Protein 8XIT (pdb70)

Sequence (784 aa):
RHSRKLVLFIVFLALLLDNMLLTVVVPIIPSYLYQVGLLFASKATVQLLTNPFIGLLTNRIGYPIPMFTGFCIMFISTVMFAFSRSYAFLLFARSLQGIGSSCSSVAGMGMLASVYTDDEERGNAMGIALGGLAMGVLVGPPFGSVLYEFVGKTAPFLVLAALVLLDGAIQLFVLQYILIAAGSICFANMGIAMLEPALPIWMMETMCSHKWQLGVAFLPASISYLIGTNVFGILARRQLADLEDNWETLNDQVKDALTKMRAGFDILVGQIDDLKTTRNAYIQKYLERARSTLRWLCALLGMIIVGMSILCIPLAKNIYGLIAPNFGVGFAIGMVDSSMMPIMGYLVDLRHVSVYGSVYAIADVAFCMGIGFPWLMTIIGIIDILFAPLCFRHSRKLVLFIVFLALLLDNMLLTVVVPIIPSYLYQVGLLFASKATVQLLTNPFIGLLTNRIGYPIPMFTGFCIMFISTVMFAFSRSYAFLLFARSLQGIGSSCSSVAGMGMLASVYTDDEERGNAMGIALGGLAMGVLVGPPFGSVLYEFVGKTAPFLVLAALVLLDGAIQLFVLQYILIAAGSICFANMGIAMLEPALPIWMMETMCSHKWQLGVAFLPASISYLIGTNVFGILARRQLADLEDNWETLNDQVKDALTKMRAGFDILVGQIDDLKTTRNAYIQKYLERARSTLRWLCALLGMIIVGMSILCIPLAKNIYGLIAPNFGVGFAIGMVDSSMMPIMGYLVDLRHVSVYGSVYAIADVAFCMGIGFPWLMTIIGIIDILFAPLCF

InterPro domains:
  IPR011701 Major facilitator superfamily [PF07690] (131-426)
  IPR020846 Major facilitator superfamily domain [PS50850] (22-478)
  IPR036259 MFS transporter superfamily [G3DSA:1.20.1250.20] (125-283)
  IPR036259 MFS transporter superfamily [G3DSA:1.20.1250.20] (290-485)
  IPR036259 MFS transporter superfamily [SSF103473] (16-480)
  IPR050930 Major Facilitator Superfamily Vesicular Transporter [PTHR23506] (13-482)

Secondary structure (DSSP, 8-state):
-HHHHHHHHHHHHHHHHHHHHHHTTGGGHHHHH--HHHHHHHHHHHHHHHHHHHHHHHHHT-SHHHHHHHHHHHHHHHHHHHH--SHHHHHHHHHHHHHHHHHHHHHHHHHHHHH--SHHHHHHHHHHHHHHHHHHHHHHHHHHHHHHHHS-SSHHHHHHHHHHHHHHHHHHHT---HHHHHHHHHHHHHHHHH-----TTTHHHHHHS-SHHHHHHHTHHHHHHHHHTTHHHHHHHHHHHHHHHHHHHHH--HHHHHHHHH--HHHHHHHHH--HHHHHHHHHHHHHHHHHHHHHHHHHHHHHHHHHHHHHGGG--SSGGGHHHHHHHHHHHHHHHHHHTTT--SHHHHHHHHHHHHHHHHHHHHHH------SHHHHHHHHHHHHHHHH-/-HHHHHHHHHHHHHHHHHHHHHHTTGGGHHHHH--HHHHHHHHHHHHHHHHHHHHHHHHHT-SHHHHHHHHHHHHHHHHHHHH--SHHHHHHHHHHHHHHHHHHHHHHHHHHHHH--SHHHHHHHHHHHHHHHHHHHHHHHHHHHHHHHHS-SSHHHHHHHHHHHHHHHHHHHT---HHHHHHHHHHHHHHHHH-----HHHHHHHHHH-SHHHHHHHTHHHHHHHHHTTHHHHHHHHHHHHHHHHHHHHH--HHHHHHHHH--HHHHHHHHH--HHHHHHHHHHHHHHHHHHHHHHHHHHHHHHHHHHHHHTTS--SSGGGHHHHHHHHHHHHHHHHHHTTT--SHHHHHHHHHHHHHHHHHHHHHH------SHHHHHHHHHHHHHHHH-

Nearest PDB structures (foldseek):
  8xit-assembly1_B  TM=1.003E+00  e=1.615E-45  Ovis aries
  8ucm-assembly1_A  TM=4.635E-01  e=3.726E-24  Homo sapiens
  8jtc-assembly1_A  TM=4.562E-01  e=2.000E-23  Homo sapiens
  8wre-assembly1_A  TM=4.665E-01  e=2.558E-23  Homo sapiens
  8tgk-assembly1_A  TM=4.711E-01  e=1.470E-20  Homo sapiens

Foldseek 3Di:
DVQLVLLLVLLLLLLLLLLLVLAQCLVVVVVVVCLVVLLNCLLLQLLLLCQVVLVLVCVPPHQPVQQLVLLVLLLVLLVQCLPDDDSLSSLLSSNSNSVSSSNNNNSSLVVSLVVDDDDVVSVVSVVSSLVSNLCSLVVNHVVSVVCCVPDDHSVVSVVSSVSSVVSSVCSVPVNPVCPVVVVVVSVLSSVLSSDAPPPPPCPVVCCVVDPVLVCVLQPCLQVLLVVQLCVLVVVLVVVLVVVCVVCVVLVDPVVVNVVVLVVVVVVVLSVVVCDVVSVVVVSVVVSVVVLSVVLVVLSVVLSVQSSVLSVPVVVDDDSVSSNVSSSRNSNSSNNNCSSRCVVDPCSLVSSLSSLVSSVVSVVVSVVVPCDDDDDVSVNSVVNNVVPVVVVD/DVLLVLLLVLLLLLLLLLLLVLAQCLVCVVVVVCLFVLLNCLLLQLLLLCQVVLVLVCVPPHQPVQQLVLLVLLLVLLVQCLPDDDSLSSLLSSNSNSVSSSNNNNSSLVVSLVVDDDDVVSVVSVVSSLVSNLCSLVVNHVVSVVCCVPDHHSVVSVVSSVSSVVSSVCSPPVNPVVVVVVVVVSVLSSVLSSDADDPCPCVVVVCVPDPVLVCVLQPCLQVLLVVQLCPLVVVLVVVLVVVVVVCVVVVPVVLVVSLVVQPVVSNVVSVVVCDPVSVVVVSVVVSVVVLSVVLVVLSVVLSVQSSVLRVPPVPDDDSVSSNVSSSSNSNSSNNNCSSRCVVDPCSLVSSLSSLVSSVVSVVVSVVVPCRDDDDVSVNSVVNNVVPVVVVD

B-factor: mean 80.42, std 35.84, range [29.35, 160.23]

Organism: Ovis aries (NCBI:txid9940)

Structure (mmCIF, N/CA/C/O backbone):
data_8XIT
#
_entry.id   8XIT
#
_cell.length_a   1.00
_cell.length_b   1.00
_cell.length_c   1.00
_cell.angle_alpha   90.00
_cell.angle_beta   90.00
_cell.angle_gamma   90.00
#
_symmetry.space_group_name_H-M   'P 1'
#
loop_
_atom_site.group_PDB
_atom_site.id
_atom_site.type_symbol
_atom_site.label_atom_id
_atom_site.label_alt_id
_atom_site.label_comp_id
_atom_site.label_asym_id
_atom_site.label_entity_id
_atom_site.label_seq_id
_atom_site.pdbx_PDB_ins_code
_atom_site.Cartn_x
_atom_site.Cartn_y
_atom_site.Cartn_z
_atom_site.occupancy
_atom_site.B_iso_or_equiv
_atom_site.auth_seq_id
_atom_site.auth_comp_id
_atom_site.auth_asym_id
_atom_site.auth_atom_id
_atom_site.pdbx_PDB_model_num
ATOM 1 N N . ARG A 1 16 ? 90.931 127.508 126.917 1.00 122.03 16 ARG A N 1
ATOM 2 C CA . ARG A 1 16 ? 90.116 128.697 126.704 1.00 122.03 16 ARG A CA 1
ATOM 3 C C . ARG A 1 16 ? 90.154 129.130 125.241 1.00 122.03 16 ARG A C 1
ATOM 4 O O . ARG A 1 16 ? 90.599 128.379 124.375 1.00 122.03 16 ARG A O 1
ATOM 12 N N . HIS A 1 17 ? 89.675 130.347 124.973 1.00 121.19 17 HIS A N 1
ATOM 13 C CA . HIS A 1 17 ? 89.634 130.842 123.600 1.00 121.19 17 HIS A CA 1
ATOM 14 C C . HIS A 1 17 ? 91.034 131.026 123.029 1.00 121.19 17 HIS A C 1
ATOM 15 O O . HIS A 1 17 ? 91.268 130.766 121.842 1.00 121.19 17 HIS A O 1
ATOM 22 N N . SER A 1 18 ? 91.976 131.485 123.858 1.00 112.44 18 SER A N 1
ATOM 23 C CA . SER A 1 18 ? 93.312 131.803 123.362 1.00 112.44 18 SER A CA 1
ATOM 24 C C . SER A 1 18 ? 94.017 130.570 122.810 1.00 112.44 18 SER A C 1
ATOM 25 O O . SER A 1 18 ? 94.634 130.627 121.741 1.00 112.44 18 SER A O 1
ATOM 28 N N . ARG A 1 19 ? 93.938 129.446 123.525 1.00 102.04 19 ARG A N 1
ATOM 29 C CA . ARG A 1 19 ? 94.610 128.234 123.068 1.00 102.04 19 ARG A CA 1
ATOM 30 C C . ARG A 1 19 ? 94.010 127.726 121.762 1.00 102.04 19 ARG A C 1
ATOM 31 O O . ARG A 1 19 ? 94.742 127.352 120.835 1.00 102.04 19 ARG A O 1
ATOM 39 N N . LYS A 1 20 ? 92.679 127.718 121.665 1.00 94.40 20 LYS A N 1
ATOM 40 C CA . LYS A 1 20 ? 92.029 127.259 120.442 1.00 94.40 20 LYS A CA 1
ATOM 41 C C . LYS A 1 20 ? 92.369 128.162 119.263 1.00 94.40 20 LYS A C 1
ATOM 42 O O . LYS A 1 20 ? 92.596 127.677 118.148 1.00 94.40 20 LYS A O 1
ATOM 48 N N . LEU A 1 21 ? 92.401 129.477 119.488 1.00 80.98 21 LEU A N 1
ATOM 49 C CA . LEU A 1 21 ? 92.736 130.401 118.409 1.00 80.98 21 LEU A CA 1
ATOM 50 C C . LEU A 1 21 ? 94.159 130.187 117.907 1.00 80.98 21 LEU A C 1
ATOM 51 O O . LEU A 1 21 ? 94.397 130.188 116.692 1.00 80.98 21 LEU A O 1
ATOM 56 N N . VAL A 1 22 ? 95.112 129.995 118.822 1.00 68.61 22 VAL A N 1
ATOM 57 C CA . VAL A 1 22 ? 96.489 129.730 118.420 1.00 68.61 22 VAL A CA 1
ATOM 58 C C . VAL A 1 22 ? 96.576 128.425 117.641 1.00 68.61 22 VAL A C 1
ATOM 59 O O . VAL A 1 22 ? 97.274 128.341 116.620 1.00 68.61 22 VAL A O 1
ATOM 63 N N . LEU A 1 23 ? 95.875 127.387 118.106 1.00 63.03 23 LEU A N 1
ATOM 64 C CA . LEU A 1 23 ? 95.889 126.116 117.389 1.00 63.03 23 LEU A CA 1
ATOM 65 C C . LEU A 1 23 ? 95.343 126.275 115.977 1.00 63.03 23 LEU A C 1
ATOM 66 O O . LEU A 1 23 ? 95.921 125.751 115.017 1.00 63.03 23 LEU A O 1
ATOM 71 N N . PHE A 1 24 ? 94.236 127.005 115.829 1.00 56.86 24 PHE A N 1
ATOM 72 C CA . PHE A 1 24 ? 93.654 127.214 114.507 1.00 56.86 24 PHE A CA 1
ATOM 73 C C . PHE A 1 24 ? 94.608 127.979 113.597 1.00 56.86 24 PHE A C 1
ATOM 74 O O . PHE A 1 24 ? 94.781 127.623 112.423 1.00 56.86 24 PHE A O 1
ATOM 82 N N . ILE A 1 25 ? 95.249 129.024 114.127 1.00 55.21 25 ILE A N 1
ATOM 83 C CA . ILE A 1 25 ? 96.163 129.829 113.317 1.00 55.21 25 ILE A CA 1
ATOM 84 C C . ILE A 1 25 ? 97.338 128.985 112.837 1.00 55.21 25 ILE A C 1
ATOM 85 O O . ILE A 1 25 ? 97.704 129.012 111.655 1.00 55.21 25 ILE A O 1
ATOM 90 N N . VAL A 1 26 ? 97.942 128.216 113.746 1.00 47.84 26 VAL A N 1
ATOM 91 C CA . VAL A 1 26 ? 99.096 127.402 113.374 1.00 47.84 26 VAL A CA 1
ATOM 92 C C . VAL A 1 26 ? 98.697 126.322 112.373 1.00 47.84 26 VAL A C 1
ATOM 93 O O . VAL A 1 26 ? 99.429 126.043 111.412 1.00 47.84 26 VAL A O 1
ATOM 97 N N . PHE A 1 27 ? 97.537 125.694 112.582 1.00 42.87 27 PHE A N 1
ATOM 98 C CA . PHE A 1 27 ? 97.064 124.671 111.657 1.00 42.87 27 PHE A CA 1
ATOM 99 C C . PHE A 1 27 ? 96.896 125.240 110.255 1.00 42.87 27 PHE A C 1
ATOM 100 O O . PHE A 1 27 ? 97.360 124.649 109.270 1.00 42.87 27 PHE A O 1
ATOM 108 N N . LEU A 1 28 ? 96.245 126.401 110.145 1.00 44.71 28 LEU A N 1
ATOM 109 C CA . LEU A 1 28 ? 96.050 127.002 108.830 1.00 44.71 28 LEU A CA 1
ATOM 110 C C . LEU A 1 28 ? 97.380 127.396 108.199 1.00 44.71 28 LEU A C 1
ATOM 111 O O . LEU A 1 28 ? 97.569 127.240 106.987 1.00 44.71 28 LEU A O 1
ATOM 116 N N . ALA A 1 29 ? 98.315 127.908 109.004 1.00 41.32 29 ALA A N 1
ATOM 117 C CA . ALA A 1 29 ? 99.615 128.299 108.467 1.00 41.32 29 ALA A CA 1
ATOM 118 C C . ALA A 1 29 ? 100.346 127.104 107.867 1.00 41.32 29 ALA A C 1
ATOM 119 O O . ALA A 1 29 ? 100.866 127.179 106.747 1.00 41.32 29 ALA A O 1
ATOM 121 N N . LEU A 1 30 ? 100.384 125.984 108.594 1.00 38.22 30 LEU A N 1
ATOM 122 C CA . LEU A 1 30 ? 101.069 124.798 108.082 1.00 38.22 30 LEU A CA 1
ATOM 123 C C . LEU A 1 30 ? 100.371 124.239 106.845 1.00 38.22 30 LEU A C 1
ATOM 124 O O . LEU A 1 30 ? 101.032 123.832 105.872 1.00 38.22 30 LEU A O 1
ATOM 129 N N . LEU A 1 31 ? 99.035 124.212 106.863 1.00 36.65 31 LEU A N 1
ATOM 130 C CA . LEU A 1 31 ? 98.290 123.714 105.712 1.00 36.65 31 LEU A CA 1
ATOM 131 C C . LEU A 1 31 ? 98.585 124.540 104.468 1.00 36.65 31 LEU A C 1
ATOM 132 O O . LEU A 1 31 ? 98.832 123.985 103.390 1.00 36.65 31 LEU A O 1
ATOM 137 N N . LEU A 1 32 ? 98.581 125.869 104.603 1.00 44.18 32 LEU A N 1
ATOM 138 C CA . LEU A 1 32 ? 98.876 126.727 103.461 1.00 44.18 32 LEU A CA 1
ATOM 139 C C . LEU A 1 32 ? 100.324 126.592 103.015 1.00 44.18 32 LEU A C 1
ATOM 140 O O . LEU A 1 32 ? 100.604 126.656 101.815 1.00 44.18 32 LEU A O 1
ATOM 145 N N . ASP A 1 33 ? 101.250 126.392 103.956 1.00 42.42 33 ASP A N 1
ATOM 146 C CA . ASP A 1 33 ? 102.642 126.140 103.594 1.00 42.42 33 ASP A CA 1
ATOM 147 C C . ASP A 1 33 ? 102.756 124.949 102.650 1.00 42.42 33 ASP A C 1
ATOM 148 O O . ASP A 1 33 ? 103.318 125.056 101.549 1.00 42.42 33 ASP A O 1
ATOM 153 N N . ASN A 1 34 ? 102.201 123.805 103.050 1.00 39.88 34 ASN A N 1
ATOM 154 C CA . ASN A 1 34 ? 102.370 122.618 102.214 1.00 39.88 34 ASN A CA 1
ATOM 155 C C . ASN A 1 34 ? 101.563 122.720 100.922 1.00 39.88 34 ASN A C 1
ATOM 156 O O . ASN A 1 34 ? 102.016 122.259 99.864 1.00 39.88 34 ASN A O 1
ATOM 161 N N . MET A 1 35 ? 100.375 123.331 100.979 1.00 44.64 35 MET A N 1
ATOM 162 C CA . MET A 1 35 ? 99.593 123.520 99.763 1.00 44.64 35 MET A CA 1
ATOM 163 C C . MET A 1 35 ? 100.340 124.387 98.760 1.00 44.64 35 MET A C 1
ATOM 164 O O . MET A 1 35 ? 100.306 124.122 97.555 1.00 44.64 35 MET A O 1
ATOM 169 N N . LEU A 1 36 ? 101.024 125.428 99.239 1.00 40.38 36 LEU A N 1
ATOM 170 C CA . LEU A 1 36 ? 101.839 126.247 98.351 1.00 40.38 36 LEU A CA 1
ATOM 171 C C . LEU A 1 36 ? 103.003 125.449 97.789 1.00 40.38 36 LEU A C 1
ATOM 172 O O . LEU A 1 36 ? 103.406 125.653 96.639 1.00 40.38 36 LEU A O 1
ATOM 177 N N . LEU A 1 37 ? 103.569 124.543 98.590 1.00 35.33 37 LEU A N 1
ATOM 178 C CA . LEU A 1 37 ? 104.666 123.719 98.085 1.00 35.33 37 LEU A CA 1
ATOM 179 C C . LEU A 1 37 ? 104.214 122.834 96.928 1.00 35.33 37 LEU A C 1
ATOM 180 O O . LEU A 1 37 ? 104.902 122.732 95.907 1.00 35.33 37 LEU A O 1
ATOM 185 N N . THR A 1 38 ? 103.051 122.192 97.062 1.00 39.22 38 THR A N 1
ATOM 186 C CA . THR A 1 38 ? 102.702 121.096 96.161 1.00 39.22 38 THR A CA 1
ATOM 187 C C . THR A 1 38 ? 101.808 121.502 94.989 1.00 39.22 38 THR A C 1
ATOM 188 O O . THR A 1 38 ? 101.821 120.818 93.961 1.00 39.22 38 THR A O 1
ATOM 192 N N . VAL A 1 39 ? 101.084 122.621 95.086 1.00 44.58 39 VAL A N 1
ATOM 193 C CA . VAL A 1 39 ? 100.014 122.937 94.136 1.00 44.58 39 VAL A CA 1
ATOM 194 C C . VAL A 1 39 ? 100.497 123.057 92.693 1.00 44.58 39 VAL A C 1
ATOM 195 O O . VAL A 1 39 ? 99.683 123.007 91.766 1.00 44.58 39 VAL A O 1
ATOM 199 N N . VAL A 1 40 ? 101.805 123.209 92.472 1.00 49.07 40 VAL A N 1
ATOM 200 C CA . VAL A 1 40 ? 102.316 123.478 91.128 1.00 49.07 40 VAL A CA 1
ATOM 201 C C . VAL A 1 40 ? 102.330 122.243 90.236 1.00 49.07 40 VAL A C 1
ATOM 202 O O . VAL A 1 40 ? 102.492 122.374 89.017 1.00 49.07 40 VAL A O 1
ATOM 206 N N . VAL A 1 41 ? 102.116 121.050 90.798 1.00 51.46 41 VAL A N 1
ATOM 207 C CA . VAL A 1 41 ? 102.290 119.819 90.020 1.00 51.46 41 VAL A CA 1
ATOM 208 C C . VAL A 1 41 ? 101.374 119.743 88.802 1.00 51.46 41 VAL A C 1
ATOM 209 O O . VAL A 1 41 ? 101.875 119.464 87.701 1.00 51.46 41 VAL A O 1
ATOM 213 N N . PRO A 1 42 ? 100.057 119.961 88.908 1.00 53.76 42 PRO A N 1
ATOM 214 C CA . PRO A 1 42 ? 99.209 119.838 87.708 1.00 53.76 42 PRO A CA 1
ATOM 215 C C . PRO A 1 42 ? 99.514 120.858 86.623 1.00 53.76 42 PRO A C 1
ATOM 216 O O . PRO A 1 42 ? 99.161 120.624 85.462 1.00 53.76 42 PRO A O 1
ATOM 220 N N . ILE A 1 43 ? 100.152 121.982 86.960 1.00 64.00 43 ILE A N 1
ATOM 221 C CA . ILE A 1 43 ? 100.458 123.017 85.975 1.00 64.00 43 ILE A CA 1
ATOM 222 C C . ILE A 1 43 ? 101.709 122.699 85.165 1.00 64.00 43 ILE A C 1
ATOM 223 O O . ILE A 1 43 ? 101.896 123.270 84.079 1.00 64.00 43 ILE A O 1
ATOM 228 N N . ILE A 1 44 ? 102.550 121.775 85.636 1.00 74.09 44 ILE A N 1
ATOM 229 C CA . ILE A 1 44 ? 103.830 121.520 84.967 1.00 74.09 44 ILE A CA 1
ATOM 230 C C . ILE A 1 44 ? 103.669 121.107 83.507 1.00 74.09 44 ILE A C 1
ATOM 231 O O . ILE A 1 44 ? 104.335 121.704 82.645 1.00 74.09 44 ILE A O 1
ATOM 236 N N . PRO A 1 45 ? 102.841 120.110 83.153 1.00 81.65 45 PRO A N 1
ATOM 237 C CA . PRO A 1 45 ? 102.764 119.736 81.728 1.00 81.65 45 PRO A CA 1
ATOM 238 C C . PRO A 1 45 ? 102.230 120.846 80.840 1.00 81.65 45 PRO A C 1
ATOM 239 O O . PRO A 1 45 ? 102.659 120.968 79.687 1.00 81.65 45 PRO A O 1
ATOM 243 N N . SER A 1 46 ? 101.301 121.661 81.345 1.00 89.20 46 SER A N 1
ATOM 244 C CA . SER A 1 46 ? 100.794 122.777 80.553 1.00 89.20 46 SER A CA 1
ATOM 245 C C . SER A 1 46 ? 101.888 123.802 80.283 1.00 89.20 46 SER A C 1
ATOM 246 O O . SER A 1 46 ? 102.008 124.313 79.163 1.00 89.20 46 SER A O 1
ATOM 249 N N . TYR A 1 47 ? 102.695 124.115 81.298 1.00 95.25 47 TYR A N 1
ATOM 250 C CA . TYR A 1 47 ? 103.788 125.063 81.110 1.00 95.25 47 TYR A CA 1
ATOM 251 C C . TYR A 1 47 ? 104.862 124.494 80.193 1.00 95.25 47 TYR A C 1
ATOM 252 O O . TYR A 1 47 ? 105.494 125.235 79.430 1.00 95.25 47 TYR A O 1
ATOM 261 N N . LEU A 1 48 ? 105.088 123.180 80.257 1.00 102.17 48 LEU A N 1
ATOM 262 C CA . LEU A 1 48 ? 106.140 122.567 79.453 1.00 102.17 48 LEU A CA 1
ATOM 263 C C . LEU A 1 48 ? 105.878 122.750 77.963 1.00 102.17 48 LEU A C 1
ATOM 264 O O . LEU A 1 48 ? 106.799 123.053 77.195 1.00 102.17 48 LEU A O 1
ATOM 269 N N . TYR A 1 49 ? 104.632 122.575 77.537 1.00 110.08 49 TYR A N 1
ATOM 270 C CA . TYR A 1 49 ? 104.275 122.730 76.132 1.00 110.08 49 TYR A CA 1
ATOM 271 C C . TYR A 1 49 ? 103.599 124.074 75.883 1.00 110.08 49 TYR A C 1
ATOM 272 O O . TYR A 1 49 ? 104.232 125.125 75.978 1.00 110.08 49 TYR A O 1
ATOM 281 N N . GLN A 1 133 ? 115.943 121.963 84.190 1.00 81.82 133 GLN A N 1
ATOM 282 C CA . GLN A 1 133 ? 115.172 123.189 84.020 1.00 81.82 133 GLN A CA 1
ATOM 283 C C . GLN A 1 133 ? 113.960 123.227 84.941 1.00 81.82 133 GLN A C 1
ATOM 284 O O . GLN A 1 133 ? 113.692 124.242 85.580 1.00 81.82 133 GLN A O 1
ATOM 290 N N . VAL A 1 134 ? 113.225 122.119 85.002 1.00 72.48 134 VAL A N 1
ATOM 291 C CA . VAL A 1 134 ? 112.003 122.081 85.796 1.00 72.48 134 VAL A CA 1
ATOM 292 C C . VAL A 1 134 ? 112.227 121.451 87.171 1.00 72.48 134 VAL A C 1
ATOM 293 O O . VAL A 1 134 ? 111.544 121.815 88.135 1.00 72.48 134 VAL A O 1
ATOM 297 N N . GLY A 1 135 ? 113.179 120.523 87.292 1.00 64.80 135 GLY A N 1
ATOM 298 C CA . GLY A 1 135 ? 113.462 119.938 88.593 1.00 64.80 135 GLY A CA 1
ATOM 299 C C . GLY A 1 135 ? 113.978 120.958 89.588 1.00 64.80 135 GLY A C 1
ATOM 300 O O . GLY A 1 135 ? 113.571 120.966 90.753 1.00 64.80 135 GLY A O 1
ATOM 301 N N . LEU A 1 136 ? 114.883 121.832 89.144 1.00 62.07 136 LEU A N 1
ATOM 302 C CA . LEU A 1 136 ? 115.372 122.896 90.014 1.00 62.07 136 LEU A CA 1
ATOM 303 C C . LEU A 1 136 ? 114.249 123.850 90.397 1.00 62.07 136 LEU A C 1
ATOM 304 O O . LEU A 1 136 ? 114.150 124.274 91.556 1.00 62.07 136 LEU A O 1
ATOM 309 N N . LEU A 1 137 ? 113.391 124.196 89.437 1.00 56.95 137 LEU A N 1
ATOM 310 C CA . LEU A 1 137 ? 112.261 125.068 89.734 1.00 56.95 137 LEU A CA 1
ATOM 311 C C . LEU A 1 137 ? 111.329 124.442 90.760 1.00 56.95 137 LEU A C 1
ATOM 312 O O . LEU A 1 137 ? 110.749 125.153 91.588 1.00 56.95 137 LEU A O 1
ATOM 317 N N . PHE A 1 138 ? 111.168 123.118 90.724 1.00 46.87 138 PHE A N 1
ATOM 318 C CA . PHE A 1 138 ? 110.306 122.463 91.702 1.00 46.87 138 PHE A CA 1
ATOM 319 C C . PHE A 1 138 ? 110.967 122.384 93.073 1.00 46.87 138 PHE A C 1
ATOM 320 O O . PHE A 1 138 ? 110.307 122.593 94.096 1.00 46.87 138 PHE A O 1
ATOM 328 N N . ALA A 1 139 ? 112.262 122.080 93.120 1.00 43.91 139 ALA A N 1
ATOM 329 C CA . ALA A 1 139 ? 112.939 121.806 94.382 1.00 43.91 139 ALA A CA 1
ATOM 330 C C . ALA A 1 139 ? 113.532 123.044 95.045 1.00 43.91 139 ALA A C 1
ATOM 331 O O . ALA A 1 139 ? 114.089 122.927 96.145 1.00 43.91 139 ALA A O 1
ATOM 333 N N . SER A 1 140 ? 113.443 124.215 94.408 1.00 41.87 140 SER A N 1
ATOM 334 C CA . SER A 1 140 ? 114.041 125.414 94.989 1.00 41.87 140 SER A CA 1
ATOM 335 C C . SER A 1 140 ? 113.436 125.751 96.347 1.00 41.87 140 SER A C 1
ATOM 336 O O . SER A 1 140 ? 114.164 126.067 97.297 1.00 41.87 140 SER A O 1
ATOM 339 N N . LYS A 1 141 ? 112.108 125.695 96.460 1.00 34.20 141 LYS A N 1
ATOM 340 C CA . LYS A 1 141 ? 111.454 126.058 97.714 1.00 34.20 141 LYS A CA 1
ATOM 341 C C . LYS A 1 141 ? 111.859 125.116 98.840 1.00 34.20 141 LYS A C 1
ATOM 342 O O . LYS A 1 141 ? 112.182 125.556 99.952 1.00 34.20 141 LYS A O 1
ATOM 348 N N . ALA A 1 142 ? 111.854 123.809 98.566 1.00 37.18 142 ALA A N 1
ATOM 349 C CA . ALA A 1 142 ? 112.225 122.837 99.587 1.00 37.18 142 ALA A CA 1
ATOM 350 C C . ALA A 1 142 ? 113.675 123.011 100.014 1.00 37.18 142 ALA A C 1
ATOM 351 O O . ALA A 1 142 ? 113.985 122.970 101.212 1.00 37.18 142 ALA A O 1
ATOM 353 N N . THR A 1 143 ? 114.580 123.219 99.053 1.00 36.53 143 THR A N 1
ATOM 354 C CA . THR A 1 143 ? 115.985 123.411 99.398 1.00 36.53 143 THR A CA 1
ATOM 355 C C . THR A 1 143 ? 116.172 124.647 100.270 1.00 36.53 143 THR A C 1
ATOM 356 O O . THR A 1 143 ? 116.869 124.602 101.293 1.00 36.53 143 THR A O 1
ATOM 360 N N . VAL A 1 144 ? 115.540 125.759 99.890 1.00 35.82 144 VAL A N 1
ATOM 361 C CA . VAL A 1 144 ? 115.703 127.000 100.643 1.00 35.82 144 VAL A CA 1
ATOM 362 C C . VAL A 1 144 ? 115.174 126.837 102.062 1.00 35.82 144 VAL A C 1
ATOM 363 O O . VAL A 1 144 ? 115.819 127.244 103.036 1.00 35.82 144 VAL A O 1
ATOM 367 N N . GLN A 1 145 ? 113.987 126.242 102.200 1.00 29.35 145 GLN A N 1
ATOM 368 C CA . GLN A 1 145 ? 113.398 126.078 103.525 1.00 29.35 145 GLN A CA 1
ATOM 369 C C . GLN A 1 145 ? 114.253 125.174 104.403 1.00 29.35 145 GLN A C 1
ATOM 370 O O . GLN A 1 145 ? 114.490 125.478 105.584 1.00 29.35 145 GLN A O 1
ATOM 376 N N . LEU A 1 146 ? 114.736 124.062 103.843 1.00 38.43 146 LEU A N 1
ATOM 377 C CA . LEU A 1 146 ? 115.548 123.137 104.621 1.00 38.43 146 LEU A CA 1
ATOM 378 C C . LEU A 1 146 ? 116.884 123.752 105.006 1.00 38.43 146 LEU A C 1
ATOM 379 O O . LEU A 1 146 ? 117.467 123.373 106.027 1.00 38.43 146 LEU A O 1
ATOM 384 N N . LEU A 1 147 ? 117.391 124.689 104.204 1.00 37.77 147 LEU A N 1
ATOM 385 C CA . LEU A 1 147 ? 118.622 125.374 104.579 1.00 37.77 147 LEU A CA 1
ATOM 386 C C . LEU A 1 147 ? 118.384 126.431 105.652 1.00 37.77 147 LEU A C 1
ATOM 387 O O . LEU A 1 147 ? 119.231 126.620 106.531 1.00 37.77 147 LEU A O 1
ATOM 392 N N . THR A 1 148 ? 117.253 127.133 105.600 1.00 40.65 148 THR A N 1
ATOM 393 C CA . THR A 1 148 ? 117.056 128.309 106.438 1.00 40.65 148 THR A CA 1
ATOM 394 C C . THR A 1 148 ? 116.242 128.055 107.701 1.00 40.65 148 THR A C 1
ATOM 395 O O . THR A 1 148 ? 116.014 129.000 108.461 1.00 40.65 148 THR A O 1
ATOM 399 N N . ASN A 1 149 ? 115.786 126.825 107.947 1.00 41.44 149 ASN A N 1
ATOM 400 C CA . ASN A 1 149 ? 115.047 126.566 109.185 1.00 41.44 149 ASN A CA 1
ATOM 401 C C . ASN A 1 149 ? 115.833 126.872 110.463 1.00 41.44 149 ASN A C 1
ATOM 402 O O . ASN A 1 149 ? 115.294 127.582 111.334 1.00 41.44 149 ASN A O 1
ATOM 407 N N . PRO A 1 150 ? 117.063 126.377 110.661 1.00 42.81 150 PRO A N 1
ATOM 408 C CA . PRO A 1 150 ? 117.728 126.587 111.962 1.00 42.81 150 PRO A CA 1
ATOM 409 C C . PRO A 1 150 ? 117.973 128.044 112.318 1.00 42.81 150 PRO A C 1
ATOM 410 O O . PRO A 1 150 ? 117.909 128.403 113.502 1.00 42.81 150 PRO A O 1
ATOM 414 N N . PHE A 1 151 ? 118.272 128.894 111.335 1.00 48.81 151 PHE A N 1
ATOM 415 C CA . PHE A 1 151 ? 118.484 130.306 111.632 1.00 48.81 151 PHE A CA 1
ATOM 416 C C . PHE A 1 151 ? 117.216 130.944 112.178 1.00 48.81 151 PHE A C 1
ATOM 417 O O . PHE A 1 151 ? 117.266 131.724 113.136 1.00 48.81 151 PHE A O 1
ATOM 425 N N . ILE A 1 152 ? 116.067 130.620 111.583 1.00 41.91 152 ILE A N 1
ATOM 426 C CA . ILE A 1 152 ? 114.799 131.130 112.093 1.00 41.91 152 ILE A CA 1
ATOM 427 C C . ILE A 1 152 ? 114.534 130.582 113.486 1.00 41.91 152 ILE A C 1
ATOM 428 O O . ILE A 1 152 ? 113.988 131.280 114.348 1.00 41.91 152 ILE A O 1
ATOM 433 N N . GLY A 1 153 ? 114.917 129.329 113.733 1.00 43.69 153 GLY A N 1
ATOM 434 C CA . GLY A 1 153 ? 114.759 128.786 115.074 1.00 43.69 153 GLY A CA 1
ATOM 435 C C . GLY A 1 153 ? 115.544 129.568 116.111 1.00 43.69 153 GLY A C 1
ATOM 436 O O . GLY A 1 153 ? 115.019 129.930 117.169 1.00 43.69 153 GLY A O 1
ATOM 437 N N . LEU A 1 154 ? 116.811 129.856 115.809 1.00 49.20 154 LEU A N 1
ATOM 438 C CA . LEU A 1 154 ? 117.637 130.636 116.730 1.00 49.20 154 LEU A CA 1
ATOM 439 C C . LEU A 1 154 ? 117.088 132.046 116.909 1.00 49.20 154 LEU A C 1
ATOM 440 O O . LEU A 1 154 ? 117.073 132.582 118.025 1.00 49.20 154 LEU A O 1
ATOM 445 N N . LEU A 1 155 ? 116.636 132.667 115.817 1.00 48.62 155 LEU A N 1
ATOM 446 C CA . LEU A 1 155 ? 116.097 134.019 115.902 1.00 48.62 155 LEU A CA 1
ATOM 447 C C . LEU A 1 155 ? 114.850 134.066 116.775 1.00 48.62 155 LEU A C 1
ATOM 448 O O . LEU A 1 155 ? 114.678 134.994 117.572 1.00 48.62 155 LEU A O 1
ATOM 453 N N . THR A 1 156 ? 113.959 133.080 116.633 1.00 51.51 156 THR A N 1
ATOM 454 C CA . THR A 1 156 ? 112.777 133.035 117.486 1.00 51.51 156 THR A CA 1
ATOM 455 C C . THR A 1 156 ? 113.144 132.757 118.935 1.00 51.51 156 THR A C 1
ATOM 456 O O . THR A 1 156 ? 112.502 133.289 119.847 1.00 51.51 156 THR A O 1
ATOM 460 N N . ASN A 1 157 ? 114.161 131.925 119.169 1.00 56.63 157 ASN A N 1
ATOM 461 C CA . ASN A 1 157 ? 114.629 131.712 120.534 1.00 56.63 157 ASN A CA 1
ATOM 462 C C . ASN A 1 157 ? 115.131 133.013 121.149 1.00 56.63 157 ASN A C 1
ATOM 463 O O . ASN A 1 157 ? 114.930 133.264 122.343 1.00 56.63 157 ASN A O 1
ATOM 468 N N . ARG A 1 158 ? 115.783 133.853 120.346 1.00 60.28 158 ARG A N 1
ATOM 469 C CA . ARG A 1 158 ? 116.329 135.102 120.870 1.00 60.28 158 ARG A CA 1
ATOM 470 C C . ARG A 1 158 ? 115.241 136.152 121.084 1.00 60.28 158 ARG A C 1
ATOM 471 O O . ARG A 1 158 ? 115.029 136.621 122.206 1.00 60.28 158 ARG A O 1
ATOM 479 N N . ILE A 1 159 ? 114.543 136.536 120.016 1.00 58.76 159 ILE A N 1
ATOM 480 C CA . ILE A 1 159 ? 113.611 137.659 120.093 1.00 58.76 159 ILE A CA 1
ATOM 481 C C . ILE A 1 159 ? 112.274 137.221 120.678 1.00 58.76 159 ILE A C 1
ATOM 482 O O . ILE A 1 159 ? 111.858 137.695 121.742 1.00 58.76 159 ILE A O 1
ATOM 487 N N . GLY A 1 160 ? 111.587 136.320 120.002 1.00 59.91 160 GLY A N 1
ATOM 488 C CA . GLY A 1 160 ? 110.247 135.927 120.392 1.00 59.91 160 GLY A CA 1
ATOM 489 C C . GLY A 1 160 ? 109.478 135.367 119.215 1.00 59.91 160 GLY A C 1
ATOM 490 O O . GLY A 1 160 ? 109.898 135.432 118.063 1.00 59.91 160 GLY A O 1
ATOM 491 N N . TYR A 1 161 ? 108.310 134.795 119.524 1.00 61.29 161 TYR A N 1
ATOM 492 C CA . TYR A 1 161 ? 107.527 134.108 118.496 1.00 61.29 161 TYR A CA 1
ATOM 493 C C . TYR A 1 161 ? 106.652 135.040 117.663 1.00 61.29 161 TYR A C 1
ATOM 494 O O . TYR A 1 161 ? 106.623 134.876 116.431 1.00 61.29 161 TYR A O 1
ATOM 503 N N . PRO A 1 162 ? 105.894 135.985 118.236 1.00 62.26 162 PRO A N 1
ATOM 504 C CA . PRO A 1 162 ? 104.915 136.720 117.411 1.00 62.26 162 PRO A CA 1
ATOM 505 C C . PRO A 1 162 ? 105.506 137.515 116.258 1.00 62.26 162 PRO A C 1
ATOM 506 O O . PRO A 1 162 ? 104.858 137.623 115.210 1.00 62.26 162 PRO A O 1
ATOM 510 N N . ILE A 1 163 ? 106.694 138.092 116.411 1.00 61.41 163 ILE A N 1
ATOM 511 C CA . ILE A 1 163 ? 107.254 138.974 115.385 1.00 61.41 163 ILE A CA 1
ATOM 512 C C . ILE A 1 163 ? 107.561 138.231 114.085 1.00 61.41 163 ILE A C 1
ATOM 513 O O . ILE A 1 163 ? 107.148 138.702 113.016 1.00 61.41 163 ILE A O 1
ATOM 518 N N . PRO A 1 164 ? 108.274 137.095 114.098 1.00 59.57 164 PRO A N 1
ATOM 519 C CA . PRO A 1 164 ? 108.583 136.429 112.818 1.00 59.57 164 PRO A CA 1
ATOM 520 C C . PRO A 1 164 ? 107.364 135.978 112.027 1.00 59.57 164 PRO A C 1
ATOM 521 O O . PRO A 1 164 ? 107.428 135.940 110.791 1.00 59.57 164 PRO A O 1
ATOM 525 N N . MET A 1 165 ? 106.261 135.620 112.687 1.00 61.30 165 MET A N 1
ATOM 526 C CA . MET A 1 165 ? 105.111 135.104 111.950 1.00 61.30 165 MET A CA 1
ATOM 527 C C . MET A 1 165 ? 104.535 136.147 111.002 1.00 61.30 165 MET A C 1
ATOM 528 O O . MET A 1 165 ? 104.157 135.824 109.870 1.00 61.30 165 MET A O 1
ATOM 533 N N . PHE A 1 166 ? 104.444 137.402 111.445 1.00 63.29 166 PHE A N 1
ATOM 534 C CA . PHE A 1 166 ? 103.839 138.422 110.596 1.00 63.29 166 PHE A CA 1
ATOM 535 C C . PHE A 1 166 ? 104.688 138.697 109.361 1.00 63.29 166 PHE A C 1
ATOM 536 O O . PHE A 1 166 ? 104.157 138.813 108.248 1.00 63.29 166 PHE A O 1
ATOM 544 N N . THR A 1 167 ? 106.008 138.806 109.531 1.00 60.05 167 THR A N 1
ATOM 545 C CA . THR A 1 167 ? 106.858 139.028 108.368 1.00 60.05 167 THR A CA 1
ATOM 546 C C . THR A 1 167 ? 106.874 137.808 107.455 1.00 60.05 167 THR A C 1
ATOM 547 O O . THR A 1 167 ? 106.961 137.957 106.231 1.00 60.05 167 THR A O 1
ATOM 551 N N . GLY A 1 168 ? 106.749 136.603 108.017 1.00 55.30 168 GLY A N 1
ATOM 552 C CA . GLY A 1 168 ? 106.608 135.428 107.175 1.00 55.30 168 GLY A CA 1
ATOM 553 C C . GLY A 1 168 ? 105.340 135.456 106.345 1.00 55.30 168 GLY A C 1
ATOM 554 O O . GLY A 1 168 ? 105.357 135.133 105.155 1.00 55.30 168 GLY A O 1
ATOM 555 N N . PHE A 1 169 ? 104.221 135.846 106.962 1.00 54.92 169 PHE A N 1
ATOM 556 C CA . PHE A 1 169 ? 102.965 135.950 106.225 1.00 54.92 169 PHE A CA 1
ATOM 557 C C . PHE A 1 169 ? 103.059 136.992 105.117 1.00 54.92 169 PHE A C 1
ATOM 558 O O . PHE A 1 169 ? 102.593 136.762 103.993 1.00 54.92 169 PHE A O 1
ATOM 566 N N . CYS A 1 170 ? 103.661 138.146 105.417 1.00 58.73 170 CYS A N 1
ATOM 567 C CA . CYS A 1 170 ? 103.805 139.188 104.404 1.00 58.73 170 CYS A CA 1
ATOM 568 C C . CYS A 1 170 ? 104.682 138.721 103.247 1.00 58.73 170 CYS A C 1
ATOM 569 O O . CYS A 1 170 ? 104.359 138.962 102.074 1.00 58.73 170 CYS A O 1
ATOM 572 N N . ILE A 1 171 ? 105.795 138.049 103.556 1.00 55.69 171 ILE A N 1
ATOM 573 C CA . ILE A 1 171 ? 106.675 137.547 102.506 1.00 55.69 171 ILE A CA 1
ATOM 574 C C . ILE A 1 171 ? 105.946 136.522 101.648 1.00 55.69 171 ILE A C 1
ATOM 575 O O . ILE A 1 171 ? 106.046 136.542 100.414 1.00 55.69 171 ILE A O 1
ATOM 580 N N . MET A 1 172 ? 105.195 135.616 102.282 1.00 53.74 172 MET A N 1
ATOM 581 C CA . MET A 1 172 ? 104.444 134.624 101.521 1.00 53.74 172 MET A CA 1
ATOM 582 C C . MET A 1 172 ? 103.445 135.288 100.586 1.00 53.74 172 MET A C 1
ATOM 583 O O . MET A 1 172 ? 103.350 134.921 99.410 1.00 53.74 172 MET A O 1
ATOM 588 N N . PHE A 1 173 ? 102.702 136.277 101.086 1.00 61.70 173 PHE A N 1
ATOM 589 C CA . PHE A 1 173 ? 101.707 136.950 100.255 1.00 61.70 173 PHE A CA 1
ATOM 590 C C . PHE A 1 173 ? 102.359 137.634 99.058 1.00 61.70 173 PHE A C 1
ATOM 591 O O . PHE A 1 173 ? 101.931 137.452 97.907 1.00 61.70 173 PHE A O 1
ATOM 599 N N . ILE A 1 174 ? 103.415 138.412 99.311 1.00 60.90 174 ILE A N 1
ATOM 600 C CA . ILE A 1 174 ? 104.060 139.165 98.238 1.00 60.90 174 ILE A CA 1
ATOM 601 C C . ILE A 1 174 ? 104.645 138.217 97.198 1.00 60.90 174 ILE A C 1
ATOM 602 O O . ILE A 1 174 ? 104.478 138.412 95.986 1.00 60.90 174 ILE A O 1
ATOM 607 N N . SER A 1 175 ? 105.331 137.167 97.655 1.00 58.90 175 SER A N 1
ATOM 608 C CA . SER A 1 175 ? 105.983 136.261 96.719 1.00 58.90 175 SER A CA 1
ATOM 609 C C . SER A 1 175 ? 104.967 135.447 95.932 1.00 58.90 175 SER A C 1
ATOM 610 O O . SER A 1 175 ? 105.181 135.162 94.750 1.00 58.90 175 SER A O 1
ATOM 613 N N . THR A 1 176 ? 103.857 135.055 96.564 1.00 60.86 176 THR A N 1
ATOM 614 C CA . THR A 1 176 ? 102.816 134.338 95.837 1.00 60.86 176 THR A CA 1
ATOM 615 C C . THR A 1 176 ? 102.215 135.208 94.742 1.00 60.86 176 THR A C 1
ATOM 616 O O . THR A 1 176 ? 102.002 134.741 93.617 1.00 60.86 176 THR A O 1
ATOM 620 N N . VAL A 1 177 ? 101.949 136.483 95.046 1.00 68.04 177 VAL A N 1
ATOM 621 C CA . VAL A 1 177 ? 101.422 137.378 94.016 1.00 68.04 177 VAL A CA 1
ATOM 622 C C . VAL A 1 177 ? 102.426 137.536 92.877 1.00 68.04 177 VAL A C 1
ATOM 623 O O . VAL A 1 177 ? 102.065 137.466 91.691 1.00 68.04 177 VAL A O 1
ATOM 627 N N . MET A 1 178 ? 103.704 137.736 93.218 1.00 70.72 178 MET A N 1
ATOM 628 C CA . MET A 1 178 ? 104.727 137.902 92.190 1.00 70.72 178 MET A CA 1
ATOM 629 C C . MET A 1 178 ? 104.836 136.663 91.309 1.00 70.72 178 MET A C 1
ATOM 630 O O . MET A 1 178 ? 104.961 136.773 90.084 1.00 70.72 178 MET A O 1
ATOM 635 N N . PHE A 1 179 ? 104.794 135.474 91.916 1.00 68.80 179 PHE A N 1
ATOM 636 C CA . PHE A 1 179 ? 104.820 134.236 91.144 1.00 68.80 179 PHE A CA 1
ATOM 637 C C . PHE A 1 179 ? 103.593 134.123 90.252 1.00 68.80 179 PHE A C 1
ATOM 638 O O . PHE A 1 179 ? 103.677 133.614 89.129 1.00 68.80 179 PHE A O 1
ATOM 646 N N . ALA A 1 180 ? 102.440 134.577 90.744 1.00 72.55 180 ALA A N 1
ATOM 647 C CA . ALA A 1 180 ? 101.225 134.528 89.940 1.00 72.55 180 ALA A CA 1
ATOM 648 C C . ALA A 1 180 ? 101.349 135.394 88.695 1.00 72.55 180 ALA A C 1
ATOM 649 O O . ALA A 1 180 ? 100.939 134.984 87.602 1.00 72.55 180 ALA A O 1
ATOM 651 N N . PHE A 1 181 ? 101.910 136.593 88.833 1.00 80.98 181 PHE A N 1
ATOM 652 C CA . PHE A 1 181 ? 101.933 137.538 87.721 1.00 80.98 181 PHE A CA 1
ATOM 653 C C . PHE A 1 181 ? 103.218 137.502 86.900 1.00 80.98 181 PHE A C 1
ATOM 654 O O . PHE A 1 181 ? 103.347 138.288 85.956 1.00 80.98 181 PHE A O 1
ATOM 662 N N . SER A 1 182 ? 104.162 136.620 87.216 1.00 90.59 182 SER A N 1
ATOM 663 C CA . SER A 1 182 ? 105.418 136.589 86.481 1.00 90.59 182 SER A CA 1
ATOM 664 C C . SER A 1 182 ? 105.326 135.654 85.277 1.00 90.59 182 SER A C 1
ATOM 665 O O . SER A 1 182 ? 104.478 134.761 85.209 1.00 90.59 182 SER A O 1
ATOM 668 N N . ARG A 1 183 ? 106.223 135.877 84.314 1.00 101.45 183 ARG A N 1
ATOM 669 C CA . ARG A 1 183 ? 106.263 135.066 83.101 1.00 101.45 183 ARG A CA 1
ATOM 670 C C . ARG A 1 183 ? 107.649 134.559 82.729 1.00 101.45 183 ARG A C 1
ATOM 671 O O . ARG A 1 183 ? 107.742 133.698 81.850 1.00 101.45 183 ARG A O 1
ATOM 679 N N . SER A 1 184 ? 108.718 135.044 83.353 1.00 95.92 184 SER A N 1
ATOM 680 C CA . SER A 1 184 ? 110.078 134.677 82.989 1.00 95.92 184 SER A CA 1
ATOM 681 C C . SER A 1 184 ? 110.655 133.689 83.995 1.00 95.92 184 SER A C 1
ATOM 682 O O . SER A 1 184 ? 110.248 133.650 85.159 1.00 95.92 184 SER A O 1
ATOM 685 N N . TYR A 1 185 ? 111.621 132.897 83.527 1.00 87.34 185 TYR A N 1
ATOM 686 C CA . TYR A 1 185 ? 112.172 131.812 84.335 1.00 87.34 185 TYR A CA 1
ATOM 687 C C . TYR A 1 185 ? 112.846 132.340 85.597 1.00 87.34 185 TYR A C 1
ATOM 688 O O . TYR A 1 185 ? 112.630 131.815 86.699 1.00 87.34 185 TYR A O 1
ATOM 697 N N . ALA A 1 186 ? 113.664 133.386 85.456 1.00 81.44 186 ALA A N 1
ATOM 698 C CA . ALA A 1 186 ? 114.394 133.915 86.604 1.00 81.44 186 ALA A CA 1
ATOM 699 C C . ALA A 1 186 ? 113.447 134.485 87.651 1.00 81.44 186 ALA A C 1
ATOM 700 O O . ALA A 1 186 ? 113.647 134.282 88.856 1.00 81.44 186 ALA A O 1
ATOM 702 N N . PHE A 1 187 ? 112.412 135.205 87.213 1.00 83.17 187 PHE A N 1
ATOM 703 C CA . PHE A 1 187 ? 111.441 135.748 88.157 1.00 83.17 187 PHE A CA 1
ATOM 704 C C . PHE A 1 187 ? 110.686 134.636 88.873 1.00 83.17 187 PHE A C 1
ATOM 705 O O . PHE A 1 187 ? 110.420 134.734 90.076 1.00 83.17 187 PHE A O 1
ATOM 713 N N . LEU A 1 188 ? 110.328 133.573 88.149 1.00 74.43 188 LEU A N 1
ATOM 714 C CA . LEU A 1 188 ? 109.664 132.443 88.788 1.00 74.43 188 LEU A CA 1
ATOM 715 C C . LEU A 1 188 ? 110.554 131.814 89.851 1.00 74.43 188 LEU A C 1
ATOM 716 O O . LEU A 1 188 ? 110.092 131.507 90.957 1.00 74.43 188 LEU A O 1
ATOM 721 N N . LEU A 1 189 ? 111.840 131.629 89.540 1.00 64.48 189 LEU A N 1
ATOM 722 C CA . LEU A 1 189 ? 112.757 131.049 90.518 1.00 64.48 189 LEU A CA 1
ATOM 723 C C . LEU A 1 189 ? 112.906 131.948 91.742 1.00 64.48 189 LEU A C 1
ATOM 724 O O . LEU A 1 189 ? 112.913 131.466 92.885 1.00 64.48 189 LEU A O 1
ATOM 729 N N . PHE A 1 190 ? 113.026 133.259 91.523 1.00 60.15 190 PHE A N 1
ATOM 730 C CA . PHE A 1 190 ? 113.167 134.191 92.637 1.00 60.15 190 PHE A CA 1
ATOM 731 C C . PHE A 1 190 ? 111.925 134.184 93.523 1.00 60.15 190 PHE A C 1
ATOM 732 O O . PHE A 1 190 ? 112.030 134.184 94.758 1.00 60.15 190 PHE A O 1
ATOM 740 N N . ALA A 1 191 ? 110.739 134.166 92.909 1.00 57.37 191 ALA A N 1
ATOM 741 C CA . ALA A 1 191 ? 109.505 134.113 93.685 1.00 57.37 191 ALA A CA 1
ATOM 742 C C . ALA A 1 191 ? 109.398 132.809 94.462 1.00 57.37 191 ALA A C 1
ATOM 743 O O . ALA A 1 191 ? 108.924 132.795 95.605 1.00 57.37 191 ALA A O 1
ATOM 745 N N . ARG A 1 192 ? 109.825 131.700 93.856 1.00 48.12 192 ARG A N 1
ATOM 746 C CA . ARG A 1 192 ? 109.808 130.418 94.553 1.00 48.12 192 ARG A CA 1
ATOM 747 C C . ARG A 1 192 ? 110.705 130.455 95.786 1.00 48.12 192 ARG A C 1
ATOM 748 O O . ARG A 1 192 ? 110.321 129.990 96.865 1.00 48.12 192 ARG A O 1
ATOM 756 N N . SER A 1 193 ? 111.906 131.023 95.648 1.00 48.29 193 SER A N 1
ATOM 757 C CA . SER A 1 193 ? 112.807 131.116 96.795 1.00 48.29 193 SER A CA 1
ATOM 758 C C . SER A 1 193 ? 112.235 132.017 97.889 1.00 48.29 193 SER A C 1
ATOM 759 O O . SER A 1 193 ? 112.369 131.721 99.087 1.00 48.29 193 SER A O 1
ATOM 762 N N . LEU A 1 194 ? 111.608 133.131 97.499 1.00 49.57 194 LEU A N 1
ATOM 763 C CA . LEU A 1 194 ? 110.983 134.004 98.490 1.00 49.57 194 LEU A CA 1
ATOM 764 C C . LEU A 1 194 ? 109.862 133.285 99.234 1.00 49.57 194 LEU A C 1
ATOM 765 O O . LEU A 1 194 ? 109.734 133.416 100.461 1.00 49.57 194 LEU A O 1
ATOM 770 N N . GLN A 1 195 ? 109.037 132.522 98.508 1.00 47.14 195 GLN A N 1
ATOM 771 C CA . GLN A 1 195 ? 108.031 131.696 99.166 1.00 47.14 195 GLN A CA 1
ATOM 772 C C . GLN A 1 195 ? 108.678 130.725 100.139 1.00 47.14 195 GLN A C 1
ATOM 773 O O . GLN A 1 195 ? 108.155 130.493 101.233 1.00 47.14 195 GLN A O 1
ATOM 779 N N . GLY A 1 196 ? 109.811 130.139 99.751 1.00 42.00 196 GLY A N 1
ATOM 780 C CA . GLY A 1 196 ? 110.485 129.208 100.642 1.00 42.00 196 GLY A CA 1
ATOM 781 C C . GLY A 1 196 ? 110.887 129.851 101.955 1.00 42.00 196 GLY A C 1
ATOM 782 O O . GLY A 1 196 ? 110.614 129.317 103.035 1.00 42.00 196 GLY A O 1
ATOM 783 N N . ILE A 1 197 ? 111.521 131.024 101.879 1.00 43.01 197 ILE A N 1
ATOM 784 C CA . ILE A 1 197 ? 111.952 131.708 103.101 1.00 43.01 197 ILE A CA 1
ATOM 785 C C . ILE A 1 197 ? 110.750 132.073 103.966 1.00 43.01 197 ILE A C 1
ATOM 786 O O . ILE A 1 197 ? 110.738 131.830 105.183 1.00 43.01 197 ILE A O 1
ATOM 791 N N . GLY A 1 198 ? 109.722 132.663 103.353 1.00 40.41 198 GLY A N 1
ATOM 792 C CA . GLY A 1 198 ? 108.561 133.072 104.126 1.00 40.41 198 GLY A CA 1
ATOM 793 C C . GLY A 1 198 ? 107.864 131.905 104.798 1.00 40.41 198 GLY A C 1
ATOM 794 O O . GLY A 1 198 ? 107.502 131.978 105.978 1.00 40.41 198 GLY A O 1
ATOM 795 N N . SER A 1 199 ? 107.672 130.811 104.058 1.00 39.07 199 SER A N 1
ATOM 796 C CA . SER A 1 199 ? 107.003 129.642 104.612 1.00 39.07 199 SER A CA 1
ATOM 797 C C . SER A 1 199 ? 107.814 129.022 105.737 1.00 39.07 199 SER A C 1
ATOM 798 O O . SER A 1 199 ? 107.250 128.620 106.760 1.00 39.07 199 SER A O 1
ATOM 801 N N . SER A 1 200 ? 109.136 128.931 105.571 1.00 39.79 200 SER A N 1
ATOM 802 C CA . SER A 1 200 ? 109.970 128.388 106.638 1.00 39.79 200 SER A CA 1
ATOM 803 C C . SER A 1 200 ? 109.834 129.210 107.910 1.00 39.79 200 SER A C 1
ATOM 804 O O . SER A 1 200 ? 109.629 128.663 109.003 1.00 39.79 200 SER A O 1
ATOM 807 N N . CYS A 1 201 ? 109.934 130.536 107.781 1.00 38.10 201 CYS A N 1
ATOM 808 C CA . CYS A 1 201 ? 109.843 131.397 108.956 1.00 38.10 201 CYS A CA 1
ATOM 809 C C . CYS A 1 201 ? 108.492 131.245 109.646 1.00 38.10 201 CYS A C 1
ATOM 810 O O . CYS A 1 201 ? 108.422 131.045 110.867 1.00 38.10 201 CYS A O 1
ATOM 813 N N . SER A 1 202 ? 107.405 131.315 108.871 1.00 40.89 202 SER A N 1
ATOM 814 C CA . SER A 1 202 ? 106.072 131.225 109.458 1.00 40.89 202 SER A CA 1
ATOM 815 C C . SER A 1 202 ? 105.862 129.885 110.148 1.00 40.89 202 SER A C 1
ATOM 816 O O . SER A 1 202 ? 105.363 129.829 111.278 1.00 40.89 202 SER A O 1
ATOM 819 N N . SER A 1 203 ? 106.250 128.791 109.488 1.00 37.72 203 SER A N 1
ATOM 820 C CA . SER A 1 203 ? 106.024 127.466 110.051 1.00 37.72 203 SER A CA 1
ATOM 821 C C . SER A 1 203 ? 106.795 127.278 111.350 1.00 37.72 203 SER A C 1
ATOM 822 O O . SER A 1 203 ? 106.232 126.830 112.357 1.00 37.72 203 SER A O 1
ATOM 825 N N . VAL A 1 204 ? 108.086 127.624 111.353 1.00 38.28 204 VAL A N 1
ATOM 826 C CA . VAL A 1 204 ? 108.894 127.407 112.551 1.00 38.28 204 VAL A CA 1
ATOM 827 C C . VAL A 1 204 ? 108.379 128.259 113.705 1.00 38.28 204 VAL A C 1
ATOM 828 O O . VAL A 1 204 ? 108.214 127.772 114.832 1.00 38.28 204 VAL A O 1
ATOM 832 N N . ALA A 1 205 ? 108.102 129.542 113.445 1.00 41.96 205 ALA A N 1
ATOM 833 C CA . ALA A 1 205 ? 107.652 130.412 114.527 1.00 41.96 205 ALA A CA 1
ATOM 834 C C . ALA A 1 205 ? 106.297 129.973 115.073 1.00 41.96 205 ALA A C 1
ATOM 835 O O . ALA A 1 205 ? 106.085 129.962 116.294 1.00 41.96 205 ALA A O 1
ATOM 837 N N . GLY A 1 206 ? 105.364 129.606 114.189 1.00 45.89 206 GLY A N 1
ATOM 838 C CA . GLY A 1 206 ? 104.058 129.169 114.651 1.00 45.89 206 GLY A CA 1
ATOM 839 C C . GLY A 1 206 ? 104.121 127.890 115.460 1.00 45.89 206 GLY A C 1
ATOM 840 O O . GLY A 1 206 ? 103.464 127.768 116.498 1.00 45.89 206 GLY A O 1
ATOM 841 N N . MET A 1 207 ? 104.915 126.919 115.001 1.00 50.26 207 MET A N 1
ATOM 842 C CA . MET A 1 207 ? 105.063 125.684 115.758 1.00 50.26 207 MET A CA 1
ATOM 843 C C . MET A 1 207 ? 105.683 125.955 117.121 1.00 50.26 207 MET A C 1
ATOM 844 O O . MET A 1 207 ? 105.260 125.378 118.132 1.00 50.26 207 MET A O 1
ATOM 849 N N . GLY A 1 208 ? 106.676 126.845 117.173 1.00 54.56 208 GLY A N 1
ATOM 850 C CA . GLY A 1 208 ? 107.276 127.187 118.452 1.00 54.56 208 GLY A CA 1
ATOM 851 C C . GLY A 1 208 ? 106.282 127.802 119.418 1.00 54.56 208 GLY A C 1
ATOM 852 O O . GLY A 1 208 ? 106.220 127.421 120.590 1.00 54.56 208 GLY A O 1
ATOM 853 N N . MET A 1 209 ? 105.484 128.762 118.938 1.00 59.47 209 MET A N 1
ATOM 854 C CA . MET A 1 209 ? 104.512 129.396 119.826 1.00 59.47 209 MET A CA 1
ATOM 855 C C . MET A 1 209 ? 103.459 128.399 120.294 1.00 59.47 209 MET A C 1
ATOM 856 O O . MET A 1 209 ? 103.070 128.400 121.470 1.00 59.47 209 MET A O 1
ATOM 861 N N . LEU A 1 210 ? 102.986 127.537 119.390 1.00 59.21 210 LEU A N 1
ATOM 862 C CA . LEU A 1 210 ? 101.987 126.547 119.776 1.00 59.21 210 LEU A CA 1
ATOM 863 C C . LEU A 1 210 ? 102.535 125.593 120.828 1.00 59.21 210 LEU A C 1
ATOM 864 O O . LEU A 1 210 ? 101.824 125.223 121.769 1.00 59.21 210 LEU A O 1
ATOM 869 N N . ALA A 1 211 ? 103.795 125.178 120.686 1.00 63.32 211 ALA A N 1
ATOM 870 C CA . ALA A 1 211 ? 104.405 124.346 121.717 1.00 63.32 211 ALA A CA 1
ATOM 871 C C . ALA A 1 211 ? 104.539 125.107 123.030 1.00 63.32 211 ALA A C 1
ATOM 872 O O . ALA A 1 211 ? 104.372 124.530 124.111 1.00 63.32 211 ALA A O 1
ATOM 874 N N . SER A 1 212 ? 104.848 126.404 122.956 1.00 70.96 212 SER A N 1
ATOM 875 C CA . SER A 1 212 ? 105.034 127.197 124.168 1.00 70.96 212 SER A CA 1
ATOM 876 C C . SER A 1 212 ? 103.733 127.364 124.945 1.00 70.96 212 SER A C 1
ATOM 877 O O . SER A 1 212 ? 103.738 127.337 126.181 1.00 70.96 212 SER A O 1
ATOM 880 N N . VAL A 1 213 ? 102.613 127.559 124.245 1.00 77.07 213 VAL A N 1
ATOM 881 C CA . VAL A 1 213 ? 101.355 127.855 124.929 1.00 77.07 213 VAL A CA 1
ATOM 882 C C . VAL A 1 213 ? 100.902 126.674 125.783 1.00 77.07 213 VAL A C 1
ATOM 883 O O . VAL A 1 213 ? 100.491 126.849 126.937 1.00 77.07 213 VAL A O 1
ATOM 887 N N . TYR A 1 214 ? 100.971 125.461 125.244 1.00 92.70 214 TYR A N 1
ATOM 888 C CA . TYR A 1 214 ? 100.470 124.287 125.949 1.00 92.70 214 TYR A CA 1
ATOM 889 C C . TYR A 1 214 ? 101.500 123.815 126.967 1.00 92.70 214 TYR A C 1
ATOM 890 O O . TYR A 1 214 ? 102.667 123.594 126.624 1.00 92.70 214 TYR A O 1
ATOM 899 N N . THR A 1 215 ? 101.069 123.656 128.218 1.00 113.10 215 THR A N 1
ATOM 900 C CA . THR A 1 215 ? 101.957 123.238 129.297 1.00 113.10 215 THR A CA 1
ATOM 901 C C . THR A 1 215 ? 101.791 121.760 129.641 1.00 113.10 215 THR A C 1
ATOM 902 O O . THR A 1 215 ? 102.784 121.053 129.838 1.00 113.10 215 THR A O 1
ATOM 906 N N . ASP A 1 216 ? 100.550 121.286 129.724 1.00 122.47 216 ASP A N 1
ATOM 907 C CA . ASP A 1 216 ? 100.298 119.890 130.047 1.00 122.47 216 ASP A CA 1
ATOM 908 C C . ASP A 1 216 ? 100.839 118.981 128.948 1.00 122.47 216 ASP A C 1
ATOM 909 O O . ASP A 1 216 ? 100.748 119.287 127.757 1.00 122.47 216 ASP A O 1
ATOM 914 N N . ASP A 1 217 ? 101.408 117.848 129.365 1.00 128.06 217 ASP A N 1
ATOM 915 C CA . ASP A 1 217 ? 102.133 116.992 128.431 1.00 128.06 217 ASP A CA 1
ATOM 916 C C . ASP A 1 217 ? 101.205 116.388 127.383 1.00 128.06 217 ASP A C 1
ATOM 917 O O . ASP A 1 217 ? 101.486 116.453 126.181 1.00 128.06 217 ASP A O 1
ATOM 922 N N . GLU A 1 218 ? 100.093 115.791 127.818 1.00 124.04 218 GLU A N 1
ATOM 923 C CA . GLU A 1 218 ? 99.203 115.123 126.872 1.00 124.04 218 GLU A CA 1
ATOM 924 C C . GLU A 1 218 ? 98.511 116.124 125.952 1.00 124.04 218 GLU A C 1
ATOM 925 O O . GLU A 1 218 ? 98.327 115.855 124.759 1.00 124.04 218 GLU A O 1
ATOM 931 N N . GLU A 1 219 ? 98.131 117.289 126.482 1.00 115.24 219 GLU A N 1
ATOM 932 C CA . GLU A 1 219 ? 97.569 118.333 125.633 1.00 115.24 219 GLU A CA 1
ATOM 933 C C . GLU A 1 219 ? 98.587 118.833 124.618 1.00 115.24 219 GLU A C 1
ATOM 934 O O . GLU A 1 219 ? 98.238 119.073 123.455 1.00 115.24 219 GLU A O 1
ATOM 940 N N . ARG A 1 220 ? 99.843 118.996 125.039 1.00 106.70 220 ARG A N 1
ATOM 941 C CA . ARG A 1 220 ? 100.896 119.393 124.112 1.00 106.70 220 ARG A CA 1
ATOM 942 C C . ARG A 1 220 ? 101.077 118.356 123.012 1.00 106.70 220 ARG A C 1
ATOM 943 O O . ARG A 1 220 ? 101.236 118.706 121.835 1.00 106.70 220 ARG A O 1
ATOM 951 N N . GLY A 1 221 ? 101.053 117.073 123.377 1.00 97.75 221 GLY A N 1
ATOM 952 C CA . GLY A 1 221 ? 101.151 116.027 122.373 1.00 97.75 221 GLY A CA 1
ATOM 953 C C . GLY A 1 221 ? 99.990 116.044 121.397 1.00 97.75 221 GLY A C 1
ATOM 954 O O . GLY A 1 221 ? 100.178 115.861 120.193 1.00 97.75 221 GLY A O 1
ATOM 955 N N . ASN A 1 222 ? 98.775 116.269 121.902 1.00 92.38 222 ASN A N 1
ATOM 956 C CA . ASN A 1 222 ? 97.615 116.352 121.019 1.00 92.38 222 ASN A CA 1
ATOM 957 C C . ASN A 1 222 ? 97.731 117.530 120.058 1.00 92.38 222 ASN A C 1
ATOM 958 O O . ASN A 1 222 ? 97.424 117.404 118.864 1.00 92.38 222 ASN A O 1
ATOM 963 N N . ALA A 1 223 ? 98.164 118.688 120.561 1.00 81.48 223 ALA A N 1
ATOM 964 C CA . ALA A 1 223 ? 98.314 119.859 119.703 1.00 81.48 223 ALA A CA 1
ATOM 965 C C . ALA A 1 223 ? 99.373 119.624 118.632 1.00 81.48 223 ALA A C 1
ATOM 966 O O . ALA A 1 223 ? 99.181 119.976 117.460 1.00 81.48 223 ALA A O 1
ATOM 968 N N . MET A 1 224 ? 100.501 119.023 119.018 1.00 71.36 224 MET A N 1
ATOM 969 C CA . MET A 1 224 ? 101.535 118.703 118.040 1.00 71.36 224 MET A CA 1
ATOM 970 C C . MET A 1 224 ? 101.015 117.719 117.001 1.00 71.36 224 MET A C 1
ATOM 971 O O . MET A 1 224 ? 101.314 117.847 115.807 1.00 71.36 224 MET A O 1
ATOM 976 N N . GLY A 1 225 ? 100.226 116.736 117.435 1.00 66.18 225 GLY A N 1
ATOM 977 C CA . GLY A 1 225 ? 99.659 115.788 116.492 1.00 66.18 225 GLY A CA 1
ATOM 978 C C . GLY A 1 225 ? 98.739 116.450 115.486 1.00 66.18 225 GLY A C 1
ATOM 979 O O . GLY A 1 225 ? 98.799 116.160 114.291 1.00 66.18 225 GLY A O 1
ATOM 980 N N . ILE A 1 226 ? 97.883 117.360 115.955 1.00 59.15 226 ILE A N 1
ATOM 981 C CA . ILE A 1 226 ? 96.971 118.050 115.042 1.00 59.15 226 ILE A CA 1
ATOM 982 C C . ILE A 1 226 ? 97.746 118.921 114.057 1.00 59.15 226 ILE A C 1
ATOM 983 O O . ILE A 1 226 ? 97.440 118.955 112.854 1.00 59.15 226 ILE A O 1
ATOM 988 N N . ALA A 1 227 ? 98.755 119.648 114.547 1.00 52.25 227 ALA A N 1
ATOM 989 C CA . ALA A 1 227 ? 99.532 120.509 113.660 1.00 52.25 227 ALA A CA 1
ATOM 990 C C . ALA A 1 227 ? 100.267 119.697 112.599 1.00 52.25 227 ALA A C 1
ATOM 991 O O . ALA A 1 227 ? 100.256 120.054 111.413 1.00 52.25 227 ALA A O 1
ATOM 993 N N . LEU A 1 228 ? 100.904 118.593 112.999 1.00 51.40 228 LEU A N 1
ATOM 994 C CA . LEU A 1 228 ? 101.578 117.751 112.016 1.00 51.40 228 LEU A CA 1
ATOM 995 C C . LEU A 1 228 ? 100.589 117.068 111.080 1.00 51.40 228 LEU A C 1
ATOM 996 O O . LEU A 1 228 ? 100.920 116.811 109.919 1.00 51.40 228 LEU A O 1
ATOM 1001 N N . GLY A 1 229 ? 99.374 116.779 111.550 1.00 46.90 229 GLY A N 1
ATOM 1002 C CA . GLY A 1 229 ? 98.362 116.243 110.656 1.00 46.90 229 GLY A CA 1
ATOM 1003 C C . GLY A 1 229 ? 97.974 117.223 109.568 1.00 46.90 229 GLY A C 1
ATOM 1004 O O . GLY A 1 229 ? 97.817 116.845 108.405 1.00 46.90 229 GLY A O 1
ATOM 1005 N N . GLY A 1 230 ? 97.810 118.497 109.931 1.00 42.36 230 GLY A N 1
ATOM 1006 C CA . GLY A 1 230 ? 97.567 119.512 108.915 1.00 42.36 230 GLY A CA 1
ATOM 1007 C C . GLY A 1 230 ? 98.732 119.656 107.953 1.00 42.36 230 GLY A C 1
ATOM 1008 O O . GLY A 1 230 ? 98.543 119.742 106.730 1.00 42.36 230 GLY A O 1
ATOM 1009 N N . LEU A 1 231 ? 99.953 119.663 108.492 1.00 39.93 231 LEU A N 1
ATOM 1010 C CA . LEU A 1 231 ? 101.146 119.723 107.653 1.00 39.93 231 LEU A CA 1
ATOM 1011 C C . LEU A 1 231 ? 101.176 118.579 106.649 1.00 39.93 231 LEU A C 1
ATOM 1012 O O . LEU A 1 231 ? 101.522 118.778 105.479 1.00 39.93 231 LEU A O 1
ATOM 1017 N N . ALA A 1 232 ? 100.822 117.371 107.088 1.00 39.77 232 ALA A N 1
ATOM 1018 C CA . ALA A 1 232 ? 100.883 116.206 106.215 1.00 39.77 232 ALA A CA 1
ATOM 1019 C C . ALA A 1 232 ? 99.730 116.153 105.222 1.00 39.77 232 ALA A C 1
ATOM 1020 O O . ALA A 1 232 ? 99.910 115.649 104.111 1.00 39.77 232 ALA A O 1
ATOM 1022 N N . MET A 1 233 ? 98.544 116.644 105.591 1.00 42.93 233 MET A N 1
ATOM 1023 C CA . MET A 1 233 ? 97.432 116.620 104.647 1.00 42.93 233 MET A CA 1
ATOM 1024 C C . MET A 1 233 ? 97.522 117.725 103.608 1.00 42.93 233 MET A C 1
ATOM 1025 O O . MET A 1 233 ? 96.843 117.640 102.577 1.00 42.93 233 MET A O 1
ATOM 1030 N N . GLY A 1 234 ? 98.313 118.770 103.864 1.00 37.95 234 GLY A N 1
ATOM 1031 C CA . GLY A 1 234 ? 98.467 119.813 102.862 1.00 37.95 234 GLY A CA 1
ATOM 1032 C C . GLY A 1 234 ? 98.955 119.282 101.525 1.00 37.95 234 GLY A C 1
ATOM 1033 O O . GLY A 1 234 ? 98.477 119.702 100.467 1.00 37.95 234 GLY A O 1
ATOM 1034 N N . VAL A 1 235 ? 99.898 118.335 101.554 1.00 39.63 235 VAL A N 1
ATOM 1035 C CA . VAL A 1 235 ? 100.481 117.835 100.312 1.00 39.63 235 VAL A CA 1
ATOM 1036 C C . VAL A 1 235 ? 99.458 117.058 99.490 1.00 39.63 235 VAL A C 1
ATOM 1037 O O . VAL A 1 235 ? 99.506 117.085 98.256 1.00 39.63 235 VAL A O 1
ATOM 1041 N N . LEU A 1 236 ? 98.535 116.339 100.135 1.00 38.27 236 LEU A N 1
ATOM 1042 C CA . LEU A 1 236 ? 97.499 115.653 99.368 1.00 38.27 236 LEU A CA 1
ATOM 1043 C C . LEU A 1 236 ? 96.409 116.603 98.895 1.00 38.27 236 LEU A C 1
ATOM 1044 O O . LEU A 1 236 ? 95.880 116.433 97.793 1.00 38.27 236 LEU A O 1
ATOM 1049 N N . VAL A 1 237 ? 96.041 117.597 99.707 1.00 40.45 237 VAL A N 1
ATOM 1050 C CA . VAL A 1 237 ? 94.969 118.491 99.275 1.00 40.45 237 VAL A CA 1
ATOM 1051 C C . VAL A 1 237 ? 95.453 119.442 98.185 1.00 40.45 237 VAL A C 1
ATOM 1052 O O . VAL A 1 237 ? 94.641 120.008 97.445 1.00 40.45 237 VAL A O 1
ATOM 1056 N N . GLY A 1 238 ? 96.765 119.628 98.051 1.00 41.73 238 GLY A N 1
ATOM 1057 C CA . GLY A 1 238 ? 97.310 120.502 97.037 1.00 41.73 238 GLY A CA 1
ATOM 1058 C C . GLY A 1 238 ? 96.857 120.252 95.606 1.00 41.73 238 GLY A C 1
ATOM 1059 O O . GLY A 1 238 ? 96.156 121.076 95.007 1.00 41.73 238 GLY A O 1
ATOM 1060 N N . PRO A 1 239 ? 97.266 119.125 95.026 1.00 45.69 239 PRO A N 1
ATOM 1061 C CA . PRO A 1 239 ? 97.086 118.908 93.577 1.00 45.69 239 PRO A CA 1
ATOM 1062 C C . PRO A 1 239 ? 95.629 118.905 93.137 1.00 45.69 239 PRO A C 1
ATOM 1063 O O . PRO A 1 239 ? 95.314 119.515 92.105 1.00 45.69 239 PRO A O 1
ATOM 1067 N N . PRO A 1 240 ? 94.710 118.216 93.834 1.00 48.49 240 PRO A N 1
ATOM 1068 C CA . PRO A 1 240 ? 93.313 118.247 93.360 1.00 48.49 240 PRO A CA 1
ATOM 1069 C C . PRO A 1 240 ? 92.710 119.638 93.353 1.00 48.49 240 PRO A C 1
ATOM 1070 O O . PRO A 1 240 ? 92.074 120.035 92.367 1.00 48.49 240 PRO A O 1
ATOM 1074 N N . PHE A 1 241 ? 92.895 120.387 94.440 1.00 54.22 241 PHE A N 1
ATOM 1075 C CA . PHE A 1 241 ? 92.396 121.756 94.517 1.00 54.22 241 PHE A CA 1
ATOM 1076 C C . PHE A 1 241 ? 92.996 122.618 93.413 1.00 54.22 241 PHE A C 1
ATOM 1077 O O . PHE A 1 241 ? 92.278 123.344 92.708 1.00 54.22 241 PHE A O 1
ATOM 1085 N N . GLY A 1 242 ? 94.314 122.527 93.230 1.00 50.95 242 GLY A N 1
ATOM 1086 C CA . GLY A 1 242 ? 94.956 123.308 92.189 1.00 50.95 242 GLY A CA 1
ATOM 1087 C C . GLY A 1 242 ? 94.434 122.977 90.806 1.00 50.95 242 GLY A C 1
ATOM 1088 O O . GLY A 1 242 ? 94.134 123.873 90.017 1.00 50.95 242 GLY A O 1
ATOM 1089 N N . SER A 1 243 ? 94.299 121.685 90.500 1.00 59.91 243 SER A N 1
ATOM 1090 C CA . SER A 1 243 ? 93.845 121.282 89.175 1.00 59.91 243 SER A CA 1
ATOM 1091 C C . SER A 1 243 ? 92.410 121.717 88.914 1.00 59.91 243 SER A C 1
ATOM 1092 O O . SER A 1 243 ? 92.099 122.214 87.824 1.00 59.91 243 SER A O 1
ATOM 1095 N N . VAL A 1 244 ? 91.516 121.529 89.890 1.00 61.11 244 VAL A N 1
ATOM 1096 C CA . VAL A 1 244 ? 90.121 121.888 89.660 1.00 61.11 244 VAL A CA 1
ATOM 1097 C C . VAL A 1 244 ? 89.979 123.394 89.479 1.00 61.11 244 VAL A C 1
ATOM 1098 O O . VAL A 1 244 ? 89.263 123.855 88.579 1.00 61.11 244 VAL A O 1
ATOM 1102 N N . LEU A 1 245 ? 90.675 124.190 90.300 1.00 63.55 245 LEU A N 1
ATOM 1103 C CA . LEU A 1 245 ? 90.609 125.636 90.109 1.00 63.55 245 LEU A CA 1
ATOM 1104 C C . LEU A 1 245 ? 91.225 126.044 88.779 1.00 63.55 245 LEU A C 1
ATOM 1105 O O . LEU A 1 245 ? 90.736 126.967 88.120 1.00 63.55 245 LEU A O 1
ATOM 1110 N N . TYR A 1 246 ? 92.298 125.369 88.366 1.00 69.17 246 TYR A N 1
ATOM 1111 C CA . TYR A 1 246 ? 92.956 125.710 87.111 1.00 69.17 246 TYR A CA 1
ATOM 1112 C C . TYR A 1 246 ? 92.052 125.457 85.914 1.00 69.17 246 TYR A C 1
ATOM 1113 O O . TYR A 1 246 ? 91.978 126.285 85.000 1.00 69.17 246 TYR A O 1
ATOM 1122 N N . GLU A 1 247 ? 91.362 124.317 85.891 1.00 73.03 247 GLU A N 1
ATOM 1123 C CA . GLU A 1 247 ? 90.618 123.965 84.689 1.00 73.03 247 GLU A CA 1
ATOM 1124 C C . GLU A 1 247 ? 89.152 124.384 84.721 1.00 73.03 247 GLU A C 1
ATOM 1125 O O . GLU A 1 247 ? 88.486 124.305 83.683 1.00 73.03 247 GLU A O 1
ATOM 1131 N N . PHE A 1 248 ? 88.624 124.831 85.863 1.00 74.53 248 PHE A N 1
ATOM 1132 C CA . PHE A 1 248 ? 87.325 125.502 85.825 1.00 74.53 248 PHE A CA 1
ATOM 1133 C C . PHE A 1 248 ? 87.451 126.989 85.505 1.00 74.53 248 PHE A C 1
ATOM 1134 O O . PHE A 1 248 ? 86.935 127.457 84.485 1.00 74.53 248 PHE A O 1
ATOM 1142 N N . VAL A 1 249 ? 88.133 127.749 86.358 1.00 73.27 249 VAL A N 1
ATOM 1143 C CA . VAL A 1 249 ? 88.124 129.205 86.269 1.00 73.27 249 VAL A CA 1
ATOM 1144 C C . VAL A 1 249 ? 89.546 129.726 86.107 1.00 73.27 249 VAL A C 1
ATOM 1145 O O . VAL A 1 249 ? 90.443 129.366 86.876 1.00 73.27 249 VAL A O 1
ATOM 1149 N N . GLY A 1 250 ? 89.751 130.552 85.089 1.00 80.59 250 GLY A N 1
ATOM 1150 C CA . GLY A 1 250 ? 90.962 131.332 84.960 1.00 80.59 250 GLY A CA 1
ATOM 1151 C C . GLY A 1 250 ? 92.233 130.528 84.732 1.00 80.59 250 GLY A C 1
ATOM 1152 O O . GLY A 1 250 ? 92.231 129.333 84.436 1.00 80.59 250 GLY A O 1
ATOM 1153 N N . LYS A 1 251 ? 93.343 131.240 84.888 1.00 82.29 251 LYS A N 1
ATOM 1154 C CA . LYS A 1 251 ? 94.699 130.735 84.721 1.00 82.29 251 LYS A CA 1
ATOM 1155 C C . LYS A 1 251 ? 95.542 130.874 85.975 1.00 82.29 251 LYS A C 1
ATOM 1156 O O . LYS A 1 251 ? 96.360 129.998 86.264 1.00 82.29 251 LYS A O 1
ATOM 1162 N N . THR A 1 252 ? 95.364 131.959 86.728 1.00 76.85 252 THR A N 1
ATOM 1163 C CA . THR A 1 252 ? 96.100 132.203 87.960 1.00 76.85 252 THR A CA 1
ATOM 1164 C C . THR A 1 252 ? 95.188 132.211 89.182 1.00 76.85 252 THR A C 1
ATOM 1165 O O . THR A 1 252 ? 95.516 132.839 90.193 1.00 76.85 252 THR A O 1
ATOM 1169 N N . ALA A 1 253 ? 94.042 131.538 89.101 1.00 72.77 253 ALA A N 1
ATOM 1170 C CA . ALA A 1 253 ? 93.102 131.530 90.221 1.00 72.77 253 ALA A CA 1
ATOM 1171 C C . ALA A 1 253 ? 93.659 130.881 91.483 1.00 72.77 253 ALA A C 1
ATOM 1172 O O . ALA A 1 253 ? 93.496 131.468 92.568 1.00 72.77 253 ALA A O 1
ATOM 1174 N N . PRO A 1 254 ? 94.281 129.691 91.442 1.00 67.83 254 PRO A N 1
ATOM 1175 C CA . PRO A 1 254 ? 94.745 129.085 92.705 1.00 67.83 254 PRO A CA 1
ATOM 1176 C C . PRO A 1 254 ? 95.738 129.944 93.471 1.00 67.83 254 PRO A C 1
ATOM 1177 O O . PRO A 1 254 ? 95.673 130.005 94.706 1.00 67.83 254 PRO A O 1
ATOM 1181 N N . PHE A 1 255 ? 96.651 130.621 92.771 1.00 68.24 255 PHE A N 1
ATOM 1182 C CA . PHE A 1 255 ? 97.621 131.466 93.458 1.00 68.24 255 PHE A CA 1
ATOM 1183 C C . PHE A 1 255 ? 96.936 132.628 94.165 1.00 68.24 255 PHE A C 1
ATOM 1184 O O . PHE A 1 255 ? 97.268 132.950 95.312 1.00 68.24 255 PHE A O 1
ATOM 1192 N N . LEU A 1 256 ? 95.971 133.265 93.500 1.00 68.64 256 LEU A N 1
ATOM 1193 C CA . LEU A 1 256 ? 95.246 134.365 94.126 1.00 68.64 256 LEU A CA 1
ATOM 1194 C C . LEU A 1 256 ? 94.421 133.883 95.313 1.00 68.64 256 LEU A C 1
ATOM 1195 O O . LEU A 1 256 ? 94.332 134.575 96.333 1.00 68.64 256 LEU A O 1
ATOM 1200 N N . VAL A 1 257 ? 93.810 132.701 95.201 1.00 67.69 257 VAL A N 1
ATOM 1201 C CA . VAL A 1 257 ? 93.038 132.162 96.319 1.00 67.69 257 VAL A CA 1
ATOM 1202 C C . VAL A 1 257 ? 93.945 131.887 97.514 1.00 67.69 257 VAL A C 1
ATOM 1203 O O . VAL A 1 257 ? 93.598 132.193 98.664 1.00 67.69 257 VAL A O 1
ATOM 1207 N N . LEU A 1 258 ? 95.120 131.305 97.264 1.00 65.19 258 LEU A N 1
ATOM 1208 C CA . LEU A 1 258 ? 96.057 131.046 98.353 1.00 65.19 258 LEU A CA 1
ATOM 1209 C C . LEU A 1 258 ? 96.555 132.344 98.978 1.00 65.19 258 LEU A C 1
ATOM 1210 O O . LEU A 1 258 ? 96.712 132.432 100.202 1.00 65.19 258 LEU A O 1
ATOM 1215 N N . ALA A 1 259 ? 96.807 133.366 98.156 1.00 66.18 259 ALA A N 1
ATOM 1216 C CA . ALA A 1 259 ? 97.211 134.660 98.695 1.00 66.18 259 ALA A CA 1
ATOM 1217 C C . ALA A 1 259 ? 96.111 135.266 99.559 1.00 66.18 259 ALA A C 1
ATOM 1218 O O . ALA A 1 259 ? 96.388 135.849 100.615 1.00 66.18 259 ALA A O 1
ATOM 1220 N N . ALA A 1 260 ? 94.856 135.142 99.124 1.00 69.78 260 ALA A N 1
ATOM 1221 C CA . ALA A 1 260 ? 93.742 135.648 99.920 1.00 69.78 260 ALA A CA 1
ATOM 1222 C C . ALA A 1 260 ? 93.641 134.918 101.253 1.00 69.78 260 ALA A C 1
ATOM 1223 O O . ALA A 1 260 ? 93.385 135.539 102.291 1.00 69.78 260 ALA A O 1
ATOM 1225 N N . LEU A 1 261 ? 93.831 133.597 101.243 1.00 67.96 261 LEU A N 1
ATOM 1226 C CA . LEU A 1 261 ? 93.813 132.845 102.495 1.00 67.96 261 LEU A CA 1
ATOM 1227 C C . LEU A 1 261 ? 94.948 133.276 103.417 1.00 67.96 261 LEU A C 1
ATOM 1228 O O . LEU A 1 261 ? 94.756 133.406 104.634 1.00 67.96 261 LEU A O 1
ATOM 1233 N N . VAL A 1 262 ? 96.138 133.503 102.856 1.00 66.79 262 VAL A N 1
ATOM 1234 C CA . VAL A 1 262 ? 97.265 133.985 103.653 1.00 66.79 262 VAL A CA 1
ATOM 1235 C C . VAL A 1 262 ? 96.921 135.322 104.298 1.00 66.79 262 VAL A C 1
ATOM 1236 O O . VAL A 1 262 ? 97.163 135.541 105.492 1.00 66.79 262 VAL A O 1
ATOM 1240 N N . LEU A 1 263 ? 96.348 136.236 103.511 1.00 71.59 263 LEU A N 1
ATOM 1241 C CA . LEU A 1 263 ? 95.992 137.552 104.031 1.00 71.59 263 LEU A CA 1
ATOM 1242 C C . LEU A 1 263 ? 94.948 137.445 105.135 1.00 71.59 263 LEU A C 1
ATOM 1243 O O . LEU A 1 263 ? 95.038 138.139 106.155 1.00 71.59 263 LEU A O 1
ATOM 1248 N N . LEU A 1 264 ? 93.944 136.586 104.946 1.00 73.45 264 LEU A N 1
ATOM 1249 C CA . LEU A 1 264 ? 92.906 136.434 105.960 1.00 73.45 264 LEU A CA 1
ATOM 1250 C C . LEU A 1 264 ? 93.477 135.869 107.255 1.00 73.45 264 LEU A C 1
ATOM 1251 O O . LEU A 1 264 ? 93.129 136.331 108.349 1.00 73.45 264 LEU A O 1
ATOM 1256 N N . ASP A 1 265 ? 94.362 134.874 107.153 1.00 68.43 265 ASP A N 1
ATOM 1257 C CA . ASP A 1 265 ? 94.970 134.318 108.359 1.00 68.43 265 ASP A CA 1
ATOM 1258 C C . ASP A 1 265 ? 95.841 135.350 109.065 1.00 68.43 265 ASP A C 1
ATOM 1259 O O . ASP A 1 265 ? 95.842 135.430 110.300 1.00 68.43 265 ASP A O 1
ATOM 1264 N N . GLY A 1 266 ? 96.586 136.151 108.299 1.00 72.60 266 GLY A N 1
ATOM 1265 C CA . GLY A 1 266 ? 97.376 137.209 108.909 1.00 72.60 266 GLY A CA 1
ATOM 1266 C C . GLY A 1 266 ? 96.519 138.239 109.620 1.00 72.60 266 GLY A C 1
ATOM 1267 O O . GLY A 1 266 ? 96.861 138.699 110.713 1.00 72.60 266 GLY A O 1
ATOM 1268 N N . ALA A 1 267 ? 95.392 138.614 109.011 1.00 77.92 267 ALA A N 1
ATOM 1269 C CA . ALA A 1 267 ? 94.482 139.556 109.654 1.00 77.92 267 ALA A CA 1
ATOM 1270 C C . ALA A 1 267 ? 93.906 138.979 110.941 1.00 77.92 267 ALA A C 1
ATOM 1271 O O . ALA A 1 267 ? 93.798 139.683 111.954 1.00 77.92 267 ALA A O 1
ATOM 1273 N N . ILE A 1 268 ? 93.524 137.698 110.920 1.00 79.71 268 ILE A N 1
ATOM 1274 C CA . ILE A 1 268 ? 93.016 137.057 112.132 1.00 79.71 268 ILE A CA 1
ATOM 1275 C C . ILE A 1 268 ? 94.079 137.061 113.221 1.00 79.71 268 ILE A C 1
ATOM 1276 O O . ILE A 1 268 ? 93.789 137.330 114.393 1.00 79.71 268 ILE A O 1
ATOM 1281 N N . GLN A 1 269 ? 95.327 136.764 112.854 1.00 80.40 269 GLN A N 1
ATOM 1282 C CA . GLN A 1 269 ? 96.409 136.792 113.833 1.00 80.40 269 GLN A CA 1
ATOM 1283 C C . GLN A 1 269 ? 96.605 138.191 114.403 1.00 80.40 269 GLN A C 1
ATOM 1284 O O . GLN A 1 269 ? 96.838 138.354 115.606 1.00 80.40 269 GLN A O 1
ATOM 1290 N N . LEU A 1 270 ? 96.517 139.215 113.552 1.00 84.51 270 LEU A N 1
ATOM 1291 C CA . LEU A 1 270 ? 96.806 140.574 114.000 1.00 84.51 270 LEU A CA 1
ATOM 1292 C C . LEU A 1 270 ? 95.707 141.122 114.904 1.00 84.51 270 LEU A C 1
ATOM 1293 O O . LEU A 1 270 ? 96.000 141.723 115.944 1.00 84.51 270 LEU A O 1
ATOM 1298 N N . PHE A 1 271 ? 94.442 140.930 114.533 1.00 88.83 271 PHE A N 1
ATOM 1299 C CA . PHE A 1 271 ? 93.358 141.613 115.236 1.00 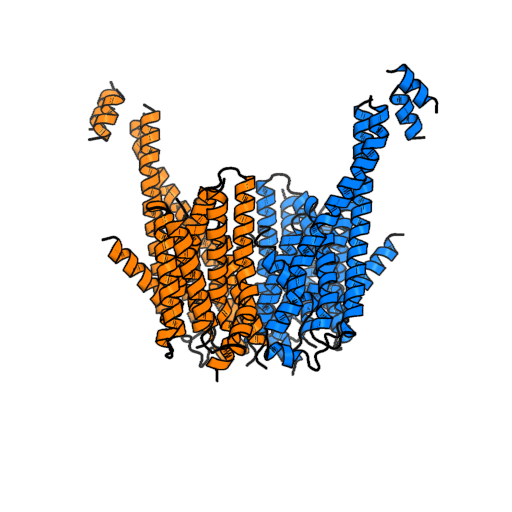88.83 271 PHE A CA 1
ATOM 1300 C C . PHE A 1 271 ? 92.778 140.784 116.381 1.00 88.83 271 PHE A C 1
ATOM 1301 O O . PHE A 1 271 ? 92.777 141.226 117.534 1.00 88.83 271 PHE A O 1
ATOM 1309 N N . VAL A 1 272 ? 92.274 139.587 116.076 1.00 94.89 272 VAL A N 1
ATOM 1310 C CA . VAL A 1 272 ? 91.541 138.811 117.075 1.00 94.89 272 VAL A CA 1
ATOM 1311 C C . VAL A 1 272 ? 92.456 138.395 118.222 1.00 94.89 272 VAL A C 1
ATOM 1312 O O . VAL A 1 272 ? 92.075 138.474 119.396 1.00 94.89 272 VAL A O 1
ATOM 1316 N N . LEU A 1 273 ? 93.668 137.946 117.906 1.00 96.02 273 LEU A N 1
ATOM 1317 C CA . LEU A 1 273 ? 94.585 137.483 118.939 1.00 96.02 273 LEU A CA 1
ATOM 1318 C C . LEU A 1 273 ? 95.017 138.641 119.830 1.00 96.02 273 LEU A C 1
ATOM 1319 O O . LEU A 1 273 ? 95.371 139.718 119.342 1.00 96.02 273 LEU A O 1
ATOM 1324 N N . GLN A 1 274 ? 94.989 138.414 121.140 1.00 103.75 274 GLN A N 1
ATOM 1325 C CA . GLN A 1 274 ? 95.369 139.437 122.107 1.00 103.75 274 GLN A CA 1
ATOM 1326 C C . GLN A 1 274 ? 96.307 138.871 123.167 1.00 103.75 274 GLN A C 1
ATOM 1327 O O . GLN A 1 274 ? 97.129 139.592 123.731 1.00 103.75 274 GLN A O 1
ATOM 1333 N N . TYR A 1 296 ? 125.258 144.934 114.286 1.00 149.07 296 TYR A N 1
ATOM 1334 C CA . TYR A 1 296 ? 124.079 145.351 113.536 1.00 149.07 296 TYR A CA 1
ATOM 1335 C C . TYR A 1 296 ? 123.465 144.130 112.854 1.00 149.07 296 TYR A C 1
ATOM 1336 O O . TYR A 1 296 ? 123.920 143.701 111.795 1.00 149.07 296 TYR A O 1
ATOM 1345 N N . ILE A 1 297 ? 122.420 143.578 113.475 1.00 139.30 297 ILE A N 1
ATOM 1346 C CA . ILE A 1 297 ? 121.945 142.249 113.099 1.00 139.30 297 ILE A CA 1
ATOM 1347 C C . ILE A 1 297 ? 121.112 142.299 111.823 1.00 139.30 297 ILE A C 1
ATOM 1348 O O . ILE A 1 297 ? 120.909 141.273 111.164 1.00 139.30 297 ILE A O 1
ATOM 1353 N N . LEU A 1 298 ? 120.593 143.476 111.467 1.00 134.76 298 LEU A N 1
ATOM 1354 C CA . LEU A 1 298 ? 119.695 143.557 110.317 1.00 134.76 298 LEU A CA 1
ATOM 1355 C C . LEU A 1 298 ? 120.418 143.220 109.017 1.00 134.76 298 LEU A C 1
ATOM 1356 O O . LEU A 1 298 ? 119.906 142.451 108.190 1.00 134.76 298 LEU A O 1
ATOM 1361 N N . ILE A 1 299 ? 121.613 143.780 108.819 1.00 126.32 299 ILE A N 1
ATOM 1362 C CA . ILE A 1 299 ? 122.377 143.467 107.615 1.00 126.32 299 ILE A CA 1
ATOM 1363 C C . ILE A 1 299 ? 122.818 142.008 107.633 1.00 126.32 299 ILE A C 1
ATOM 1364 O O . ILE A 1 299 ? 122.924 141.364 106.582 1.00 126.32 299 ILE A O 1
ATOM 1369 N N . ALA A 1 300 ? 123.062 141.458 108.825 1.00 116.14 300 ALA A N 1
ATOM 1370 C CA . ALA A 1 300 ? 123.384 140.040 108.927 1.00 116.14 300 ALA A CA 1
ATOM 1371 C C . ALA A 1 300 ? 122.217 139.179 108.461 1.00 116.14 300 ALA A C 1
ATOM 1372 O O . ALA A 1 300 ? 122.411 138.202 107.730 1.00 116.14 300 ALA A O 1
ATOM 1374 N N . ALA A 1 301 ? 120.996 139.532 108.869 1.00 107.01 301 ALA A N 1
ATOM 1375 C CA . ALA A 1 301 ? 119.823 138.784 108.431 1.00 107.01 301 ALA A CA 1
ATOM 1376 C C . ALA A 1 301 ? 119.627 138.904 106.926 1.00 107.01 301 ALA A C 1
ATOM 1377 O O . ALA A 1 301 ? 119.289 137.920 106.254 1.00 107.01 301 ALA A O 1
ATOM 1379 N N . GLY A 1 302 ? 119.828 140.104 106.381 1.00 102.69 302 GLY A N 1
ATOM 1380 C CA . GLY A 1 302 ? 119.743 140.267 104.938 1.00 102.69 302 GLY A CA 1
ATOM 1381 C C . GLY A 1 302 ? 120.749 139.406 104.198 1.00 102.69 302 GLY A C 1
ATOM 1382 O O . GLY A 1 302 ? 120.420 138.768 103.192 1.00 102.69 302 GLY A O 1
ATOM 1383 N N . SER A 1 303 ? 121.988 139.365 104.695 1.00 96.93 303 SER A N 1
ATOM 1384 C CA . SER A 1 303 ? 123.011 138.530 104.076 1.00 96.93 303 SER A CA 1
ATOM 1385 C C . SER A 1 303 ? 122.660 137.052 104.185 1.00 96.93 303 SER A C 1
ATOM 1386 O O . SER A 1 303 ? 122.891 136.282 103.245 1.00 96.93 303 SER A O 1
ATOM 1389 N N . ILE A 1 304 ? 122.110 136.635 105.325 1.00 87.31 304 ILE A N 1
ATOM 1390 C CA . ILE A 1 304 ? 121.728 135.244 105.542 1.00 87.31 304 ILE A CA 1
ATOM 1391 C C . ILE A 1 304 ? 120.662 134.848 104.533 1.00 87.31 304 ILE A C 1
ATOM 1392 O O . ILE A 1 304 ? 120.740 133.777 103.920 1.00 87.31 304 ILE A O 1
ATOM 1397 N N . CYS A 1 305 ? 119.662 135.707 104.347 1.00 88.11 305 CYS A N 1
ATOM 1398 C CA . CYS A 1 305 ? 118.619 135.454 103.359 1.00 88.11 305 CYS A CA 1
ATOM 1399 C C . CYS A 1 305 ? 119.169 135.387 101.938 1.00 88.11 305 CYS A C 1
ATOM 1400 O O . CYS A 1 305 ? 118.828 134.471 101.178 1.00 88.11 305 CYS A O 1
ATOM 1403 N N . PHE A 1 306 ? 120.033 136.337 101.569 1.00 89.00 306 PHE A N 1
ATOM 1404 C CA . PHE A 1 306 ? 120.544 136.372 100.203 1.00 89.00 306 PHE A CA 1
ATOM 1405 C C . PHE A 1 306 ? 121.432 135.171 99.903 1.00 89.00 306 PHE A C 1
ATOM 1406 O O . PHE A 1 306 ? 121.377 134.613 98.802 1.00 89.00 306 PHE A O 1
ATOM 1414 N N . ALA A 1 307 ? 122.264 134.759 100.863 1.00 79.13 307 ALA A N 1
ATOM 1415 C CA . ALA A 1 307 ? 123.122 133.600 100.641 1.00 79.13 307 ALA A CA 1
ATOM 1416 C C . ALA A 1 307 ? 122.302 132.326 100.480 1.00 79.13 307 ALA A C 1
ATOM 1417 O O . ALA A 1 307 ? 122.609 131.482 99.628 1.00 79.13 307 ALA A O 1
ATOM 1419 N N . ASN A 1 308 ? 121.260 132.167 101.299 1.00 70.52 308 ASN A N 1
ATOM 1420 C CA . ASN A 1 308 ? 120.403 130.992 101.189 1.00 70.52 308 ASN A CA 1
ATOM 1421 C C . ASN A 1 308 ? 119.666 130.972 99.858 1.00 70.52 308 ASN A C 1
ATOM 1422 O O . ASN A 1 308 ? 119.482 129.905 99.262 1.00 70.52 308 ASN A O 1
ATOM 1427 N N . MET A 1 309 ? 119.223 132.138 99.380 1.00 73.82 309 MET A N 1
ATOM 1428 C CA . MET A 1 309 ? 118.658 132.203 98.035 1.00 73.82 309 MET A CA 1
ATOM 1429 C C . MET A 1 309 ? 119.684 131.803 96.982 1.00 73.82 309 MET A C 1
ATOM 1430 O O . MET A 1 309 ? 119.393 130.992 96.095 1.00 73.82 309 MET A O 1
ATOM 1435 N N . GLY A 1 310 ? 120.893 132.361 97.070 1.00 75.63 310 GLY A N 1
ATOM 1436 C CA . GLY A 1 310 ? 121.887 132.129 96.036 1.00 75.63 310 GLY A CA 1
ATOM 1437 C C . GLY A 1 310 ? 122.342 130.686 95.962 1.00 75.63 310 GLY A C 1
ATOM 1438 O O . GLY A 1 310 ? 122.670 130.185 94.883 1.00 75.63 310 GLY A O 1
ATOM 1439 N N . ILE A 1 311 ? 122.381 130.000 97.106 1.00 72.17 311 ILE A N 1
ATOM 1440 C CA . ILE A 1 311 ? 122.807 128.602 97.110 1.00 72.17 311 ILE A CA 1
ATOM 1441 C C . ILE A 1 311 ? 121.855 127.750 96.279 1.00 72.17 311 ILE A C 1
ATOM 1442 O O . ILE A 1 311 ? 122.286 126.898 95.494 1.00 72.17 311 ILE A O 1
ATOM 1447 N N . ALA A 1 312 ? 120.550 127.972 96.427 1.00 68.64 312 ALA A N 1
ATOM 1448 C CA . ALA A 1 312 ? 119.562 127.162 95.729 1.00 68.64 312 ALA A CA 1
ATOM 1449 C C . ALA A 1 312 ? 119.198 127.691 94.349 1.00 68.64 312 ALA A C 1
ATOM 1450 O O . ALA A 1 312 ? 118.582 126.959 93.567 1.00 68.64 312 ALA A O 1
ATOM 1452 N N . MET A 1 313 ? 119.551 128.937 94.028 1.00 78.41 313 MET A N 1
ATOM 1453 C CA . MET A 1 313 ? 119.200 129.477 92.717 1.00 78.41 313 MET A CA 1
ATOM 1454 C C . MET A 1 313 ? 120.100 128.954 91.604 1.00 78.41 313 MET A C 1
ATOM 1455 O O . MET A 1 313 ? 119.636 128.790 90.470 1.00 78.41 313 MET A O 1
ATOM 1460 N N . LEU A 1 314 ? 121.372 128.692 91.890 1.00 86.31 314 LEU A N 1
ATOM 1461 C CA . LEU A 1 314 ? 122.341 128.305 90.872 1.00 86.31 314 LEU A CA 1
ATOM 1462 C C . LEU A 1 314 ? 122.852 126.896 91.151 1.00 86.31 314 LEU A C 1
ATOM 1463 O O . LEU A 1 314 ? 123.382 126.624 92.232 1.00 86.31 314 LEU A O 1
ATOM 1468 N N . GLU A 1 315 ? 122.669 125.999 90.175 1.00 97.01 315 GLU A N 1
ATOM 1469 C CA . GLU A 1 315 ? 123.143 124.617 90.268 1.00 97.01 315 GLU A CA 1
ATOM 1470 C C . GLU A 1 315 ? 123.452 124.137 88.855 1.00 97.01 315 GLU A C 1
ATOM 1471 O O . GLU A 1 315 ? 122.533 123.883 88.061 1.00 97.01 315 GLU A O 1
ATOM 1477 N N . PRO A 1 316 ? 124.733 124.006 88.498 1.00 117.84 316 PRO A N 1
ATOM 1478 C CA . PRO A 1 316 ? 125.078 123.541 87.145 1.00 117.84 316 PRO A CA 1
ATOM 1479 C C . PRO A 1 316 ? 124.702 122.086 86.903 1.00 117.84 316 PRO A C 1
ATOM 1480 O O . PRO A 1 316 ? 124.049 121.765 85.904 1.00 117.84 316 PRO A O 1
ATOM 1484 N N . ALA A 1 317 ? 125.150 121.205 87.802 1.00 129.27 317 ALA A N 1
ATOM 1485 C CA . ALA A 1 317 ? 124.805 119.784 87.836 1.00 129.27 317 ALA A CA 1
ATOM 1486 C C . ALA A 1 317 ? 125.446 118.980 86.707 1.00 129.27 317 ALA A C 1
ATOM 1487 O O . ALA A 1 317 ? 125.377 117.746 86.715 1.00 129.27 317 ALA A O 1
ATOM 1489 N N . LEU A 1 318 ? 126.091 119.661 85.752 1.00 137.11 318 LEU A N 1
ATOM 1490 C CA . LEU A 1 318 ? 126.814 119.056 84.633 1.00 137.11 318 LEU A CA 1
ATOM 1491 C C . LEU A 1 318 ? 126.035 117.914 83.986 1.00 137.11 318 LEU A C 1
ATOM 1492 O O . LEU A 1 318 ? 126.405 116.744 84.146 1.00 137.11 318 LEU A O 1
ATOM 1497 N N . PRO A 1 319 ? 124.958 118.201 83.257 1.00 140.54 319 PRO A N 1
ATOM 1498 C CA . PRO A 1 319 ? 124.141 117.134 82.662 1.00 140.54 319 PRO A CA 1
ATOM 1499 C C . PRO A 1 319 ? 124.547 116.705 81.259 1.00 140.54 319 PRO A C 1
ATOM 1500 O O . PRO A 1 319 ? 123.770 115.997 80.611 1.00 140.54 319 PRO A O 1
ATOM 1504 N N . ILE A 1 320 ? 125.721 117.109 80.768 1.00 144.42 320 ILE A N 1
ATOM 1505 C CA . ILE A 1 320 ? 126.098 116.791 79.392 1.00 144.42 320 ILE A CA 1
ATOM 1506 C C . ILE A 1 320 ? 126.304 115.289 79.223 1.00 144.42 320 ILE A C 1
ATOM 1507 O O . ILE A 1 320 ? 125.826 114.685 78.257 1.00 144.42 320 ILE A O 1
ATOM 1512 N N . TRP A 1 321 ? 127.018 114.663 80.162 1.00 139.09 321 TRP A N 1
ATOM 1513 C CA . TRP A 1 321 ? 127.291 113.233 80.094 1.00 139.09 321 TRP A CA 1
ATOM 1514 C C . TRP A 1 321 ? 127.051 112.517 81.417 1.00 139.09 321 TRP A C 1
ATOM 1515 O O . TRP A 1 321 ? 127.354 111.324 81.524 1.00 139.09 321 TRP A O 1
ATOM 1526 N N . MET A 1 322 ? 126.529 113.211 82.429 1.00 139.03 322 MET A N 1
ATOM 1527 C CA . MET A 1 322 ? 126.225 112.548 83.692 1.00 139.03 322 MET A CA 1
ATOM 1528 C C . MET A 1 322 ? 125.048 111.591 83.541 1.00 139.03 322 MET A C 1
ATOM 1529 O O . MET A 1 322 ? 125.017 110.531 84.177 1.00 139.03 322 MET A O 1
ATOM 1534 N N . MET A 1 323 ? 124.072 111.949 82.705 1.00 137.00 323 MET A N 1
ATOM 1535 C CA . MET A 1 323 ? 122.885 111.115 82.549 1.00 137.00 323 MET A CA 1
ATOM 1536 C C . MET A 1 323 ? 123.232 109.750 81.968 1.00 137.00 323 MET A C 1
ATOM 1537 O O . MET A 1 323 ? 122.723 108.723 82.433 1.00 137.00 323 MET A O 1
ATOM 1542 N N . GLU A 1 324 ? 124.091 109.715 80.946 1.00 136.55 324 GLU A N 1
ATOM 1543 C CA . GLU A 1 324 ? 124.402 108.447 80.293 1.00 136.55 324 GLU A CA 1
ATOM 1544 C C . GLU A 1 324 ? 125.194 107.527 81.214 1.00 136.55 324 GLU A C 1
ATOM 1545 O O . GLU A 1 324 ? 125.016 106.304 81.180 1.00 136.55 324 GLU A O 1
ATOM 1551 N N . THR A 1 325 ? 126.071 108.092 82.042 1.00 128.4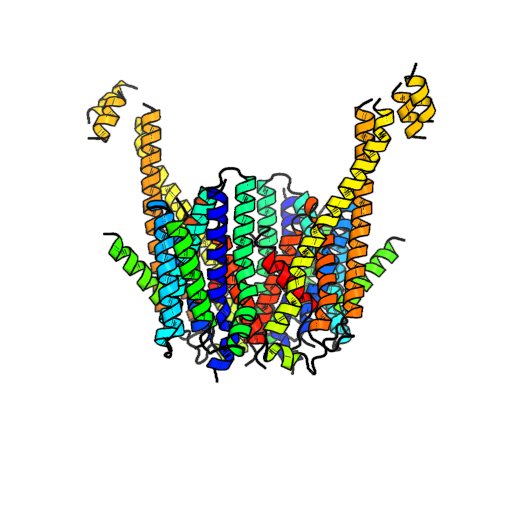4 325 THR A N 1
ATOM 1552 C CA . THR A 1 325 ? 126.837 107.291 82.986 1.00 128.44 325 THR A CA 1
ATOM 1553 C C . THR A 1 325 ? 126.081 107.023 84.280 1.00 128.44 325 THR A C 1
ATOM 1554 O O . THR A 1 325 ? 126.566 106.251 85.112 1.00 128.44 325 THR A O 1
ATOM 1558 N N . MET A 1 326 ? 124.917 107.644 84.473 1.00 126.59 326 MET A N 1
ATOM 1559 C CA . MET A 1 326 ? 124.066 107.320 85.608 1.00 126.59 326 MET A CA 1
ATOM 1560 C C . MET A 1 326 ? 123.013 106.278 85.265 1.00 126.59 326 MET A C 1
ATOM 1561 O O . MET A 1 326 ? 122.727 105.408 86.096 1.00 126.59 326 MET A O 1
ATOM 1566 N N . CYS A 1 327 ? 122.445 106.331 84.058 1.00 124.08 327 CYS A N 1
ATOM 1567 C CA . CYS A 1 327 ? 121.410 105.376 83.677 1.00 124.08 327 CYS A CA 1
ATOM 1568 C C . CYS A 1 327 ? 121.995 104.013 83.328 1.00 124.08 327 CYS A C 1
ATOM 1569 O O . CYS A 1 327 ? 121.448 102.980 83.730 1.00 124.08 327 CYS A O 1
ATOM 1572 N N . SER A 1 328 ? 123.098 103.988 82.576 1.00 115.39 328 SER A N 1
ATOM 1573 C CA . SER A 1 328 ? 123.680 102.718 82.153 1.00 115.39 328 SER A CA 1
ATOM 1574 C C . SER A 1 328 ? 124.274 101.958 83.333 1.00 115.39 328 SER A C 1
ATOM 1575 O O . SER A 1 328 ? 124.113 100.737 83.442 1.00 115.39 328 SER A O 1
ATOM 1578 N N . HIS A 1 329 ? 124.967 102.661 84.226 1.00 103.72 329 HIS A N 1
ATOM 1579 C CA . HIS A 1 329 ? 125.631 102.043 85.365 1.00 103.72 329 HIS A CA 1
ATOM 1580 C C . HIS A 1 329 ? 125.210 102.755 86.641 1.00 103.72 329 HIS A C 1
ATOM 1581 O O . HIS A 1 329 ? 125.229 103.988 86.702 1.00 103.72 329 HIS A O 1
ATOM 1588 N N . LYS A 1 330 ? 124.831 101.978 87.656 1.00 82.18 330 LYS A N 1
ATOM 1589 C CA . LYS A 1 330 ? 124.351 102.533 88.914 1.00 82.18 330 LYS A CA 1
ATOM 1590 C C . LYS A 1 330 ? 125.374 102.439 90.038 1.00 82.18 330 LYS A C 1
ATOM 1591 O O . LYS A 1 330 ? 125.297 103.219 90.997 1.00 82.18 330 LYS A O 1
ATOM 1597 N N . TRP A 1 331 ? 126.324 101.506 89.945 1.00 77.02 331 TRP A N 1
ATOM 1598 C CA . TRP A 1 331 ? 127.327 101.372 90.995 1.00 77.02 331 TRP A CA 1
ATOM 1599 C C . TRP A 1 331 ? 128.189 102.623 91.093 1.00 77.02 331 TRP A C 1
ATOM 1600 O O . TRP A 1 331 ? 128.645 102.987 92.183 1.00 77.02 331 TRP A O 1
ATOM 1611 N N . GLN A 1 332 ? 128.422 103.293 89.963 1.00 80.15 332 GLN A N 1
ATOM 1612 C CA . GLN A 1 332 ? 129.125 104.570 89.994 1.00 80.15 332 GLN A CA 1
ATOM 1613 C C . GLN A 1 332 ? 128.336 105.606 90.783 1.00 80.15 332 GLN A C 1
ATOM 1614 O O . GLN A 1 332 ? 128.905 106.356 91.586 1.00 80.15 332 GLN A O 1
ATOM 1620 N N . LEU A 1 333 ? 127.018 105.650 90.579 1.00 73.08 333 LEU A N 1
ATOM 1621 C CA . LEU A 1 333 ? 126.179 106.558 91.351 1.00 73.08 333 LEU A CA 1
ATOM 1622 C C . LEU A 1 333 ? 126.267 106.252 92.839 1.00 73.08 333 LEU A C 1
ATOM 1623 O O . LEU A 1 333 ? 126.379 107.165 93.668 1.00 73.08 333 LEU A O 1
ATOM 1628 N N . GLY A 1 334 ? 126.211 104.968 93.196 1.00 65.80 334 GLY A N 1
ATOM 1629 C CA . GLY A 1 334 ? 126.312 104.604 94.598 1.00 65.80 334 GLY A CA 1
ATOM 1630 C C . GLY A 1 334 ? 127.637 105.007 95.217 1.00 65.80 334 GLY A C 1
ATOM 1631 O O . GLY A 1 334 ? 127.673 105.627 96.285 1.00 65.80 334 GLY A O 1
ATOM 1632 N N . VAL A 1 335 ? 128.747 104.687 94.547 1.00 65.93 335 VAL A N 1
ATOM 1633 C CA . VAL A 1 335 ? 130.049 105.027 95.106 1.00 65.93 335 VAL A CA 1
ATOM 1634 C C . VAL A 1 335 ? 130.244 106.537 95.155 1.00 65.93 335 VAL A C 1
ATOM 1635 O O . VAL A 1 335 ? 130.998 107.036 95.998 1.00 65.93 335 VAL A O 1
ATOM 1639 N N . ALA A 1 336 ? 129.565 107.289 94.285 1.00 61.68 336 ALA A N 1
ATOM 1640 C CA . ALA A 1 336 ? 129.663 108.742 94.348 1.00 61.68 336 ALA A CA 1
ATOM 1641 C C . ALA A 1 336 ? 128.836 109.332 95.486 1.00 61.68 336 ALA A C 1
ATOM 1642 O O . ALA A 1 336 ? 129.256 110.320 96.097 1.00 61.68 336 ALA A O 1
ATOM 1644 N N . PHE A 1 337 ? 127.668 108.759 95.788 1.00 59.70 337 PHE A N 1
ATOM 1645 C CA . PHE A 1 337 ? 126.724 109.433 96.678 1.00 59.70 337 PHE A CA 1
ATOM 1646 C C . PHE A 1 337 ? 126.655 108.891 98.101 1.00 59.70 337 PHE A C 1
ATOM 1647 O O . PHE A 1 337 ? 126.260 109.638 98.997 1.00 59.70 337 PHE A O 1
ATOM 1655 N N . LEU A 1 338 ? 127.013 107.631 98.349 1.00 55.74 338 LEU A N 1
ATOM 1656 C CA . LEU A 1 338 ? 126.920 107.101 99.712 1.00 55.74 338 LEU A CA 1
ATOM 1657 C C . LEU A 1 338 ? 127.797 107.782 100.769 1.00 55.74 338 LEU A C 1
ATOM 1658 O O . LEU A 1 338 ? 127.313 107.935 101.904 1.00 55.74 338 LEU A O 1
ATOM 1663 N N . PRO A 1 339 ? 129.053 108.181 100.512 1.00 54.35 339 PRO A N 1
ATOM 1664 C CA . PRO A 1 339 ? 129.902 108.689 101.614 1.00 54.35 339 PRO A CA 1
ATOM 1665 C C . PRO A 1 339 ? 129.323 109.865 102.405 1.00 54.35 339 PRO A C 1
ATOM 1666 O O . PRO A 1 339 ? 129.866 110.195 103.473 1.00 54.35 339 PRO A O 1
ATOM 1670 N N . ALA A 1 340 ? 128.252 110.504 101.929 1.00 51.07 340 ALA A N 1
ATOM 1671 C CA . ALA A 1 340 ? 127.589 111.517 102.741 1.00 51.07 340 ALA A CA 1
ATOM 1672 C C . ALA A 1 340 ? 127.060 110.927 104.042 1.00 51.07 340 ALA A C 1
ATOM 1673 O O . ALA A 1 340 ? 127.027 111.613 105.069 1.00 51.07 340 ALA A O 1
ATOM 1675 N N . SER A 1 341 ? 126.654 109.656 104.018 1.00 50.22 341 SER A N 1
ATOM 1676 C CA . SER A 1 341 ? 126.173 109.003 105.232 1.00 50.22 341 SER A CA 1
ATOM 1677 C C . SER A 1 341 ? 127.272 108.900 106.283 1.00 50.22 341 SER A C 1
ATOM 1678 O O . SER A 1 341 ? 127.017 109.088 107.477 1.00 50.22 341 SER A O 1
ATOM 1681 N N . ILE A 1 342 ? 128.498 108.583 105.863 1.00 49.94 342 ILE A N 1
ATOM 1682 C CA . ILE A 1 342 ? 129.614 108.526 106.803 1.00 49.94 342 ILE A CA 1
ATOM 1683 C C . ILE A 1 342 ? 129.982 109.926 107.280 1.00 49.94 342 ILE A C 1
ATOM 1684 O O . ILE A 1 342 ? 130.292 110.137 108.463 1.00 49.94 342 ILE A O 1
ATOM 1689 N N . SER A 1 343 ? 129.959 110.904 106.368 1.00 47.68 343 SER A N 1
ATOM 1690 C CA . SER A 1 343 ? 130.268 112.277 106.756 1.00 47.68 343 SER A CA 1
ATOM 1691 C C . SER A 1 343 ? 129.289 112.805 107.799 1.00 47.68 343 SER A C 1
ATOM 1692 O 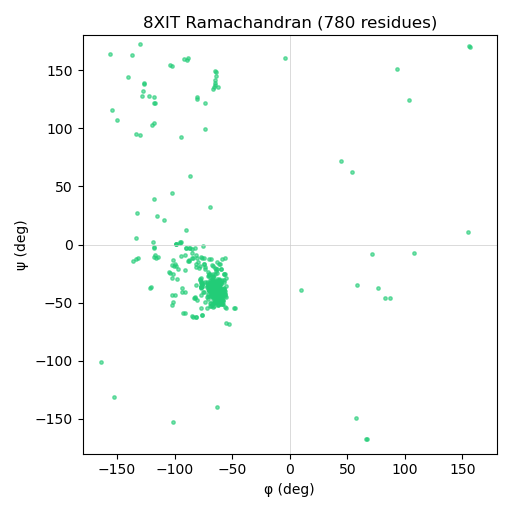O . SER A 1 343 ? 129.692 113.534 108.711 1.00 47.68 343 SER A O 1
ATOM 1695 N N . TYR A 1 344 ? 128.008 112.450 107.679 1.00 43.20 344 TYR A N 1
ATOM 1696 C CA . TYR A 1 344 ? 127.011 112.875 108.658 1.00 43.20 344 TYR A CA 1
ATOM 1697 C C . TYR A 1 344 ? 127.348 112.349 110.050 1.00 43.20 344 TYR A C 1
ATOM 1698 O O . TYR A 1 344 ? 127.310 113.093 111.040 1.00 43.20 344 TYR A O 1
ATOM 1707 N N . LEU A 1 345 ? 127.682 111.060 110.143 1.00 47.27 345 LEU A N 1
ATOM 1708 C CA . LEU A 1 345 ? 128.024 110.474 111.434 1.00 47.27 345 LEU A CA 1
ATOM 1709 C C . LEU A 1 345 ? 129.281 111.106 112.010 1.00 47.27 345 LEU A C 1
ATOM 1710 O O . LEU A 1 345 ? 129.369 111.334 113.222 1.00 47.27 345 LEU A O 1
ATOM 1715 N N . ILE A 1 346 ? 130.272 111.386 111.161 1.00 48.77 346 ILE A N 1
ATOM 1716 C CA . ILE A 1 346 ? 131.483 112.043 111.650 1.00 48.77 346 ILE A CA 1
ATOM 1717 C C . ILE A 1 346 ? 131.160 113.430 112.191 1.00 48.77 346 ILE A C 1
ATOM 1718 O O . ILE A 1 346 ? 131.642 113.822 113.260 1.00 48.77 346 ILE A O 1
ATOM 1723 N N . GLY A 1 347 ? 130.334 114.190 111.471 1.00 49.94 347 GLY A N 1
ATOM 1724 C CA . GLY A 1 347 ? 130.083 115.571 111.843 1.00 49.94 347 GLY A CA 1
ATOM 1725 C C . GLY A 1 347 ? 129.072 115.755 112.954 1.00 49.94 347 GLY A C 1
ATOM 1726 O O . GLY A 1 347 ? 128.943 116.865 113.477 1.00 49.94 347 GLY A O 1
ATOM 1727 N N . THR A 1 348 ? 128.342 114.699 113.318 1.00 50.44 348 THR A N 1
ATOM 1728 C CA . THR A 1 348 ? 127.345 114.831 114.378 1.00 50.44 348 THR A CA 1
ATOM 1729 C C . THR A 1 348 ? 127.965 115.112 115.751 1.00 50.44 348 THR A C 1
ATOM 1730 O O . THR A 1 348 ? 127.267 115.604 116.643 1.00 50.44 348 THR A O 1
ATOM 1734 N N . ASN A 1 349 ? 129.258 114.847 115.940 1.00 57.32 349 ASN A N 1
ATOM 1735 C CA . ASN A 1 349 ? 129.890 114.942 117.254 1.00 57.32 349 ASN A CA 1
ATOM 1736 C C . ASN A 1 349 ? 130.574 116.281 117.519 1.00 57.32 349 ASN A C 1
ATOM 1737 O O . ASN A 1 349 ? 131.168 116.455 118.593 1.00 57.32 349 ASN A O 1
ATOM 1742 N N . VAL A 1 350 ? 130.510 117.224 116.576 1.00 59.97 350 VAL A N 1
ATOM 1743 C CA . VAL A 1 350 ? 131.305 118.445 116.684 1.00 59.97 350 VAL A CA 1
ATOM 1744 C C . VAL A 1 350 ? 130.861 119.279 117.878 1.00 59.97 350 VAL A C 1
ATOM 1745 O O . VAL A 1 350 ? 131.688 119.742 118.674 1.00 59.97 350 VAL A O 1
ATOM 1749 N N . PHE A 1 351 ? 129.551 119.499 118.013 1.00 62.32 351 PHE A N 1
ATOM 1750 C CA . PHE A 1 351 ? 129.064 120.323 119.114 1.00 62.32 351 PHE A CA 1
ATOM 1751 C C . PHE A 1 351 ? 129.374 119.684 120.458 1.00 62.32 351 PHE A C 1
ATOM 1752 O O . PHE A 1 351 ? 129.753 120.377 121.408 1.00 62.32 351 PHE A O 1
ATOM 1760 N N . GLY A 1 352 ? 129.213 118.365 120.560 1.00 68.76 352 GLY A N 1
ATOM 1761 C CA . GLY A 1 352 ? 129.535 117.694 121.808 1.00 68.76 352 GLY A CA 1
ATOM 1762 C C . GLY A 1 352 ? 130.993 117.856 122.189 1.00 68.76 352 GLY A C 1
ATOM 1763 O O . GLY A 1 352 ? 131.316 118.189 123.334 1.00 68.76 352 GLY A O 1
ATOM 1764 N N . ILE A 1 353 ? 131.894 117.643 121.226 1.00 71.43 353 ILE A N 1
ATOM 1765 C CA . ILE A 1 353 ? 133.322 117.764 121.513 1.00 71.43 353 ILE A CA 1
ATOM 1766 C C . ILE A 1 353 ? 133.661 119.190 121.929 1.00 71.43 353 ILE A C 1
ATOM 1767 O O . ILE A 1 353 ? 134.377 119.417 122.915 1.00 71.43 353 ILE A O 1
ATOM 1772 N N . LEU A 1 354 ? 133.143 120.175 121.191 1.00 71.78 354 LEU A N 1
ATOM 1773 C CA . LEU A 1 354 ? 133.461 121.565 121.499 1.00 71.78 354 LEU A CA 1
ATOM 1774 C C . LEU A 1 354 ? 132.918 121.973 122.862 1.00 71.78 354 LEU A C 1
ATOM 1775 O O . LEU A 1 354 ? 133.601 122.663 123.626 1.00 71.78 354 LEU A O 1
ATOM 1780 N N . ALA A 1 355 ? 131.692 121.557 123.189 1.00 79.07 355 ALA A N 1
ATOM 1781 C CA . ALA A 1 355 ? 131.117 121.907 124.483 1.00 79.07 355 ALA A CA 1
ATOM 1782 C C . ALA A 1 355 ? 131.886 121.256 125.624 1.00 79.07 355 ALA A C 1
ATOM 1783 O O . ALA A 1 355 ? 132.122 121.888 126.663 1.00 79.07 355 ALA A O 1
ATOM 1785 N N . ARG A 1 356 ? 132.277 119.988 125.458 1.00 83.43 356 ARG A N 1
ATOM 1786 C CA . ARG A 1 356 ? 133.049 119.320 126.499 1.00 83.43 356 ARG A CA 1
ATOM 1787 C C . ARG A 1 356 ? 134.395 119.999 126.705 1.00 83.43 356 ARG A C 1
ATOM 1788 O O . ARG A 1 356 ? 134.848 120.164 127.844 1.00 83.43 356 ARG A O 1
ATOM 1796 N N . ARG A 1 357 ? 135.054 120.398 125.614 1.00 93.55 357 ARG A N 1
ATOM 1797 C CA . ARG A 1 357 ? 136.312 121.127 125.748 1.00 93.55 357 ARG A CA 1
ATOM 1798 C C . ARG A 1 357 ? 136.106 122.467 126.443 1.00 93.55 357 ARG A C 1
ATOM 1799 O O . ARG A 1 357 ? 136.899 122.856 127.309 1.00 93.55 357 ARG A O 1
ATOM 1807 N N . GLN A 1 358 ? 135.046 123.188 126.075 1.00 100.95 358 GLN A N 1
ATOM 1808 C CA . GLN A 1 358 ? 134.849 124.540 126.585 1.00 100.95 358 GLN A CA 1
ATOM 1809 C C . GLN A 1 358 ? 134.485 124.538 128.066 1.00 100.95 358 GLN A C 1
ATOM 1810 O O . GLN A 1 358 ? 134.944 125.403 128.821 1.00 100.95 358 GLN A O 1
ATOM 1816 N N . LEU A 1 359 ? 133.656 123.586 128.499 1.00 112.07 359 LEU A N 1
ATOM 1817 C CA . LEU A 1 359 ? 133.231 123.561 129.896 1.00 112.07 359 LEU A CA 1
ATOM 1818 C C . LEU A 1 359 ? 134.403 123.249 130.822 1.00 112.07 359 LEU A C 1
ATOM 1819 O O . LEU A 1 359 ? 134.531 123.847 131.899 1.00 112.07 359 LEU A O 1
ATOM 1824 N N . ALA A 1 360 ? 135.265 122.313 130.418 1.00 120.27 360 ALA A N 1
ATOM 1825 C CA . ALA A 1 360 ? 136.376 121.902 131.271 1.00 120.27 360 ALA A CA 1
ATOM 1826 C C . ALA A 1 360 ? 137.357 123.044 131.499 1.00 120.27 360 ALA A C 1
ATOM 1827 O O . ALA A 1 360 ? 137.914 123.184 132.594 1.00 120.27 360 ALA A O 1
ATOM 1829 N N . ASP A 1 361 ? 137.596 123.860 130.469 1.00 125.90 361 ASP A N 1
ATOM 1830 C CA . ASP A 1 361 ? 138.517 124.982 130.613 1.00 125.90 361 ASP A CA 1
ATOM 1831 C C . ASP A 1 361 ? 138.026 125.958 131.675 1.00 125.90 361 ASP A C 1
ATOM 1832 O O . ASP A 1 361 ? 138.810 126.436 132.503 1.00 125.90 361 ASP A O 1
ATOM 1837 N N . LEU A 1 362 ? 136.726 126.262 131.671 1.00 133.43 362 LEU A N 1
ATOM 1838 C CA . LEU A 1 362 ? 136.175 127.149 132.689 1.00 133.43 362 LEU A CA 1
ATOM 1839 C C . LEU A 1 362 ? 136.180 126.488 134.062 1.00 133.43 362 LEU A C 1
ATOM 1840 O O . LEU A 1 362 ? 136.426 127.151 135.076 1.00 133.43 362 LEU A O 1
ATOM 1845 N N . GLU A 1 363 ? 135.904 125.182 134.117 1.00 140.70 363 GLU A N 1
ATOM 1846 C CA . GLU A 1 363 ? 135.864 124.497 135.407 1.00 140.70 363 GLU A CA 1
ATOM 1847 C C . GLU A 1 363 ? 137.237 124.457 136.066 1.00 140.70 363 GLU A C 1
ATOM 1848 O O . GLU A 1 363 ? 137.346 124.591 137.292 1.00 140.70 363 GLU A O 1
ATOM 1854 N N . ASP A 1 364 ? 138.292 124.243 135.275 1.00 143.00 364 ASP A N 1
ATOM 1855 C CA . ASP A 1 364 ? 139.626 124.073 135.844 1.00 143.00 364 ASP A CA 1
ATOM 1856 C C . ASP A 1 364 ? 140.099 125.334 136.554 1.00 143.00 364 ASP A C 1
ATOM 1857 O O . ASP A 1 364 ? 140.739 125.257 137.609 1.00 143.00 364 ASP A O 1
ATOM 1862 N N . ASN A 1 365 ? 139.804 126.505 135.985 1.00 147.06 365 ASN A N 1
ATOM 1863 C CA . ASN A 1 365 ? 140.246 127.755 136.595 1.00 147.06 365 ASN A CA 1
ATOM 1864 C C . ASN A 1 365 ? 139.648 127.912 137.988 1.00 147.06 365 ASN A C 1
ATOM 1865 O O . ASN A 1 365 ? 140.362 128.228 138.947 1.00 147.06 365 ASN A O 1
ATOM 1870 N N . TRP A 1 366 ? 138.344 127.668 138.125 1.00 157.47 366 TRP A N 1
ATOM 1871 C CA . TRP A 1 366 ? 137.681 127.887 139.404 1.00 157.47 366 TRP A CA 1
ATOM 1872 C C . TRP A 1 366 ? 137.883 126.733 140.378 1.00 157.47 366 TRP A C 1
ATOM 1873 O O . TRP A 1 366 ? 137.705 126.924 141.586 1.00 157.47 366 TRP A O 1
ATOM 1884 N N . GLU A 1 367 ? 138.251 125.545 139.888 1.00 157.10 367 GLU A N 1
ATOM 1885 C CA . GLU A 1 367 ? 138.395 124.400 140.782 1.00 157.10 367 GLU A CA 1
ATOM 1886 C C . GLU A 1 367 ? 139.558 124.588 141.748 1.00 157.10 367 GLU A C 1
ATOM 1887 O O . GLU A 1 367 ? 139.514 124.104 142.885 1.00 157.10 367 GLU A O 1
ATOM 1893 N N . THR A 1 368 ? 140.613 125.278 141.310 1.00 157.15 368 THR A N 1
ATOM 1894 C CA . THR A 1 368 ? 141.745 125.534 142.195 1.00 157.15 368 THR A CA 1
ATOM 1895 C C . THR A 1 368 ? 141.328 126.387 143.387 1.00 157.15 368 THR A C 1
ATOM 1896 O O . THR A 1 368 ? 141.742 126.128 144.523 1.00 157.15 368 THR A O 1
ATOM 1900 N N . LEU A 1 369 ? 140.507 127.412 143.147 1.00 157.31 369 LEU A N 1
ATOM 1901 C CA . LEU A 1 369 ? 140.035 128.252 144.242 1.00 157.31 369 LEU A CA 1
ATOM 1902 C C . LEU A 1 369 ? 138.889 127.588 144.995 1.00 157.31 369 LEU A C 1
ATOM 1903 O O . LEU A 1 369 ? 138.535 128.016 146.099 1.00 157.31 369 LEU A O 1
ATOM 1908 N N . ASN A 1 370 ? 138.293 126.546 144.408 1.00 157.88 370 ASN A N 1
ATOM 1909 C CA . ASN A 1 370 ? 137.192 125.853 145.070 1.00 157.88 370 ASN A CA 1
ATOM 1910 C C . ASN A 1 370 ? 137.648 125.202 146.370 1.00 157.88 370 ASN A C 1
ATOM 1911 O O . ASN A 1 370 ? 136.909 125.200 147.362 1.00 157.88 370 ASN A O 1
ATOM 1916 N N . ASP A 1 371 ? 138.857 124.644 146.380 1.00 157.69 371 ASP A N 1
ATOM 1917 C CA . ASP A 1 371 ? 139.424 123.983 147.556 1.00 157.69 371 ASP A CA 1
ATOM 1918 C C . ASP A 1 371 ? 138.529 122.850 148.052 1.00 157.69 371 ASP A C 1
ATOM 1919 O O . ASP A 1 371 ? 137.983 122.914 149.153 1.00 157.69 371 ASP A O 1
ATOM 1924 N N . GLN A 1 384 ? 143.012 127.055 152.985 1.00 154.15 384 GLN A N 1
ATOM 1925 C CA . GLN A 1 384 ? 141.804 127.388 153.731 1.00 154.15 384 GLN A CA 1
ATOM 1926 C C . GLN A 1 384 ? 141.322 128.800 153.402 1.00 154.15 384 GLN A C 1
ATOM 1927 O O . GLN A 1 384 ? 141.568 129.308 152.308 1.00 154.15 384 GLN A O 1
ATOM 1933 N N . VAL A 1 385 ? 140.625 129.425 154.354 1.00 155.22 385 VAL A N 1
ATOM 1934 C CA . VAL A 1 385 ? 140.078 130.761 154.128 1.00 155.22 385 VAL A CA 1
ATOM 1935 C C . VAL A 1 385 ? 141.196 131.781 153.951 1.00 155.22 385 VAL A C 1
ATOM 1936 O O . VAL A 1 385 ? 141.045 132.765 153.217 1.00 155.22 385 VAL A O 1
ATOM 1940 N N . LYS A 1 386 ? 142.328 131.575 154.630 1.00 157.67 386 LYS A N 1
ATOM 1941 C CA . LYS A 1 386 ? 143.438 132.518 154.520 1.00 157.67 386 LYS A CA 1
ATOM 1942 C C . LYS A 1 386 ? 143.982 132.572 153.097 1.00 157.67 386 LYS A C 1
ATOM 1943 O O . LYS A 1 386 ? 144.223 133.658 152.558 1.00 157.67 386 LYS A O 1
ATOM 1949 N N . ASP A 1 387 ? 144.176 131.408 152.471 1.00 158.86 387 ASP A N 1
ATOM 1950 C CA . ASP A 1 387 ? 144.657 131.380 151.093 1.00 158.86 387 ASP A CA 1
ATOM 1951 C C . ASP A 1 387 ? 143.637 131.992 150.142 1.00 158.86 387 ASP A C 1
ATOM 1952 O O . ASP A 1 387 ? 144.004 132.686 149.185 1.00 158.86 387 ASP A O 1
ATOM 1957 N N . ALA A 1 388 ? 142.349 131.735 150.384 1.00 156.08 388 ALA A N 1
ATOM 1958 C CA . ALA A 1 388 ? 141.308 132.328 149.552 1.00 156.08 388 ALA A CA 1
ATOM 1959 C C . ALA A 1 388 ? 141.329 133.848 149.644 1.00 156.08 388 ALA A C 1
ATOM 1960 O O . ALA A 1 388 ? 141.230 134.539 148.625 1.00 156.08 388 ALA A O 1
ATOM 1962 N N . LEU A 1 389 ? 141.469 134.387 150.858 1.00 158.11 389 LEU A N 1
ATOM 1963 C CA . LEU A 1 389 ? 141.560 135.835 151.019 1.00 158.11 389 LEU A CA 1
ATOM 1964 C C . LEU A 1 389 ? 142.816 136.386 150.356 1.00 158.11 389 LEU A C 1
ATOM 1965 O O . LEU A 1 389 ? 142.783 137.454 149.731 1.00 158.11 389 LEU A O 1
ATOM 1970 N N . THR A 1 390 ? 143.936 135.669 150.484 1.00 160.23 390 THR A N 1
ATOM 1971 C CA . THR A 1 390 ? 145.179 136.115 149.862 1.00 160.23 390 THR A CA 1
ATOM 1972 C C . THR A 1 390 ? 145.038 136.190 148.348 1.00 160.23 390 THR A C 1
ATOM 1973 O O . THR A 1 390 ? 145.516 137.142 147.718 1.00 160.23 390 THR A O 1
ATOM 1977 N N . LYS A 1 391 ? 144.392 135.192 147.743 1.00 159.77 391 LYS A N 1
ATOM 1978 C CA . LYS A 1 391 ? 144.142 135.249 146.306 1.00 159.77 391 LYS A CA 1
ATOM 1979 C C . LYS A 1 391 ? 143.157 136.362 145.969 1.00 159.77 391 LYS A C 1
ATOM 1980 O O . LYS A 1 391 ? 143.275 137.014 144.924 1.00 159.77 391 LYS A O 1
ATOM 1986 N N . MET A 1 392 ? 142.177 136.595 146.848 1.00 158.75 392 MET A N 1
ATOM 1987 C CA . MET A 1 392 ? 141.217 137.674 146.636 1.00 158.75 392 MET A CA 1
ATOM 1988 C C . MET A 1 392 ? 141.897 139.037 146.631 1.00 158.75 392 MET A C 1
ATOM 1989 O O . MET A 1 392 ? 141.428 139.967 145.963 1.00 158.75 392 MET A O 1
ATOM 1994 N N . ARG A 1 393 ? 142.998 139.175 147.374 1.00 158.58 393 ARG A N 1
ATOM 1995 C CA . ARG A 1 393 ? 143.708 140.452 147.417 1.00 158.58 393 ARG A CA 1
ATOM 1996 C C . ARG A 1 393 ? 144.102 140.920 146.020 1.00 158.58 393 ARG A C 1
ATOM 1997 O O . ARG A 1 393 ? 144.085 142.123 145.733 1.00 158.58 393 ARG A O 1
ATOM 2005 N N . ALA A 1 394 ? 144.452 139.990 145.138 1.00 155.07 394 ALA A N 1
ATOM 2006 C CA . ALA A 1 394 ? 144.771 140.334 143.757 1.00 155.07 394 ALA A CA 1
ATOM 2007 C C . ALA A 1 394 ? 143.545 140.178 142.862 1.00 155.07 394 ALA A C 1
ATOM 2008 O O . ALA A 1 394 ? 142.602 139.463 143.202 1.00 155.07 394 ALA A O 1
ATOM 2010 N N . GLY A 1 423 ? 133.646 145.548 137.702 1.00 154.48 423 GLY A N 1
ATOM 2011 C CA . GLY A 1 423 ? 132.656 145.934 138.690 1.00 154.48 423 GLY A CA 1
ATOM 2012 C C . GLY A 1 423 ? 131.830 144.768 139.197 1.00 154.48 423 GLY A C 1
ATOM 2013 O O . GLY A 1 423 ? 131.750 144.530 140.402 1.00 154.48 423 GLY A O 1
ATOM 2014 N N . PHE A 1 424 ? 131.204 144.043 138.266 1.00 156.76 424 PHE A N 1
ATOM 2015 C CA . PHE A 1 424 ? 130.401 142.885 138.645 1.00 156.76 424 PHE A CA 1
ATOM 2016 C C . PHE A 1 424 ? 131.261 141.799 139.280 1.00 156.76 424 PHE A C 1
ATOM 2017 O O . PHE A 1 424 ? 130.871 141.197 140.289 1.00 156.76 424 PHE A O 1
ATOM 2025 N N . ASP A 1 425 ? 132.436 141.534 138.703 1.00 158.52 425 ASP A N 1
ATOM 2026 C CA . ASP A 1 425 ? 133.333 140.534 139.273 1.00 158.52 425 ASP A CA 1
ATOM 2027 C C . ASP A 1 425 ? 133.819 140.953 140.654 1.00 158.52 425 ASP A C 1
ATOM 2028 O O . ASP A 1 425 ? 133.923 140.120 141.564 1.00 158.52 425 ASP A O 1
ATOM 2033 N N . ILE A 1 426 ? 134.124 142.241 140.829 1.00 156.55 426 ILE A N 1
ATOM 2034 C CA . ILE A 1 426 ? 134.550 142.736 142.135 1.00 156.55 426 ILE A CA 1
ATOM 2035 C C . ILE A 1 426 ? 133.435 142.566 143.158 1.00 156.55 426 ILE A C 1
ATOM 2036 O O . ILE A 1 426 ? 133.674 142.142 144.295 1.00 156.55 426 ILE A O 1
ATOM 2041 N N . LEU A 1 427 ? 132.199 142.891 142.770 1.00 155.65 427 LEU A N 1
ATOM 2042 C CA . LEU A 1 427 ? 131.068 142.730 143.679 1.00 155.65 427 LEU A CA 1
ATOM 2043 C C . LEU A 1 427 ? 130.865 141.267 144.055 1.00 155.65 427 LEU A C 1
ATOM 2044 O O . LEU A 1 427 ? 130.619 140.947 145.225 1.00 155.65 427 LEU A O 1
ATOM 2049 N N . VAL A 1 428 ? 130.966 140.365 143.076 1.00 155.08 428 VAL A N 1
ATOM 2050 C CA . VAL A 1 428 ? 130.823 138.940 143.364 1.00 155.08 428 VAL A CA 1
ATOM 2051 C C . VAL A 1 428 ? 131.909 138.481 144.328 1.00 155.08 428 VAL A C 1
ATOM 2052 O O . VAL A 1 428 ? 131.631 137.791 145.317 1.00 155.08 428 VAL A O 1
ATOM 2056 N N . GLY A 1 429 ? 133.156 138.878 144.073 1.00 152.84 429 GLY A N 1
ATOM 2057 C CA . GLY A 1 429 ? 134.238 138.494 144.964 1.00 152.84 429 GLY A CA 1
ATOM 2058 C C . GLY A 1 429 ? 134.049 139.022 146.373 1.00 152.84 429 GLY A C 1
ATOM 2059 O O . GLY A 1 429 ? 134.354 138.334 147.351 1.00 152.84 429 GLY A O 1
ATOM 2060 N N . GLN A 1 430 ? 133.551 140.255 146.497 1.00 155.27 430 GLN A N 1
ATOM 2061 C CA . GLN A 1 430 ? 133.284 140.808 147.821 1.00 155.27 430 GLN A CA 1
ATOM 2062 C C . GLN A 1 430 ? 132.182 140.034 148.534 1.00 155.27 430 GLN A C 1
ATOM 2063 O O . GLN A 1 430 ? 132.295 139.744 149.731 1.00 155.27 430 GLN A O 1
ATOM 2069 N N . ILE A 1 431 ? 131.109 139.684 147.819 1.00 154.51 431 ILE A N 1
ATOM 2070 C CA . ILE A 1 431 ? 129.997 139.000 148.474 1.00 154.51 431 ILE A CA 1
ATOM 2071 C C . ILE A 1 431 ? 130.353 137.547 148.772 1.00 154.51 431 ILE A C 1
ATOM 2072 O O . ILE A 1 431 ? 129.681 136.886 149.573 1.00 154.51 431 ILE A O 1
ATOM 2077 N N . ASP A 1 432 ? 131.404 137.018 148.135 1.00 153.79 432 ASP A N 1
ATOM 2078 C CA . ASP A 1 432 ? 131.899 135.706 148.546 1.00 153.79 432 ASP A CA 1
ATOM 2079 C C . ASP A 1 432 ? 132.418 135.739 149.978 1.00 153.79 432 ASP A C 1
ATOM 2080 O O . ASP A 1 432 ? 132.161 134.817 150.761 1.00 153.79 432 ASP A O 1
ATOM 2085 N N . ASP A 1 433 ? 133.148 136.790 150.339 1.00 153.40 433 ASP A N 1
ATOM 2086 C CA . ASP A 1 433 ? 133.704 136.915 151.681 1.00 153.40 433 ASP A CA 1
ATOM 2087 C C . ASP A 1 433 ? 132.607 137.144 152.715 1.00 153.40 433 ASP A C 1
ATOM 2088 O O . ASP A 1 433 ? 131.549 137.688 152.400 1.00 153.40 433 ASP A O 1
ATOM 2093 N N . LEU A 1 453 ? 127.891 132.615 148.119 1.00 146.10 453 LEU A N 1
ATOM 2094 C CA . LEU A 1 453 ? 129.068 131.759 148.210 1.00 146.10 453 LEU A CA 1
ATOM 2095 C C . LEU A 1 453 ? 129.040 130.682 147.130 1.00 146.10 453 LEU A C 1
ATOM 2096 O O . LEU A 1 453 ? 129.367 130.946 145.972 1.00 146.10 453 LEU A O 1
ATOM 2101 N N . LYS A 1 454 ? 128.653 129.465 147.517 1.00 145.76 454 LYS A N 1
ATOM 2102 C CA . LYS A 1 454 ? 128.568 128.374 146.550 1.00 145.76 454 LYS A CA 1
ATOM 2103 C C . LYS A 1 454 ? 127.495 128.649 145.504 1.00 145.76 454 LYS A C 1
ATOM 2104 O O . LYS A 1 454 ? 127.692 128.379 144.312 1.00 145.76 454 LYS A O 1
ATOM 2110 N N . THR A 1 455 ? 126.350 129.186 145.933 1.00 151.13 455 THR A N 1
ATOM 2111 C CA . THR A 1 455 ? 125.274 129.490 144.995 1.00 151.13 455 THR A CA 1
ATOM 2112 C C . THR A 1 455 ? 125.693 130.570 144.007 1.00 151.13 455 THR A C 1
ATOM 2113 O O . THR A 1 455 ? 125.304 130.534 142.833 1.00 151.13 455 THR A O 1
ATOM 2117 N N . THR A 1 456 ? 126.479 131.547 144.466 1.00 151.60 456 THR A N 1
ATOM 2118 C CA . THR A 1 456 ? 126.991 132.570 143.560 1.00 151.60 456 THR A CA 1
ATOM 2119 C C . THR A 1 456 ? 127.867 131.952 142.479 1.00 151.60 456 THR A C 1
ATOM 2120 O O . THR A 1 456 ? 127.746 132.295 141.296 1.00 151.60 456 THR A O 1
ATOM 2124 N N . ARG A 1 457 ? 128.750 131.029 142.868 1.00 151.27 457 ARG A N 1
ATOM 2125 C CA . ARG A 1 457 ? 129.589 130.341 141.893 1.00 151.27 457 ARG A CA 1
ATOM 2126 C C . ARG A 1 457 ? 128.748 129.530 140.917 1.00 151.27 457 ARG A C 1
ATOM 2127 O O . ARG A 1 457 ? 129.011 129.532 139.708 1.00 151.27 457 ARG A O 1
ATOM 2135 N N . ASN A 1 458 ? 127.729 128.831 141.424 1.00 149.93 458 ASN A N 1
ATOM 2136 C CA . ASN A 1 458 ? 126.861 128.051 140.547 1.00 149.93 458 ASN A CA 1
ATOM 2137 C C . ASN A 1 458 ? 126.165 128.945 139.528 1.00 149.93 458 ASN A C 1
ATOM 2138 O O . ASN A 1 458 ? 126.140 128.638 138.330 1.00 149.93 458 ASN A O 1
ATOM 2143 N N . ALA A 1 459 ? 125.602 130.064 139.988 1.00 150.43 459 ALA A N 1
ATOM 2144 C CA . ALA A 1 459 ? 124.909 130.971 139.078 1.00 150.43 459 ALA A CA 1
ATOM 2145 C C . ALA A 1 459 ? 125.865 131.550 138.044 1.00 150.43 459 ALA A C 1
ATOM 2146 O O . ALA A 1 459 ? 125.526 131.642 136.857 1.00 150.43 459 ALA A O 1
ATOM 2148 N N . TYR A 1 460 ? 127.065 131.946 138.478 1.00 148.81 460 TYR A N 1
ATOM 2149 C CA . TYR A 1 460 ? 128.055 132.492 137.556 1.00 148.81 460 TYR A CA 1
ATOM 2150 C C . TYR A 1 460 ? 128.408 131.477 136.476 1.00 148.81 460 TYR A C 1
ATOM 2151 O O . TYR A 1 460 ? 128.411 131.797 135.277 1.00 148.81 460 TYR A O 1
ATOM 2160 N N . ILE A 1 461 ? 128.699 130.239 136.888 1.00 147.05 461 ILE A N 1
ATOM 2161 C CA . ILE A 1 461 ? 129.061 129.202 135.928 1.00 147.05 461 ILE A CA 1
ATOM 2162 C C . ILE A 1 461 ? 127.916 128.953 134.958 1.00 147.05 461 ILE A C 1
ATOM 2163 O O . ILE A 1 461 ? 128.123 128.892 133.741 1.00 147.05 461 ILE A O 1
ATOM 2168 N N . GLN A 1 462 ? 126.690 128.829 135.473 1.00 143.69 462 GLN A N 1
ATOM 2169 C CA . GLN A 1 462 ? 125.552 128.548 134.603 1.00 143.69 462 GLN A CA 1
ATOM 2170 C C . GLN A 1 462 ? 125.342 129.658 133.580 1.00 143.69 462 GLN A C 1
ATOM 2171 O O . GLN A 1 462 ? 125.153 129.387 132.388 1.00 143.69 462 GLN A O 1
ATOM 2177 N N . LYS A 1 463 ? 125.384 130.919 134.017 1.00 145.18 463 LYS A N 1
ATOM 2178 C CA . LYS A 1 463 ? 125.081 132.000 133.084 1.00 145.18 463 LYS A CA 1
ATOM 2179 C C . LYS A 1 463 ? 126.185 132.178 132.043 1.00 145.18 463 LYS A C 1
ATOM 2180 O O . LYS A 1 463 ? 125.893 132.314 130.844 1.00 145.18 463 LYS A O 1
ATOM 2186 N N . TYR A 1 464 ? 127.457 132.150 132.461 1.00 141.02 464 TYR A N 1
ATOM 2187 C CA . TYR A 1 464 ? 128.529 132.237 131.471 1.00 141.02 464 TYR A CA 1
ATOM 2188 C C . TYR A 1 464 ? 128.503 131.051 130.515 1.00 141.02 464 TYR A C 1
ATOM 2189 O O . TYR A 1 464 ? 128.740 131.212 129.309 1.00 141.02 464 TYR A O 1
ATOM 2198 N N . LEU A 1 465 ? 128.200 129.854 131.024 1.00 129.71 465 LEU A N 1
ATOM 2199 C CA . LEU A 1 465 ? 128.098 128.691 130.153 1.00 129.71 465 LEU A CA 1
ATOM 2200 C C . LEU A 1 465 ? 126.982 128.866 129.134 1.00 129.71 465 LEU A C 1
ATOM 2201 O O . LEU A 1 465 ? 127.142 128.504 127.965 1.00 129.71 465 LEU A O 1
ATOM 2206 N N . GLU A 1 466 ? 125.842 129.417 129.558 1.00 126.40 466 GLU A N 1
ATOM 2207 C CA . GLU A 1 466 ? 124.732 129.623 128.634 1.00 126.40 466 GLU A CA 1
ATOM 2208 C C . GLU A 1 466 ? 125.116 130.592 127.520 1.00 126.40 466 GLU A C 1
ATOM 2209 O O . GLU A 1 466 ? 124.837 130.345 126.336 1.00 126.40 466 GLU A O 1
ATOM 2215 N N . ARG A 1 467 ? 125.767 131.703 127.881 1.00 121.89 467 ARG A N 1
ATOM 2216 C CA . ARG A 1 467 ? 126.201 132.648 126.851 1.00 121.89 467 ARG A CA 1
ATOM 2217 C C . ARG A 1 467 ? 127.188 131.995 125.888 1.00 121.89 467 ARG A C 1
ATOM 2218 O O . ARG A 1 467 ? 127.099 132.184 124.663 1.00 121.89 467 ARG A O 1
ATOM 2226 N N . ALA A 1 468 ? 128.133 131.217 126.422 1.00 107.65 468 ALA A N 1
ATOM 2227 C CA . ALA A 1 468 ? 129.112 130.555 125.568 1.00 107.65 468 ALA A CA 1
ATOM 2228 C C . ALA A 1 468 ? 128.443 129.566 124.620 1.00 107.65 468 ALA A C 1
ATOM 2229 O O . ALA A 1 468 ? 128.807 129.483 123.440 1.00 107.65 468 ALA A O 1
ATOM 2231 N N . ARG A 1 469 ? 127.464 128.807 125.120 1.00 100.48 469 ARG A N 1
ATOM 2232 C CA . ARG A 1 469 ? 126.748 127.860 124.271 1.00 100.48 469 ARG A CA 1
ATOM 2233 C C . ARG A 1 469 ? 126.009 128.574 123.148 1.00 100.48 469 ARG A C 1
ATOM 2234 O O . ARG A 1 469 ? 126.012 128.109 122.001 1.00 100.48 469 ARG A O 1
ATOM 2242 N N . SER A 1 470 ? 125.362 129.700 123.455 1.00 92.97 470 SER A N 1
ATOM 2243 C CA . SER A 1 470 ? 124.656 130.441 122.411 1.00 92.97 470 SER A CA 1
ATOM 2244 C C . SER A 1 470 ? 125.622 130.933 121.336 1.00 92.97 470 SER A C 1
ATOM 2245 O O . SER A 1 470 ? 125.355 130.808 120.128 1.00 92.97 470 SER A O 1
ATOM 2248 N N . THR A 1 471 ? 126.762 131.486 121.760 1.00 87.20 471 THR A N 1
ATOM 2249 C CA . THR A 1 471 ? 127.745 131.959 120.789 1.00 87.20 471 THR A CA 1
ATOM 2250 C C . THR A 1 471 ? 128.262 130.815 119.926 1.00 87.20 471 THR A C 1
ATOM 2251 O O . THR A 1 471 ? 128.426 130.966 118.707 1.00 87.20 471 THR A O 1
ATOM 2255 N N . LEU A 1 472 ? 128.515 129.657 120.539 1.00 77.65 472 LEU A N 1
ATOM 2256 C CA . LEU A 1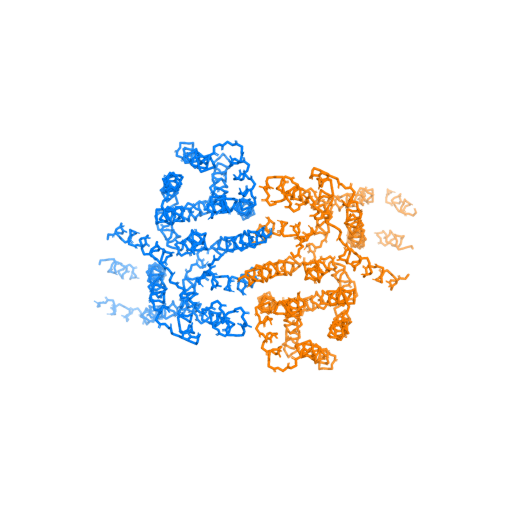 472 ? 129.029 128.524 119.780 1.00 77.65 472 LEU A CA 1
ATOM 2257 C C . LEU A 1 472 ? 127.993 128.004 118.790 1.00 77.65 472 LEU A C 1
ATOM 2258 O O . LEU A 1 472 ? 128.353 127.587 117.682 1.00 77.65 472 LEU A O 1
ATOM 2263 N N . ARG A 1 473 ? 126.711 128.016 119.167 1.00 70.21 473 ARG A N 1
ATOM 2264 C CA . ARG A 1 473 ? 125.663 127.621 118.229 1.00 70.21 473 ARG A CA 1
ATOM 2265 C C . ARG A 1 473 ? 125.630 128.546 117.020 1.00 70.21 473 ARG A C 1
ATOM 2266 O O . ARG A 1 473 ? 125.542 128.083 115.872 1.00 70.21 473 ARG A O 1
ATOM 2274 N N . TRP A 1 474 ? 125.707 129.859 117.254 1.00 70.65 474 TRP A N 1
ATOM 2275 C CA . TRP A 1 474 ? 125.732 130.786 116.124 1.00 70.65 474 TRP A CA 1
ATOM 2276 C C . TRP A 1 474 ? 126.937 130.519 115.226 1.00 70.65 474 TRP A C 1
ATOM 2277 O O . TRP A 1 474 ? 126.815 130.484 113.990 1.00 70.65 474 TRP A O 1
ATOM 2288 N N . LEU A 1 475 ? 128.104 130.300 115.838 1.00 71.64 475 LEU A N 1
ATOM 2289 C CA . LEU A 1 475 ? 129.317 130.064 115.061 1.00 71.64 475 LEU A CA 1
ATOM 2290 C C . LEU A 1 475 ? 129.203 128.804 114.213 1.00 71.64 475 LEU A C 1
ATOM 2291 O O . LEU A 1 475 ? 129.591 128.803 113.039 1.00 71.64 475 LEU A O 1
ATOM 2296 N N . CYS A 1 476 ? 128.673 127.718 114.784 1.00 69.27 476 CYS A N 1
ATOM 2297 C CA . CYS A 1 476 ? 128.611 126.472 114.026 1.00 69.27 476 CYS A CA 1
ATOM 2298 C C . CYS A 1 476 ? 127.578 126.557 112.909 1.00 69.27 476 CYS A C 1
ATOM 2299 O O . CYS A 1 476 ? 127.780 125.985 111.831 1.00 69.27 476 CYS A O 1
ATOM 2302 N N . ALA A 1 477 ? 126.471 127.273 113.133 1.00 68.51 477 ALA A N 1
ATOM 2303 C CA . ALA A 1 477 ? 125.513 127.474 112.048 1.00 68.51 477 ALA A CA 1
ATOM 2304 C C . ALA A 1 477 ? 126.153 128.227 110.885 1.00 68.51 477 ALA A C 1
ATOM 2305 O O . ALA A 1 477 ? 126.019 127.830 109.715 1.00 68.51 477 ALA A O 1
ATOM 2307 N N . LEU A 1 478 ? 126.875 129.312 111.189 1.00 68.72 478 LEU A N 1
ATOM 2308 C CA . LEU A 1 478 ? 127.540 130.059 110.123 1.00 68.72 478 LEU A CA 1
ATOM 2309 C C . LEU A 1 478 ? 128.577 129.202 109.407 1.00 68.72 478 LEU A C 1
ATOM 2310 O O . LEU A 1 478 ? 128.696 129.256 108.175 1.00 68.72 478 LEU A O 1
ATOM 2315 N N . LEU A 1 479 ? 129.340 128.407 110.161 1.00 68.90 479 LEU A N 1
ATOM 2316 C CA . LEU A 1 479 ? 130.358 127.560 109.547 1.00 68.90 479 LEU A CA 1
ATOM 2317 C C . LEU A 1 479 ? 129.733 126.526 108.620 1.00 68.90 479 LEU A C 1
ATOM 2318 O O . LEU A 1 479 ? 130.259 126.259 107.533 1.00 68.90 479 LEU A O 1
ATOM 2323 N N . GLY A 1 480 ? 128.613 125.928 109.032 1.00 65.70 480 GLY A N 1
ATOM 2324 C CA . GLY A 1 480 ? 127.938 124.977 108.163 1.00 65.70 480 GLY A CA 1
ATOM 2325 C C . GLY A 1 480 ? 127.446 125.614 106.878 1.00 65.70 480 GLY A C 1
ATOM 2326 O O . GLY A 1 480 ? 127.595 125.042 105.790 1.00 65.70 480 GLY A O 1
ATOM 2327 N N . MET A 1 481 ? 126.862 126.811 106.981 1.00 68.73 481 MET A N 1
ATOM 2328 C CA . MET A 1 481 ? 126.426 127.511 105.775 1.00 68.73 481 MET A CA 1
ATOM 2329 C C . MET A 1 481 ? 127.601 127.798 104.846 1.00 68.73 481 MET A C 1
ATOM 2330 O O . MET A 1 481 ? 127.501 127.615 103.623 1.00 68.73 481 MET A O 1
ATOM 2335 N N . ILE A 1 482 ? 128.730 128.236 105.410 1.00 67.73 482 ILE A N 1
ATOM 2336 C CA . ILE A 1 482 ? 129.905 128.540 104.596 1.00 67.73 482 ILE A CA 1
ATOM 2337 C C . ILE A 1 482 ? 130.419 127.286 103.900 1.00 67.73 482 ILE A C 1
ATOM 2338 O O . ILE A 1 482 ? 130.793 127.323 102.720 1.00 67.73 482 ILE A O 1
ATOM 2343 N N . ILE A 1 483 ? 130.460 126.160 104.618 1.00 66.70 483 ILE A N 1
ATOM 2344 C CA . ILE A 1 483 ? 130.950 124.920 104.020 1.00 66.70 483 ILE A CA 1
ATOM 2345 C C . ILE A 1 483 ? 130.049 124.484 102.872 1.00 66.70 483 ILE A C 1
ATOM 2346 O O . ILE A 1 483 ? 130.531 124.075 101.805 1.00 66.70 483 ILE A O 1
ATOM 2351 N N . VAL A 1 484 ? 128.729 124.552 103.069 1.00 67.79 484 VAL A N 1
ATOM 2352 C CA . VAL A 1 484 ? 127.812 124.164 101.999 1.00 67.79 484 VAL A CA 1
ATOM 2353 C C . VAL A 1 484 ? 128.003 125.059 100.781 1.00 67.79 484 VAL A C 1
ATOM 2354 O O . VAL A 1 484 ? 128.028 124.581 99.637 1.00 67.79 484 VAL A O 1
ATOM 2358 N N . GLY A 1 485 ? 128.143 126.370 101.003 1.00 72.61 485 GLY A N 1
ATOM 2359 C CA . GLY A 1 485 ? 128.360 127.274 99.884 1.00 72.61 485 GLY A CA 1
ATOM 2360 C C . GLY A 1 485 ? 129.648 126.986 99.135 1.00 72.61 485 GLY A C 1
ATOM 2361 O O . GLY A 1 485 ? 129.676 126.983 97.901 1.00 72.61 485 GLY A O 1
ATOM 2362 N N . MET A 1 486 ? 130.732 126.730 99.870 1.00 75.46 486 MET A N 1
ATOM 2363 C CA . MET A 1 486 ? 131.999 126.422 99.217 1.00 75.46 486 MET A CA 1
ATOM 2364 C C . MET A 1 486 ? 131.902 125.137 98.406 1.00 75.46 486 MET A C 1
ATOM 2365 O O . MET A 1 486 ? 132.417 125.060 97.284 1.00 75.46 486 MET A O 1
ATOM 2370 N N . SER A 1 487 ? 131.237 124.116 98.953 1.00 74.89 487 SER A N 1
ATOM 2371 C CA . SER A 1 487 ? 131.103 122.856 98.226 1.00 74.89 487 SER A CA 1
ATOM 2372 C C . SER A 1 487 ? 130.270 123.025 96.960 1.00 74.89 487 SER A C 1
ATOM 2373 O O . SER A 1 487 ? 130.611 122.469 95.907 1.00 74.89 487 SER A O 1
ATOM 2376 N N . ILE A 1 488 ? 129.168 123.777 97.040 1.00 80.21 488 ILE A N 1
ATOM 2377 C CA . ILE A 1 488 ? 128.343 123.965 95.853 1.00 80.21 488 ILE A CA 1
ATOM 2378 C C . ILE A 1 488 ? 129.041 124.856 94.833 1.00 80.21 488 ILE A C 1
ATOM 2379 O O . ILE A 1 488 ? 128.738 124.779 93.638 1.00 80.21 488 ILE A O 1
ATOM 2384 N N . LEU A 1 489 ? 129.979 125.700 95.270 1.00 85.35 489 LEU A N 1
ATOM 2385 C CA . LEU A 1 489 ? 130.780 126.457 94.314 1.00 85.35 489 LEU A CA 1
ATOM 2386 C C . LEU A 1 489 ? 131.877 125.605 93.686 1.00 85.35 489 LEU A C 1
ATOM 2387 O O . LEU A 1 489 ? 132.279 125.863 92.547 1.00 85.35 489 LEU A O 1
ATOM 2392 N N . CYS A 1 490 ? 132.377 124.605 94.412 1.00 93.08 490 CYS A N 1
ATOM 2393 C CA . CYS A 1 490 ? 133.451 123.751 93.918 1.00 93.08 490 CYS A CA 1
ATOM 2394 C C . CYS A 1 490 ? 132.954 122.561 93.105 1.00 93.08 490 CYS A C 1
ATOM 2395 O O . CYS A 1 490 ? 133.758 121.925 92.414 1.00 93.08 490 CYS A O 1
ATOM 2398 N N . ILE A 1 491 ? 131.655 122.250 93.161 1.00 91.84 491 ILE A N 1
ATOM 2399 C CA . ILE A 1 491 ? 131.143 121.080 92.433 1.00 91.84 491 ILE A CA 1
ATOM 2400 C C . ILE A 1 491 ? 131.406 121.109 90.931 1.00 91.84 491 ILE A C 1
ATOM 2401 O O . ILE A 1 491 ? 131.809 120.070 90.387 1.00 91.84 491 ILE A O 1
ATOM 2406 N N . PRO A 1 492 ? 131.215 122.215 90.193 1.00 101.06 492 PRO A N 1
ATOM 2407 C CA . PRO A 1 492 ? 131.266 122.105 88.723 1.00 101.06 492 PRO A CA 1
ATOM 2408 C C . PRO A 1 492 ? 132.654 121.834 88.162 1.00 101.06 492 PRO A C 1
ATOM 2409 O O . PRO A 1 492 ? 132.761 121.494 86.976 1.00 101.06 492 PRO A O 1
ATOM 2413 N N . LEU A 1 493 ? 133.712 121.972 88.964 1.00 107.48 493 LEU A N 1
ATOM 2414 C CA . LEU A 1 493 ? 135.067 121.836 88.439 1.00 107.48 493 LEU A CA 1
ATOM 2415 C C . LEU A 1 493 ? 135.396 120.394 88.068 1.00 107.48 493 LEU A C 1
ATOM 2416 O O . LEU A 1 493 ? 136.232 120.161 87.188 1.00 107.48 493 LEU A O 1
ATOM 2421 N N . ALA A 1 494 ? 134.754 119.423 88.714 1.00 107.14 494 ALA A N 1
ATOM 2422 C CA . ALA A 1 494 ? 135.101 118.023 88.508 1.00 107.14 494 ALA A CA 1
ATOM 2423 C C . ALA A 1 494 ? 134.815 117.588 87.075 1.00 107.14 494 ALA A C 1
ATOM 2424 O O . ALA A 1 494 ? 133.853 118.032 86.444 1.00 107.14 494 ALA A O 1
ATOM 2426 N N . LYS A 1 495 ? 135.673 116.701 86.561 1.00 110.32 495 LYS A N 1
ATOM 2427 C CA . LYS A 1 495 ? 135.559 116.203 85.198 1.00 110.32 495 LYS A CA 1
ATOM 2428 C C . LYS A 1 495 ? 135.240 114.719 85.108 1.00 110.32 495 LYS A C 1
ATOM 2429 O O . LYS A 1 495 ? 134.926 114.240 84.014 1.00 110.32 495 LYS A O 1
ATOM 2435 N N . ASN A 1 496 ? 135.315 113.984 86.214 1.00 102.47 496 ASN A N 1
ATOM 2436 C CA . ASN A 1 496 ? 135.014 112.562 86.237 1.00 102.47 496 ASN A CA 1
ATOM 2437 C C . ASN A 1 496 ? 134.037 112.274 87.368 1.00 102.47 496 ASN A C 1
ATOM 2438 O O . ASN A 1 496 ? 133.720 113.144 88.183 1.00 102.47 496 ASN A O 1
ATOM 2443 N N . ILE A 1 497 ? 133.555 111.031 87.406 1.00 89.70 497 ILE A N 1
ATOM 2444 C CA . ILE A 1 497 ? 132.609 110.633 88.445 1.00 89.70 497 ILE A CA 1
ATOM 2445 C C . ILE A 1 497 ? 133.263 110.696 89.818 1.00 89.70 497 ILE A C 1
ATOM 2446 O O . ILE A 1 497 ? 132.665 111.182 90.785 1.00 89.70 497 ILE A O 1
ATOM 2451 N N . TYR A 1 498 ? 134.500 110.209 89.926 1.00 79.84 498 TYR A N 1
ATOM 2452 C CA . TYR A 1 498 ? 135.195 110.213 91.207 1.00 79.84 498 TYR A CA 1
ATOM 2453 C C . TYR A 1 498 ? 135.444 111.623 91.725 1.00 79.84 498 TYR A C 1
ATOM 2454 O O . TYR A 1 498 ? 135.562 111.811 92.941 1.00 79.84 498 TYR A O 1
ATOM 2463 N N . GLY A 1 499 ? 135.500 112.617 90.838 1.00 75.24 499 GLY A N 1
ATOM 2464 C CA . GLY A 1 499 ? 135.654 113.993 91.274 1.00 75.24 499 GLY A CA 1
ATOM 2465 C C . GLY A 1 499 ? 134.497 114.501 92.106 1.00 75.24 499 GLY A C 1
ATOM 2466 O O . GLY A 1 499 ? 134.624 115.542 92.759 1.00 75.24 499 GLY A O 1
ATOM 2467 N N . LEU A 1 500 ? 133.366 113.795 92.093 1.00 66.14 500 LEU A N 1
ATOM 2468 C CA . LEU A 1 500 ? 132.231 114.141 92.937 1.00 66.14 500 LEU A CA 1
ATOM 2469 C C . LEU A 1 500 ? 132.335 113.562 94.341 1.00 66.14 500 LEU A C 1
ATOM 2470 O O . LEU A 1 500 ? 131.457 113.832 95.166 1.00 66.14 500 LEU A O 1
ATOM 2475 N N . ILE A 1 501 ? 133.366 112.766 94.631 1.00 58.87 501 ILE A N 1
ATOM 2476 C CA . ILE A 1 501 ? 133.495 112.198 95.970 1.00 58.87 501 ILE A CA 1
ATOM 2477 C C . ILE A 1 501 ? 133.868 113.276 96.980 1.00 58.87 501 ILE A C 1
ATOM 2478 O O . ILE A 1 501 ? 133.335 113.310 98.095 1.00 58.87 501 ILE A O 1
ATOM 2483 N N . ALA A 1 502 ? 134.789 114.166 96.614 1.00 55.36 502 ALA A N 1
ATOM 2484 C CA . ALA A 1 502 ? 135.239 115.197 97.549 1.00 55.36 502 ALA A CA 1
ATOM 2485 C C . ALA A 1 502 ? 134.138 116.171 97.953 1.00 55.36 502 ALA A C 1
ATOM 2486 O O . ALA A 1 502 ? 133.992 116.428 99.160 1.00 55.36 502 ALA A O 1
ATOM 2488 N N . PRO A 1 503 ? 133.357 116.761 97.037 1.00 55.98 503 PRO A N 1
ATOM 2489 C CA . PRO A 1 503 ? 132.317 117.702 97.491 1.00 55.98 503 PRO A CA 1
ATOM 2490 C C . PRO A 1 503 ? 131.281 117.077 98.409 1.00 55.98 503 PRO A C 1
ATOM 2491 O O . PRO A 1 503 ? 130.849 117.724 99.371 1.00 55.98 503 PRO A O 1
ATOM 2495 N N . ASN A 1 504 ? 130.879 115.830 98.148 1.00 51.58 504 ASN A N 1
ATOM 2496 C CA . ASN A 1 504 ? 129.847 115.197 98.965 1.00 51.58 504 ASN A CA 1
ATOM 2497 C C . ASN A 1 504 ? 130.294 115.083 100.415 1.00 51.58 504 ASN A C 1
ATOM 2498 O O . ASN A 1 504 ? 129.547 115.431 101.337 1.00 51.58 504 ASN A O 1
ATOM 2503 N N . PHE A 1 505 ? 131.536 114.641 100.630 1.00 51.68 505 PHE A N 1
ATOM 2504 C CA . PHE A 1 505 ? 132.072 114.544 101.982 1.00 51.68 505 PHE A CA 1
ATOM 2505 C C . PHE A 1 505 ? 132.011 115.883 102.699 1.00 51.68 505 PHE A C 1
ATOM 2506 O O . PHE A 1 505 ? 131.962 115.927 103.932 1.00 51.68 505 PHE A O 1
ATOM 2514 N N . GLY A 1 506 ? 132.016 116.983 101.947 1.00 48.94 506 GLY A N 1
ATOM 2515 C CA . GLY A 1 506 ? 131.794 118.278 102.564 1.00 48.94 506 GLY A CA 1
ATOM 2516 C C . GLY A 1 506 ? 130.353 118.467 102.998 1.00 48.94 506 GLY A C 1
ATOM 2517 O O . GLY A 1 506 ? 130.076 118.737 104.170 1.00 48.94 506 GLY A O 1
ATOM 2518 N N . VAL A 1 507 ? 129.413 118.293 102.063 1.00 47.11 507 VAL A N 1
ATOM 2519 C CA . VAL A 1 507 ? 128.023 118.663 102.327 1.00 47.11 507 VAL A CA 1
ATOM 2520 C C . VAL A 1 507 ? 127.470 117.859 103.495 1.00 47.11 507 VAL A C 1
ATOM 2521 O O . VAL A 1 507 ? 126.954 118.421 104.470 1.00 47.11 507 VAL A O 1
ATOM 2525 N N . GLY A 1 508 ? 127.618 116.535 103.437 1.00 46.08 508 GLY A N 1
ATOM 2526 C CA . GLY A 1 508 ? 127.140 115.688 104.512 1.00 46.08 508 GLY A CA 1
ATOM 2527 C C . GLY A 1 508 ? 127.728 116.036 105.860 1.00 46.08 508 GLY A C 1
ATOM 2528 O O . GLY A 1 508 ? 127.111 115.745 106.889 1.00 46.08 508 GLY A O 1
ATOM 2529 N N . PHE A 1 509 ? 128.914 116.647 105.881 1.00 49.39 509 PHE A N 1
ATOM 2530 C CA . PHE A 1 509 ? 129.470 117.124 107.141 1.00 49.39 509 PHE A CA 1
ATOM 2531 C C . PHE A 1 509 ? 128.628 118.262 107.704 1.00 49.39 509 PHE A C 1
ATOM 2532 O O . PHE A 1 509 ? 128.140 118.188 108.838 1.00 49.39 509 PHE A O 1
ATOM 2540 N N . ALA A 1 510 ? 128.397 119.300 106.895 1.00 48.67 510 ALA A N 1
ATOM 2541 C CA . ALA A 1 510 ? 127.762 120.510 107.409 1.00 48.67 510 ALA A CA 1
ATOM 2542 C C . ALA A 1 510 ? 126.353 120.222 107.904 1.00 48.67 510 ALA A C 1
ATOM 2543 O O . ALA A 1 510 ? 125.983 120.603 109.021 1.00 48.67 510 ALA A O 1
ATOM 2545 N N . ILE A 1 511 ? 125.565 119.507 107.097 1.00 46.82 511 ILE A N 1
ATOM 2546 C CA . ILE A 1 511 ? 124.204 119.154 107.487 1.00 46.82 511 ILE A CA 1
ATOM 2547 C C . ILE A 1 511 ? 124.206 118.385 108.796 1.00 46.82 511 ILE A C 1
ATOM 2548 O O . ILE A 1 511 ? 123.262 118.489 109.588 1.00 46.82 511 ILE A O 1
ATOM 2553 N N . GLY A 1 512 ? 125.253 117.601 109.051 1.00 50.20 512 GLY A N 1
ATOM 2554 C CA . GLY A 1 512 ? 125.359 116.954 110.346 1.00 50.20 512 GLY A CA 1
ATOM 2555 C C . GLY A 1 512 ? 125.628 117.947 111.459 1.00 50.20 512 GLY A C 1
ATOM 2556 O O . GLY A 1 512 ? 124.908 117.982 112.463 1.00 50.20 512 GLY A O 1
ATOM 2557 N N . MET A 1 513 ? 126.631 118.809 111.266 1.00 56.82 513 MET A N 1
ATOM 2558 C CA . MET A 1 513 ? 127.119 119.647 112.358 1.00 56.82 513 MET A CA 1
ATOM 2559 C C . MET A 1 513 ? 126.017 120.548 112.895 1.00 56.82 513 MET A C 1
ATOM 2560 O O . MET A 1 513 ? 125.812 120.640 114.111 1.00 56.82 513 MET A O 1
ATOM 2565 N N . VAL A 1 514 ? 125.270 121.191 111.994 1.00 53.63 514 VAL A N 1
ATOM 2566 C CA . VAL A 1 514 ? 124.180 122.063 112.417 1.00 53.63 514 VAL A CA 1
ATOM 2567 C C . VAL A 1 514 ? 123.202 121.298 113.294 1.00 53.63 514 VAL A C 1
ATOM 2568 O O . VAL A 1 514 ? 122.784 121.783 114.353 1.00 53.63 514 VAL A O 1
ATOM 2572 N N . ASP A 1 515 ? 122.853 120.072 112.890 1.00 56.83 515 ASP A N 1
ATOM 2573 C CA . ASP A 1 515 ? 121.912 119.285 113.678 1.00 56.83 515 ASP A CA 1
ATOM 2574 C C . ASP A 1 515 ? 122.426 119.084 115.094 1.00 56.83 515 ASP A C 1
ATOM 2575 O O . ASP A 1 515 ? 121.658 119.177 116.060 1.00 56.83 515 ASP A O 1
ATOM 2580 N N . SER A 1 516 ? 123.737 118.875 115.241 1.00 57.01 516 SER A N 1
ATOM 2581 C CA . SER A 1 516 ? 124.308 118.626 116.557 1.00 57.01 516 SER A CA 1
ATOM 2582 C C . SER A 1 516 ? 124.056 119.773 117.520 1.00 57.01 516 SER A C 1
ATOM 2583 O O . SER A 1 516 ? 124.107 119.568 118.737 1.00 57.01 516 SER A O 1
ATOM 2586 N N . SER A 1 517 ? 123.781 120.972 117.010 1.00 56.99 517 SER A N 1
ATOM 2587 C CA . SER A 1 517 ? 123.528 122.107 117.881 1.00 56.99 517 SER A CA 1
ATOM 2588 C C . SER A 1 517 ? 122.052 122.435 118.027 1.00 56.99 517 SER A C 1
ATOM 2589 O O . SER A 1 517 ? 121.693 123.200 118.927 1.00 56.99 517 SER A O 1
ATOM 2592 N N . MET A 1 518 ? 121.188 121.879 117.179 1.00 60.04 518 MET A N 1
ATOM 2593 C CA . MET A 1 518 ? 119.793 122.302 117.160 1.00 60.04 518 MET A CA 1
ATOM 2594 C C . MET A 1 518 ? 118.856 121.336 117.865 1.00 60.04 518 MET A C 1
ATOM 2595 O O . MET A 1 518 ? 117.822 121.763 118.384 1.00 60.04 518 MET A O 1
ATOM 2600 N N . MET A 1 519 ? 119.192 120.049 117.889 1.00 68.65 519 MET A N 1
ATOM 2601 C CA . MET A 1 519 ? 118.303 119.051 118.482 1.00 68.65 519 MET A CA 1
ATOM 2602 C C . MET A 1 519 ? 118.027 119.268 119.967 1.00 68.65 519 MET A C 1
ATOM 2603 O O . MET A 1 519 ? 116.859 119.138 120.372 1.00 68.65 519 MET A O 1
ATOM 2608 N N . PRO A 1 520 ? 119.012 119.569 120.824 1.00 70.51 520 PRO A N 1
ATOM 2609 C CA . PRO A 1 520 ? 118.709 119.652 122.265 1.00 70.51 520 PRO A CA 1
ATOM 2610 C C . PRO A 1 520 ? 117.649 120.678 122.631 1.00 70.51 520 PRO A C 1
ATOM 2611 O O . PRO A 1 520 ? 116.927 120.471 123.614 1.00 70.51 520 PRO A O 1
ATOM 2615 N N . ILE A 1 521 ? 117.527 121.773 121.888 1.00 67.32 521 ILE A N 1
ATOM 2616 C CA . ILE A 1 521 ? 116.556 122.801 122.252 1.00 67.32 521 ILE A CA 1
ATOM 2617 C C . ILE A 1 521 ? 115.225 122.604 121.533 1.00 67.32 521 ILE A C 1
ATOM 2618 O O . ILE A 1 521 ? 114.161 122.779 122.133 1.00 67.32 521 ILE A O 1
ATOM 2623 N N . MET A 1 522 ? 115.247 122.240 120.252 1.00 64.36 522 MET A N 1
ATOM 2624 C CA . MET A 1 522 ? 114.032 122.069 119.470 1.00 64.36 522 MET A CA 1
ATOM 2625 C C . MET A 1 522 ? 114.023 120.690 118.830 1.00 64.36 522 MET A C 1
ATOM 2626 O O . MET A 1 522 ? 115.042 120.217 118.323 1.00 64.36 522 MET A O 1
ATOM 2631 N N . GLY A 1 523 ? 112.857 120.051 118.852 1.00 63.24 523 GLY A N 1
ATOM 2632 C CA . GLY A 1 523 ? 112.755 118.681 118.392 1.00 63.24 523 GLY A CA 1
ATOM 2633 C C . GLY A 1 523 ? 111.857 118.456 117.193 1.00 63.24 523 GLY A C 1
ATOM 2634 O O . GLY A 1 523 ? 111.841 117.356 116.636 1.00 63.24 523 GLY A O 1
ATOM 2635 N N . TYR A 1 524 ? 111.106 119.474 116.781 1.00 53.61 524 TYR A N 1
ATOM 2636 C CA . TYR A 1 524 ? 110.202 119.317 115.648 1.00 53.61 524 TYR A CA 1
ATOM 2637 C C . TYR A 1 524 ? 110.867 119.602 114.308 1.00 53.61 524 TYR A C 1
ATOM 2638 O O . TYR A 1 524 ? 110.216 119.441 113.267 1.00 53.61 524 TYR A O 1
ATOM 2647 N N . LEU A 1 525 ? 112.137 120.015 114.300 1.00 51.34 525 LEU A N 1
ATOM 2648 C CA . LEU A 1 525 ? 112.820 120.263 113.035 1.00 51.34 525 LEU A CA 1
ATOM 2649 C C . LEU A 1 525 ? 112.936 118.985 112.217 1.00 51.34 525 LEU A C 1
ATOM 2650 O O . LEU A 1 525 ? 112.783 119.007 110.988 1.00 51.34 525 LEU A O 1
ATOM 2655 N N . VAL A 1 526 ? 113.201 117.858 112.882 1.00 51.38 526 VAL A N 1
ATOM 2656 C CA . VAL A 1 526 ? 113.276 116.581 112.179 1.00 51.38 526 VAL A CA 1
ATOM 2657 C C . VAL A 1 526 ? 111.935 116.241 111.547 1.00 51.38 526 VAL A C 1
ATOM 2658 O O . VAL A 1 526 ? 111.873 115.794 110.397 1.00 51.38 526 VAL A O 1
ATOM 2662 N N . ASP A 1 527 ? 110.841 116.449 112.283 1.00 53.32 527 ASP A N 1
ATOM 2663 C CA . ASP A 1 527 ? 109.519 116.162 111.736 1.00 53.32 527 ASP A CA 1
ATOM 2664 C C . ASP A 1 527 ? 109.214 117.040 110.530 1.00 53.32 527 ASP A C 1
ATOM 2665 O O . ASP A 1 527 ? 108.714 116.552 109.508 1.00 53.32 527 ASP A O 1
ATOM 2670 N N . LEU A 1 528 ? 109.514 118.339 110.625 1.00 43.65 528 LEU A N 1
ATOM 2671 C CA . LEU A 1 528 ? 109.256 119.237 109.503 1.00 43.65 528 LEU A CA 1
ATOM 2672 C C . LEU A 1 528 ? 110.058 118.826 108.274 1.00 43.65 528 LEU A C 1
ATOM 2673 O O . LEU A 1 528 ? 109.515 118.733 107.163 1.00 43.65 528 LEU A O 1
ATOM 2678 N N . ARG A 1 529 ? 111.355 118.564 108.455 1.00 52.00 529 ARG A N 1
ATOM 2679 C CA . ARG A 1 529 ? 112.191 118.177 107.325 1.00 52.00 529 ARG A CA 1
ATOM 2680 C C . ARG A 1 529 ? 111.725 116.861 106.717 1.00 52.00 529 ARG A C 1
ATOM 2681 O O . ARG A 1 529 ? 111.679 116.717 105.489 1.00 52.00 529 ARG A O 1
ATOM 2689 N N . HIS A 1 530 ? 111.369 115.891 107.562 1.00 44.24 530 HIS A N 1
ATOM 2690 C CA . HIS A 1 530 ? 110.929 114.593 107.067 1.00 44.24 530 HIS A CA 1
ATOM 2691 C C . HIS A 1 530 ? 109.655 114.725 106.247 1.00 44.24 530 HIS A C 1
ATOM 2692 O O . HIS A 1 530 ? 109.551 114.163 105.149 1.00 44.24 530 HIS A O 1
ATOM 2699 N N . VAL A 1 531 ? 108.677 115.474 106.758 1.00 60.22 531 VAL A N 1
ATOM 2700 C CA . VAL A 1 531 ? 107.424 115.631 106.027 1.00 60.22 531 VAL A CA 1
ATOM 2701 C C . VAL A 1 531 ? 107.668 116.334 104.700 1.00 60.22 531 VAL A C 1
ATOM 2702 O O . VAL A 1 531 ? 107.143 115.918 103.660 1.00 60.22 531 VAL A O 1
ATOM 2706 N N . SER A 1 532 ? 108.482 117.394 104.705 1.00 52.99 532 SER A N 1
ATOM 2707 C CA . SER A 1 532 ? 108.738 118.124 103.466 1.00 52.99 532 SER A CA 1
ATOM 2708 C C . SER A 1 532 ? 109.401 117.232 102.422 1.00 52.99 532 SER A C 1
ATOM 2709 O O . SER A 1 532 ? 108.959 117.172 101.267 1.00 52.99 532 SER A O 1
ATOM 2712 N N . VAL A 1 533 ? 110.454 116.511 102.817 1.00 43.64 533 VAL A N 1
ATOM 2713 C CA . VAL A 1 533 ? 111.184 115.676 101.867 1.00 43.64 533 VAL A CA 1
ATOM 2714 C C . VAL A 1 533 ? 110.300 114.555 101.335 1.00 43.64 533 VAL A C 1
ATOM 2715 O O . VAL A 1 533 ? 110.297 114.264 100.131 1.00 43.64 533 VAL A O 1
ATOM 2719 N N . TYR A 1 534 ? 109.535 113.907 102.216 1.00 60.22 534 TYR A N 1
ATOM 2720 C CA . TYR A 1 534 ? 108.746 112.758 101.792 1.00 60.22 534 TYR A CA 1
ATOM 2721 C C . TYR A 1 534 ? 107.578 113.186 100.911 1.00 60.22 534 TYR A C 1
ATOM 2722 O O . TYR A 1 534 ? 107.254 112.510 99.926 1.00 60.22 534 TYR A O 1
ATOM 2731 N N . GLY A 1 535 ? 106.971 114.338 101.206 1.00 44.50 535 GLY A N 1
ATOM 2732 C CA . GLY A 1 535 ? 105.965 114.876 100.306 1.00 44.50 535 GLY A CA 1
ATOM 2733 C C . GLY A 1 535 ? 106.532 115.242 98.948 1.00 44.50 535 GLY A C 1
ATOM 2734 O O . GLY A 1 535 ? 105.898 115.004 97.915 1.00 44.50 535 GLY A O 1
ATOM 2735 N N . SER A 1 536 ? 107.732 115.831 98.926 1.00 48.03 536 SER A N 1
ATOM 2736 C CA . SER A 1 536 ? 108.353 116.177 97.651 1.00 48.03 536 SER A CA 1
ATOM 2737 C C . SER A 1 536 ? 108.630 114.936 96.813 1.00 48.03 536 SER A C 1
ATOM 2738 O O . SER A 1 536 ? 108.385 114.931 95.601 1.00 48.03 536 SER A O 1
ATOM 2741 N N . VAL A 1 537 ? 109.141 113.874 97.440 1.00 45.80 537 VAL A N 1
ATOM 2742 C CA . VAL A 1 537 ? 109.414 112.640 96.705 1.00 45.80 537 VAL A CA 1
ATOM 2743 C C . VAL A 1 537 ? 108.118 112.027 96.187 1.00 45.80 537 VAL A C 1
ATOM 2744 O O . VAL A 1 537 ? 108.054 111.544 95.049 1.00 45.80 537 VAL A O 1
ATOM 2748 N N . TYR A 1 538 ? 107.067 112.034 97.012 1.00 47.14 538 TYR A N 1
ATOM 2749 C CA . TYR A 1 538 ? 105.770 111.519 96.582 1.00 47.14 538 TYR A CA 1
ATOM 2750 C C . TYR A 1 538 ? 105.253 112.271 95.359 1.00 47.14 538 TYR A C 1
ATOM 2751 O O . TYR A 1 538 ? 104.822 111.660 94.371 1.00 47.14 538 TYR A O 1
ATOM 2760 N N . ALA A 1 539 ? 105.305 113.605 95.402 1.00 50.54 539 ALA A N 1
ATOM 2761 C CA . ALA A 1 539 ? 104.810 114.406 94.286 1.00 50.54 539 ALA A CA 1
ATOM 2762 C C . ALA A 1 539 ? 105.645 114.196 93.028 1.00 50.54 539 ALA A C 1
ATOM 2763 O O . ALA A 1 539 ? 105.098 114.131 91.920 1.00 50.54 539 ALA A O 1
ATOM 2765 N N . ILE A 1 540 ? 106.970 114.105 93.173 1.00 54.98 540 ILE A N 1
ATOM 2766 C CA . ILE A 1 540 ? 107.828 113.883 92.011 1.00 54.98 540 ILE A CA 1
ATOM 2767 C C . ILE A 1 540 ? 107.537 112.527 91.384 1.00 54.98 540 ILE A C 1
ATOM 2768 O O . ILE A 1 540 ? 107.461 112.399 90.156 1.00 54.98 540 ILE A O 1
ATOM 2773 N N . ALA A 1 541 ? 107.369 111.494 92.211 1.00 62.02 541 ALA A N 1
ATOM 2774 C CA . ALA A 1 541 ? 107.026 110.182 91.674 1.00 62.02 541 ALA A CA 1
ATOM 2775 C C . ALA A 1 541 ? 105.699 110.228 90.932 1.00 62.02 541 ALA A C 1
ATOM 2776 O O . ALA A 1 541 ? 105.570 109.658 89.843 1.00 62.02 541 ALA A O 1
ATOM 2778 N N . ASP A 1 542 ? 104.707 110.920 91.496 1.00 71.84 542 ASP A N 1
ATOM 2779 C CA . ASP A 1 542 ? 103.404 111.003 90.842 1.00 71.84 542 ASP A CA 1
ATOM 2780 C C . ASP A 1 542 ? 103.501 111.706 89.490 1.00 71.84 542 ASP A C 1
ATOM 2781 O O . ASP A 1 542 ? 102.957 111.226 88.487 1.00 71.84 542 ASP A O 1
ATOM 2786 N N . VAL A 1 543 ? 104.196 112.846 89.441 1.00 75.35 543 VAL A N 1
ATOM 2787 C CA . VAL A 1 543 ? 104.261 113.605 88.194 1.00 75.35 543 VAL A CA 1
ATOM 2788 C C . VAL A 1 543 ? 105.086 112.861 87.149 1.00 75.35 543 VAL A C 1
ATOM 2789 O O . VAL A 1 543 ? 104.791 112.926 85.950 1.00 75.35 543 VAL A O 1
ATOM 2793 N N . ALA A 1 544 ? 106.131 112.145 87.576 1.00 86.56 544 ALA A N 1
ATOM 2794 C CA . ALA A 1 544 ? 106.910 111.358 86.626 1.00 86.56 544 ALA A CA 1
ATOM 2795 C C . ALA A 1 544 ? 106.101 110.185 86.089 1.00 86.56 544 ALA A C 1
ATOM 2796 O O . ALA A 1 544 ? 106.208 109.839 84.907 1.00 86.56 544 ALA A O 1
ATOM 2798 N N . PHE A 1 545 ? 105.288 109.558 86.943 1.00 96.02 545 PHE A N 1
ATOM 2799 C CA . PHE A 1 545 ? 104.438 108.463 86.490 1.00 96.02 545 PHE A CA 1
ATOM 2800 C C . PHE A 1 545 ? 103.357 108.955 85.537 1.00 96.02 545 PHE A C 1
ATOM 2801 O O . PHE A 1 545 ? 102.952 108.228 84.624 1.00 96.02 545 PHE A O 1
ATOM 2809 N N . CYS A 1 546 ? 102.866 110.180 85.745 1.00 107.89 546 CYS A N 1
ATOM 2810 C CA . CYS A 1 546 ? 101.773 110.688 84.919 1.00 107.89 546 CYS A CA 1
ATOM 2811 C C . CYS A 1 546 ? 102.191 110.831 83.459 1.00 107.89 546 CYS A C 1
ATOM 2812 O O . CYS A 1 546 ? 101.412 110.515 82.552 1.00 107.89 546 CYS A O 1
ATOM 2815 N N . MET A 1 547 ? 103.407 111.313 83.212 1.00 111.21 547 MET A N 1
ATOM 2816 C CA . MET A 1 547 ? 103.880 111.482 81.844 1.00 111.21 547 MET A CA 1
ATOM 2817 C C . MET A 1 547 ? 103.940 110.141 81.122 1.00 111.21 547 MET A C 1
ATOM 2818 O O . MET A 1 547 ? 104.421 109.143 81.665 1.00 111.21 547 MET A O 1
ATOM 2823 N N . GLY A 1 548 ? 103.450 110.125 79.887 1.00 121.25 548 GLY A N 1
ATOM 2824 C CA . GLY A 1 548 ? 103.437 108.914 79.088 1.00 121.25 548 GLY A CA 1
ATOM 2825 C C . GLY A 1 548 ? 102.049 108.331 78.907 1.00 121.25 548 GLY A C 1
ATOM 2826 O O . GLY A 1 548 ? 101.067 109.065 78.798 1.00 121.25 548 GLY A O 1
ATOM 2827 N N . ILE A 1 563 ? 112.674 116.031 83.010 1.00 100.62 563 ILE A N 1
ATOM 2828 C CA . ILE A 1 563 ? 114.120 116.198 82.946 1.00 100.62 563 ILE A CA 1
ATOM 2829 C C . ILE A 1 563 ? 114.609 116.993 84.150 1.00 100.62 563 ILE A C 1
ATOM 2830 O O . ILE A 1 563 ? 113.823 117.643 84.836 1.00 100.62 563 ILE A O 1
ATOM 2835 N N . GLY A 1 564 ? 115.914 116.932 84.402 1.00 100.30 564 GLY A N 1
ATOM 2836 C CA . GLY A 1 564 ? 116.503 117.649 85.515 1.00 100.30 564 GLY A CA 1
ATOM 2837 C C . GLY A 1 564 ? 116.828 116.751 86.690 1.00 100.30 564 GLY A C 1
ATOM 2838 O O . GLY A 1 564 ? 115.950 116.055 87.206 1.00 100.30 564 GLY A O 1
ATOM 2839 N N . PHE A 1 565 ? 118.084 116.760 87.126 1.00 84.67 565 PHE A N 1
ATOM 2840 C CA . PHE A 1 565 ? 118.519 115.920 88.236 1.00 84.67 565 PHE A CA 1
ATOM 2841 C C . PHE A 1 565 ? 119.037 116.789 89.372 1.00 84.67 565 PHE A C 1
ATOM 2842 O O . PHE A 1 565 ? 120.168 117.293 89.289 1.00 84.67 565 PHE A O 1
ATOM 2850 N N . PRO A 1 566 ? 118.265 117.001 90.436 1.00 75.52 566 PRO A N 1
ATOM 2851 C CA . PRO A 1 566 ? 118.769 117.788 91.565 1.00 75.52 566 PRO A CA 1
ATOM 2852 C C . PRO A 1 566 ? 119.929 117.086 92.247 1.00 75.52 566 PRO A C 1
ATOM 2853 O O . PRO A 1 566 ? 120.010 115.856 92.281 1.00 75.52 566 PRO A O 1
ATOM 2857 N N . TRP A 1 567 ? 120.836 117.887 92.800 1.00 61.46 567 TRP A N 1
ATOM 2858 C CA . TRP A 1 567 ? 122.038 117.366 93.437 1.00 61.46 567 TRP A CA 1
ATOM 2859 C C . TRP A 1 567 ? 121.953 117.360 94.957 1.00 61.46 567 TRP A C 1
ATOM 2860 O O . TRP A 1 567 ? 122.198 116.328 95.585 1.00 61.46 567 TRP A O 1
ATOM 2871 N N . LEU A 1 568 ? 121.613 118.495 95.566 1.00 53.74 568 LEU A N 1
ATOM 2872 C CA . LEU A 1 568 ? 121.566 118.566 97.021 1.00 53.74 568 LEU A CA 1
ATOM 2873 C C . LEU A 1 568 ? 120.354 117.837 97.585 1.00 53.74 568 LEU A C 1
ATOM 2874 O O . LEU A 1 568 ? 120.427 117.269 98.685 1.00 53.74 568 LEU A O 1
ATOM 2879 N N . MET A 1 569 ? 119.241 117.833 96.850 1.00 51.18 569 MET A N 1
ATOM 2880 C CA . MET A 1 569 ? 118.055 117.126 97.319 1.00 51.18 569 MET A CA 1
ATOM 2881 C C . MET A 1 569 ? 118.303 115.628 97.414 1.00 51.18 569 MET A C 1
ATOM 2882 O O . MET A 1 569 ? 117.731 114.961 98.280 1.00 51.18 569 MET A O 1
ATOM 2887 N N . THR A 1 570 ? 119.158 115.083 96.546 1.00 48.43 570 THR A N 1
ATOM 2888 C CA . THR A 1 570 ? 119.515 113.672 96.653 1.00 48.43 570 THR A CA 1
ATOM 2889 C C . THR A 1 570 ? 120.239 113.384 97.963 1.00 48.43 570 THR A C 1
ATOM 2890 O O . THR A 1 570 ? 119.953 112.383 98.634 1.00 48.43 570 THR A O 1
ATOM 2894 N N . ILE A 1 571 ? 121.178 114.252 98.346 1.00 43.12 571 ILE A N 1
ATOM 2895 C CA . ILE A 1 571 ? 121.890 114.074 99.608 1.00 43.12 571 ILE A CA 1
ATOM 2896 C C . ILE A 1 571 ? 120.922 114.168 100.779 1.00 43.12 571 ILE A C 1
ATOM 2897 O O . ILE A 1 571 ? 120.988 113.372 101.727 1.00 43.12 571 ILE A O 1
ATOM 2902 N N . ILE A 1 572 ? 120.013 115.145 100.735 1.00 41.23 572 ILE A N 1
ATOM 2903 C CA . ILE A 1 572 ? 119.037 115.289 101.811 1.00 41.23 572 ILE A CA 1
ATOM 2904 C C . ILE A 1 572 ? 118.167 114.044 101.914 1.00 41.23 572 ILE A C 1
ATOM 2905 O O . ILE A 1 572 ? 117.889 113.554 103.014 1.00 41.23 572 ILE A O 1
ATOM 2910 N N . GLY A 1 573 ? 117.725 113.514 100.773 1.00 39.01 573 GLY A N 1
ATOM 2911 C CA . GLY A 1 573 ? 116.909 112.312 100.794 1.00 39.01 573 GLY A CA 1
ATOM 2912 C C . GLY A 1 573 ? 117.644 111.109 101.352 1.00 39.01 573 GLY A C 1
ATOM 2913 O O . GLY A 1 573 ? 117.075 110.324 102.111 1.00 39.01 573 GLY A O 1
ATOM 2914 N N . ILE A 1 574 ? 118.914 110.943 100.977 1.00 34.35 574 ILE A N 1
ATOM 2915 C CA . ILE A 1 574 ? 119.701 109.824 101.493 1.00 34.35 574 ILE A CA 1
ATOM 2916 C C . ILE A 1 574 ? 119.831 109.923 103.008 1.00 34.35 574 ILE A C 1
ATOM 2917 O O . ILE A 1 574 ? 119.610 108.945 103.739 1.00 34.35 574 ILE A O 1
ATOM 2922 N N . ILE A 1 575 ? 120.180 111.114 103.500 1.00 34.34 575 ILE A N 1
ATOM 2923 C CA . ILE A 1 575 ? 120.329 111.308 104.940 1.00 34.34 575 ILE A CA 1
ATOM 2924 C C . ILE A 1 575 ? 119.011 111.038 105.652 1.00 34.34 575 ILE A C 1
ATOM 2925 O O . ILE A 1 575 ? 118.977 110.390 106.707 1.00 34.34 575 ILE A O 1
ATOM 2930 N N . ASP A 1 576 ? 117.905 111.523 105.083 1.00 47.51 576 ASP A N 1
ATOM 2931 C CA . ASP A 1 576 ? 116.600 111.326 105.701 1.00 47.51 576 ASP A CA 1
ATOM 2932 C C . ASP A 1 576 ? 116.249 109.847 105.782 1.00 47.51 576 ASP A C 1
ATOM 2933 O O . ASP A 1 576 ? 115.930 109.339 106.863 1.00 47.51 576 ASP A O 1
ATOM 2938 N N . ILE A 1 577 ? 116.333 109.135 104.652 1.00 41.63 577 ILE A N 1
ATOM 2939 C CA . ILE A 1 577 ? 116.103 107.689 104.646 1.00 41.63 577 ILE A CA 1
ATOM 2940 C C . ILE A 1 577 ? 116.891 107.021 105.760 1.00 41.63 577 ILE A C 1
ATOM 2941 O O . ILE A 1 577 ? 116.332 106.301 106.594 1.00 41.63 577 ILE A O 1
ATOM 2946 N N . LEU A 1 578 ? 118.206 107.246 105.788 1.00 29.88 578 LEU A N 1
ATOM 2947 C CA . LEU A 1 578 ? 119.044 106.460 106.686 1.00 29.88 578 LEU A CA 1
ATOM 2948 C C . LEU A 1 578 ? 118.797 106.798 108.151 1.00 29.88 578 LEU A C 1
ATOM 2949 O O . LEU A 1 578 ? 118.820 105.903 109.002 1.00 29.88 578 LEU A O 1
ATOM 2954 N N . PHE A 1 579 ? 118.556 108.069 108.478 1.00 47.88 579 PHE A N 1
ATOM 2955 C CA . PHE A 1 579 ? 118.642 108.470 109.876 1.00 47.88 579 PHE A CA 1
ATOM 2956 C C . PHE A 1 579 ? 117.353 108.996 110.490 1.00 47.88 579 PHE A C 1
ATOM 2957 O O . PHE A 1 579 ? 117.357 109.318 111.679 1.00 47.88 579 PHE A O 1
ATOM 2965 N N . ALA A 1 580 ? 116.253 109.110 109.744 1.00 51.94 580 ALA A N 1
ATOM 2966 C CA . ALA A 1 580 ? 114.995 109.483 110.385 1.00 51.94 580 ALA A CA 1
ATOM 2967 C C . ALA A 1 580 ? 114.280 108.297 111.029 1.00 51.94 580 ALA A C 1
ATOM 2968 O O . ALA A 1 580 ? 113.807 108.453 112.169 1.00 51.94 580 ALA A O 1
ATOM 2970 N N . PRO A 1 581 ? 114.141 107.125 110.387 1.00 54.58 581 PRO A N 1
ATOM 2971 C CA . PRO A 1 581 ? 113.575 105.976 111.118 1.00 54.58 581 PRO A CA 1
ATOM 2972 C C . PRO A 1 581 ? 114.350 105.621 112.373 1.00 54.58 581 PRO A C 1
ATOM 2973 O O . PRO A 1 581 ? 113.748 105.244 113.385 1.00 54.58 581 PRO A O 1
ATOM 2977 N N . LEU A 1 582 ? 115.679 105.722 112.328 1.00 61.95 582 LEU A N 1
ATOM 2978 C CA . LEU A 1 582 ? 116.488 105.443 113.509 1.00 61.95 582 LEU A CA 1
ATOM 2979 C C . LEU A 1 582 ? 116.199 106.443 114.622 1.00 61.95 582 LEU A C 1
ATOM 2980 O O . LEU A 1 582 ? 116.127 106.071 115.798 1.00 61.95 582 LEU A O 1
ATOM 2985 N N . CYS A 1 583 ? 116.034 107.720 114.267 1.00 67.78 583 CYS A N 1
ATOM 2986 C CA . CYS A 1 583 ? 115.804 108.749 115.276 1.00 67.78 583 CYS A CA 1
ATOM 2987 C C . CYS A 1 583 ? 114.437 108.595 115.932 1.00 67.78 583 CYS A C 1
ATOM 2988 O O . CYS A 1 583 ? 114.296 108.803 117.142 1.00 67.78 583 CYS A O 1
ATOM 2991 N N . PHE A 1 584 ? 113.419 108.241 115.154 1.00 62.98 584 PHE A N 1
ATOM 2992 C CA . PHE A 1 584 ? 112.072 108.082 115.693 1.00 62.98 584 PHE A CA 1
ATOM 2993 C C . PHE A 1 584 ? 111.996 106.890 116.640 1.00 62.98 584 PHE A C 1
ATOM 2994 O O . PHE A 1 584 ? 111.157 106.008 116.474 1.00 62.98 584 PHE A O 1
ATOM 3002 N N . ARG B 1 16 ? 125.455 89.310 127.105 1.00 117.61 16 ARG B N 1
ATOM 3003 C CA . ARG B 1 16 ? 126.865 89.091 126.808 1.00 117.61 16 ARG B CA 1
ATOM 3004 C C . ARG B 1 16 ? 127.073 88.686 125.349 1.00 117.61 16 ARG B C 1
ATOM 3005 O O . ARG B 1 16 ? 126.672 89.404 124.434 1.00 117.61 16 ARG B O 1
ATOM 3013 N N . HIS B 1 17 ? 127.712 87.533 125.143 1.00 114.91 17 HIS B N 1
ATOM 3014 C CA . HIS B 1 17 ? 127.967 87.051 123.789 1.00 114.91 17 HIS B CA 1
ATOM 3015 C C . HIS B 1 17 ? 126.665 86.735 123.060 1.00 114.91 17 HIS B C 1
ATOM 3016 O O . HIS B 1 17 ? 126.530 87.020 121.862 1.00 114.91 17 HIS B O 1
ATOM 3023 N N . SER B 1 18 ? 125.697 86.148 123.769 1.00 104.99 18 SER B N 1
ATOM 3024 C CA . SER B 1 18 ? 124.432 85.776 123.143 1.00 104.99 18 SER B CA 1
ATOM 3025 C C . SER B 1 18 ? 123.676 87.000 122.642 1.00 104.99 18 SER B C 1
ATOM 3026 O O . SER B 1 18 ? 123.051 86.959 121.576 1.00 104.99 18 SER B O 1
ATOM 3029 N N . ARG B 1 19 ? 123.708 88.096 123.404 1.00 96.67 19 ARG B N 1
ATOM 3030 C CA . ARG B 1 19 ? 123.035 89.314 122.967 1.00 96.67 19 ARG B CA 1
ATOM 3031 C C . ARG B 1 19 ? 123.637 89.841 121.672 1.00 96.67 19 ARG B C 1
ATOM 3032 O O . ARG B 1 19 ? 122.909 90.234 120.751 1.00 96.67 19 ARG B O 1
ATOM 3040 N N . LYS B 1 20 ? 124.968 89.850 121.579 1.00 89.78 20 LYS B N 1
ATOM 3041 C CA . LYS B 1 20 ? 125.617 90.308 120.357 1.00 89.78 20 LYS B CA 1
ATOM 3042 C C . LYS B 1 20 ? 125.290 89.388 119.189 1.00 89.78 20 LYS B C 1
ATOM 3043 O O . LYS B 1 20 ? 125.071 89.852 118.064 1.00 89.78 20 LYS B O 1
ATOM 3049 N N . LEU B 1 21 ? 125.247 88.077 119.440 1.00 78.25 21 LEU B N 1
ATOM 3050 C CA . LEU B 1 21 ? 124.893 87.136 118.383 1.00 78.25 21 LEU B CA 1
ATOM 3051 C C . LEU B 1 21 ? 123.477 87.381 117.872 1.00 78.25 21 LEU B C 1
ATOM 3052 O O . LEU B 1 21 ? 123.236 87.387 116.657 1.00 78.25 21 LEU B O 1
ATOM 3057 N N . VAL B 1 22 ? 122.529 87.591 118.788 1.00 67.08 22 VAL B N 1
ATOM 3058 C CA . VAL B 1 22 ? 121.148 87.854 118.391 1.00 67.08 22 VAL B CA 1
ATOM 3059 C C . VAL B 1 22 ? 121.059 89.150 117.598 1.00 67.08 22 VAL B C 1
ATOM 3060 O O . VAL B 1 22 ? 120.356 89.227 116.580 1.00 67.08 22 VAL B O 1
ATOM 3064 N N . LEU B 1 23 ? 121.763 90.191 118.052 1.00 61.06 23 LEU B N 1
ATOM 3065 C CA . LEU B 1 23 ? 121.744 91.460 117.333 1.00 61.06 23 LEU B CA 1
ATOM 3066 C C . LEU B 1 23 ? 122.294 91.300 115.922 1.00 61.06 23 LEU B C 1
ATOM 3067 O O . LEU B 1 23 ? 121.720 91.827 114.962 1.00 61.06 23 LEU B O 1
ATOM 3072 N N . PHE B 1 24 ? 123.399 90.566 115.776 1.00 54.90 24 PHE B N 1
ATOM 3073 C CA . PHE B 1 24 ? 123.975 90.350 114.453 1.00 54.90 24 PHE B CA 1
ATOM 3074 C C . PHE B 1 24 ? 123.013 89.586 113.550 1.00 54.90 24 PHE B C 1
ATOM 3075 O O . PHE B 1 24 ? 122.835 89.939 112.376 1.00 54.90 24 PHE B O 1
ATOM 3083 N N . ILE B 1 25 ? 122.367 88.548 114.088 1.00 54.45 25 ILE B N 1
ATOM 3084 C CA . ILE B 1 25 ? 121.445 87.746 113.287 1.00 54.45 25 ILE B CA 1
ATOM 3085 C C . ILE B 1 25 ? 120.275 88.596 112.805 1.00 54.45 25 ILE B C 1
ATOM 3086 O O . ILE B 1 25 ? 119.908 88.568 111.623 1.00 54.45 25 ILE B O 1
ATOM 3091 N N . VAL B 1 26 ? 119.676 89.372 113.712 1.00 46.67 26 VAL B N 1
ATOM 3092 C CA . VAL B 1 26 ? 118.523 90.188 113.340 1.00 46.67 26 VAL B CA 1
ATOM 3093 C C . VAL B 1 26 ? 118.922 91.266 112.337 1.00 46.67 26 VAL B C 1
ATOM 3094 O O . VAL B 1 26 ? 118.188 91.544 111.376 1.00 46.67 26 VAL B O 1
ATOM 3098 N N . PHE B 1 27 ? 120.082 91.895 112.544 1.00 42.75 27 PHE B N 1
ATOM 3099 C CA . PHE B 1 27 ? 120.557 92.913 111.614 1.00 42.75 27 PHE B CA 1
ATOM 3100 C C . PHE B 1 27 ? 120.722 92.338 110.214 1.00 42.75 27 PHE B C 1
ATOM 3101 O O . PHE B 1 27 ? 120.257 92.926 109.228 1.00 42.75 27 PHE B O 1
ATOM 3109 N N . LEU B 1 28 ? 121.368 91.174 110.109 1.00 45.26 28 LEU B N 1
ATOM 3110 C CA . LEU B 1 28 ? 121.557 90.568 108.796 1.00 45.26 28 LEU B CA 1
ATOM 3111 C C . LEU B 1 28 ? 120.225 90.178 108.169 1.00 45.26 28 LEU B C 1
ATOM 3112 O O . LEU B 1 28 ? 120.039 90.327 106.955 1.00 45.26 28 LEU B O 1
ATOM 3117 N N . ALA B 1 29 ? 119.285 89.677 108.976 1.00 41.80 29 ALA B N 1
ATOM 3118 C CA . ALA B 1 29 ? 117.982 89.292 108.441 1.00 41.80 29 ALA B CA 1
ATOM 3119 C C . ALA B 1 29 ? 117.258 90.488 107.835 1.00 41.80 29 ALA B C 1
ATOM 3120 O O . ALA B 1 29 ? 116.740 90.412 106.714 1.00 41.80 29 ALA B O 1
ATOM 3122 N N . LEU B 1 30 ? 117.221 91.610 108.560 1.00 36.59 30 LEU B N 1
ATOM 3123 C CA . LEU B 1 30 ? 116.540 92.797 108.043 1.00 36.59 30 LEU B CA 1
ATOM 3124 C C . LEU B 1 30 ? 117.241 93.348 106.804 1.00 36.59 30 LEU B C 1
ATOM 3125 O O . LEU B 1 30 ? 116.582 93.763 105.833 1.00 36.59 30 LEU B O 1
ATOM 3130 N N . LEU B 1 31 ? 118.577 93.362 106.819 1.00 37.24 31 LEU B N 1
ATOM 3131 C CA . LEU B 1 31 ? 119.327 93.841 105.665 1.00 37.24 31 LEU B CA 1
ATOM 3132 C C . LEU B 1 31 ? 119.019 93.009 104.428 1.00 37.24 31 LEU B C 1
ATOM 3133 O O . LEU B 1 31 ? 118.789 93.552 103.340 1.00 37.24 31 LEU B O 1
ATOM 3138 N N . LEU B 1 32 ? 119.000 91.682 104.579 1.00 43.43 32 LEU B N 1
ATOM 3139 C CA . LEU B 1 32 ? 118.703 90.812 103.447 1.00 43.43 32 LEU B CA 1
ATOM 3140 C C . LEU B 1 32 ? 117.262 90.979 102.987 1.00 43.43 32 LEU B C 1
ATOM 3141 O O . LEU B 1 32 ? 116.979 90.908 101.787 1.00 43.43 32 LEU B O 1
ATOM 3146 N N . ASP B 1 33 ? 116.342 91.215 103.924 1.00 43.14 33 ASP B N 1
ATOM 3147 C CA . ASP B 1 33 ? 114.954 91.485 103.559 1.00 43.14 33 ASP B CA 1
ATOM 3148 C C . ASP B 1 33 ? 114.858 92.670 102.605 1.00 43.14 33 ASP B C 1
ATOM 3149 O O . ASP B 1 33 ? 114.290 92.564 101.508 1.00 43.14 33 ASP B O 1
ATOM 3154 N N . ASN B 1 34 ? 115.433 93.809 102.995 1.00 39.85 34 ASN B N 1
ATOM 3155 C CA . ASN B 1 34 ? 115.299 94.980 102.129 1.00 39.85 34 ASN B CA 1
ATOM 3156 C C . ASN B 1 34 ? 116.114 94.846 100.846 1.00 39.85 34 ASN B C 1
ATOM 3157 O O . ASN B 1 34 ? 115.676 95.320 99.787 1.00 39.85 34 ASN B O 1
ATOM 3162 N N . MET B 1 35 ? 117.283 94.201 100.907 1.00 43.31 35 MET B N 1
ATOM 3163 C CA . MET B 1 35 ? 118.047 93.963 99.687 1.00 43.31 35 MET B CA 1
ATOM 3164 C C . MET B 1 35 ? 117.247 93.131 98.698 1.00 43.31 35 MET B C 1
ATOM 3165 O O . MET B 1 35 ? 117.250 93.413 97.495 1.00 43.31 35 MET B O 1
ATOM 3170 N N . LEU B 1 36 ? 116.552 92.102 99.185 1.00 40.06 36 LEU B N 1
ATOM 3171 C CA . LEU B 1 36 ? 115.707 91.300 98.310 1.00 40.06 36 LEU B CA 1
ATOM 3172 C C . LEU B 1 36 ? 114.562 92.128 97.750 1.00 40.06 36 LEU B C 1
ATOM 3173 O O . LEU B 1 36 ? 114.149 91.930 96.602 1.00 40.06 36 LEU B O 1
ATOM 3178 N N . LEU B 1 37 ? 114.024 93.051 98.549 1.00 35.60 37 LEU B N 1
ATOM 3179 C CA . LEU B 1 37 ? 112.940 93.895 98.049 1.00 35.60 37 LEU B CA 1
ATOM 3180 C C . LEU B 1 37 ? 113.402 94.773 96.890 1.00 35.60 37 LEU B C 1
ATOM 3181 O O . LEU B 1 37 ? 112.710 94.886 95.872 1.00 35.60 37 LEU B O 1
ATOM 3186 N N . THR B 1 38 ? 114.575 95.398 97.018 1.00 40.16 38 THR B N 1
ATOM 3187 C CA . THR B 1 38 ? 114.934 96.493 96.120 1.00 40.16 38 THR B CA 1
ATOM 3188 C C . THR B 1 38 ? 115.848 96.090 94.963 1.00 40.16 38 THR B C 1
ATOM 3189 O O . THR B 1 38 ? 115.897 96.809 93.961 1.00 40.16 38 THR B O 1
ATOM 3193 N N . VAL B 1 39 ? 116.531 94.945 95.046 1.00 45.86 39 VAL B N 1
ATOM 3194 C CA . VAL B 1 39 ? 117.598 94.619 94.098 1.00 45.86 39 VAL B CA 1
ATOM 3195 C C . VAL B 1 39 ? 117.113 94.519 92.655 1.00 45.86 39 VAL B C 1
ATOM 3196 O O . VAL B 1 39 ? 117.926 94.574 91.727 1.00 45.86 39 VAL B O 1
ATOM 3200 N N . VAL B 1 40 ? 115.803 94.383 92.434 1.00 50.42 40 VAL B N 1
ATOM 3201 C CA . VAL B 1 40 ? 115.286 94.129 91.090 1.00 50.42 40 VAL B CA 1
ATOM 3202 C C . VAL B 1 40 ? 115.267 95.374 90.213 1.00 50.42 40 VAL B C 1
ATOM 3203 O O . VAL B 1 40 ? 115.088 95.258 88.994 1.00 50.42 40 VAL B O 1
ATOM 3207 N N . VAL B 1 41 ? 115.495 96.559 90.785 1.00 51.97 41 VAL B N 1
ATOM 3208 C CA . VAL B 1 41 ? 115.329 97.800 90.020 1.00 51.97 41 VAL B CA 1
ATOM 3209 C C . VAL B 1 41 ? 116.233 97.873 88.792 1.00 51.97 41 VAL B C 1
ATOM 3210 O O . VAL B 1 41 ? 115.724 98.169 87.699 1.00 51.97 41 VAL B O 1
ATOM 3214 N N . PRO B 1 42 ? 117.547 97.636 88.883 1.00 54.80 42 PRO B N 1
ATOM 3215 C CA . PRO B 1 42 ? 118.382 97.747 87.673 1.00 54.80 42 PRO B CA 1
ATOM 3216 C C . PRO B 1 42 ? 118.054 96.728 86.594 1.00 54.80 42 PRO B C 1
ATOM 3217 O O . PRO B 1 42 ? 118.403 96.951 85.429 1.00 54.80 42 PRO B O 1
ATOM 3221 N N . ILE B 1 43 ? 117.397 95.615 86.940 1.00 66.54 43 ILE B N 1
ATOM 3222 C CA . ILE B 1 43 ? 117.087 94.570 85.969 1.00 66.54 43 ILE B CA 1
ATOM 3223 C C . ILE B 1 43 ? 115.798 94.854 85.205 1.00 66.54 43 ILE B C 1
ATOM 3224 O O . ILE B 1 43 ? 115.531 94.201 84.187 1.00 66.54 43 ILE B O 1
ATOM 3229 N N . ILE B 1 44 ? 115.008 95.838 85.643 1.00 73.44 44 ILE B N 1
ATOM 3230 C CA . ILE B 1 44 ? 113.705 96.084 85.018 1.00 73.44 44 ILE B CA 1
ATOM 3231 C C . ILE B 1 44 ? 113.812 96.373 83.523 1.00 73.44 44 ILE B C 1
ATOM 3232 O O . ILE B 1 44 ? 113.044 95.780 82.748 1.00 73.44 44 ILE B O 1
ATOM 3237 N N . PRO B 1 45 ? 114.704 97.255 83.050 1.00 81.45 45 PRO B N 1
ATOM 3238 C CA . PRO B 1 45 ? 114.778 97.482 81.596 1.00 81.45 45 PRO B CA 1
ATOM 3239 C C . PRO B 1 45 ? 115.114 96.233 80.801 1.00 81.45 45 PRO B C 1
ATOM 3240 O O . PRO B 1 45 ? 114.634 96.085 79.670 1.00 81.45 45 PRO B O 1
ATOM 3244 N N . SER B 1 46 ? 115.928 95.328 81.353 1.00 88.91 46 SER B N 1
ATOM 3245 C CA . SER B 1 46 ? 116.240 94.091 80.645 1.00 88.91 46 SER B CA 1
ATOM 3246 C C . SER B 1 46 ? 114.992 93.241 80.442 1.00 88.91 46 SER B C 1
ATOM 3247 O O . SER B 1 46 ? 114.778 92.688 79.357 1.00 88.91 46 SER B O 1
ATOM 3250 N N . TYR B 1 47 ? 114.156 93.122 81.476 1.00 95.32 47 TYR B N 1
ATOM 3251 C CA . TYR B 1 47 ? 112.892 92.409 81.323 1.00 95.32 47 TYR B CA 1
ATOM 3252 C C . TYR B 1 47 ? 111.969 93.133 80.353 1.00 95.32 47 TYR B C 1
ATOM 3253 O O . TYR B 1 47 ? 111.237 92.493 79.588 1.00 95.32 47 TYR B O 1
ATOM 3262 N N . LEU B 1 48 ? 111.987 94.467 80.374 1.00 99.19 48 LEU B N 1
ATOM 3263 C CA . LEU B 1 48 ? 111.117 95.237 79.492 1.00 99.19 48 LEU B CA 1
ATOM 3264 C C . LEU B 1 48 ? 111.470 95.027 78.024 1.00 99.19 48 LEU B C 1
ATOM 3265 O O . LEU B 1 48 ? 110.604 95.179 77.154 1.00 99.19 48 LEU B O 1
ATOM 3270 N N . TYR B 1 49 ? 112.722 94.674 77.735 1.00 105.71 49 TYR B N 1
ATOM 3271 C CA . TYR B 1 49 ? 113.198 94.461 76.368 1.00 105.71 49 TYR B CA 1
ATOM 3272 C C . TYR B 1 49 ? 113.017 95.711 75.512 1.00 105.71 49 TYR B C 1
ATOM 3273 O O . TYR B 1 49 ? 113.216 96.831 75.982 1.00 105.71 49 TYR B O 1
ATOM 3282 N N . GLN B 1 133 ? 102.093 95.723 83.921 1.00 77.29 133 GLN B N 1
ATOM 3283 C CA . GLN B 1 133 ? 102.594 94.420 84.339 1.00 77.29 133 GLN B CA 1
ATOM 3284 C C . GLN B 1 133 ? 103.789 94.557 85.273 1.00 77.29 133 GLN B C 1
ATOM 3285 O O . GLN B 1 133 ? 103.941 93.781 86.214 1.00 77.29 133 GLN B O 1
ATOM 3291 N N . VAL B 1 134 ? 104.641 95.546 85.002 1.00 72.12 134 VAL B N 1
ATOM 3292 C CA . VAL B 1 134 ? 105.849 95.727 85.801 1.00 72.12 134 VAL B CA 1
ATOM 3293 C C . VAL B 1 134 ? 105.505 96.229 87.199 1.00 72.12 134 VAL B C 1
ATOM 3294 O O . VAL B 1 134 ? 106.115 95.809 88.190 1.00 72.12 134 VAL B O 1
ATOM 3298 N N . GLY B 1 135 ? 104.530 97.135 87.304 1.00 65.71 135 GLY B N 1
ATOM 3299 C CA . GLY B 1 135 ? 104.189 97.692 88.603 1.00 65.71 135 GLY B CA 1
ATOM 3300 C C . GLY B 1 135 ? 103.676 96.649 89.578 1.00 65.71 135 GLY B C 1
ATOM 3301 O O . GLY B 1 135 ? 104.069 96.632 90.748 1.00 65.71 135 GLY B O 1
ATOM 3302 N N . LEU B 1 136 ? 102.788 95.769 89.113 1.00 62.94 136 LEU B N 1
ATOM 3303 C CA . LEU B 1 136 ? 102.281 94.707 89.976 1.00 62.94 136 LEU B CA 1
ATOM 3304 C C . LEU B 1 136 ? 103.394 93.749 90.379 1.00 62.94 136 LEU B C 1
ATOM 3305 O O . LEU B 1 136 ? 103.478 93.335 91.543 1.00 62.94 136 LEU B O 1
ATOM 3310 N N . LEU B 1 137 ? 104.259 93.389 89.430 1.00 57.32 137 LEU B N 1
ATOM 3311 C CA . LEU B 1 137 ? 105.378 92.509 89.744 1.00 57.32 137 LEU B CA 1
ATOM 3312 C C . LEU B 1 137 ? 106.303 93.132 90.779 1.00 57.32 137 LEU B C 1
ATOM 3313 O O . LEU B 1 137 ? 106.874 92.419 91.611 1.00 57.32 137 LEU B O 1
ATOM 3318 N N . PHE B 1 138 ? 106.467 94.455 90.745 1.00 48.13 138 PHE B N 1
ATOM 3319 C CA . PHE B 1 138 ? 107.317 95.116 91.728 1.00 48.13 138 PHE B CA 1
ATOM 3320 C C . PHE B 1 138 ? 106.645 95.209 93.093 1.00 48.13 138 PHE B C 1
ATOM 3321 O O . PHE B 1 138 ? 107.300 95.007 94.120 1.00 48.13 138 PHE B O 1
ATOM 3329 N N . ALA B 1 139 ? 105.350 95.515 93.130 1.00 44.74 139 ALA B N 1
ATOM 3330 C CA . ALA B 1 139 ? 104.666 95.791 94.388 1.00 44.74 139 ALA B CA 1
ATOM 3331 C C . ALA B 1 139 ? 104.067 94.555 95.047 1.00 44.74 139 ALA B C 1
ATOM 3332 O O . ALA B 1 139 ? 103.508 94.672 96.146 1.00 44.74 139 ALA B O 1
ATOM 3334 N N . SER B 1 140 ? 104.154 93.385 94.409 1.00 42.84 140 SER B N 1
ATOM 3335 C CA . SER B 1 140 ? 103.554 92.185 94.985 1.00 42.84 140 SER B CA 1
ATOM 3336 C C . SER B 1 140 ? 104.155 91.850 96.346 1.00 42.84 140 SER B C 1
ATOM 3337 O O . SER B 1 140 ? 103.428 91.541 97.299 1.00 42.84 140 SER B O 1
ATOM 3340 N N . LYS B 1 141 ? 105.483 91.904 96.456 1.00 35.55 141 LYS B N 1
ATOM 3341 C CA . LYS B 1 141 ? 106.138 91.541 97.710 1.00 35.55 141 LYS B CA 1
ATOM 3342 C C . LYS B 1 141 ? 105.737 92.486 98.836 1.00 35.55 141 LYS B C 1
ATOM 3343 O O . LYS B 1 141 ? 105.414 92.047 99.948 1.00 35.55 141 LYS B O 1
ATOM 3349 N N . ALA B 1 142 ? 105.747 93.792 98.561 1.00 39.35 142 ALA B N 1
ATOM 3350 C CA . ALA B 1 142 ? 105.384 94.766 99.583 1.00 39.35 142 ALA B CA 1
ATOM 3351 C C . ALA B 1 142 ? 103.935 94.597 100.016 1.00 39.35 142 ALA B C 1
ATOM 3352 O O . ALA B 1 142 ? 103.631 94.639 101.215 1.00 39.35 142 ALA B O 1
ATOM 3354 N N . THR B 1 143 ? 103.026 94.392 99.059 1.00 35.53 143 THR B N 1
ATOM 3355 C CA . THR B 1 143 ? 101.621 94.214 99.411 1.00 35.53 143 THR B CA 1
ATOM 3356 C C . THR B 1 143 ? 101.425 92.975 100.275 1.00 35.53 143 THR B C 1
ATOM 3357 O O . THR B 1 143 ? 100.726 93.018 101.297 1.00 35.53 143 THR B O 1
ATOM 3361 N N . VAL B 1 144 ? 102.053 91.861 99.892 1.00 35.49 144 VAL B N 1
ATOM 3362 C CA . VAL B 1 144 ? 101.885 90.619 100.641 1.00 35.49 144 VAL B CA 1
ATOM 3363 C C . VAL B 1 144 ? 102.418 90.774 102.059 1.00 35.49 144 VAL B C 1
ATOM 3364 O O . VAL B 1 144 ? 101.773 90.364 103.033 1.00 35.49 144 VAL B O 1
ATOM 3368 N N . GLN B 1 145 ? 103.607 91.365 102.197 1.00 30.15 145 GLN B N 1
ATOM 3369 C CA . GLN B 1 145 ? 104.197 91.525 103.522 1.00 30.15 145 GLN B CA 1
ATOM 3370 C C . GLN B 1 145 ? 103.344 92.430 104.402 1.00 30.15 145 GLN B C 1
ATOM 3371 O O . GLN B 1 145 ? 103.107 92.126 105.582 1.00 30.15 145 GLN B O 1
ATOM 3377 N N . LEU B 1 146 ? 102.864 93.545 103.843 1.00 37.94 146 LEU B N 1
ATOM 3378 C CA . LEU B 1 146 ? 102.053 94.471 104.623 1.00 37.94 146 LEU B CA 1
ATOM 3379 C C . LEU B 1 146 ? 100.717 93.855 105.009 1.00 37.94 146 LEU B C 1
ATOM 3380 O O . LEU B 1 146 ? 100.135 94.236 106.029 1.00 37.94 146 LEU B O 1
ATOM 3385 N N . LEU B 1 147 ? 100.211 92.918 104.207 1.00 38.02 147 LEU B N 1
ATOM 3386 C CA . LEU B 1 147 ? 98.980 92.232 104.583 1.00 38.02 147 LEU B CA 1
ATOM 3387 C C . LEU B 1 147 ? 99.217 91.176 105.655 1.00 38.02 147 LEU B C 1
ATOM 3388 O O . LEU B 1 147 ? 98.371 90.986 106.535 1.00 38.02 147 LEU B O 1
ATOM 3393 N N . THR B 1 148 ? 100.349 90.474 105.603 1.00 39.56 148 THR B N 1
ATOM 3394 C CA . THR B 1 148 ? 100.545 89.296 106.439 1.00 39.56 148 THR B CA 1
ATOM 3395 C C . THR B 1 148 ? 101.359 89.547 107.704 1.00 39.56 148 THR B C 1
ATOM 3396 O O . THR B 1 148 ? 101.587 88.601 108.462 1.00 39.56 148 THR B O 1
ATOM 3400 N N . ASN B 1 149 ? 101.815 90.777 107.952 1.00 41.19 149 ASN B N 1
ATOM 3401 C CA . ASN B 1 149 ? 102.554 91.034 109.191 1.00 41.19 149 ASN B CA 1
ATOM 3402 C C . ASN B 1 149 ? 101.769 90.725 110.468 1.00 41.19 149 ASN B C 1
ATOM 3403 O O . ASN B 1 149 ? 102.310 90.018 111.341 1.00 41.19 149 ASN B O 1
ATOM 3408 N N . PRO B 1 150 ? 100.537 91.218 110.667 1.00 43.41 150 PRO B N 1
ATOM 3409 C CA . PRO B 1 150 ? 99.874 91.006 111.968 1.00 43.41 150 PRO B CA 1
ATOM 3410 C C . PRO B 1 150 ? 99.633 89.548 112.324 1.00 43.41 150 PRO B C 1
ATOM 3411 O O . PRO B 1 150 ? 99.693 89.191 113.509 1.00 43.41 150 PRO B O 1
ATOM 3415 N N . PHE B 1 151 ? 99.341 88.695 111.342 1.00 48.77 151 PHE B N 1
ATOM 3416 C CA . PHE B 1 151 ? 99.136 87.283 111.641 1.00 48.77 151 PHE B CA 1
ATOM 3417 C C . PHE B 1 151 ? 100.407 86.652 112.190 1.00 48.77 151 PHE B C 1
ATOM 3418 O O . PHE B 1 151 ? 100.358 85.864 113.142 1.00 48.77 151 PHE B O 1
ATOM 3426 N N . ILE B 1 152 ? 101.557 86.990 111.604 1.00 42.34 152 ILE B N 1
ATOM 3427 C CA . ILE B 1 152 ? 102.826 86.491 112.122 1.00 42.34 152 ILE B CA 1
ATOM 3428 C C . ILE B 1 152 ? 103.078 87.040 113.517 1.00 42.34 152 ILE B C 1
ATOM 3429 O O . ILE B 1 152 ? 103.625 86.347 114.383 1.00 42.34 152 ILE B O 1
ATOM 3434 N N . GLY B 1 153 ? 102.684 88.291 113.761 1.00 44.69 153 GLY B N 1
ATOM 3435 C CA . GLY B 1 153 ? 102.820 88.832 115.106 1.00 44.69 153 GLY B CA 1
ATOM 3436 C C . GLY B 1 153 ? 102.038 88.035 116.133 1.00 44.69 153 GLY B C 1
ATOM 3437 O O . GLY B 1 153 ? 102.558 87.675 117.194 1.00 44.69 153 GLY B O 1
ATOM 3438 N N . LEU B 1 154 ? 100.778 87.729 115.818 1.00 50.28 154 LEU B N 1
ATOM 3439 C CA . LEU B 1 154 ? 99.953 86.940 116.731 1.00 50.28 154 LEU B CA 1
ATOM 3440 C C . LEU B 1 154 ? 100.513 85.533 116.910 1.00 50.28 154 LEU B C 1
ATOM 3441 O O . LEU B 1 154 ? 100.517 84.991 118.023 1.00 50.28 154 LEU B O 1
ATOM 3446 N N . LEU B 1 155 ? 100.985 84.923 115.821 1.00 50.41 155 LEU B N 1
ATOM 3447 C CA . LEU B 1 155 ? 101.542 83.578 115.907 1.00 50.41 155 LEU B CA 1
ATOM 3448 C C . LEU B 1 155 ? 102.779 83.545 116.795 1.00 50.41 155 LEU B C 1
ATOM 3449 O O . LEU B 1 155 ? 102.952 82.616 117.592 1.00 50.41 155 LEU B O 1
ATOM 3454 N N . THR B 1 156 ? 103.659 84.540 116.664 1.00 52.97 156 THR B N 1
ATOM 3455 C CA . THR B 1 156 ? 104.831 84.597 117.531 1.00 52.97 156 THR B CA 1
ATOM 3456 C C . THR B 1 156 ? 104.443 84.867 118.976 1.00 52.97 156 THR B C 1
ATOM 3457 O O . THR B 1 156 ? 105.087 84.348 119.895 1.00 52.97 156 THR B O 1
ATOM 3461 N N . ASN B 1 157 ? 103.406 85.676 119.199 1.00 58.37 157 ASN B N 1
ATOM 3462 C CA . ASN B 1 157 ? 102.920 85.877 120.560 1.00 58.37 157 ASN B CA 1
ATOM 3463 C C . ASN B 1 157 ? 102.436 84.565 121.165 1.00 58.37 157 ASN B C 1
ATOM 3464 O O . ASN B 1 157 ? 102.658 84.298 122.351 1.00 58.37 157 ASN B O 1
ATOM 3469 N N . ARG B 1 158 ? 101.777 83.730 120.361 1.00 62.28 158 ARG B N 1
ATOM 3470 C CA . ARG B 1 158 ? 101.232 82.478 120.880 1.00 62.28 158 ARG B CA 1
ATOM 3471 C C . ARG B 1 158 ? 102.321 81.427 121.088 1.00 62.28 158 ARG B C 1
ATOM 3472 O O . ARG B 1 158 ? 102.543 80.962 122.211 1.00 62.28 158 ARG B O 1
ATOM 3480 N N . ILE B 1 159 ? 103.008 81.038 120.015 1.00 60.83 159 ILE B N 1
ATOM 3481 C CA . ILE B 1 159 ? 103.946 79.918 120.091 1.00 60.83 159 ILE B CA 1
ATOM 3482 C C . ILE B 1 159 ? 105.284 80.365 120.667 1.00 60.83 159 ILE B C 1
ATOM 3483 O O . ILE B 1 159 ? 105.709 79.899 121.731 1.00 60.83 159 ILE B O 1
ATOM 3488 N N . GLY B 1 160 ? 105.961 81.268 119.982 1.00 60.81 160 GLY B N 1
ATOM 3489 C CA . GLY B 1 160 ? 107.292 81.685 120.380 1.00 60.81 160 GLY B CA 1
ATOM 3490 C C . GLY B 1 160 ? 108.065 82.222 119.196 1.00 60.81 160 GLY B C 1
ATOM 3491 O O . GLY B 1 160 ? 107.643 82.132 118.047 1.00 60.81 160 GLY B O 1
ATOM 3492 N N . TYR B 1 161 ? 109.225 82.795 119.506 1.00 61.39 161 TYR B N 1
ATOM 3493 C CA . TYR B 1 161 ? 110.075 83.478 118.535 1.00 61.39 161 TYR B CA 1
ATOM 3494 C C . TYR B 1 161 ? 110.961 82.571 117.679 1.00 61.39 161 TYR B C 1
ATOM 3495 O O . TYR B 1 161 ? 111.016 82.770 116.460 1.00 61.39 161 TYR B O 1
ATOM 3504 N N . PRO B 1 162 ? 111.695 81.602 118.246 1.00 63.01 162 PRO B N 1
ATOM 3505 C CA . PRO B 1 162 ? 112.702 80.902 117.424 1.00 63.01 162 PRO B CA 1
ATOM 3506 C C . PRO B 1 162 ? 112.131 80.083 116.278 1.00 63.01 162 PRO B C 1
ATOM 3507 O O . PRO B 1 162 ? 112.800 79.948 115.246 1.00 63.01 162 PRO B O 1
ATOM 3511 N N . ILE B 1 163 ? 110.938 79.516 116.421 1.00 63.43 163 ILE B N 1
ATOM 3512 C CA . ILE B 1 163 ? 110.382 78.633 115.394 1.00 63.43 163 ILE B CA 1
ATOM 3513 C C . ILE B 1 163 ? 110.076 79.378 114.095 1.00 63.43 163 ILE B C 1
ATOM 3514 O O . ILE B 1 163 ? 110.496 78.912 113.026 1.00 63.43 163 ILE B O 1
ATOM 3519 N N . PRO B 1 164 ? 109.358 80.511 114.108 1.00 59.91 164 PRO B N 1
ATOM 3520 C CA . PRO B 1 164 ? 109.039 81.172 112.829 1.00 59.91 164 PRO B CA 1
ATOM 3521 C C . PRO B 1 164 ? 110.251 81.630 112.032 1.00 59.91 164 PRO B C 1
ATOM 3522 O O . PRO B 1 164 ? 110.181 81.663 110.796 1.00 59.91 164 PRO B O 1
ATOM 3526 N N . MET B 1 165 ? 111.355 81.999 112.685 1.00 61.42 165 MET B N 1
ATOM 3527 C CA . MET B 1 165 ? 112.497 82.519 111.938 1.00 61.42 165 MET B CA 1
ATOM 3528 C C . MET B 1 165 ? 113.076 81.474 110.995 1.00 61.42 165 MET B C 1
ATOM 3529 O O . MET B 1 165 ? 113.453 81.795 109.862 1.00 61.42 165 MET B O 1
ATOM 3534 N N . PHE B 1 166 ? 113.173 80.222 111.442 1.00 62.78 166 PHE B N 1
ATOM 3535 C CA . PHE B 1 166 ? 113.782 79.202 110.595 1.00 62.78 166 PHE B CA 1
ATOM 3536 C C . PHE B 1 166 ? 112.928 78.912 109.366 1.00 62.78 166 PHE B C 1
ATOM 3537 O O . PHE B 1 166 ? 113.455 78.791 108.252 1.00 62.78 166 PHE B O 1
ATOM 3545 N N . THR B 1 167 ? 111.609 78.796 109.542 1.00 61.09 167 THR B N 1
ATOM 3546 C CA . THR B 1 167 ? 110.757 78.570 108.382 1.00 61.09 167 THR B CA 1
ATOM 3547 C C . THR B 1 167 ? 110.733 79.788 107.468 1.00 61.09 167 THR B C 1
ATOM 3548 O O . THR B 1 167 ? 110.639 79.638 106.244 1.00 61.09 167 THR B O 1
ATOM 3552 N N . GLY B 1 168 ? 110.860 80.994 108.027 1.00 56.26 168 GLY B N 1
ATOM 3553 C CA . GLY B 1 168 ? 110.992 82.169 107.183 1.00 56.26 168 GLY B CA 1
ATOM 3554 C C . GLY B 1 168 ? 112.259 82.146 106.351 1.00 56.26 168 GLY B C 1
ATOM 3555 O O . GLY B 1 168 ? 112.239 82.476 105.163 1.00 56.26 168 GLY B O 1
ATOM 3556 N N . PHE B 1 169 ? 113.379 81.751 106.962 1.00 55.42 169 PHE B N 1
ATOM 3557 C CA . PHE B 1 169 ? 114.632 81.645 106.220 1.00 55.42 169 PHE B CA 1
ATOM 3558 C C . PHE B 1 169 ? 114.532 80.605 105.112 1.00 55.42 169 PHE B C 1
ATOM 3559 O O . PHE B 1 169 ? 114.995 80.834 103.987 1.00 55.42 169 PHE B O 1
ATOM 3567 N N . CYS B 1 170 ? 113.928 79.451 105.413 1.00 59.80 170 CYS B N 1
ATOM 3568 C CA . CYS B 1 170 ? 113.775 78.413 104.397 1.00 59.80 170 CYS B CA 1
ATOM 3569 C C . CYS B 1 170 ? 112.896 78.887 103.245 1.00 59.80 170 CYS B C 1
ATOM 3570 O O . CYS B 1 170 ? 113.214 78.650 102.070 1.00 59.80 170 CYS B O 1
ATOM 3573 N N . ILE B 1 171 ? 111.786 79.561 103.561 1.00 56.91 171 ILE B N 1
ATOM 3574 C CA . ILE B 1 171 ? 110.903 80.069 102.517 1.00 56.91 171 ILE B CA 1
ATOM 3575 C C . ILE B 1 171 ? 111.629 81.097 101.661 1.00 56.91 171 ILE B C 1
ATOM 3576 O O . ILE B 1 171 ? 111.518 81.087 100.429 1.00 56.91 171 ILE B O 1
ATOM 3581 N N . MET B 1 172 ? 112.387 81.997 102.294 1.00 55.23 172 MET B N 1
ATOM 3582 C CA . MET B 1 172 ? 113.137 82.990 101.534 1.00 55.23 172 MET B CA 1
ATOM 3583 C C . MET B 1 172 ? 114.133 82.328 100.594 1.00 55.23 172 MET B C 1
ATOM 3584 O O . MET B 1 172 ? 114.235 82.706 99.422 1.00 55.23 172 MET B O 1
ATOM 3589 N N . PHE B 1 173 ? 114.870 81.330 101.086 1.00 61.92 173 PHE B N 1
ATOM 3590 C CA . PHE B 1 173 ? 115.861 80.657 100.251 1.00 61.92 173 PHE B CA 1
ATOM 3591 C C . PHE B 1 173 ? 115.204 79.982 99.051 1.00 61.92 173 PHE B C 1
ATOM 3592 O O . PHE B 1 173 ? 115.637 80.161 97.902 1.00 61.92 173 PHE B O 1
ATOM 3600 N N . ILE B 1 174 ? 114.138 79.216 99.301 1.00 61.57 174 ILE B N 1
ATOM 3601 C CA . ILE B 1 174 ? 113.481 78.481 98.223 1.00 61.57 174 ILE B CA 1
ATOM 3602 C C . ILE B 1 174 ? 112.898 79.445 97.197 1.00 61.57 174 ILE B C 1
ATOM 3603 O O . ILE B 1 174 ? 113.051 79.259 95.982 1.00 61.57 174 ILE B O 1
ATOM 3608 N N . SER B 1 175 ? 112.226 80.499 97.670 1.00 59.20 175 SER B N 1
ATOM 3609 C CA . SER B 1 175 ? 111.597 81.442 96.755 1.00 59.20 175 SER B CA 1
ATOM 3610 C C . SER B 1 175 ? 112.633 82.210 95.948 1.00 59.20 175 SER B C 1
ATOM 3611 O O . SER B 1 175 ? 112.424 82.473 94.759 1.00 59.20 175 SER B O 1
ATOM 3614 N N . THR B 1 176 ? 113.752 82.589 96.571 1.00 59.47 176 THR B N 1
ATOM 3615 C CA . THR B 1 176 ? 114.800 83.288 95.836 1.00 59.47 176 THR B CA 1
ATOM 3616 C C . THR B 1 176 ? 115.383 82.407 94.741 1.00 59.47 176 THR B C 1
ATOM 3617 O O . THR B 1 176 ? 115.598 82.869 93.614 1.00 59.47 176 THR B O 1
ATOM 3621 N N . VAL B 1 177 ? 115.636 81.130 95.046 1.00 66.09 177 VAL B N 1
ATOM 3622 C CA . VAL B 1 177 ? 116.157 80.229 94.018 1.00 66.09 177 VAL B CA 1
ATOM 3623 C C . VAL B 1 177 ? 115.153 80.075 92.879 1.00 66.09 177 VAL B C 1
ATOM 3624 O O . VAL B 1 177 ? 115.515 80.143 91.693 1.00 66.09 177 VAL B O 1
ATOM 3628 N N . MET B 1 178 ? 113.874 79.882 93.219 1.00 69.58 178 MET B N 1
ATOM 3629 C CA . MET B 1 178 ? 112.851 79.721 92.190 1.00 69.58 178 MET B CA 1
ATOM 3630 C C . MET B 1 178 ? 112.748 80.960 91.311 1.00 69.58 178 MET B C 1
ATOM 3631 O O . MET B 1 178 ? 112.620 80.852 90.086 1.00 69.58 178 MET B O 1
ATOM 3636 N N . PHE B 1 179 ? 112.797 82.148 91.919 1.00 67.53 179 PHE B N 1
ATOM 3637 C CA . PHE B 1 179 ? 112.776 83.386 91.146 1.00 67.53 179 PHE B CA 1
ATOM 3638 C C . PHE B 1 179 ? 114.003 83.494 90.253 1.00 67.53 179 PHE B C 1
ATOM 3639 O O . PHE B 1 179 ? 113.920 83.999 89.128 1.00 67.53 179 PHE B O 1
ATOM 3647 N N . ALA B 1 180 ? 115.156 83.037 90.746 1.00 69.67 180 ALA B N 1
ATOM 3648 C CA . ALA B 1 180 ? 116.371 83.086 89.943 1.00 69.67 180 ALA B CA 1
ATOM 3649 C C . ALA B 1 180 ? 116.250 82.218 88.698 1.00 69.67 180 ALA B C 1
ATOM 3650 O O . ALA B 1 180 ? 116.660 82.627 87.606 1.00 69.67 180 ALA B O 1
ATOM 3652 N N . PHE B 1 181 ? 115.689 81.018 88.838 1.00 77.29 181 PHE B N 1
ATOM 3653 C CA . PHE B 1 181 ? 115.657 80.068 87.732 1.00 77.29 181 PHE B CA 1
ATOM 3654 C C . PHE B 1 181 ? 114.369 80.107 86.916 1.00 77.29 181 PHE B C 1
ATOM 3655 O O . PHE B 1 181 ? 114.227 79.313 85.982 1.00 77.29 181 PHE B O 1
ATOM 3663 N N . SER B 1 182 ? 113.437 81.003 87.229 1.00 86.29 182 SER B N 1
ATOM 3664 C CA . SER B 1 182 ? 112.178 81.041 86.500 1.00 86.29 182 SER B CA 1
ATOM 3665 C C . SER B 1 182 ? 112.280 81.946 85.275 1.00 86.29 182 SER B C 1
ATOM 3666 O O . SER B 1 182 ? 113.157 82.807 85.172 1.00 86.29 182 SER B O 1
ATOM 3669 N N . ARG B 1 183 ? 111.356 81.735 84.334 1.00 95.95 183 ARG B N 1
ATOM 3670 C CA . ARG B 1 183 ? 111.310 82.508 83.100 1.00 95.95 183 ARG B CA 1
ATOM 3671 C C . ARG B 1 183 ? 109.922 83.015 82.735 1.00 95.95 183 ARG B C 1
ATOM 3672 O O . ARG B 1 183 ? 109.816 83.863 81.842 1.00 95.95 183 ARG B O 1
ATOM 3680 N N . SER B 1 184 ? 108.865 82.536 83.386 1.00 91.24 184 SER B N 1
ATOM 3681 C CA . SER B 1 184 ? 107.496 82.885 83.038 1.00 91.24 184 SER B CA 1
ATOM 3682 C C . SER B 1 184 ? 106.940 83.911 84.017 1.00 91.24 184 SER B C 1
ATOM 3683 O O . SER B 1 184 ? 107.370 83.991 85.171 1.00 91.24 184 SER B O 1
ATOM 3686 N N . TYR B 1 185 ? 105.968 84.691 83.539 1.00 83.13 185 TYR B N 1
ATOM 3687 C CA . TYR B 1 185 ? 105.409 85.777 84.340 1.00 83.13 185 TYR B CA 1
ATOM 3688 C C . TYR B 1 185 ? 104.734 85.249 85.601 1.00 83.13 185 TYR B C 1
ATOM 3689 O O . TYR B 1 185 ? 104.942 85.778 86.702 1.00 83.13 185 TYR B O 1
ATOM 3698 N N . ALA B 1 186 ? 103.924 84.197 85.460 1.00 78.03 186 ALA B N 1
ATOM 3699 C CA . ALA B 1 186 ? 103.209 83.652 86.609 1.00 78.03 186 ALA B CA 1
ATOM 3700 C C . ALA B 1 186 ? 104.172 83.087 87.644 1.00 78.03 186 ALA B C 1
ATOM 3701 O O . ALA B 1 186 ? 103.982 83.279 88.851 1.00 78.03 186 ALA B O 1
ATOM 3703 N N . PHE B 1 187 ? 105.211 82.381 87.190 1.00 80.41 187 PHE B N 1
ATOM 3704 C CA . PHE B 1 187 ? 106.200 81.845 88.119 1.00 80.41 187 PHE B CA 1
ATOM 3705 C C . PHE B 1 187 ? 106.933 82.962 88.848 1.00 80.41 187 PHE B C 1
ATOM 3706 O O . PHE B 1 187 ? 107.188 82.862 90.054 1.00 80.41 187 PHE B O 1
ATOM 3714 N N . LEU B 1 188 ? 107.281 84.034 88.133 1.00 72.13 188 LEU B N 1
ATOM 3715 C CA . LEU B 1 188 ? 107.937 85.166 88.777 1.00 72.13 188 LEU B CA 1
ATOM 3716 C C . LEU B 1 188 ? 107.043 85.783 89.845 1.00 72.13 188 LEU B C 1
ATOM 3717 O O . LEU B 1 188 ? 107.503 86.086 90.952 1.00 72.13 188 LEU B O 1
ATOM 3722 N N . LEU B 1 189 ? 105.758 85.969 89.534 1.00 62.79 189 LEU B N 1
ATOM 3723 C CA . LEU B 1 189 ? 104.840 86.549 90.511 1.00 62.79 189 LEU B CA 1
ATOM 3724 C C . LEU B 1 189 ? 104.687 85.647 91.733 1.00 62.79 189 LEU B C 1
ATOM 3725 O O . LEU B 1 189 ? 104.680 86.127 92.877 1.00 62.79 189 LEU B O 1
ATOM 3730 N N . PHE B 1 190 ? 104.566 84.336 91.511 1.00 60.63 190 PHE B N 1
ATOM 3731 C CA . PHE B 1 190 ? 104.428 83.402 92.623 1.00 60.63 190 PHE B CA 1
ATOM 3732 C C . PHE B 1 190 ? 105.671 83.407 93.506 1.00 60.63 190 PHE B C 1
ATOM 3733 O O . PHE B 1 190 ? 105.570 83.400 94.742 1.00 60.63 190 PHE B O 1
ATOM 3741 N N . ALA B 1 191 ? 106.856 83.430 92.889 1.00 57.52 191 ALA B N 1
ATOM 3742 C CA . ALA B 1 191 ? 108.091 83.483 93.662 1.00 57.52 191 ALA B CA 1
ATOM 3743 C C . ALA B 1 191 ? 108.192 84.781 94.449 1.00 57.52 191 ALA B C 1
ATOM 3744 O O . ALA B 1 191 ? 108.657 84.786 95.595 1.00 57.52 191 ALA B O 1
ATOM 3746 N N . ARG B 1 192 ? 107.764 85.894 93.850 1.00 49.26 192 ARG B N 1
ATOM 3747 C CA . ARG B 1 192 ? 107.778 87.171 94.554 1.00 49.26 192 ARG B CA 1
ATOM 3748 C C . ARG B 1 192 ? 106.879 87.129 95.785 1.00 49.26 192 ARG B C 1
ATOM 3749 O O . ARG B 1 192 ? 107.259 87.595 96.865 1.00 49.26 192 ARG B O 1
ATOM 3757 N N . SER B 1 193 ? 105.680 86.560 95.643 1.00 48.93 193 SER B N 1
ATOM 3758 C CA . SER B 1 193 ? 104.774 86.467 96.788 1.00 48.93 193 SER B CA 1
ATOM 3759 C C . SER B 1 193 ? 105.341 85.566 97.884 1.00 48.93 193 SER B C 1
ATOM 3760 O O . SER B 1 193 ? 105.218 85.875 99.081 1.00 48.93 193 SER B O 1
ATOM 3763 N N . LEU B 1 194 ? 105.948 84.440 97.500 1.00 50.82 194 LEU B N 1
ATOM 3764 C CA . LEU B 1 194 ? 106.573 83.569 98.493 1.00 50.82 194 LEU B CA 1
ATOM 3765 C C . LEU B 1 194 ? 107.698 84.290 99.227 1.00 50.82 194 LEU B C 1
ATOM 3766 O O . LEU B 1 194 ? 107.833 84.168 100.455 1.00 50.82 194 LEU B O 1
ATOM 3771 N N . GLN B 1 195 ? 108.517 85.042 98.488 1.00 47.74 195 GLN B N 1
ATOM 3772 C CA . GLN B 1 195 ? 109.536 85.877 99.113 1.00 47.74 195 GLN B CA 1
ATOM 3773 C C . GLN B 1 195 ? 108.913 86.837 100.111 1.00 47.74 195 GLN B C 1
ATOM 3774 O O . GLN B 1 195 ? 109.451 87.044 101.203 1.00 47.74 195 GLN B O 1
ATOM 3780 N N . GLY B 1 196 ? 107.784 87.445 99.744 1.00 42.26 196 GLY B N 1
ATOM 3781 C CA . GLY B 1 196 ? 107.139 88.387 100.644 1.00 42.26 196 GLY B CA 1
ATOM 3782 C C . GLY B 1 196 ? 106.724 87.746 101.954 1.00 42.26 196 GLY B C 1
ATOM 3783 O O . GLY B 1 196 ? 106.994 88.279 103.035 1.00 42.26 196 GLY B O 1
ATOM 3784 N N . ILE B 1 197 ? 106.075 86.582 101.875 1.00 43.31 197 ILE B N 1
ATOM 3785 C CA . ILE B 1 197 ? 105.643 85.898 103.097 1.00 43.31 197 ILE B CA 1
ATOM 3786 C C . ILE B 1 197 ? 106.844 85.529 103.961 1.00 43.31 197 ILE B C 1
ATOM 3787 O O . ILE B 1 197 ? 106.858 85.772 105.178 1.00 43.31 197 ILE B O 1
ATOM 3792 N N . GLY B 1 198 ? 107.870 84.935 103.346 1.00 40.41 198 GLY B N 1
ATOM 3793 C CA . GLY B 1 198 ? 109.031 84.526 104.118 1.00 40.41 198 GLY B CA 1
ATOM 3794 C C . GLY B 1 198 ? 109.730 85.693 104.788 1.00 40.41 198 GLY B C 1
ATOM 3795 O O . GLY B 1 198 ? 110.094 85.621 105.967 1.00 40.41 198 GLY B O 1
ATOM 3796 N N . SER B 1 199 ? 109.920 86.787 104.047 1.00 39.42 199 SER B N 1
ATOM 3797 C CA . SER B 1 199 ? 110.593 87.955 104.599 1.00 39.42 199 SER B CA 1
ATOM 3798 C C . SER B 1 199 ? 109.787 88.574 105.729 1.00 39.42 199 SER B C 1
ATOM 3799 O O . SER B 1 199 ? 110.356 88.972 106.751 1.00 39.42 199 SER B O 1
ATOM 3802 N N . SER B 1 200 ? 108.464 88.666 105.568 1.00 39.00 200 SER B N 1
ATOM 3803 C CA . SER B 1 200 ? 107.634 89.212 106.637 1.00 39.00 200 SER B CA 1
ATOM 3804 C C . SER B 1 200 ? 107.770 88.388 107.908 1.00 39.00 200 SER B C 1
ATOM 3805 O O . SER B 1 200 ? 107.977 88.935 109.001 1.00 39.00 200 SER B O 1
ATOM 3808 N N . CYS B 1 201 ? 107.667 87.063 107.779 1.00 38.49 201 CYS B N 1
ATOM 3809 C CA . CYS B 1 201 ? 107.757 86.203 108.955 1.00 38.49 201 CYS B CA 1
ATOM 3810 C C . CYS B 1 201 ? 109.110 86.353 109.642 1.00 38.49 201 CYS B C 1
ATOM 3811 O O . CYS B 1 201 ? 109.182 86.553 110.864 1.00 38.49 201 CYS B O 1
ATOM 3814 N N . SER B 1 202 ? 110.195 86.285 108.865 1.00 41.00 202 SER B N 1
ATOM 3815 C CA . SER B 1 202 ? 111.529 86.376 109.450 1.00 41.00 202 SER B CA 1
ATOM 3816 C C . SER B 1 202 ? 111.740 87.714 110.143 1.00 41.00 202 SER B C 1
ATOM 3817 O O . SER B 1 202 ? 112.239 87.769 111.273 1.00 41.00 202 SER B O 1
ATOM 3820 N N . SER B 1 203 ? 111.351 88.809 109.485 1.00 37.76 203 SER B N 1
ATOM 3821 C CA . SER B 1 203 ? 111.578 90.133 110.050 1.00 37.76 203 SER B CA 1
ATOM 3822 C C . SER B 1 203 ? 110.808 90.320 111.349 1.00 37.76 203 SER B C 1
ATOM 3823 O O . SER B 1 203 ? 111.370 90.770 112.356 1.00 37.76 203 SER B O 1
ATOM 3826 N N . VAL B 1 204 ? 109.517 89.972 111.353 1.00 38.32 204 VAL B N 1
ATOM 3827 C CA . VAL B 1 204 ? 108.709 90.189 112.551 1.00 38.32 204 VAL B CA 1
ATOM 3828 C C . VAL B 1 204 ? 109.223 89.337 113.706 1.00 38.32 204 VAL B C 1
ATOM 3829 O O . VAL B 1 204 ? 109.383 89.823 114.833 1.00 38.32 204 VAL B O 1
ATOM 3833 N N . ALA B 1 205 ? 109.504 88.055 113.445 1.00 41.54 205 ALA B N 1
ATOM 3834 C CA . ALA B 1 205 ? 109.956 87.187 114.528 1.00 41.54 205 ALA B CA 1
ATOM 3835 C C . ALA B 1 205 ? 111.312 87.627 115.071 1.00 41.54 205 ALA B C 1
ATOM 3836 O O . ALA B 1 205 ? 111.528 87.632 116.291 1.00 41.54 205 ALA B O 1
ATOM 3838 N N . GLY B 1 206 ? 112.240 88.002 114.185 1.00 44.36 206 GLY B N 1
ATOM 3839 C CA . GLY B 1 206 ? 113.545 88.445 114.646 1.00 44.36 206 GLY B CA 1
ATOM 3840 C C . GLY B 1 206 ? 113.475 89.721 115.459 1.00 44.36 206 GLY B C 1
ATOM 3841 O O . GLY B 1 206 ? 114.135 89.845 116.495 1.00 44.36 206 GLY B O 1
ATOM 3842 N N . MET B 1 207 ? 112.672 90.687 115.006 1.00 49.38 207 MET B N 1
ATOM 3843 C CA . MET B 1 207 ? 112.509 91.916 115.771 1.00 49.38 207 MET B CA 1
ATOM 3844 C C . MET B 1 207 ? 111.898 91.630 117.135 1.00 49.38 207 MET B C 1
ATOM 3845 O O . MET B 1 207 ? 112.317 92.208 118.147 1.00 49.38 207 MET B O 1
ATOM 3850 N N . GLY B 1 208 ? 110.916 90.728 117.186 1.00 54.01 208 GLY B N 1
ATOM 3851 C CA . GLY B 1 208 ? 110.323 90.374 118.464 1.00 54.01 208 GLY B CA 1
ATOM 3852 C C . GLY B 1 208 ? 111.327 89.768 119.426 1.00 54.01 208 GLY B C 1
ATOM 3853 O O . GLY B 1 208 ? 111.390 90.150 120.598 1.00 54.01 208 GLY B O 1
ATOM 3854 N N . MET B 1 209 ? 112.133 88.818 118.943 1.00 59.22 209 MET B N 1
ATOM 3855 C CA . MET B 1 209 ? 113.116 88.194 119.828 1.00 59.22 209 MET B CA 1
ATOM 3856 C C . MET B 1 209 ? 114.159 89.202 120.292 1.00 59.22 209 MET B C 1
ATOM 3857 O O . MET B 1 209 ? 114.553 89.204 121.467 1.00 59.22 209 MET B O 1
ATOM 3862 N N . LEU B 1 210 ? 114.620 90.069 119.387 1.00 57.33 210 LEU B N 1
ATOM 3863 C CA . LEU B 1 210 ? 115.612 91.068 119.770 1.00 57.33 210 LEU B CA 1
ATOM 3864 C C . LEU B 1 210 ? 115.061 92.015 120.826 1.00 57.33 210 LEU B C 1
ATOM 3865 O O . LEU B 1 210 ? 115.772 92.390 121.764 1.00 57.33 210 LEU B O 1
ATOM 3870 N N . ALA B 1 211 ? 113.796 92.419 120.690 1.00 62.09 211 ALA B N 1
ATOM 3871 C CA . ALA B 1 211 ? 113.184 93.244 121.726 1.00 62.09 211 ALA B CA 1
ATOM 3872 C C . ALA B 1 211 ? 113.061 92.479 123.038 1.00 62.09 211 ALA B C 1
ATOM 3873 O O . ALA B 1 211 ? 113.227 93.054 124.119 1.00 62.09 211 ALA B O 1
ATOM 3875 N N . SER B 1 212 ? 112.761 91.180 122.961 1.00 68.89 212 SER B N 1
ATOM 3876 C CA . SER B 1 212 ? 112.586 90.383 124.173 1.00 68.89 212 SER B CA 1
ATOM 3877 C C . SER B 1 212 ? 113.890 90.228 124.948 1.00 68.89 212 SER B C 1
ATOM 3878 O O . SER B 1 212 ? 113.888 90.268 126.184 1.00 68.89 212 SER B O 1
ATOM 3881 N N . VAL B 1 213 ? 115.008 90.030 124.246 1.00 76.31 213 VAL B N 1
ATOM 3882 C CA . VAL B 1 213 ? 116.267 89.732 124.928 1.00 76.31 213 VAL B CA 1
ATOM 3883 C C . VAL B 1 213 ? 116.723 90.911 125.784 1.00 76.31 213 VAL B C 1
ATOM 3884 O O . VAL B 1 213 ? 117.134 90.733 126.936 1.00 76.31 213 VAL B O 1
ATOM 3888 N N . TYR B 1 214 ? 116.657 92.125 125.246 1.00 90.77 214 TYR B N 1
ATOM 3889 C CA . TYR B 1 214 ? 117.168 93.295 125.951 1.00 90.77 214 TYR B CA 1
ATOM 3890 C C . TYR B 1 214 ? 116.143 93.776 126.971 1.00 90.77 214 TYR B C 1
ATOM 3891 O O . TYR B 1 214 ? 114.986 94.039 126.623 1.00 90.77 214 TYR B O 1
ATOM 3900 N N . THR B 1 215 ? 116.568 93.893 128.228 1.00 110.69 215 THR B N 1
ATOM 3901 C CA . THR B 1 215 ? 115.688 94.324 129.309 1.00 110.69 215 THR B CA 1
ATOM 3902 C C . THR B 1 215 ? 115.874 95.799 129.651 1.00 110.69 215 THR B C 1
ATOM 3903 O O . THR B 1 215 ? 114.892 96.520 129.851 1.00 110.69 215 THR B O 1
ATOM 3907 N N . ASP B 1 216 ? 117.122 96.256 129.729 1.00 119.88 216 ASP B N 1
ATOM 3908 C CA . ASP B 1 216 ? 117.395 97.650 130.050 1.00 119.88 216 ASP B CA 1
ATOM 3909 C C . ASP B 1 216 ? 116.865 98.564 128.951 1.00 119.88 216 ASP B C 1
ATOM 3910 O O . ASP B 1 216 ? 116.978 98.271 127.758 1.00 119.88 216 ASP B O 1
ATOM 3915 N N . ASP B 1 217 ? 116.278 99.688 129.370 1.00 124.92 217 ASP B N 1
ATOM 3916 C CA . ASP B 1 217 ? 115.557 100.546 128.433 1.00 124.92 217 ASP B CA 1
ATOM 3917 C C . ASP B 1 217 ? 116.490 101.155 127.393 1.00 124.92 217 ASP B C 1
ATOM 3918 O O . ASP B 1 217 ? 116.205 101.113 126.190 1.00 124.92 217 ASP B O 1
ATOM 3923 N N . GLU B 1 218 ? 117.610 101.733 127.834 1.00 121.77 218 GLU B N 1
ATOM 3924 C CA . GLU B 1 218 ? 118.502 102.409 126.896 1.00 121.77 218 GLU B CA 1
ATOM 3925 C C . GLU B 1 218 ? 119.186 101.418 125.959 1.00 121.77 218 GLU B C 1
ATOM 3926 O O . GLU B 1 218 ? 119.359 101.700 124.767 1.00 121.77 218 GLU B O 1
ATOM 3932 N N . GLU B 1 219 ? 119.571 100.248 126.472 1.00 112.62 219 GLU B N 1
ATOM 3933 C CA . GLU B 1 219 ? 120.122 99.214 125.603 1.00 112.62 219 GLU B CA 1
ATOM 3934 C C . GLU B 1 219 ? 119.088 98.720 124.601 1.00 112.62 219 GLU B C 1
ATOM 3935 O O . GLU B 1 219 ? 119.423 98.470 123.436 1.00 112.62 219 GLU B O 1
ATOM 3941 N N . ARG B 1 220 ? 117.835 98.573 125.034 1.00 106.14 220 ARG B N 1
ATOM 3942 C CA . ARG B 1 220 ? 116.769 98.191 124.116 1.00 106.14 220 ARG B CA 1
ATOM 3943 C C . ARG B 1 220 ? 116.595 99.231 123.018 1.00 106.14 220 ARG B C 1
ATOM 3944 O O . ARG B 1 220 ? 116.427 98.885 121.841 1.00 106.14 220 ARG B O 1
ATOM 3952 N N . GLY B 1 221 ? 116.636 100.513 123.384 1.00 98.40 221 GLY B N 1
ATOM 3953 C CA . GLY B 1 221 ? 116.548 101.563 122.383 1.00 98.40 221 GLY B CA 1
ATOM 3954 C C . GLY B 1 221 ? 117.707 101.535 121.406 1.00 98.40 221 GLY B C 1
ATOM 3955 O O . GLY B 1 221 ? 117.520 101.729 120.203 1.00 98.40 221 GLY B O 1
ATOM 3956 N N . ASN B 1 222 ? 118.920 101.290 121.907 1.00 93.41 222 ASN B N 1
ATOM 3957 C CA . ASN B 1 222 ? 120.077 101.198 121.021 1.00 93.41 222 ASN B CA 1
ATOM 3958 C C . ASN B 1 222 ? 119.944 100.028 120.052 1.00 93.41 222 ASN B C 1
ATOM 3959 O O . ASN B 1 222 ? 120.248 100.159 118.859 1.00 93.41 222 ASN B O 1
ATOM 3964 N N . ALA B 1 223 ? 119.499 98.871 120.549 1.00 81.13 223 ALA B N 1
ATOM 3965 C CA . ALA B 1 223 ? 119.333 97.711 119.679 1.00 81.13 223 ALA B CA 1
ATOM 3966 C C . ALA B 1 223 ? 118.265 97.962 118.622 1.00 81.13 223 ALA B C 1
ATOM 3967 O O . ALA B 1 223 ? 118.449 97.620 117.445 1.00 81.13 223 ALA B O 1
ATOM 3969 N N . MET B 1 224 ? 117.141 98.564 119.021 1.00 72.45 224 MET B N 1
ATOM 3970 C CA . MET B 1 224 ? 116.106 98.907 118.053 1.00 72.45 224 MET B CA 1
ATOM 3971 C C . MET B 1 224 ? 116.634 99.884 117.012 1.00 72.45 224 MET B C 1
ATOM 3972 O O . MET B 1 224 ? 116.340 99.751 115.818 1.00 72.45 224 MET B O 1
ATOM 3977 N N . GLY B 1 225 ? 117.421 100.870 117.446 1.00 66.56 225 GLY B N 1
ATOM 3978 C CA . GLY B 1 225 ? 117.990 101.816 116.503 1.00 66.56 225 GLY B CA 1
ATOM 3979 C C . GLY B 1 225 ? 118.906 101.155 115.494 1.00 66.56 225 GLY B C 1
ATOM 3980 O O . GLY B 1 225 ? 118.834 101.443 114.299 1.00 66.56 225 GLY B O 1
ATOM 3981 N N . ILE B 1 226 ? 119.771 100.250 115.956 1.00 59.56 226 ILE B N 1
ATOM 3982 C CA . ILE B 1 226 ? 120.681 99.566 115.038 1.00 59.56 226 ILE B CA 1
ATOM 3983 C C . ILE B 1 226 ? 119.903 98.704 114.048 1.00 59.56 226 ILE B C 1
ATOM 3984 O O . ILE B 1 226 ? 120.191 98.699 112.840 1.00 59.56 226 ILE B O 1
ATOM 3989 N N . ALA B 1 227 ? 118.910 97.955 114.539 1.00 51.54 227 ALA B N 1
ATOM 3990 C CA . ALA B 1 227 ? 118.140 97.089 113.652 1.00 51.54 227 ALA B CA 1
ATOM 3991 C C . ALA B 1 227 ? 117.381 97.898 112.606 1.00 51.54 227 ALA B C 1
ATOM 3992 O O . ALA B 1 227 ? 117.385 97.550 111.417 1.00 51.54 227 ALA B O 1
ATOM 3994 N N . LEU B 1 228 ? 116.732 98.990 113.021 1.00 50.05 228 LEU B N 1
ATOM 3995 C CA . LEU B 1 228 ? 116.017 99.817 112.055 1.00 50.05 228 LEU B CA 1
ATOM 3996 C C . LEU B 1 228 ? 116.968 100.536 111.107 1.00 50.05 228 LEU B C 1
ATOM 3997 O O . LEU B 1 228 ? 116.612 100.779 109.951 1.00 50.05 228 LEU B O 1
ATOM 4002 N N . GLY B 1 229 ? 118.177 100.875 111.559 1.00 46.02 229 GLY B N 1
ATOM 4003 C CA . GLY B 1 229 ? 119.155 101.443 110.648 1.00 46.02 229 GLY B CA 1
ATOM 4004 C C . GLY B 1 229 ? 119.558 100.471 109.557 1.00 46.02 229 GLY B C 1
ATOM 4005 O O . GLY B 1 229 ? 119.662 100.845 108.385 1.00 46.02 229 GLY B O 1
ATOM 4006 N N . GLY B 1 230 ? 119.787 99.209 109.926 1.00 42.02 230 GLY B N 1
ATOM 4007 C CA . GLY B 1 230 ? 120.053 98.197 108.913 1.00 42.02 230 GLY B CA 1
ATOM 4008 C C . GLY B 1 230 ? 118.888 98.015 107.958 1.00 42.02 230 GLY B C 1
ATOM 4009 O O . GLY B 1 230 ? 119.072 97.939 106.736 1.00 42.02 230 GLY B O 1
ATOM 4010 N N . LEU B 1 231 ? 117.670 97.962 108.504 1.00 38.31 231 LEU B N 1
ATOM 4011 C CA . LEU B 1 231 ? 116.474 97.859 107.673 1.00 38.31 231 LEU B CA 1
ATOM 4012 C C . LEU B 1 231 ? 116.386 99.010 106.680 1.00 38.31 231 LEU B C 1
ATOM 4013 O O . LEU B 1 231 ? 116.041 98.809 105.511 1.00 38.31 231 LEU B O 1
ATOM 4018 N N . ALA B 1 232 ? 116.696 100.227 107.129 1.00 39.13 232 ALA B N 1
ATOM 4019 C CA . ALA B 1 232 ? 116.549 101.397 106.272 1.00 39.13 232 ALA B CA 1
ATOM 4020 C C . ALA B 1 232 ? 117.652 101.473 105.226 1.00 39.13 232 ALA B C 1
ATOM 4021 O O . ALA B 1 232 ? 117.411 101.921 104.101 1.00 39.13 232 ALA B O 1
ATOM 4023 N N . MET B 1 233 ? 118.870 101.058 105.572 1.00 38.69 233 MET B N 1
ATOM 4024 C CA . MET B 1 233 ? 119.978 101.163 104.631 1.00 38.69 233 MET B CA 1
ATOM 4025 C C . MET B 1 233 ? 120.049 99.995 103.657 1.00 38.69 233 MET B C 1
ATOM 4026 O O . MET B 1 233 ? 120.788 100.077 102.664 1.00 38.69 233 MET B O 1
ATOM 4031 N N . GLY B 1 234 ? 119.293 98.922 103.901 1.00 36.63 234 GLY B N 1
ATOM 4032 C CA . GLY B 1 234 ? 119.206 97.865 102.907 1.00 36.63 234 GLY B CA 1
ATOM 4033 C C . GLY B 1 234 ? 118.708 98.361 101.561 1.00 36.63 234 GLY B C 1
ATOM 4034 O O . GLY B 1 234 ? 119.201 97.936 100.512 1.00 36.63 234 GLY B O 1
ATOM 4035 N N . VAL B 1 235 ? 117.732 99.273 101.571 1.00 38.36 235 VAL B N 1
ATOM 4036 C CA . VAL B 1 235 ? 117.147 99.739 100.317 1.00 38.36 235 VAL B CA 1
ATOM 4037 C C . VAL B 1 235 ? 118.152 100.549 99.505 1.00 38.36 235 VAL B C 1
ATOM 4038 O O . VAL B 1 235 ? 118.106 100.535 98.271 1.00 38.36 235 VAL B O 1
ATOM 4042 N N . LEU B 1 236 ? 119.059 101.278 100.161 1.00 37.02 236 LEU B N 1
ATOM 4043 C CA . LEU B 1 236 ? 120.091 101.980 99.402 1.00 37.02 236 LEU B CA 1
ATOM 4044 C C . LEU B 1 236 ? 121.195 101.043 98.936 1.00 37.02 236 LEU B C 1
ATOM 4045 O O . LEU B 1 236 ? 121.715 101.208 97.829 1.00 37.02 236 LEU B O 1
ATOM 4050 N N . VAL B 1 237 ? 121.582 100.062 99.756 1.00 40.56 237 VAL B N 1
ATOM 4051 C CA . VAL B 1 237 ? 122.662 99.182 99.321 1.00 40.56 237 VAL B CA 1
ATOM 4052 C C . VAL B 1 237 ? 122.198 98.199 98.250 1.00 40.56 237 VAL B C 1
ATOM 4053 O O . VAL B 1 237 ? 123.031 97.628 97.538 1.00 40.56 237 VAL B O 1
ATOM 4057 N N . GLY B 1 238 ? 120.892 98.000 98.093 1.00 42.86 238 GLY B N 1
ATOM 4058 C CA . GLY B 1 238 ? 120.377 97.080 97.103 1.00 42.86 238 GLY B CA 1
ATOM 4059 C C . GLY B 1 238 ? 120.814 97.317 95.666 1.00 42.86 238 GLY B C 1
ATOM 4060 O O . GLY B 1 238 ? 121.541 96.505 95.079 1.00 42.86 238 GLY B O 1
ATOM 4061 N N . PRO B 1 239 ? 120.362 98.417 95.065 1.00 47.32 239 PRO B N 1
ATOM 4062 C CA . PRO B 1 239 ? 120.527 98.611 93.612 1.00 47.32 239 PRO B CA 1
ATOM 4063 C C . PRO B 1 239 ? 121.979 98.632 93.157 1.00 47.32 239 PRO B C 1
ATOM 4064 O O . PRO B 1 239 ? 122.292 98.023 92.125 1.00 47.32 239 PRO B O 1
ATOM 4068 N N . PRO B 1 240 ? 122.900 99.328 93.847 1.00 51.10 240 PRO B N 1
ATOM 4069 C CA . PRO B 1 240 ? 124.293 99.300 93.363 1.00 51.10 240 PRO B CA 1
ATOM 4070 C C . PRO B 1 240 ? 124.909 97.914 93.382 1.00 51.10 240 PRO B C 1
ATOM 4071 O O . PRO B 1 240 ? 125.569 97.512 92.414 1.00 51.10 240 PRO B O 1
ATOM 4075 N N . PHE B 1 241 ? 124.706 97.174 94.471 1.00 56.22 241 PHE B N 1
ATOM 4076 C CA . PHE B 1 241 ? 125.205 95.808 94.581 1.00 56.22 241 PHE B CA 1
ATOM 4077 C C . PHE B 1 241 ? 124.632 94.927 93.475 1.00 56.22 241 PHE B C 1
ATOM 4078 O O . PHE B 1 241 ? 125.369 94.208 92.779 1.00 56.22 241 PHE B O 1
ATOM 4086 N N . GLY B 1 242 ? 123.316 95.005 93.272 1.00 52.95 242 GLY B N 1
ATOM 4087 C CA . GLY B 1 242 ? 122.696 94.219 92.221 1.00 52.95 242 GLY B CA 1
ATOM 4088 C C . GLY B 1 242 ? 123.220 94.567 90.843 1.00 52.95 242 GLY B C 1
ATOM 4089 O O . GLY B 1 242 ? 123.528 93.680 90.046 1.00 52.95 242 GLY B O 1
ATOM 4090 N N . SER B 1 243 ? 123.342 95.862 90.548 1.00 60.76 243 SER B N 1
ATOM 4091 C CA . SER B 1 243 ? 123.799 96.286 89.230 1.00 60.76 243 SER B CA 1
ATOM 4092 C C . SER B 1 243 ? 125.236 95.857 88.970 1.00 60.76 243 SER B C 1
ATOM 4093 O O . SER B 1 243 ? 125.557 95.385 87.872 1.00 60.76 243 SER B O 1
ATOM 4096 N N . VAL B 1 244 ? 126.119 96.011 89.961 1.00 62.26 244 VAL B N 1
ATOM 4097 C CA . VAL B 1 244 ? 127.517 95.662 89.733 1.00 62.26 244 VAL B CA 1
ATOM 4098 C C . VAL B 1 244 ? 127.666 94.160 89.522 1.00 62.26 244 VAL B C 1
ATOM 4099 O O . VAL B 1 244 ? 128.379 93.723 88.606 1.00 62.26 244 VAL B O 1
ATOM 4103 N N . LEU B 1 245 ? 126.983 93.337 90.331 1.00 65.06 245 LEU B N 1
ATOM 4104 C CA . LEU B 1 245 ? 127.073 91.899 90.084 1.00 65.06 245 LEU B CA 1
ATOM 4105 C C . LEU B 1 245 ? 126.450 91.522 88.748 1.00 65.06 245 LEU B C 1
ATOM 4106 O O . LEU B 1 245 ? 126.982 90.668 88.033 1.00 65.06 245 LEU B O 1
ATOM 4111 N N . TYR B 1 246 ? 125.329 92.147 88.388 1.00 70.16 246 TYR B N 1
ATOM 4112 C CA . TYR B 1 246 ? 124.668 91.813 87.133 1.00 70.16 246 TYR B CA 1
ATOM 4113 C C . TYR B 1 246 ? 125.542 92.142 85.933 1.00 70.16 246 TYR B C 1
ATOM 4114 O O . TYR B 1 246 ? 125.567 91.388 84.953 1.00 70.16 246 TYR B O 1
ATOM 4123 N N . GLU B 1 247 ? 126.262 93.261 85.981 1.00 76.01 247 GLU B N 1
ATOM 4124 C CA . GLU B 1 247 ? 126.993 93.701 84.803 1.00 76.01 247 GLU B CA 1
ATOM 4125 C C . GLU B 1 247 ? 128.418 93.161 84.744 1.00 76.01 247 GLU B C 1
ATOM 4126 O O . GLU B 1 247 ? 128.979 93.069 83.647 1.00 76.01 247 GLU B O 1
ATOM 4132 N N . PHE B 1 248 ? 129.014 92.765 85.872 1.00 75.58 248 PHE B N 1
ATOM 4133 C CA . PHE B 1 248 ? 130.306 92.085 85.780 1.00 75.58 248 PHE B CA 1
ATOM 4134 C C . PHE B 1 248 ? 130.150 90.592 85.504 1.00 75.58 248 PHE B C 1
ATOM 4135 O O . PHE B 1 248 ? 130.598 90.096 84.466 1.00 75.58 248 PHE B O 1
ATOM 4143 N N . VAL B 1 249 ? 129.519 89.857 86.417 1.00 74.77 249 VAL B N 1
ATOM 4144 C CA . VAL B 1 249 ? 129.510 88.400 86.362 1.00 74.77 249 VAL B CA 1
ATOM 4145 C C . VAL B 1 249 ? 128.082 87.891 86.204 1.00 74.77 249 VAL B C 1
ATOM 4146 O O . VAL B 1 249 ? 127.209 88.187 87.026 1.00 74.77 249 VAL B O 1
ATOM 4150 N N . GLY B 1 250 ? 127.844 87.142 85.133 1.00 80.13 250 GLY B N 1
ATOM 4151 C CA . GLY B 1 250 ? 126.610 86.401 84.976 1.00 80.13 250 GLY B CA 1
ATOM 4152 C C . GLY B 1 250 ? 125.361 87.253 84.807 1.00 80.13 250 GLY B C 1
ATOM 4153 O O . GLY B 1 250 ? 125.396 88.464 84.584 1.00 80.13 250 GLY B O 1
ATOM 4154 N N . LYS B 1 251 ? 124.230 86.566 84.925 1.00 83.79 251 LYS B N 1
ATOM 4155 C CA . LYS B 1 251 ? 122.889 87.131 84.828 1.00 83.79 251 LYS B CA 1
ATOM 4156 C C . LYS B 1 251 ? 122.067 86.891 86.083 1.00 83.79 251 LYS B C 1
ATOM 4157 O O . LYS B 1 251 ? 121.308 87.768 86.498 1.00 83.79 251 LYS B O 1
ATOM 4163 N N . THR B 1 252 ? 122.216 85.727 86.715 1.00 76.17 252 THR B N 1
ATOM 4164 C CA . THR B 1 252 ? 121.494 85.391 87.933 1.00 76.17 252 THR B CA 1
ATOM 4165 C C . THR B 1 252 ? 122.407 85.367 89.154 1.00 76.17 252 THR B C 1
ATOM 4166 O O . THR B 1 252 ? 122.074 84.735 90.161 1.00 76.17 252 THR B O 1
ATOM 4170 N N . ALA B 1 253 ? 123.558 86.030 89.077 1.00 72.81 253 ALA B N 1
ATOM 4171 C CA . ALA B 1 253 ? 124.494 86.035 90.200 1.00 72.81 253 ALA B CA 1
ATOM 4172 C C . ALA B 1 253 ? 123.939 86.697 91.456 1.00 72.81 253 ALA B C 1
ATOM 4173 O O . ALA B 1 253 ? 124.098 86.119 92.546 1.00 72.81 253 ALA B O 1
ATOM 4175 N N . PRO B 1 254 ? 123.324 87.891 91.405 1.00 67.07 254 PRO B N 1
ATOM 4176 C CA . PRO B 1 254 ? 122.861 88.508 92.663 1.00 67.07 254 PRO B CA 1
ATOM 4177 C C . PRO B 1 254 ? 121.863 87.660 93.434 1.00 67.07 254 PRO B C 1
ATOM 4178 O O . PRO B 1 254 ? 121.928 87.605 94.669 1.00 67.07 254 PRO B O 1
ATOM 4182 N N . PHE B 1 255 ? 120.946 86.985 92.739 1.00 67.70 255 PHE B N 1
ATOM 4183 C CA . PHE B 1 255 ? 119.971 86.149 93.431 1.00 67.70 255 PHE B CA 1
ATOM 4184 C C . PHE B 1 255 ? 120.649 84.987 94.144 1.00 67.70 255 PHE B C 1
ATOM 4185 O O . PHE B 1 255 ? 120.315 84.674 95.293 1.00 67.70 255 PHE B O 1
ATOM 4193 N N . LEU B 1 256 ? 121.613 84.343 93.484 1.00 67.46 256 LEU B N 1
ATOM 4194 C CA . LEU B 1 256 ? 122.326 83.238 94.116 1.00 67.46 256 LEU B CA 1
ATOM 4195 C C . LEU B 1 256 ? 123.162 83.720 95.295 1.00 67.46 256 LEU B C 1
ATOM 4196 O O . LEU B 1 256 ? 123.260 83.029 96.315 1.00 67.46 256 LEU B O 1
ATOM 4201 N N . VAL B 1 257 ? 123.770 84.903 95.180 1.00 67.13 257 VAL B N 1
ATOM 4202 C CA . VAL B 1 257 ? 124.550 85.443 96.292 1.00 67.13 257 VAL B CA 1
ATOM 4203 C C . VAL B 1 257 ? 123.649 85.731 97.488 1.00 67.13 257 VAL B C 1
ATOM 4204 O O . VAL B 1 257 ? 123.997 85.428 98.638 1.00 67.13 257 VAL B O 1
ATOM 4208 N N . LEU B 1 258 ? 122.475 86.317 97.238 1.00 64.07 258 LEU B N 1
ATOM 4209 C CA . LEU B 1 258 ? 121.542 86.583 98.328 1.00 64.07 258 LEU B CA 1
ATOM 4210 C C . LEU B 1 258 ? 121.043 85.287 98.958 1.00 64.07 258 LEU B C 1
ATOM 4211 O O . LEU B 1 258 ? 120.894 85.200 100.183 1.00 64.07 258 LEU B O 1
ATOM 4216 N N . ALA B 1 259 ? 120.782 84.265 98.138 1.00 64.71 259 ALA B N 1
ATOM 4217 C CA . ALA B 1 259 ? 120.373 82.973 98.680 1.00 64.71 259 ALA B CA 1
ATOM 4218 C C . ALA B 1 259 ? 121.472 82.364 99.542 1.00 64.71 259 ALA B C 1
ATOM 4219 O O . ALA B 1 259 ? 121.194 81.783 100.599 1.00 64.71 259 ALA B O 1
ATOM 4221 N N . ALA B 1 260 ? 122.727 82.480 99.104 1.00 69.08 260 ALA B N 1
ATOM 4222 C CA . ALA B 1 260 ? 123.840 81.970 99.898 1.00 69.08 260 ALA B CA 1
ATOM 4223 C C . ALA B 1 260 ? 123.949 82.703 101.228 1.00 69.08 260 ALA B C 1
ATOM 4224 O O . ALA B 1 260 ? 124.204 82.083 102.268 1.00 69.08 260 ALA B O 1
ATOM 4226 N N . LEU B 1 261 ? 123.768 84.026 101.216 1.00 66.83 261 LEU B N 1
ATOM 4227 C CA . LEU B 1 261 ? 123.796 84.781 102.466 1.00 66.83 261 LEU B CA 1
ATOM 4228 C C . LEU B 1 261 ? 122.667 84.352 103.397 1.00 66.83 261 LEU B C 1
ATOM 4229 O O . LEU B 1 261 ? 122.869 84.216 104.611 1.00 66.83 261 LEU B O 1
ATOM 4234 N N . VAL B 1 262 ? 121.472 84.134 102.844 1.00 65.42 262 VAL B N 1
ATOM 4235 C CA . VAL B 1 262 ? 120.346 83.671 103.653 1.00 65.42 262 VAL B CA 1
ATOM 4236 C C . VAL B 1 262 ? 120.668 82.323 104.285 1.00 65.42 262 VAL B C 1
ATOM 4237 O O . VAL B 1 262 ? 120.423 82.097 105.478 1.00 65.42 262 VAL B O 1
ATOM 4241 N N . LEU B 1 263 ? 121.229 81.407 103.491 1.00 71.94 263 LEU B N 1
ATOM 4242 C CA . LEU B 1 263 ? 121.571 80.083 104.002 1.00 71.94 263 LEU B CA 1
ATOM 4243 C C . LEU B 1 263 ? 122.622 80.170 105.102 1.00 71.94 263 LEU B C 1
ATOM 4244 O O . LEU B 1 263 ? 122.522 79.477 106.122 1.00 71.94 263 LEU B O 1
ATOM 4249 N N . LEU B 1 264 ? 123.639 81.013 104.912 1.00 74.05 264 LEU B N 1
ATOM 4250 C CA . LEU B 1 264 ? 124.678 81.150 105.928 1.00 74.05 264 LEU B CA 1
ATOM 4251 C C . LEU B 1 264 ? 124.116 81.726 107.221 1.00 74.05 264 LEU B C 1
ATOM 4252 O O . LEU B 1 264 ? 124.465 81.264 108.315 1.00 74.05 264 LEU B O 1
ATOM 4257 N N . ASP B 1 265 ? 123.242 82.731 107.121 1.00 68.04 265 ASP B N 1
ATOM 4258 C CA . ASP B 1 265 ? 122.641 83.294 108.327 1.00 68.04 265 ASP B CA 1
ATOM 4259 C C . ASP B 1 265 ? 121.769 82.268 109.040 1.00 68.04 265 ASP B C 1
ATOM 4260 O O . ASP B 1 265 ? 121.779 82.183 110.275 1.00 68.04 265 ASP B O 1
ATOM 4265 N N . GLY B 1 266 ? 121.009 81.477 108.279 1.00 72.99 266 GLY B N 1
ATOM 4266 C CA . GLY B 1 266 ? 120.213 80.426 108.893 1.00 72.99 266 GLY B CA 1
ATOM 4267 C C . GLY B 1 266 ? 121.063 79.386 109.597 1.00 72.99 266 GLY B C 1
ATOM 4268 O O . GLY B 1 266 ? 120.723 78.928 110.691 1.00 72.99 266 GLY B O 1
ATOM 4269 N N . ALA B 1 267 ? 122.182 79.000 108.981 1.00 78.98 267 ALA B N 1
ATOM 4270 C CA . ALA B 1 267 ? 123.085 78.046 109.617 1.00 78.98 267 ALA B CA 1
ATOM 4271 C C . A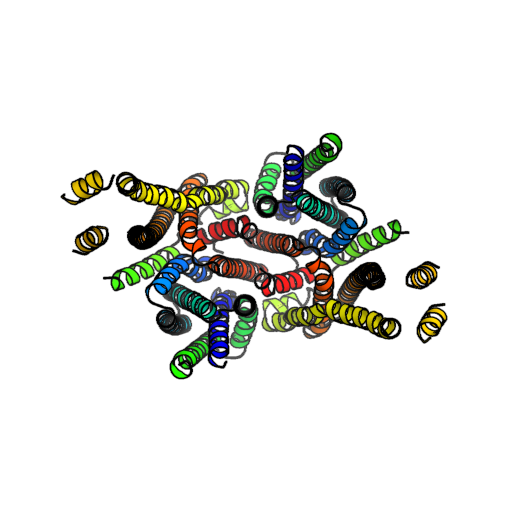LA B 1 267 ? 123.676 78.614 110.902 1.00 78.98 267 ALA B C 1
ATOM 4272 O O . ALA B 1 267 ? 123.780 77.907 111.913 1.00 78.98 267 ALA B O 1
ATOM 4274 N N . ILE B 1 268 ? 124.075 79.889 110.880 1.00 79.67 268 ILE B N 1
ATOM 4275 C CA . ILE B 1 268 ? 124.600 80.522 112.088 1.00 79.67 268 ILE B CA 1
ATOM 4276 C C . ILE B 1 268 ? 123.545 80.531 113.185 1.00 79.67 268 ILE B C 1
ATOM 4277 O O . ILE B 1 268 ? 123.840 80.255 114.355 1.00 79.67 268 ILE B O 1
ATOM 4282 N N . GLN B 1 269 ? 122.298 80.847 112.828 1.00 82.04 269 GLN B N 1
ATOM 4283 C CA . GLN B 1 269 ? 121.225 80.834 113.817 1.00 82.04 269 GLN B CA 1
ATOM 4284 C C . GLN B 1 269 ? 121.011 79.436 114.383 1.00 82.04 269 GLN B C 1
ATOM 4285 O O . GLN B 1 269 ? 120.787 79.273 115.587 1.00 82.04 269 GLN B O 1
ATOM 4291 N N . LEU B 1 270 ? 121.072 78.414 113.527 1.00 85.21 270 LEU B N 1
ATOM 4292 C CA . LEU B 1 270 ? 120.781 77.056 113.975 1.00 85.21 270 LEU B CA 1
ATOM 4293 C C . LEU B 1 270 ? 121.875 76.507 114.884 1.00 85.21 270 LEU B C 1
ATOM 4294 O O . LEU B 1 270 ? 121.579 75.940 115.941 1.00 85.21 270 LEU B O 1
ATOM 4299 N N . PHE B 1 271 ? 123.141 76.663 114.497 1.00 88.81 271 PHE B N 1
ATOM 4300 C CA . PHE B 1 271 ? 124.216 75.968 115.203 1.00 88.81 271 PHE B CA 1
ATOM 4301 C C . PHE B 1 271 ? 124.799 76.788 116.352 1.00 88.81 271 PHE B C 1
ATOM 4302 O O . PHE B 1 271 ? 124.776 76.350 117.506 1.00 88.81 271 PHE B O 1
ATOM 4310 N N . VAL B 1 272 ? 125.329 77.975 116.050 1.00 94.42 272 VAL B N 1
ATOM 4311 C CA . VAL B 1 272 ? 126.080 78.729 117.052 1.00 94.42 272 VAL B CA 1
ATOM 4312 C C . VAL B 1 272 ? 125.170 79.187 118.186 1.00 94.42 272 VAL B C 1
ATOM 4313 O O . VAL B 1 272 ? 125.537 79.109 119.364 1.00 94.42 272 VAL B O 1
ATOM 4317 N N . LEU B 1 273 ? 123.976 79.674 117.853 1.00 95.72 273 LEU B N 1
ATOM 4318 C CA . LEU B 1 273 ? 123.057 80.162 118.874 1.00 95.72 273 LEU B CA 1
ATOM 4319 C C . LEU B 1 273 ? 122.599 79.021 119.774 1.00 95.72 273 LEU B C 1
ATOM 4320 O O . LEU B 1 273 ? 122.259 77.935 119.295 1.00 95.72 273 LEU B O 1
ATOM 4325 N N . GLN B 1 274 ? 122.589 79.272 121.079 1.00 103.28 274 GLN B N 1
ATOM 4326 C CA . GLN B 1 274 ? 122.183 78.266 122.053 1.00 103.28 274 GLN B CA 1
ATOM 4327 C C . GLN B 1 274 ? 121.153 78.827 123.027 1.00 103.28 274 GLN B C 1
ATOM 4328 O O . GLN B 1 274 ? 120.865 78.219 124.058 1.00 103.28 274 GLN B O 1
ATOM 4334 N N . TYR B 1 296 ? 92.340 71.728 111.846 1.00 141.85 296 TYR B N 1
ATOM 4335 C CA . TYR B 1 296 ? 93.666 71.802 112.448 1.00 141.85 296 TYR B CA 1
ATOM 4336 C C . TYR B 1 296 ? 94.299 73.162 112.164 1.00 141.85 296 TYR B C 1
ATOM 4337 O O . TYR B 1 296 ? 93.879 73.870 111.251 1.00 141.85 296 TYR B O 1
ATOM 4346 N N . ILE B 1 297 ? 95.307 73.528 112.957 1.00 136.85 297 ILE B N 1
ATOM 4347 C CA . ILE B 1 297 ? 95.935 74.838 112.800 1.00 136.85 297 ILE B CA 1
ATOM 4348 C C . ILE B 1 297 ? 96.725 74.907 111.499 1.00 136.85 297 ILE B C 1
ATOM 4349 O O . ILE B 1 297 ? 96.867 75.979 110.898 1.00 136.85 297 ILE B O 1
ATOM 4354 N N . LEU B 1 298 ? 97.266 73.771 111.051 1.00 133.96 298 LEU B N 1
ATOM 4355 C CA . LEU B 1 298 ? 98.081 73.768 109.840 1.00 133.96 298 LEU B CA 1
ATOM 4356 C C . LEU B 1 298 ? 97.262 74.163 108.617 1.00 133.96 298 LEU B C 1
ATOM 4357 O O . LEU B 1 298 ? 97.726 74.941 107.773 1.00 133.96 298 LEU B O 1
ATOM 4362 N N . ILE B 1 299 ? 96.039 73.639 108.504 1.00 124.08 299 ILE B N 1
ATOM 4363 C CA . ILE B 1 299 ? 95.194 73.996 107.368 1.00 124.08 299 ILE B CA 1
ATOM 4364 C C . ILE B 1 299 ? 94.795 75.465 107.446 1.00 124.08 299 ILE B C 1
ATOM 4365 O O . ILE B 1 299 ? 94.662 76.141 106.419 1.00 124.08 299 ILE B O 1
ATOM 4370 N N . ALA B 1 300 ? 94.618 75.990 108.662 1.00 114.90 300 ALA B N 1
ATOM 4371 C CA . ALA B 1 300 ? 94.321 77.410 108.814 1.00 114.90 300 ALA B CA 1
ATOM 4372 C C . ALA B 1 300 ? 95.486 78.270 108.343 1.00 114.90 300 ALA B C 1
ATOM 4373 O O . ALA B 1 300 ? 95.287 79.275 107.650 1.00 114.90 300 ALA B O 1
ATOM 4375 N N . ALA B 1 301 ? 96.713 77.889 108.709 1.00 105.15 301 ALA B N 1
ATOM 4376 C CA . ALA B 1 301 ? 97.882 78.634 108.254 1.00 105.15 301 ALA B CA 1
ATOM 4377 C C . ALA B 1 301 ? 98.018 78.569 106.739 1.00 105.15 301 ALA B C 1
ATOM 4378 O O . ALA B 1 301 ? 98.332 79.576 106.090 1.00 105.15 301 ALA B O 1
ATOM 4380 N N . GLY B 1 302 ? 97.786 77.391 106.158 1.00 101.18 302 GLY B N 1
ATOM 4381 C CA . GLY B 1 302 ? 97.828 77.274 104.709 1.00 101.18 302 GLY B CA 1
ATOM 4382 C C . GLY B 1 302 ? 96.790 78.144 104.027 1.00 101.18 302 GLY B C 1
ATOM 4383 O O . GLY B 1 302 ? 97.076 78.798 103.020 1.00 101.18 302 GLY B O 1
ATOM 4384 N N . SER B 1 303 ? 95.570 78.168 104.570 1.00 95.04 303 SER B N 1
ATOM 4385 C CA . SER B 1 303 ? 94.521 79.009 104.007 1.00 95.04 303 SER B CA 1
ATOM 4386 C C . SER B 1 303 ? 94.884 80.484 104.106 1.00 95.04 303 SER B C 1
ATOM 4387 O O . SER B 1 303 ? 94.652 81.251 103.165 1.00 95.04 303 SER B O 1
ATOM 4390 N N . ILE B 1 304 ? 95.453 80.900 105.240 1.00 85.32 304 ILE B N 1
ATOM 4391 C CA . ILE B 1 304 ? 95.850 82.297 105.405 1.00 85.32 304 ILE B CA 1
ATOM 4392 C C . ILE B 1 304 ? 96.912 82.670 104.378 1.00 85.32 304 ILE B C 1
ATOM 4393 O O . ILE B 1 304 ? 96.826 83.715 103.717 1.00 85.32 304 ILE B O 1
ATOM 4398 N N . CYS B 1 305 ? 97.926 81.816 104.224 1.00 88.26 305 CYS B N 1
ATOM 4399 C CA . CYS B 1 305 ? 98.991 82.096 103.266 1.00 88.26 305 CYS B CA 1
ATOM 4400 C C . CYS B 1 305 ? 98.443 82.176 101.846 1.00 88.26 305 CYS B C 1
ATOM 4401 O O . CYS B 1 305 ? 98.785 83.090 101.084 1.00 88.26 305 CYS B O 1
ATOM 4404 N N . PHE B 1 306 ? 97.580 81.228 101.474 1.00 89.72 306 PHE B N 1
ATOM 4405 C CA . PHE B 1 306 ? 97.038 81.222 100.119 1.00 89.72 306 PHE B CA 1
ATOM 4406 C C . PHE B 1 306 ? 96.151 82.434 99.865 1.00 89.72 306 PHE B C 1
ATOM 4407 O O . PHE B 1 306 ? 96.183 83.010 98.774 1.00 89.72 306 PHE B O 1
ATOM 4415 N N . ALA B 1 307 ? 95.349 82.836 100.854 1.00 79.08 307 ALA B N 1
ATOM 4416 C CA . ALA B 1 307 ? 94.508 84.015 100.681 1.00 79.08 307 ALA B CA 1
ATOM 4417 C C . ALA B 1 307 ? 95.348 85.276 100.529 1.00 79.08 307 ALA B C 1
ATOM 4418 O O . ALA B 1 307 ? 95.044 86.138 99.693 1.00 79.08 307 ALA B O 1
ATOM 4420 N N . ASN B 1 308 ? 96.407 85.407 101.334 1.00 71.71 308 ASN B N 1
ATOM 4421 C CA . ASN B 1 308 ? 97.268 86.580 101.223 1.00 71.71 308 ASN B CA 1
ATOM 4422 C C . ASN B 1 308 ? 97.989 86.612 99.881 1.00 71.71 308 ASN B C 1
ATOM 4423 O O . ASN B 1 308 ? 98.196 87.687 99.309 1.00 71.71 308 ASN B O 1
ATOM 4428 N N . MET B 1 309 ? 98.389 85.445 99.368 1.00 75.05 309 MET B N 1
ATOM 4429 C CA . MET B 1 309 ? 98.950 85.393 98.020 1.00 75.05 309 MET B CA 1
ATOM 4430 C C . MET B 1 309 ? 97.921 85.801 96.973 1.00 75.05 309 MET B C 1
ATOM 4431 O O . MET B 1 309 ? 98.224 86.580 96.062 1.00 75.05 309 MET B O 1
ATOM 4436 N N . GLY B 1 310 ? 96.700 85.275 97.084 1.00 77.39 310 GLY B N 1
ATOM 4437 C CA . GLY B 1 310 ? 95.698 85.520 96.061 1.00 77.39 310 GLY B CA 1
ATOM 4438 C C . GLY B 1 310 ? 95.246 86.965 96.006 1.00 77.39 310 GLY B C 1
ATOM 4439 O O . GLY B 1 310 ? 94.931 87.482 94.931 1.00 77.39 310 GLY B O 1
ATOM 4440 N N . ILE B 1 311 ? 95.194 87.632 97.160 1.00 73.31 311 ILE B N 1
ATOM 4441 C CA . ILE B 1 311 ? 94.752 89.025 97.181 1.00 73.31 311 ILE B CA 1
ATOM 4442 C C . ILE B 1 311 ? 95.690 89.898 96.356 1.00 73.31 311 ILE B C 1
ATOM 4443 O O . ILE B 1 311 ? 95.244 90.735 95.562 1.00 73.31 311 ILE B O 1
ATOM 4448 N N . ALA B 1 312 ? 96.998 89.713 96.519 1.00 68.97 312 ALA B N 1
ATOM 4449 C CA . ALA B 1 312 ? 97.979 90.538 95.828 1.00 68.97 312 ALA B CA 1
ATOM 4450 C C . ALA B 1 312 ? 98.408 89.979 94.478 1.00 68.97 312 ALA B C 1
ATOM 4451 O O . ALA B 1 312 ? 99.112 90.674 93.739 1.00 68.97 312 ALA B O 1
ATOM 4453 N N . MET B 1 313 ? 98.016 88.752 94.137 1.00 81.91 313 MET B N 1
ATOM 4454 C CA . MET B 1 313 ? 98.458 88.173 92.873 1.00 81.91 313 MET B CA 1
ATOM 4455 C C . MET B 1 313 ? 97.614 88.654 91.696 1.00 81.91 313 MET B C 1
ATOM 4456 O O . MET B 1 313 ? 98.138 88.835 90.591 1.00 81.91 313 MET B O 1
ATOM 4461 N N . LEU B 1 314 ? 96.318 88.870 91.906 1.00 90.43 314 LEU B N 1
ATOM 4462 C CA . LEU B 1 314 ? 95.390 89.216 90.833 1.00 90.43 314 LEU B CA 1
ATOM 4463 C C . LEU B 1 314 ? 94.796 90.596 91.103 1.00 90.43 314 LEU B C 1
ATOM 4464 O O . LEU B 1 314 ? 94.275 90.852 92.193 1.00 90.43 314 LEU B O 1
ATOM 4469 N N . GLU B 1 315 ? 94.896 91.488 90.112 1.00 98.65 315 GLU B N 1
ATOM 4470 C CA . GLU B 1 315 ? 94.367 92.846 90.191 1.00 98.65 315 GLU B CA 1
ATOM 4471 C C . GLU B 1 315 ? 94.061 93.399 88.802 1.00 98.65 315 GLU B C 1
ATOM 4472 O O . GLU B 1 315 ? 94.978 93.578 87.990 1.00 98.65 315 GLU B O 1
ATOM 4478 N N . PRO B 1 316 ? 92.792 93.678 88.489 1.00 117.54 316 PRO B N 1
ATOM 4479 C CA . PRO B 1 316 ? 92.474 94.380 87.237 1.00 117.54 316 PRO B CA 1
ATOM 4480 C C . PRO B 1 316 ? 92.417 95.887 87.436 1.00 117.54 316 PRO B C 1
ATOM 4481 O O . PRO B 1 316 ? 92.252 96.354 88.568 1.00 117.54 316 PRO B O 1
ATOM 4485 N N . ALA B 1 317 ? 92.554 96.663 86.358 1.00 129.07 317 ALA B N 1
ATOM 4486 C CA . ALA B 1 317 ? 92.630 98.114 86.471 1.00 129.07 317 ALA B CA 1
ATOM 4487 C C . ALA B 1 317 ? 91.803 98.876 85.442 1.00 129.07 317 ALA B C 1
ATOM 4488 O O . ALA B 1 317 ? 91.584 100.080 85.626 1.00 129.07 317 ALA B O 1
ATOM 4490 N N . LEU B 1 318 ? 91.336 98.223 84.379 1.00 132.77 318 LEU B N 1
ATOM 4491 C CA . LEU B 1 318 ? 90.611 98.874 83.293 1.00 132.77 318 LEU B CA 1
ATOM 4492 C C . LEU B 1 318 ? 91.391 100.053 82.702 1.00 132.77 318 LEU B C 1
ATOM 4493 O O . LEU B 1 318 ? 90.931 101.196 82.755 1.00 132.77 318 LEU B O 1
ATOM 4498 N N . PRO B 1 319 ? 92.571 99.806 82.123 1.00 138.27 319 PRO B N 1
ATOM 4499 C CA . PRO B 1 319 ? 93.399 100.926 81.649 1.00 138.27 319 PRO B CA 1
ATOM 4500 C C . PRO B 1 319 ? 92.899 101.568 80.367 1.00 138.27 319 PRO B C 1
ATOM 4501 O O . PRO B 1 319 ? 93.527 102.523 79.893 1.00 138.27 319 PRO B O 1
ATOM 4505 N N . ILE B 1 320 ? 91.805 101.073 79.782 1.00 144.46 320 ILE B N 1
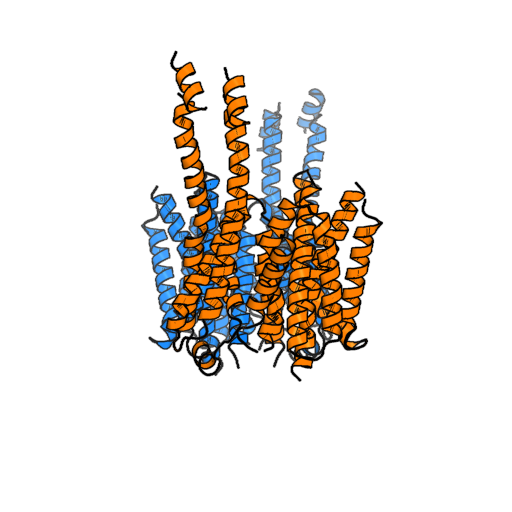ATOM 4506 C CA . ILE B 1 320 ? 91.339 101.598 78.500 1.00 144.46 320 ILE B CA 1
ATOM 4507 C C . ILE B 1 320 ? 90.913 103.055 78.642 1.00 144.46 320 ILE B C 1
ATOM 4508 O O . ILE B 1 320 ? 91.273 103.910 77.824 1.00 144.46 320 ILE B O 1
ATOM 4513 N N . TRP B 1 321 ? 90.146 103.360 79.685 1.00 139.05 321 TRP B N 1
ATOM 4514 C CA . TRP B 1 321 ? 89.646 104.707 79.930 1.00 139.05 321 TRP B CA 1
ATOM 4515 C C . TRP B 1 321 ? 90.167 105.319 81.221 1.00 139.05 321 TRP B C 1
ATOM 4516 O O . TRP B 1 321 ? 89.994 106.520 81.449 1.00 139.05 321 TRP B O 1
ATOM 4527 N N . MET B 1 322 ? 90.804 104.523 82.080 1.00 137.75 322 MET B N 1
ATOM 4528 C CA . MET B 1 322 ? 91.316 105.052 83.341 1.00 137.75 322 MET B CA 1
ATOM 4529 C C . MET B 1 322 ? 92.515 105.970 83.110 1.00 137.75 322 MET B C 1
ATOM 4530 O O . MET B 1 322 ? 92.664 106.997 83.785 1.00 137.75 322 MET B O 1
ATOM 4535 N N . MET B 1 323 ? 93.387 105.612 82.158 1.00 139.68 323 MET B N 1
ATOM 4536 C CA . MET B 1 323 ? 94.589 106.407 81.903 1.00 139.68 323 MET B CA 1
ATOM 4537 C C . MET B 1 323 ? 94.235 107.821 81.473 1.00 139.68 323 MET B C 1
ATOM 4538 O O . MET B 1 323 ? 94.754 108.799 82.032 1.00 139.68 323 MET B O 1
ATOM 4543 N N . GLU B 1 324 ? 93.320 107.948 80.509 1.00 137.54 324 GLU B N 1
ATOM 4544 C CA . GLU B 1 324 ? 92.858 109.266 80.090 1.00 137.54 324 GLU B CA 1
ATOM 4545 C C . GLU B 1 324 ? 92.201 110.000 81.248 1.00 137.54 324 GLU B C 1
ATOM 4546 O O . GLU B 1 324 ? 92.241 111.234 81.323 1.00 137.54 324 GLU B O 1
ATOM 4552 N N . THR B 1 325 ? 91.594 109.250 82.169 1.00 130.59 325 THR B N 1
ATOM 4553 C CA . THR B 1 325 ? 90.936 109.880 83.306 1.00 130.59 325 THR B CA 1
ATOM 4554 C C . THR B 1 325 ? 91.940 110.520 84.257 1.00 130.59 325 THR B C 1
ATOM 4555 O O . THR B 1 325 ? 91.781 111.688 84.633 1.00 130.59 325 THR B O 1
ATOM 4559 N N . MET B 1 326 ? 92.982 109.787 84.665 1.00 125.26 326 MET B N 1
ATOM 4560 C CA . MET B 1 326 ? 93.876 110.397 85.647 1.00 125.26 326 MET B CA 1
ATOM 4561 C C . MET B 1 326 ? 94.798 111.424 85.003 1.00 125.26 326 MET B C 1
ATOM 4562 O O . MET B 1 326 ? 95.143 112.428 85.636 1.00 125.26 326 MET B O 1
ATOM 4567 N N . CYS B 1 327 ? 95.217 111.200 83.755 1.00 127.45 327 CYS B N 1
ATOM 4568 C CA . CYS B 1 327 ? 96.189 112.120 83.174 1.00 127.45 327 CYS B CA 1
ATOM 4569 C C . CYS B 1 327 ? 95.575 113.496 82.947 1.00 127.45 327 CYS B C 1
ATOM 4570 O O . CYS B 1 327 ? 96.187 114.520 83.270 1.00 127.45 327 CYS B O 1
ATOM 4573 N N . SER B 1 328 ? 94.356 113.539 82.407 1.00 115.16 328 SER B N 1
ATOM 4574 C CA . SER B 1 328 ? 93.753 114.821 82.057 1.00 115.16 328 SER B CA 1
ATOM 4575 C C . SER B 1 328 ? 93.297 115.590 83.292 1.00 115.16 328 SER B C 1
ATOM 4576 O O . SER B 1 328 ? 93.610 116.777 83.439 1.00 115.16 328 SER B O 1
ATOM 4579 N N . HIS B 1 329 ? 92.563 114.937 84.188 1.00 101.26 329 HIS B N 1
ATOM 4580 C CA . HIS B 1 329 ? 91.960 115.593 85.341 1.00 101.26 329 HIS B CA 1
ATOM 4581 C C . HIS B 1 329 ? 92.333 114.834 86.605 1.00 101.26 329 HIS B C 1
ATOM 4582 O O . HIS B 1 329 ? 92.147 113.615 86.677 1.00 101.26 329 HIS B O 1
ATOM 4589 N N . LYS B 1 330 ? 92.859 115.552 87.596 1.00 80.59 330 LYS B N 1
ATOM 4590 C CA . LYS B 1 330 ? 93.284 114.928 88.841 1.00 80.59 330 LYS B CA 1
ATOM 4591 C C . LYS B 1 330 ? 92.275 115.083 89.971 1.00 80.59 330 LYS B C 1
ATOM 4592 O O . LYS B 1 330 ? 92.345 114.330 90.951 1.00 80.59 330 LYS B O 1
ATOM 4598 N N . TRP B 1 331 ? 91.349 116.038 89.866 1.00 74.11 331 TRP B N 1
ATOM 4599 C CA . TRP B 1 331 ? 90.369 116.230 90.929 1.00 74.11 331 TRP B CA 1
ATOM 4600 C C . TRP B 1 331 ? 89.463 115.018 91.080 1.00 74.11 331 TRP B C 1
ATOM 4601 O O . TRP B 1 331 ? 89.063 114.674 92.199 1.00 74.11 331 TRP B O 1
ATOM 4612 N N . GLN B 1 332 ? 89.127 114.359 89.969 1.00 76.05 332 GLN B N 1
ATOM 4613 C CA . GLN B 1 332 ? 88.366 113.117 90.048 1.00 76.05 332 GLN B CA 1
ATOM 4614 C C . GLN B 1 332 ? 89.152 112.043 90.789 1.00 76.05 332 GLN B C 1
ATOM 4615 O O . GLN B 1 332 ? 88.592 111.307 91.610 1.00 76.05 332 GLN B O 1
ATOM 4621 N N . LEU B 1 333 ? 90.456 111.956 90.526 1.00 69.36 333 LEU B N 1
ATOM 4622 C CA . LEU B 1 333 ? 91.297 111.008 91.248 1.00 69.36 333 LEU B CA 1
ATOM 4623 C C . LEU B 1 333 ? 91.291 111.302 92.742 1.00 69.36 333 LEU B C 1
ATOM 4624 O O . LEU B 1 333 ? 91.182 110.385 93.567 1.00 69.36 333 LEU B O 1
ATOM 4629 N N . GLY B 1 334 ? 91.401 112.579 93.109 1.00 63.36 334 GLY B N 1
ATOM 4630 C CA . GLY B 1 334 ? 91.383 112.931 94.519 1.00 63.36 334 GLY B CA 1
ATOM 4631 C C . GLY B 1 334 ? 90.066 112.587 95.190 1.00 63.36 334 GLY B C 1
ATOM 4632 O O . GLY B 1 334 ? 90.039 111.981 96.265 1.00 63.36 334 GLY B O 1
ATOM 4633 N N . VAL B 1 335 ? 88.949 112.958 94.561 1.00 62.47 335 VAL B N 1
ATOM 4634 C CA . VAL B 1 335 ? 87.661 112.678 95.185 1.00 62.47 335 VAL B CA 1
ATOM 4635 C C . VAL B 1 335 ? 87.413 111.176 95.254 1.00 62.47 335 VAL B C 1
ATOM 4636 O O . VAL B 1 335 ? 86.713 110.707 96.159 1.00 62.47 335 VAL B O 1
ATOM 4640 N N . ALA B 1 336 ? 88.000 110.398 94.341 1.00 59.91 336 ALA B N 1
ATOM 4641 C CA . ALA B 1 336 ? 87.850 108.950 94.415 1.00 59.91 336 ALA B CA 1
ATOM 4642 C C . ALA B 1 336 ? 88.722 108.330 95.503 1.00 59.91 336 ALA B C 1
ATOM 4643 O O . ALA B 1 336 ? 88.318 107.336 96.116 1.00 59.91 336 ALA B O 1
ATOM 4645 N N . PHE B 1 337 ? 89.914 108.881 95.758 1.00 58.21 337 PHE B N 1
ATOM 4646 C CA . PHE B 1 337 ? 90.878 108.197 96.613 1.00 58.21 337 PHE B CA 1
ATOM 4647 C C . PHE B 1 337 ? 90.998 108.726 98.039 1.00 58.21 337 PHE B C 1
ATOM 4648 O O . PHE B 1 337 ? 91.522 108.004 98.892 1.00 58.21 337 PHE B O 1
ATOM 4656 N N . LEU B 1 338 ? 90.535 109.940 98.333 1.00 54.39 338 LEU B N 1
ATOM 4657 C CA . LEU B 1 338 ? 90.659 110.450 99.704 1.00 54.39 338 LEU B CA 1
ATOM 4658 C C . LEU B 1 338 ? 89.765 109.830 100.788 1.00 54.39 338 LEU B C 1
ATOM 4659 O O . LEU B 1 338 ? 90.204 109.781 101.944 1.00 54.39 338 LEU B O 1
ATOM 4664 N N . PRO B 1 339 ? 88.536 109.366 100.514 1.00 53.33 339 PRO B N 1
ATOM 4665 C CA . PRO B 1 339 ? 87.682 108.871 101.617 1.00 53.33 339 PRO B CA 1
ATOM 4666 C C . PRO B 1 339 ? 88.271 107.714 102.428 1.00 53.33 339 PRO B C 1
ATOM 4667 O O . PRO B 1 339 ? 87.729 107.396 103.501 1.00 53.33 339 PRO B O 1
ATOM 4671 N N . ALA B 1 340 ? 89.349 107.078 101.963 1.00 50.49 340 ALA B N 1
ATOM 4672 C CA . ALA B 1 340 ? 90.010 106.067 102.781 1.00 50.49 340 ALA B CA 1
ATOM 4673 C C . ALA B 1 340 ? 90.530 106.668 104.081 1.00 50.49 340 ALA B C 1
ATOM 4674 O O . ALA B 1 340 ? 90.568 105.994 105.117 1.00 50.49 340 ALA B O 1
ATOM 4676 N N . SER B 1 341 ? 90.930 107.941 104.046 1.00 49.83 341 SER B N 1
ATOM 4677 C CA . SER B 1 341 ? 91.410 108.607 105.253 1.00 49.83 341 SER B CA 1
ATOM 4678 C C . SER B 1 341 ? 90.312 108.712 106.306 1.00 49.83 341 SER B C 1
ATOM 4679 O O . SER B 1 341 ? 90.571 108.535 107.501 1.00 49.83 341 SER B O 1
ATOM 4682 N N . ILE B 1 342 ? 89.084 109.019 105.885 1.00 49.98 342 ILE B N 1
ATOM 4683 C CA . ILE B 1 342 ? 87.969 109.072 106.827 1.00 49.98 342 ILE B CA 1
ATOM 4684 C C . ILE B 1 342 ? 87.608 107.670 107.306 1.00 49.98 342 ILE B C 1
ATOM 4685 O O . ILE B 1 342 ? 87.295 107.460 108.488 1.00 49.98 342 ILE B O 1
ATOM 4690 N N . SER B 1 343 ? 87.647 106.689 106.398 1.00 47.40 343 SER B N 1
ATOM 4691 C CA . SER B 1 343 ? 87.329 105.317 106.785 1.00 47.40 343 SER B CA 1
ATOM 4692 C C . SER B 1 343 ? 88.300 104.787 107.833 1.00 47.40 343 SER B C 1
ATOM 4693 O O . SER B 1 343 ? 87.892 104.055 108.741 1.00 47.40 343 SER B O 1
ATOM 4696 N N . TYR B 1 344 ? 89.582 105.139 107.720 1.00 43.22 344 TYR B N 1
ATOM 4697 C CA . TYR B 1 344 ? 90.574 104.713 108.704 1.00 43.22 344 TYR B CA 1
ATOM 4698 C C . TYR B 1 344 ? 90.229 105.234 110.096 1.00 43.22 344 TYR B C 1
ATOM 4699 O O . TYR B 1 344 ? 90.253 104.484 111.084 1.00 43.22 344 TYR B O 1
ATOM 4708 N N . LEU B 1 345 ? 89.899 106.524 110.190 1.00 46.82 345 LEU B N 1
ATOM 4709 C CA . LEU B 1 345 ? 89.549 107.109 111.479 1.00 46.82 345 LEU B CA 1
ATOM 4710 C C . LEU B 1 345 ? 88.284 106.482 112.043 1.00 46.82 345 LEU B C 1
ATOM 4711 O O . LEU B 1 345 ? 88.184 106.255 113.254 1.00 46.82 345 LEU B O 1
ATOM 4716 N N . ILE B 1 346 ? 87.300 106.204 111.185 1.00 49.10 346 ILE B N 1
ATOM 4717 C CA . ILE B 1 346 ? 86.084 105.551 111.664 1.00 49.10 346 ILE B CA 1
ATOM 4718 C C . ILE B 1 346 ? 86.398 104.163 112.207 1.00 49.10 346 ILE B C 1
ATOM 4719 O O . ILE B 1 346 ? 85.912 103.775 113.275 1.00 49.10 346 ILE B O 1
ATOM 4724 N N . GLY B 1 347 ? 87.219 103.397 111.490 1.00 51.45 347 GLY B N 1
ATOM 4725 C CA . GLY B 1 347 ? 87.474 102.020 111.867 1.00 51.45 347 GLY B CA 1
ATOM 4726 C C . GLY B 1 347 ? 88.493 101.811 112.962 1.00 51.45 347 GLY B C 1
ATOM 4727 O O . GLY B 1 347 ? 88.644 100.681 113.433 1.00 51.45 347 GLY B O 1
ATOM 4728 N N . THR B 1 348 ? 89.206 102.861 113.372 1.00 52.01 348 THR B N 1
ATOM 4729 C CA . THR B 1 348 ? 90.202 102.698 114.429 1.00 52.01 348 THR B CA 1
ATOM 4730 C C . THR B 1 348 ? 89.580 102.403 115.801 1.00 52.01 348 THR B C 1
ATOM 4731 O O . THR B 1 348 ? 90.296 101.977 116.713 1.00 52.01 348 THR B O 1
ATOM 4735 N N . ASN B 1 349 ? 88.267 102.575 115.968 1.00 58.51 349 ASN B N 1
ATOM 4736 C CA . ASN B 1 349 ? 87.634 102.514 117.285 1.00 58.51 349 ASN B CA 1
ATOM 4737 C C . ASN B 1 349 ? 86.968 101.175 117.602 1.00 58.51 349 ASN B C 1
ATOM 4738 O O . ASN B 1 349 ? 86.401 101.022 118.696 1.00 58.51 349 ASN B O 1
ATOM 4743 N N . VAL B 1 350 ? 87.026 100.206 116.685 1.00 61.81 350 VAL B N 1
ATOM 4744 C CA . VAL B 1 350 ? 86.232 98.987 116.830 1.00 61.81 350 VAL B CA 1
ATOM 4745 C C . VAL B 1 350 ? 86.704 98.172 118.028 1.00 61.81 350 VAL B C 1
ATOM 4746 O O . VAL B 1 350 ? 85.893 97.695 118.836 1.00 61.81 350 VAL B O 1
ATOM 4750 N N . PHE B 1 351 ? 88.019 97.979 118.148 1.00 64.95 351 PHE B N 1
ATOM 4751 C CA . PHE B 1 351 ? 88.535 97.180 119.253 1.00 64.95 351 PHE B CA 1
ATOM 4752 C C . PHE B 1 351 ? 88.209 97.824 120.590 1.00 64.95 351 PHE B C 1
ATOM 4753 O O . PHE B 1 351 ? 87.839 97.133 121.544 1.00 64.95 351 PHE B O 1
ATOM 4761 N N . GLY B 1 352 ? 88.339 99.147 120.678 1.00 70.47 352 GLY B N 1
ATOM 4762 C CA . GLY B 1 352 ? 87.991 99.826 121.914 1.00 70.47 352 GLY B CA 1
ATOM 4763 C C . GLY B 1 352 ? 86.539 99.620 122.297 1.00 70.47 352 GLY B C 1
ATOM 4764 O O . GLY B 1 352 ? 86.227 99.296 123.447 1.00 70.47 352 GLY B O 1
ATOM 4765 N N . ILE B 1 353 ? 85.631 99.787 121.331 1.00 71.75 353 ILE B N 1
ATOM 4766 C CA . ILE B 1 353 ? 84.207 99.639 121.631 1.00 71.75 353 ILE B CA 1
ATOM 4767 C C . ILE B 1 353 ? 83.903 98.220 122.101 1.00 71.75 353 ILE B C 1
ATOM 4768 O O . ILE B 1 353 ? 83.241 98.010 123.130 1.00 71.75 353 ILE B O 1
ATOM 4773 N N . LEU B 1 354 ? 84.389 97.223 121.357 1.00 72.72 354 LEU B N 1
ATOM 4774 C CA . LEU B 1 354 ? 84.088 95.838 121.709 1.00 72.72 354 LEU B CA 1
ATOM 4775 C C . LEU B 1 354 ? 84.702 95.457 123.052 1.00 72.72 354 LEU B C 1
ATOM 4776 O O . LEU B 1 354 ? 84.070 94.753 123.852 1.00 72.72 354 LEU B O 1
ATOM 4781 N N . ALA B 1 355 ? 85.928 95.912 123.321 1.00 78.26 355 ALA B N 1
ATOM 4782 C CA . ALA B 1 355 ? 86.568 95.605 124.592 1.00 78.26 355 ALA B CA 1
ATOM 4783 C C . ALA B 1 355 ? 85.818 96.236 125.755 1.00 78.26 355 ALA B C 1
ATOM 4784 O O . ALA B 1 355 ? 85.664 95.613 126.811 1.00 78.26 355 ALA B O 1
ATOM 4786 N N . ARG B 1 356 ? 85.349 97.476 125.585 1.00 82.99 356 ARG B N 1
ATOM 4787 C CA . ARG B 1 356 ? 84.575 98.111 126.645 1.00 82.99 356 ARG B CA 1
ATOM 4788 C C . ARG B 1 356 ? 83.284 97.348 126.912 1.00 82.99 356 ARG B C 1
ATOM 4789 O O . ARG B 1 356 ? 82.908 97.136 128.073 1.00 82.99 356 ARG B O 1
ATOM 4797 N N . ARG B 1 357 ? 82.598 96.915 125.851 1.00 94.33 357 ARG B N 1
ATOM 4798 C CA . ARG B 1 357 ? 81.377 96.136 126.042 1.00 94.33 357 ARG B CA 1
ATOM 4799 C C . ARG B 1 357 ? 81.660 94.839 126.794 1.00 94.33 357 ARG B C 1
ATOM 4800 O O . ARG B 1 357 ? 80.944 94.484 127.742 1.00 94.33 357 ARG B O 1
ATOM 4808 N N . GLN B 1 358 ? 82.708 94.119 126.385 1.00 100.03 358 GLN B N 1
ATOM 4809 C CA . GLN B 1 358 ? 83.018 92.845 127.026 1.00 100.03 358 GLN B CA 1
ATOM 4810 C C . GLN B 1 358 ? 83.417 93.037 128.484 1.00 100.03 358 GLN B C 1
ATOM 4811 O O . GLN B 1 358 ? 83.047 92.233 129.346 1.00 100.03 358 GLN B O 1
ATOM 4817 N N . LEU B 1 359 ? 84.180 94.093 128.779 1.00 107.31 359 LEU B N 1
ATOM 4818 C CA . LEU B 1 359 ? 84.550 94.369 130.162 1.00 107.31 359 LEU B CA 1
ATOM 4819 C C . LEU B 1 359 ? 83.334 94.712 131.011 1.00 107.31 359 LEU B C 1
ATOM 4820 O O . LEU B 1 359 ? 83.233 94.263 132.158 1.00 107.31 359 LEU B O 1
ATOM 4825 N N . ALA B 1 360 ? 82.406 95.505 130.471 1.00 118.42 360 ALA B N 1
ATOM 4826 C CA . ALA B 1 360 ? 81.213 95.868 131.230 1.00 118.42 360 ALA B CA 1
ATOM 4827 C C . ALA B 1 360 ? 80.340 94.650 131.506 1.00 118.42 360 ALA B C 1
ATOM 4828 O O . ALA B 1 360 ? 79.740 94.530 132.584 1.00 118.42 360 ALA B O 1
ATOM 4830 N N . ASP B 1 361 ? 80.241 93.741 130.531 1.00 124.72 361 ASP B N 1
ATOM 4831 C CA . ASP B 1 361 ? 79.334 92.606 130.674 1.00 124.72 361 ASP B CA 1
ATOM 4832 C C . ASP B 1 361 ? 79.715 91.730 131.865 1.00 124.72 361 ASP B C 1
ATOM 4833 O O . ASP B 1 361 ? 78.845 91.310 132.637 1.00 124.72 361 ASP B O 1
ATOM 4838 N N . LEU B 1 362 ? 81.008 91.444 132.032 1.00 132.90 362 LEU B N 1
ATOM 4839 C CA . LEU B 1 362 ? 81.435 90.568 133.121 1.00 132.90 362 LEU B CA 1
ATOM 4840 C C . LEU B 1 362 ? 81.221 91.217 134.483 1.00 132.90 362 LEU B C 1
ATOM 4841 O O . LEU B 1 362 ? 80.789 90.553 135.434 1.00 132.90 362 LEU B O 1
ATOM 4846 N N . GLU B 1 363 ? 81.525 92.512 134.602 1.00 137.72 363 GLU B N 1
ATOM 4847 C CA . GLU B 1 363 ? 81.370 93.176 135.892 1.00 137.72 363 GLU B CA 1
ATOM 4848 C C . GLU B 1 363 ? 79.899 93.318 136.265 1.00 137.72 363 GLU B C 1
ATOM 4849 O O . GLU B 1 363 ? 79.543 93.240 137.448 1.00 137.72 363 GLU B O 1
ATOM 4855 N N . ASP B 1 364 ? 79.023 93.503 135.272 1.00 142.10 364 ASP B N 1
ATOM 4856 C CA . ASP B 1 364 ? 77.594 93.535 135.568 1.00 142.10 364 ASP B CA 1
ATOM 4857 C C . ASP B 1 364 ? 77.129 92.212 136.165 1.00 142.10 364 ASP B C 1
ATOM 4858 O O . ASP B 1 364 ? 76.340 92.196 137.118 1.00 142.10 364 ASP B O 1
ATOM 4863 N N . ASN B 1 365 ? 77.605 91.092 135.617 1.00 146.57 365 ASN B N 1
ATOM 4864 C CA . ASN B 1 365 ? 77.265 89.790 136.181 1.00 146.57 365 ASN B CA 1
ATOM 4865 C C . ASN B 1 365 ? 77.846 89.637 137.582 1.00 146.57 365 ASN B C 1
ATOM 4866 O O . ASN B 1 365 ? 77.155 89.187 138.504 1.00 146.57 365 ASN B O 1
ATOM 4871 N N . TRP B 1 366 ? 79.110 90.025 137.767 1.00 152.51 366 TRP B N 1
ATOM 4872 C CA . TRP B 1 366 ? 79.776 89.793 139.045 1.00 152.51 366 TRP B CA 1
ATOM 4873 C C . TRP B 1 366 ? 79.306 90.741 140.141 1.00 152.51 366 TRP B C 1
ATOM 4874 O O . TRP B 1 366 ? 79.641 90.524 141.312 1.00 152.51 366 TRP B O 1
ATOM 4885 N N . GLU B 1 367 ? 78.558 91.791 139.793 1.00 152.39 367 GLU B N 1
ATOM 4886 C CA . GLU B 1 367 ? 78.060 92.706 140.818 1.00 152.39 367 GLU B CA 1
ATOM 4887 C C . GLU B 1 367 ? 77.185 91.986 141.838 1.00 152.39 367 GLU B C 1
ATOM 4888 O O . GLU B 1 367 ? 77.174 92.349 143.021 1.00 152.39 367 GLU B O 1
ATOM 4894 N N . THR B 1 368 ? 76.434 90.970 141.401 1.00 152.50 368 THR B N 1
ATOM 4895 C CA . THR B 1 368 ? 75.613 90.207 142.338 1.00 152.50 368 THR B CA 1
ATOM 4896 C C . THR B 1 368 ? 76.475 89.494 143.372 1.00 152.50 368 THR B C 1
ATOM 4897 O O . THR B 1 368 ? 76.158 89.498 144.568 1.00 152.50 368 THR B O 1
ATOM 4901 N N . LEU B 1 369 ? 77.576 88.880 142.932 1.00 153.00 369 LEU B N 1
ATOM 4902 C CA . LEU B 1 369 ? 78.481 88.222 143.868 1.00 153.00 369 LEU B CA 1
ATOM 4903 C C . LEU B 1 369 ? 79.223 89.240 144.723 1.00 153.00 369 LEU B C 1
ATOM 4904 O O . LEU B 1 369 ? 79.659 88.925 145.837 1.00 153.00 369 LEU B O 1
ATOM 4909 N N . ASN B 1 370 ? 79.385 90.465 144.214 1.00 151.69 370 ASN B N 1
ATOM 4910 C CA . ASN B 1 370 ? 80.076 91.500 144.977 1.00 151.69 370 ASN B CA 1
ATOM 4911 C C . ASN B 1 370 ? 79.318 91.847 146.252 1.00 151.69 370 ASN B C 1
ATOM 4912 O O . ASN B 1 370 ? 79.928 92.157 147.282 1.00 151.69 370 ASN B O 1
ATOM 4917 N N . ASP B 1 371 ? 77.990 91.804 146.202 1.00 151.60 371 ASP B N 1
ATOM 4918 C CA . ASP B 1 371 ? 77.160 92.135 147.356 1.00 151.60 371 ASP B CA 1
ATOM 4919 C C . ASP B 1 371 ? 77.391 91.165 148.511 1.00 151.60 371 ASP B C 1
ATOM 4920 O O . ASP B 1 371 ? 77.652 91.580 149.640 1.00 151.60 371 ASP B O 1
ATOM 4925 N N . GLN B 1 384 ? 73.687 85.161 156.658 1.00 156.54 384 GLN B N 1
ATOM 4926 C CA . GLN B 1 384 ? 72.536 84.412 156.169 1.00 156.54 384 GLN B CA 1
ATOM 4927 C C . GLN B 1 384 ? 72.400 84.538 154.654 1.00 156.54 384 GLN B C 1
ATOM 4928 O O . GLN B 1 384 ? 72.065 83.571 153.970 1.00 156.54 384 GLN B O 1
ATOM 4934 N N . VAL B 1 385 ? 72.659 85.740 154.136 1.00 154.85 385 VAL B N 1
ATOM 4935 C CA . VAL B 1 385 ? 72.601 85.957 152.693 1.00 154.85 385 VAL B CA 1
ATOM 4936 C C . VAL B 1 385 ? 73.760 85.252 152.000 1.00 154.85 385 VAL B C 1
ATOM 4937 O O . VAL B 1 385 ? 73.672 84.895 150.818 1.00 154.85 385 VAL B O 1
ATOM 4941 N N . LYS B 1 386 ? 74.866 85.047 152.721 1.00 153.46 386 LYS B N 1
ATOM 4942 C CA . LYS B 1 386 ? 76.032 84.399 152.129 1.00 153.46 386 LYS B CA 1
ATOM 4943 C C . LYS B 1 386 ? 75.712 82.973 151.702 1.00 153.46 386 LYS B C 1
ATOM 4944 O O . LYS B 1 386 ? 76.223 82.491 150.683 1.00 153.46 386 LYS B O 1
ATOM 4950 N N . ASP B 1 387 ? 74.866 82.281 152.469 1.00 155.27 387 ASP B N 1
ATOM 4951 C CA . ASP B 1 387 ? 74.413 80.957 152.055 1.00 155.27 387 ASP B CA 1
ATOM 4952 C C . ASP B 1 387 ? 73.649 81.031 150.740 1.00 155.27 387 ASP B C 1
ATOM 4953 O O . ASP B 1 387 ? 73.818 80.173 149.865 1.00 155.27 387 ASP B O 1
ATOM 4958 N N . ALA B 1 388 ? 72.808 82.055 150.580 1.00 152.97 388 ALA B N 1
ATOM 4959 C CA . ALA B 1 388 ? 72.105 82.240 149.315 1.00 152.97 388 ALA B CA 1
ATOM 4960 C C . ALA B 1 388 ? 73.083 82.494 148.175 1.00 152.97 388 ALA B C 1
ATOM 4961 O O . ALA B 1 388 ? 72.895 81.984 147.064 1.00 152.97 388 ALA B O 1
ATOM 4963 N N . LEU B 1 389 ? 74.127 83.291 148.428 1.00 151.57 389 LEU B N 1
ATOM 4964 C CA . LEU B 1 389 ? 75.131 83.533 147.395 1.00 151.57 389 LEU B CA 1
ATOM 4965 C C . LEU B 1 389 ? 75.827 82.240 146.993 1.00 151.57 389 LEU B C 1
ATOM 4966 O O . LEU B 1 389 ? 76.037 81.980 145.801 1.00 151.57 389 LEU B O 1
ATOM 4971 N N . THR B 1 390 ? 76.178 81.408 147.975 1.00 152.04 390 THR B N 1
ATOM 4972 C CA . THR B 1 390 ? 76.779 80.116 147.664 1.00 152.04 390 THR B CA 1
ATOM 4973 C C . THR B 1 390 ? 75.822 79.245 146.859 1.00 152.04 390 THR B C 1
ATOM 4974 O O . THR B 1 390 ? 76.242 78.538 145.935 1.00 152.04 390 THR B O 1
ATOM 4978 N N . LYS B 1 391 ? 74.531 79.279 147.198 1.00 150.72 391 LYS B N 1
ATOM 4979 C CA . LYS B 1 391 ? 73.557 78.480 146.460 1.00 150.72 391 LYS B CA 1
ATOM 4980 C C . LYS B 1 391 ? 73.434 78.939 145.010 1.00 150.72 391 LYS B C 1
ATOM 4981 O O . LYS B 1 391 ? 73.384 78.108 144.096 1.00 150.72 391 LYS B O 1
ATOM 4987 N N . MET B 1 392 ? 73.386 80.255 144.773 1.00 154.23 392 MET B N 1
ATOM 4988 C CA . MET B 1 392 ? 73.277 80.724 143.391 1.00 154.23 392 MET B CA 1
ATOM 4989 C C . MET B 1 392 ? 74.570 80.475 142.624 1.00 154.23 392 MET B C 1
ATOM 4990 O O . MET B 1 392 ? 74.549 80.328 141.396 1.00 154.23 392 MET B O 1
ATOM 4995 N N . ARG B 1 393 ? 75.708 80.436 143.323 1.00 152.81 393 ARG B N 1
ATOM 4996 C CA . ARG B 1 393 ? 76.947 80.034 142.662 1.00 152.81 393 ARG B CA 1
ATOM 4997 C C . ARG B 1 393 ? 76.854 78.603 142.148 1.00 152.81 393 ARG B C 1
ATOM 4998 O O . ARG B 1 393 ? 77.345 78.294 141.056 1.00 152.81 393 ARG B O 1
ATOM 5006 N N . ALA B 1 394 ? 76.232 77.718 142.920 1.00 146.55 394 ALA B N 1
ATOM 5007 C CA . ALA B 1 394 ? 76.052 76.331 142.510 1.00 146.55 394 ALA B CA 1
ATOM 5008 C C . ALA B 1 394 ? 74.986 76.217 141.426 1.00 146.55 394 ALA B C 1
ATOM 5009 O O . ALA B 1 394 ? 74.238 77.162 141.175 1.00 146.55 394 ALA B O 1
ATOM 5011 N N . GLY B 1 423 ? 84.444 72.107 137.706 1.00 147.88 423 GLY B N 1
ATOM 5012 C CA . GLY B 1 423 ? 83.937 72.577 138.981 1.00 147.88 423 GLY B CA 1
ATOM 5013 C C . GLY B 1 423 ? 84.882 73.529 139.686 1.00 147.88 423 GLY B C 1
ATOM 5014 O O . GLY B 1 423 ? 84.882 73.621 140.914 1.00 147.88 423 GLY B O 1
ATOM 5015 N N . PHE B 1 424 ? 85.695 74.239 138.901 1.00 152.78 424 PHE B N 1
ATOM 5016 C CA . PHE B 1 424 ? 86.635 75.194 139.480 1.00 152.78 424 PHE B CA 1
ATOM 5017 C C . PHE B 1 424 ? 85.905 76.365 140.125 1.00 152.78 424 PHE B C 1
ATOM 5018 O O . PHE B 1 424 ? 86.333 76.876 141.166 1.00 152.78 424 PHE B O 1
ATOM 5026 N N . ASP B 1 425 ? 84.802 76.809 139.516 1.00 154.45 425 ASP B N 1
ATOM 5027 C CA . ASP B 1 425 ? 84.008 77.880 140.112 1.00 154.45 425 ASP B CA 1
ATOM 5028 C C . ASP B 1 425 ? 83.389 77.437 141.433 1.00 154.45 425 ASP B C 1
ATOM 5029 O O . ASP B 1 425 ? 83.303 78.225 142.383 1.00 154.45 425 ASP B O 1
ATOM 5034 N N . ILE B 1 426 ? 82.946 76.180 141.510 1.00 152.70 426 ILE B N 1
ATOM 5035 C CA . ILE B 1 426 ? 82.408 75.655 142.762 1.00 152.70 426 ILE B CA 1
ATOM 5036 C C . ILE B 1 426 ? 83.492 75.625 143.832 1.00 152.70 426 ILE B C 1
ATOM 5037 O O . ILE B 1 426 ? 83.249 75.973 144.995 1.00 152.70 426 ILE B O 1
ATOM 5042 N N . LEU B 1 427 ? 84.704 75.209 143.458 1.00 152.75 427 LEU B N 1
ATOM 5043 C CA . LEU B 1 427 ? 85.816 75.215 144.403 1.00 152.75 427 LEU B CA 1
ATOM 5044 C C . LEU B 1 427 ? 86.132 76.630 144.870 1.00 152.75 427 LEU B C 1
ATOM 5045 O O . LEU B 1 427 ? 86.430 76.851 146.049 1.00 152.75 427 LEU B O 1
ATOM 5050 N N . VAL B 1 428 ? 86.078 77.601 143.955 1.00 152.74 428 VAL B N 1
ATOM 5051 C CA . VAL B 1 428 ? 86.298 78.996 144.328 1.00 152.74 428 VAL B CA 1
ATOM 5052 C C . VAL B 1 428 ? 85.246 79.450 145.330 1.00 152.74 428 VAL B C 1
ATOM 5053 O O . VAL B 1 428 ? 85.566 80.059 146.360 1.00 152.74 428 VAL B O 1
ATOM 5057 N N . GLY B 1 429 ? 83.976 79.152 145.052 1.00 150.18 429 GLY B N 1
ATOM 5058 C CA . GLY B 1 429 ? 82.918 79.529 145.974 1.00 150.18 429 GLY B CA 1
ATOM 5059 C C . GLY B 1 429 ? 83.076 78.884 147.337 1.00 150.18 429 GLY B C 1
ATOM 5060 O O . GLY B 1 429 ? 82.778 79.498 148.365 1.00 150.18 429 GLY B O 1
ATOM 5061 N N . GLN B 1 430 ? 83.547 77.635 147.365 1.00 151.84 430 GLN B N 1
ATOM 5062 C CA . GLN B 1 430 ? 83.762 76.958 148.639 1.00 151.84 430 GLN B CA 1
ATOM 5063 C C . GLN B 1 430 ? 84.918 77.580 149.415 1.00 151.84 430 GLN B C 1
ATOM 5064 O O . GLN B 1 430 ? 84.812 77.800 150.627 1.00 151.84 430 GLN B O 1
ATOM 5070 N N . ILE B 1 431 ? 86.031 77.872 148.736 1.00 153.03 431 ILE B N 1
ATOM 5071 C CA . ILE B 1 431 ? 87.206 78.382 149.441 1.00 153.03 431 ILE B CA 1
ATOM 5072 C C . ILE B 1 431 ? 86.996 79.832 149.860 1.00 153.03 431 ILE B C 1
ATOM 5073 O O . ILE B 1 431 ? 87.672 80.332 150.768 1.00 153.03 431 ILE B O 1
ATOM 5078 N N . ASP B 1 432 ? 86.066 80.534 149.206 1.00 151.40 432 ASP B N 1
ATOM 5079 C 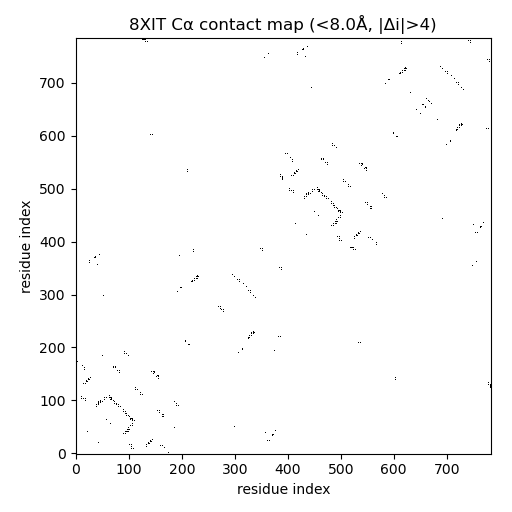CA . ASP B 1 432 ? 85.738 81.887 149.647 1.00 151.40 432 ASP B CA 1
ATOM 5080 C C . ASP B 1 432 ? 85.152 81.880 151.054 1.00 151.40 432 ASP B C 1
ATOM 5081 O O . ASP B 1 432 ? 85.485 82.740 151.878 1.00 151.40 432 ASP B O 1
ATOM 5086 N N . ASP B 1 433 ? 84.282 80.919 151.347 1.00 152.42 433 ASP B N 1
ATOM 5087 C CA . ASP B 1 433 ? 83.693 80.798 152.675 1.00 152.42 433 ASP B CA 1
ATOM 5088 C C . ASP B 1 433 ? 84.070 79.469 153.318 1.00 152.42 433 ASP B C 1
ATOM 5089 O O . ASP B 1 433 ? 85.246 79.110 153.378 1.00 152.42 433 ASP B O 1
ATOM 5094 N N . LEU B 1 453 ? 88.725 85.403 148.215 1.00 141.94 453 LEU B N 1
ATOM 5095 C CA . LEU B 1 453 ? 88.111 86.694 148.501 1.00 141.94 453 LEU B CA 1
ATOM 5096 C C . LEU B 1 453 ? 88.260 87.647 147.319 1.00 141.94 453 LEU B C 1
ATOM 5097 O O . LEU B 1 453 ? 87.974 87.284 146.178 1.00 141.94 453 LEU B O 1
ATOM 5102 N N . LYS B 1 454 ? 88.707 88.872 147.604 1.00 145.23 454 LYS B N 1
ATOM 5103 C CA . LYS B 1 454 ? 88.882 89.864 146.547 1.00 145.23 454 LYS B CA 1
ATOM 5104 C C . LYS B 1 454 ? 89.962 89.436 145.561 1.00 145.23 454 LYS B C 1
ATOM 5105 O O . LYS B 1 454 ? 89.817 89.628 144.347 1.00 145.23 454 LYS B O 1
ATOM 5111 N N . THR B 1 455 ? 91.052 88.854 146.065 1.00 148.05 455 THR B N 1
ATOM 5112 C CA . THR B 1 455 ? 92.118 88.394 145.183 1.00 148.05 455 THR B CA 1
ATOM 5113 C C . THR B 1 455 ? 91.618 87.309 144.238 1.00 148.05 455 THR B C 1
ATOM 5114 O O . THR B 1 455 ? 92.033 87.248 143.075 1.00 148.05 455 THR B O 1
ATOM 5118 N N . THR B 1 456 ? 90.722 86.445 144.720 1.00 148.41 456 THR B N 1
ATOM 5119 C CA . THR B 1 456 ? 90.201 85.374 143.877 1.00 148.41 456 THR B CA 1
ATOM 5120 C C . THR B 1 456 ? 89.402 85.929 142.704 1.00 148.41 456 THR B C 1
ATOM 5121 O O . THR B 1 456 ? 89.588 85.499 141.559 1.00 148.41 456 THR B O 1
ATOM 5125 N N . ARG B 1 457 ? 88.508 86.887 142.964 1.00 147.33 457 ARG B N 1
ATOM 5126 C CA . ARG B 1 457 ? 87.728 87.466 141.875 1.00 147.33 457 ARG B CA 1
ATOM 5127 C C . ARG B 1 457 ? 88.610 88.302 140.954 1.00 147.33 457 ARG B C 1
ATOM 5128 O O . ARG B 1 457 ? 88.383 88.344 139.738 1.00 147.33 457 ARG B O 1
ATOM 5136 N N . ASN B 1 458 ? 89.634 88.957 141.509 1.00 145.84 458 ASN B N 1
ATOM 5137 C CA . ASN B 1 458 ? 90.594 89.656 140.660 1.00 145.84 458 ASN B CA 1
ATOM 5138 C C . ASN B 1 458 ? 91.270 88.692 139.696 1.00 145.84 458 ASN B C 1
ATOM 5139 O O . ASN B 1 458 ? 91.339 88.955 138.490 1.00 145.84 458 ASN B O 1
ATOM 5144 N N . ALA B 1 459 ? 91.756 87.559 140.210 1.00 145.70 459 ALA B N 1
ATOM 5145 C CA . ALA B 1 459 ? 92.410 86.573 139.357 1.00 145.70 459 ALA B CA 1
ATOM 5146 C C . ALA B 1 459 ? 91.442 86.006 138.327 1.00 145.70 459 ALA B C 1
ATOM 5147 O O . ALA B 1 459 ? 91.823 85.765 137.177 1.00 145.70 459 ALA B O 1
ATOM 5149 N N . TYR B 1 460 ? 90.188 85.780 138.726 1.00 146.23 460 TYR B N 1
ATOM 5150 C CA . TYR B 1 460 ? 89.176 85.297 137.790 1.00 146.23 460 TYR B CA 1
ATOM 5151 C C . TYR B 1 460 ? 88.983 86.275 136.636 1.00 146.23 460 TYR B C 1
ATOM 5152 O O . TYR B 1 460 ? 88.978 85.879 135.457 1.00 146.23 460 TYR B O 1
ATOM 5161 N N . ILE B 1 461 ? 88.840 87.562 136.959 1.00 143.84 461 ILE B N 1
ATOM 5162 C CA . ILE B 1 461 ? 88.658 88.575 135.925 1.00 143.84 461 ILE B CA 1
ATOM 5163 C C . ILE B 1 461 ? 89.873 88.626 135.009 1.00 143.84 461 ILE B C 1
ATOM 5164 O O . ILE B 1 461 ? 89.737 88.666 133.781 1.00 143.84 461 ILE B O 1
ATOM 5169 N N . GLN B 1 462 ? 91.079 88.610 135.585 1.00 140.49 462 GLN B N 1
ATOM 5170 C CA . GLN B 1 462 ? 92.281 88.671 134.755 1.00 140.49 462 GLN B CA 1
ATOM 5171 C C . GLN B 1 462 ? 92.393 87.455 133.843 1.00 140.49 462 GLN B C 1
ATOM 5172 O O . GLN B 1 462 ? 92.761 87.583 132.670 1.00 140.49 462 GLN B O 1
ATOM 5178 N N . LYS B 1 463 ? 92.078 86.264 134.357 1.00 140.58 463 LYS B N 1
ATOM 5179 C CA . LYS B 1 463 ? 92.283 85.069 133.546 1.00 140.58 463 LYS B CA 1
ATOM 5180 C C . LYS B 1 463 ? 91.260 84.980 132.420 1.00 140.58 463 LYS B C 1
ATOM 5181 O O . LYS B 1 463 ? 91.578 84.481 131.336 1.00 140.58 463 LYS B O 1
ATOM 5187 N N . TYR B 1 464 ? 90.030 85.454 132.644 1.00 136.10 464 TYR B N 1
ATOM 5188 C CA . TYR B 1 464 ? 89.073 85.451 131.536 1.00 136.10 464 TYR B CA 1
ATOM 5189 C C . TYR B 1 464 ? 89.329 86.596 130.557 1.00 136.10 464 TYR B C 1
ATOM 5190 O O . TYR B 1 464 ? 89.069 86.462 129.349 1.00 136.10 464 TYR B O 1
ATOM 5199 N N . LEU B 1 465 ? 89.849 87.722 131.053 1.00 125.31 465 LEU B N 1
ATOM 5200 C CA . LEU B 1 465 ? 90.027 88.896 130.207 1.00 125.31 465 LEU B CA 1
ATOM 5201 C C . LEU B 1 465 ? 91.023 88.627 129.087 1.00 125.31 465 LEU B C 1
ATOM 5202 O O . LEU B 1 465 ? 90.814 89.046 127.944 1.00 125.31 465 LEU B O 1
ATOM 5207 N N . GLU B 1 466 ? 92.121 87.934 129.400 1.00 121.23 466 GLU B N 1
ATOM 5208 C CA . GLU B 1 466 ? 93.144 87.674 128.392 1.00 121.23 466 GLU B CA 1
ATOM 5209 C C . GLU B 1 466 ? 92.608 86.795 127.268 1.00 121.23 466 GLU B C 1
ATOM 5210 O O . GLU B 1 466 ? 92.883 87.041 126.085 1.00 121.23 466 GLU B O 1
ATOM 5216 N N . ARG B 1 467 ? 91.841 85.760 127.620 1.00 118.30 467 ARG B N 1
ATOM 5217 C CA . ARG B 1 467 ? 91.234 84.911 126.601 1.00 118.30 467 ARG B CA 1
ATOM 5218 C C . ARG B 1 467 ? 90.271 85.710 125.736 1.00 118.30 467 ARG B C 1
ATOM 5219 O O . ARG B 1 467 ? 90.243 85.549 124.507 1.00 118.30 467 ARG B O 1
ATOM 5227 N N . ALA B 1 468 ? 89.466 86.574 126.362 1.00 104.56 468 ALA B N 1
ATOM 5228 C CA . ALA B 1 468 ? 88.555 87.409 125.585 1.00 104.56 468 ALA B CA 1
ATOM 5229 C C . ALA B 1 468 ? 89.319 88.298 124.611 1.00 104.56 468 ALA B C 1
ATOM 5230 O O . ALA B 1 468 ? 88.951 88.407 123.433 1.00 104.56 468 ALA B O 1
ATOM 5232 N N . ARG B 1 469 ? 90.400 88.927 125.084 1.00 96.30 469 ARG B N 1
ATOM 5233 C CA . ARG B 1 469 ? 91.216 89.776 124.221 1.00 96.30 469 ARG B CA 1
ATOM 5234 C C . ARG B 1 469 ? 91.765 88.996 123.036 1.00 96.30 469 ARG B C 1
ATOM 5235 O O . ARG B 1 469 ? 91.692 89.458 121.891 1.00 96.30 469 ARG B O 1
ATOM 5243 N N . SER B 1 470 ? 92.326 87.811 123.292 1.00 89.67 470 SER B N 1
ATOM 5244 C CA . SER B 1 470 ? 92.947 87.040 122.219 1.00 89.67 470 SER B CA 1
ATOM 5245 C C . SER B 1 470 ? 91.918 86.611 121.179 1.00 89.67 470 SER B C 1
ATOM 5246 O O . SER B 1 470 ? 92.153 86.725 119.965 1.00 89.67 470 SER B O 1
ATOM 5249 N N . THR B 1 471 ? 90.764 86.119 121.637 1.00 84.83 471 THR B N 1
ATOM 5250 C CA . THR B 1 471 ? 89.730 85.702 120.698 1.00 84.83 471 THR B CA 1
ATOM 5251 C C . THR B 1 471 ? 89.237 86.879 119.868 1.00 84.83 471 THR B C 1
ATOM 5252 O O . THR B 1 471 ? 89.034 86.752 118.652 1.00 84.83 471 THR B O 1
ATOM 5256 N N . LEU B 1 472 ? 89.053 88.039 120.503 1.00 77.26 472 LEU B N 1
ATOM 5257 C CA . LEU B 1 472 ? 88.556 89.194 119.768 1.00 77.26 472 LEU B CA 1
ATOM 5258 C C . LEU B 1 472 ? 89.581 89.670 118.744 1.00 77.26 472 LEU B C 1
ATOM 5259 O O . LEU B 1 472 ? 89.214 90.090 117.640 1.00 77.26 472 LEU B O 1
ATOM 5264 N N . ARG B 1 473 ? 90.871 89.608 119.090 1.00 69.23 473 ARG B N 1
ATOM 5265 C CA . ARG B 1 473 ? 91.911 89.981 118.135 1.00 69.23 473 ARG B CA 1
ATOM 5266 C C . ARG B 1 473 ? 91.909 89.057 116.924 1.00 69.23 473 ARG B C 1
ATOM 5267 O O . ARG B 1 473 ? 92.006 89.520 115.778 1.00 69.23 473 ARG B O 1
ATOM 5275 N N . TRP B 1 474 ? 91.801 87.746 117.154 1.00 69.53 474 TRP B N 1
ATOM 5276 C CA . TRP B 1 474 ? 91.746 86.823 116.023 1.00 69.53 474 TRP B CA 1
ATOM 5277 C C . TRP B 1 474 ? 90.535 87.110 115.142 1.00 69.53 474 TRP B C 1
ATOM 5278 O O . TRP B 1 474 ? 90.643 87.140 113.904 1.00 69.53 474 TRP B O 1
ATOM 5289 N N . LEU B 1 475 ? 89.377 87.345 115.765 1.00 72.00 475 LEU B N 1
ATOM 5290 C CA . LEU B 1 475 ? 88.168 87.626 114.997 1.00 72.00 475 LEU B CA 1
ATOM 5291 C C . LEU B 1 475 ? 88.319 88.891 114.162 1.00 72.00 475 LEU B C 1
ATOM 5292 O O . LEU B 1 475 ? 87.926 88.917 112.990 1.00 72.00 475 LEU B O 1
ATOM 5297 N N . CYS B 1 476 ? 88.885 89.952 114.743 1.00 69.28 476 CYS B N 1
ATOM 5298 C CA . CYS B 1 476 ? 88.995 91.204 114.001 1.00 69.28 476 CYS B CA 1
ATOM 5299 C C . CYS B 1 476 ? 89.993 91.082 112.856 1.00 69.28 476 CYS B C 1
ATOM 5300 O O . CYS B 1 476 ? 89.776 91.649 111.778 1.00 69.28 476 CYS B O 1
ATOM 5303 N N . ALA B 1 477 ? 91.088 90.344 113.060 1.00 68.58 477 ALA B N 1
ATOM 5304 C CA . ALA B 1 477 ? 92.035 90.137 111.966 1.00 68.58 477 ALA B CA 1
ATOM 5305 C C . ALA B 1 477 ? 91.381 89.386 110.809 1.00 68.58 477 ALA B C 1
ATOM 5306 O O . ALA B 1 477 ? 91.519 89.774 109.637 1.00 68.58 477 ALA B O 1
ATOM 5308 N N . LEU B 1 478 ? 90.645 88.313 111.121 1.00 69.46 478 LEU B N 1
ATOM 5309 C CA . LEU B 1 478 ? 89.966 87.571 110.061 1.00 69.46 478 LEU B CA 1
ATOM 5310 C C . LEU B 1 478 ? 88.933 88.437 109.350 1.00 69.46 478 LEU B C 1
ATOM 5311 O O . LEU B 1 478 ? 88.809 88.386 108.120 1.00 69.46 478 LEU B O 1
ATOM 5316 N N . LEU B 1 479 ? 88.182 89.239 110.108 1.00 69.15 479 LEU B N 1
ATOM 5317 C CA . LEU B 1 479 ? 87.174 90.101 109.500 1.00 69.15 479 LEU B CA 1
ATOM 5318 C C . LEU B 1 479 ? 87.811 91.129 108.574 1.00 69.15 479 LEU B C 1
ATOM 5319 O O . LEU B 1 479 ? 87.286 91.407 107.490 1.00 69.15 479 LEU B O 1
ATOM 5324 N N . GLY B 1 480 ? 88.941 91.709 108.985 1.00 66.43 480 GLY B N 1
ATOM 5325 C CA . GLY B 1 480 ? 89.626 92.655 108.119 1.00 66.43 480 GLY B CA 1
ATOM 5326 C C . GLY B 1 480 ? 90.108 92.020 106.829 1.00 66.43 480 GLY B C 1
ATOM 5327 O O . GLY B 1 480 ? 89.959 92.596 105.744 1.00 66.43 480 GLY B O 1
ATOM 5328 N N . MET B 1 481 ? 90.685 90.818 106.927 1.00 69.48 481 MET B N 1
ATOM 5329 C CA . MET B 1 481 ? 91.115 90.120 105.718 1.00 69.48 481 MET B CA 1
ATOM 5330 C C . MET B 1 481 ? 89.935 89.838 104.793 1.00 69.48 481 MET B C 1
ATOM 5331 O O . MET B 1 481 ? 90.033 90.019 103.571 1.00 69.48 481 MET B O 1
ATOM 5336 N N . ILE B 1 482 ? 88.806 89.406 105.361 1.00 68.18 482 ILE B N 1
ATOM 5337 C CA . ILE B 1 482 ? 87.626 89.110 104.551 1.00 68.18 482 ILE B CA 1
ATOM 5338 C C . ILE B 1 482 ? 87.115 90.369 103.861 1.00 68.18 482 ILE B C 1
ATOM 5339 O O . ILE B 1 482 ? 86.733 90.337 102.685 1.00 68.18 482 ILE B O 1
ATOM 5344 N N . ILE B 1 483 ? 87.083 91.493 104.582 1.00 65.98 483 ILE B N 1
ATOM 5345 C CA . ILE B 1 483 ? 86.597 92.738 103.988 1.00 65.98 483 ILE B CA 1
ATOM 5346 C C . ILE B 1 483 ? 87.498 93.172 102.840 1.00 65.98 483 ILE B C 1
ATOM 5347 O O . ILE B 1 483 ? 87.017 93.588 101.776 1.00 65.98 483 ILE B O 1
ATOM 5352 N N . VAL B 1 484 ? 88.818 93.087 103.031 1.00 67.03 484 VAL B N 1
ATOM 5353 C CA . VAL B 1 484 ? 89.736 93.471 101.960 1.00 67.03 484 VAL B CA 1
ATOM 5354 C C . VAL B 1 484 ? 89.536 92.579 100.741 1.00 67.03 484 VAL B C 1
ATOM 5355 O O . VAL B 1 484 ? 89.509 93.059 99.598 1.00 67.03 484 VAL B O 1
ATOM 5359 N N . GLY B 1 485 ? 89.390 91.269 100.961 1.00 70.89 485 GLY B N 1
ATOM 5360 C CA . GLY B 1 485 ? 89.166 90.367 99.842 1.00 70.89 485 GLY B CA 1
ATOM 5361 C C . GLY B 1 485 ? 87.875 90.659 99.099 1.00 70.89 485 GLY B C 1
ATOM 5362 O O . GLY B 1 485 ? 87.841 90.660 97.865 1.00 70.89 485 GLY B O 1
ATOM 5363 N N . MET B 1 486 ? 86.796 90.917 99.838 1.00 74.55 486 MET B N 1
ATOM 5364 C CA . MET B 1 486 ? 85.525 91.222 99.192 1.00 74.55 486 MET B CA 1
ATOM 5365 C C . MET B 1 486 ? 85.616 92.512 98.385 1.00 74.55 486 MET B C 1
ATOM 5366 O O . MET B 1 486 ? 85.091 92.593 97.268 1.00 74.55 486 MET B O 1
ATOM 5371 N N . SER B 1 487 ? 86.289 93.530 98.928 1.00 73.76 487 SER B N 1
ATOM 5372 C CA . SER B 1 487 ? 86.429 94.788 98.200 1.00 73.76 487 SER B CA 1
ATOM 5373 C C . SER B 1 487 ? 87.255 94.613 96.930 1.00 73.76 487 SER B C 1
ATOM 5374 O O . SER B 1 487 ? 86.910 95.167 95.877 1.00 73.76 487 SER B O 1
ATOM 5377 N N . ILE B 1 488 ? 88.357 93.862 97.008 1.00 78.57 488 ILE B N 1
ATOM 5378 C CA . ILE B 1 488 ? 89.176 93.662 95.818 1.00 78.57 488 ILE B CA 1
ATOM 5379 C C . ILE B 1 488 ? 88.461 92.787 94.796 1.00 78.57 488 ILE B C 1
ATOM 5380 O O . ILE B 1 488 ? 88.746 92.883 93.597 1.00 78.57 488 ILE B O 1
ATOM 5385 N N . LEU B 1 489 ? 87.535 91.932 95.234 1.00 83.91 489 LEU B N 1
ATOM 5386 C CA . LEU B 1 489 ? 86.729 91.179 94.279 1.00 83.91 489 LEU B CA 1
ATOM 5387 C C . LEU B 1 489 ? 85.626 92.031 93.663 1.00 83.91 489 LEU B C 1
ATOM 5388 O O . LEU B 1 489 ? 85.212 91.773 92.528 1.00 83.91 489 LEU B O 1
ATOM 5393 N N . CYS B 1 490 ? 85.132 93.031 94.394 1.0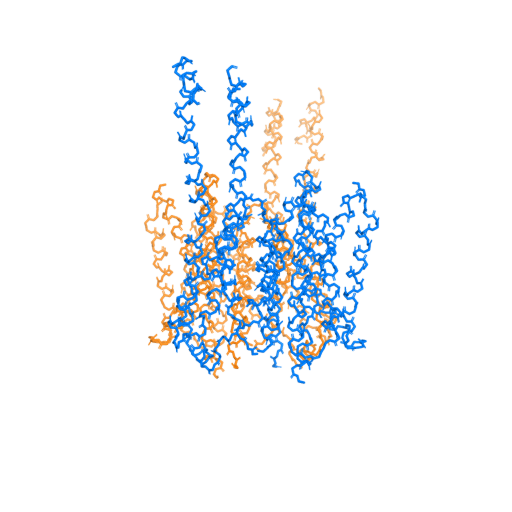0 92.21 490 CYS B N 1
ATOM 5394 C CA . CYS B 1 490 ? 84.048 93.879 93.910 1.00 92.21 490 CYS B CA 1
ATOM 5395 C C . CYS B 1 490 ? 84.531 95.077 93.100 1.00 92.21 490 CYS B C 1
ATOM 5396 O O . CYS B 1 490 ? 83.717 95.715 92.422 1.00 92.21 490 CYS B O 1
ATOM 5399 N N . ILE B 1 491 ? 85.829 95.395 93.144 1.00 92.72 491 ILE B N 1
ATOM 5400 C CA . ILE B 1 491 ? 86.329 96.568 92.412 1.00 92.72 491 ILE B CA 1
ATOM 5401 C C . ILE B 1 491 ? 86.072 96.527 90.909 1.00 92.72 491 ILE B C 1
ATOM 5402 O O . ILE B 1 491 ? 85.656 97.556 90.357 1.00 92.72 491 ILE B O 1
ATOM 5407 N N . PRO B 1 492 ? 86.287 95.420 90.178 1.00 104.72 492 PRO B N 1
ATOM 5408 C CA . PRO B 1 492 ? 86.285 95.526 88.707 1.00 104.72 492 PRO B CA 1
ATOM 5409 C C . PRO B 1 492 ? 84.932 95.864 88.099 1.00 104.72 492 PRO B C 1
ATOM 5410 O O . PRO B 1 492 ? 84.893 96.300 86.941 1.00 104.72 492 PRO B O 1
ATOM 5414 N N . LEU B 1 493 ? 83.832 95.684 88.824 1.00 110.51 493 LEU B N 1
ATOM 5415 C CA . LEU B 1 493 ? 82.494 95.908 88.273 1.00 110.51 493 LEU B CA 1
ATOM 5416 C C . LEU B 1 493 ? 82.060 97.365 88.409 1.00 110.51 493 LEU B C 1
ATOM 5417 O O . LEU B 1 493 ? 81.040 97.674 89.023 1.00 110.51 493 LEU B O 1
ATOM 5422 N N . ALA B 1 494 ? 82.837 98.275 87.828 1.00 112.72 494 ALA B N 1
ATOM 5423 C CA . ALA B 1 494 ? 82.517 99.693 87.852 1.00 112.72 494 ALA B CA 1
ATOM 5424 C C . ALA B 1 494 ? 82.853 100.310 86.503 1.00 112.72 494 ALA B C 1
ATOM 5425 O O . ALA B 1 494 ? 83.835 99.934 85.858 1.00 112.72 494 ALA B O 1
ATOM 5427 N N . LYS B 1 495 ? 82.025 101.268 86.084 1.00 112.73 495 LYS B N 1
ATOM 5428 C CA . LYS B 1 495 ? 82.208 101.950 84.812 1.00 112.73 495 LYS B CA 1
ATOM 5429 C C . LYS B 1 495 ? 82.434 103.448 84.948 1.00 112.73 495 LYS B C 1
ATOM 5430 O O . LYS B 1 495 ? 82.564 104.128 83.924 1.00 112.73 495 LYS B O 1
ATOM 5436 N N . ASN B 1 496 ? 82.484 103.979 86.165 1.00 103.10 496 ASN B N 1
ATOM 5437 C CA . ASN B 1 496 ? 82.665 105.403 86.394 1.00 103.10 496 ASN B CA 1
ATOM 5438 C C . ASN B 1 496 ? 83.654 105.612 87.530 1.00 103.10 496 ASN B C 1
ATOM 5439 O O . ASN B 1 496 ? 83.946 104.698 88.305 1.00 103.10 496 ASN B O 1
ATOM 5444 N N . ILE B 1 497 ? 84.176 106.836 87.615 1.00 91.71 497 ILE B N 1
ATOM 5445 C CA . ILE B 1 497 ? 85.080 107.182 88.708 1.00 91.71 497 ILE B CA 1
ATOM 5446 C C . ILE B 1 497 ? 84.360 107.092 90.045 1.00 91.71 497 ILE B C 1
ATOM 5447 O O . ILE B 1 497 ? 84.903 106.568 91.025 1.00 91.71 497 ILE B O 1
ATOM 5452 N N . TYR B 1 498 ? 83.127 107.594 90.107 1.00 82.40 498 TYR B N 1
ATOM 5453 C CA . TYR B 1 498 ? 82.362 107.529 91.345 1.00 82.40 498 TYR B CA 1
ATOM 5454 C C . TYR B 1 498 ? 82.052 106.094 91.749 1.00 82.40 498 TYR B C 1
ATOM 5455 O O . TYR B 1 498 ? 81.833 105.829 92.937 1.00 82.40 498 TYR B O 1
ATOM 5464 N N . GLY B 1 499 ? 82.056 105.160 90.796 1.00 75.78 499 GLY B N 1
ATOM 5465 C CA . GLY B 1 499 ? 81.864 103.762 91.145 1.00 75.78 499 GLY B CA 1
ATOM 5466 C C . GLY B 1 499 ? 82.974 103.224 92.027 1.00 75.78 499 GLY B C 1
ATOM 5467 O O . GLY B 1 499 ? 82.801 102.214 92.713 1.00 75.78 499 GLY B O 1
ATOM 5468 N N . LEU B 1 500 ? 84.127 103.887 92.018 1.00 67.58 500 LEU B N 1
ATOM 5469 C CA . LEU B 1 500 ? 85.259 103.555 92.878 1.00 67.58 500 LEU B CA 1
ATOM 5470 C C . LEU B 1 500 ? 85.129 104.132 94.273 1.00 67.58 500 LEU B C 1
ATOM 5471 O O . LEU B 1 500 ? 86.017 103.877 95.093 1.00 67.58 500 LEU B O 1
ATOM 5476 N N . ILE B 1 501 ? 84.084 104.903 94.577 1.00 59.74 501 ILE B N 1
ATOM 5477 C CA . ILE B 1 501 ? 83.944 105.460 95.919 1.00 59.74 501 ILE B CA 1
ATOM 5478 C C . ILE B 1 501 ? 83.649 104.364 96.936 1.00 59.74 501 ILE B C 1
ATOM 5479 O O . ILE B 1 501 ? 84.224 104.348 98.029 1.00 59.74 501 ILE B O 1
ATOM 5484 N N . ALA B 1 502 ? 82.748 103.442 96.600 1.00 55.83 502 ALA B N 1
ATOM 5485 C CA . ALA B 1 502 ? 82.341 102.416 97.559 1.00 55.83 502 ALA B CA 1
ATOM 5486 C C . ALA B 1 502 ? 83.466 101.466 97.951 1.00 55.83 502 ALA B C 1
ATOM 5487 O O . ALA B 1 502 ? 83.642 101.228 99.158 1.00 55.83 502 ALA B O 1
ATOM 5489 N N . PRO B 1 503 ? 84.237 100.875 97.026 1.00 56.10 503 PRO B N 1
ATOM 5490 C CA . PRO B 1 503 ? 85.283 99.935 97.468 1.00 56.10 503 PRO B CA 1
ATOM 5491 C C . PRO B 1 503 ? 86.330 100.554 98.377 1.00 56.10 503 PRO B C 1
ATOM 5492 O O . PRO B 1 503 ? 86.747 99.913 99.350 1.00 56.10 503 PRO B O 1
ATOM 5496 N N . ASN B 1 504 ? 86.754 101.791 98.102 1.00 52.28 504 ASN B N 1
ATOM 5497 C CA . ASN B 1 504 ? 87.796 102.415 98.914 1.00 52.28 504 ASN B CA 1
ATOM 5498 C C . ASN B 1 504 ? 87.353 102.542 100.364 1.00 52.28 504 ASN B C 1
ATOM 5499 O O . ASN B 1 504 ? 88.099 102.193 101.287 1.00 52.28 504 ASN B O 1
ATOM 5504 N N . PHE B 1 505 ? 86.118 103.001 100.578 1.00 51.67 505 PHE B N 1
ATOM 5505 C CA . PHE B 1 505 ? 85.583 103.107 101.930 1.00 51.67 505 PHE B CA 1
ATOM 5506 C C . PHE B 1 505 ? 85.653 101.776 102.661 1.00 51.67 505 PHE B C 1
ATOM 5507 O O . PHE B 1 505 ? 85.765 101.749 103.891 1.00 51.67 505 PHE B O 1
ATOM 5515 N N . GLY B 1 506 ? 85.585 100.665 101.929 1.00 49.44 506 GLY B N 1
ATOM 5516 C CA . GLY B 1 506 ? 85.790 99.374 102.560 1.00 49.44 506 GLY B CA 1
ATOM 5517 C C . GLY B 1 506 ? 87.227 99.168 102.998 1.00 49.44 506 GLY B C 1
ATOM 5518 O O . GLY B 1 506 ? 87.497 98.889 104.170 1.00 49.44 506 GLY B O 1
ATOM 5519 N N . VAL B 1 507 ? 88.172 99.348 102.070 1.00 47.56 507 VAL B N 1
ATOM 5520 C CA . VAL B 1 507 ? 89.556 98.955 102.333 1.00 47.56 507 VAL B CA 1
ATOM 5521 C C . VAL B 1 507 ? 90.122 99.750 103.500 1.00 47.56 507 VAL B C 1
ATOM 5522 O O . VAL B 1 507 ? 90.639 99.180 104.470 1.00 47.56 507 VAL B O 1
ATOM 5526 N N . GLY B 1 508 ? 89.988 101.075 103.448 1.00 45.18 508 GLY B N 1
ATOM 5527 C CA . GLY B 1 508 ? 90.471 101.911 104.528 1.00 45.18 508 GLY B CA 1
ATOM 5528 C C . GLY B 1 508 ? 89.875 101.563 105.872 1.00 45.18 508 GLY B C 1
ATOM 5529 O O . GLY B 1 508 ? 90.495 101.834 106.905 1.00 45.18 508 GLY B O 1
ATOM 5530 N N . PHE B 1 509 ? 88.679 100.970 105.887 1.00 49.11 509 PHE B N 1
ATOM 5531 C CA . PHE B 1 509 ? 88.114 100.495 107.143 1.00 49.11 509 PHE B CA 1
ATOM 5532 C C . PHE B 1 509 ? 88.948 99.354 107.710 1.00 49.11 509 PHE B C 1
ATOM 5533 O O . PHE B 1 509 ? 89.418 99.418 108.853 1.00 49.11 509 PHE B O 1
ATOM 5541 N N . ALA B 1 510 ? 89.192 98.322 106.898 1.00 49.37 510 ALA B N 1
ATOM 5542 C CA . ALA B 1 510 ? 89.824 97.109 107.408 1.00 49.37 510 ALA B CA 1
ATOM 5543 C C . ALA B 1 510 ? 91.226 97.396 107.924 1.00 49.37 510 ALA B C 1
ATOM 5544 O O . ALA B 1 510 ? 91.581 97.008 109.044 1.00 49.37 510 ALA B O 1
ATOM 5546 N N . ILE B 1 511 ? 92.027 98.112 107.130 1.00 47.41 511 ILE B N 1
ATOM 5547 C CA . ILE B 1 511 ? 93.382 98.461 107.541 1.00 47.41 511 ILE B CA 1
ATOM 5548 C C . ILE B 1 511 ? 93.363 99.231 108.850 1.00 47.41 511 ILE B C 1
ATOM 5549 O O . ILE B 1 511 ? 94.306 99.144 109.645 1.00 47.41 511 ILE B O 1
ATOM 5554 N N . GLY B 1 512 ? 92.301 99.996 109.102 1.00 51.14 512 GLY B N 1
ATOM 5555 C CA . GLY B 1 512 ? 92.171 100.629 110.401 1.00 51.14 512 GLY B CA 1
ATOM 5556 C C . GLY B 1 512 ? 91.932 99.618 111.506 1.00 51.14 512 GLY B C 1
ATOM 5557 O O . GLY B 1 512 ? 92.673 99.573 112.494 1.00 51.14 512 GLY B O 1
ATOM 5558 N N . MET B 1 513 ? 90.930 98.753 111.321 1.00 57.57 513 MET B N 1
ATOM 5559 C CA . MET B 1 513 ? 90.467 97.894 112.407 1.00 57.57 513 MET B CA 1
ATOM 5560 C C . MET B 1 513 ? 91.590 97.009 112.928 1.00 57.57 513 MET B C 1
ATOM 5561 O O . MET B 1 513 ? 91.811 96.919 114.142 1.00 57.57 513 MET B O 1
ATOM 5566 N N . VAL B 1 514 ? 92.332 96.375 112.017 1.00 54.45 514 VAL B N 1
ATOM 5567 C CA . VAL B 1 514 ? 93.434 95.510 112.425 1.00 54.45 514 VAL B CA 1
ATOM 5568 C C . VAL B 1 514 ? 94.409 96.277 113.305 1.00 54.45 514 VAL B C 1
ATOM 5569 O O . VAL B 1 514 ? 94.827 95.789 114.364 1.00 54.45 514 VAL B O 1
ATOM 5573 N N . ASP B 1 515 ? 94.754 97.504 112.905 1.00 57.55 515 ASP B N 1
ATOM 5574 C CA . ASP B 1 515 ? 95.689 98.293 113.698 1.00 57.55 515 ASP B CA 1
ATOM 5575 C C . ASP B 1 515 ? 95.181 98.470 115.120 1.00 57.55 515 ASP B C 1
ATOM 5576 O O . ASP B 1 515 ? 95.947 98.338 116.082 1.00 57.55 515 ASP B O 1
ATOM 5581 N N . SER B 1 516 ? 93.874 98.694 115.273 1.00 58.34 516 SER B N 1
ATOM 5582 C CA . SER B 1 516 ? 93.310 98.938 116.593 1.00 58.34 516 SER B CA 1
ATOM 5583 C C . SER B 1 516 ? 93.550 97.779 117.545 1.00 58.34 516 SER B C 1
ATOM 5584 O O . SER B 1 516 ? 93.501 97.974 118.764 1.00 58.34 516 SER B O 1
ATOM 5587 N N . SER B 1 517 ? 93.813 96.581 117.026 1.00 57.48 517 SER B N 1
ATOM 5588 C CA . SER B 1 517 ? 94.052 95.440 117.893 1.00 57.48 517 SER B CA 1
ATOM 5589 C C . SER B 1 517 ? 95.527 95.126 118.080 1.00 57.48 517 SER B C 1
ATOM 5590 O O . SER B 1 517 ? 95.874 94.410 119.025 1.00 57.48 517 SER B O 1
ATOM 5593 N N . MET B 1 518 ? 96.402 95.642 117.219 1.00 59.90 518 MET B N 1
ATOM 5594 C CA . MET B 1 518 ? 97.804 95.247 117.256 1.00 59.90 518 MET B CA 1
ATOM 5595 C C . MET B 1 518 ? 98.702 96.264 117.938 1.00 59.90 518 MET B C 1
ATOM 5596 O O . MET B 1 518 ? 99.759 95.890 118.454 1.00 59.90 518 MET B O 1
ATOM 5601 N N . MET B 1 519 ? 98.310 97.535 117.949 1.00 66.45 519 MET B N 1
ATOM 5602 C CA . MET B 1 519 ? 99.185 98.579 118.479 1.00 66.45 519 MET B CA 1
ATOM 5603 C C . MET B 1 519 ? 99.524 98.395 119.954 1.00 66.45 519 MET B C 1
ATOM 5604 O O . MET B 1 519 ? 100.706 98.538 120.309 1.00 66.45 519 MET B O 1
ATOM 5609 N N . PRO B 1 520 ? 98.577 98.100 120.857 1.00 68.06 520 PRO B N 1
ATOM 5610 C CA . PRO B 1 520 ? 98.944 98.019 122.282 1.00 68.06 520 PRO B CA 1
ATOM 5611 C C . PRO B 1 520 ? 100.005 96.980 122.604 1.00 68.06 520 PRO B C 1
ATOM 5612 O O . PRO B 1 520 ? 100.786 97.190 123.540 1.00 68.06 520 PRO B O 1
ATOM 5616 N N . ILE B 1 521 ? 100.066 95.871 121.874 1.00 65.65 521 ILE B N 1
ATOM 5617 C CA . ILE B 1 521 ? 101.018 94.820 122.221 1.00 65.65 521 ILE B CA 1
ATOM 5618 C C . ILE B 1 521 ? 102.351 95.006 121.504 1.00 65.65 521 ILE B C 1
ATOM 5619 O O . ILE B 1 521 ? 103.412 94.805 122.099 1.00 65.65 521 ILE B O 1
ATOM 5624 N N . MET B 1 522 ? 102.333 95.395 120.231 1.00 63.60 522 MET B N 1
ATOM 5625 C CA . MET B 1 522 ? 103.547 95.553 119.444 1.00 63.60 522 MET B CA 1
ATOM 5626 C C . MET B 1 522 ? 103.580 96.942 118.827 1.00 63.60 522 MET B C 1
ATOM 5627 O O . MET B 1 522 ? 102.559 97.441 118.347 1.00 63.60 522 MET B O 1
ATOM 5632 N N . GLY B 1 523 ? 104.757 97.559 118.835 1.00 62.60 523 GLY B N 1
ATOM 5633 C CA . GLY B 1 523 ? 104.875 98.932 118.389 1.00 62.60 523 GLY B CA 1
ATOM 5634 C C . GLY B 1 523 ? 105.763 99.153 117.183 1.00 62.60 523 GLY B C 1
ATOM 5635 O O . GLY B 1 523 ? 105.767 100.247 116.615 1.00 62.60 523 GLY B O 1
ATOM 5636 N N . TYR B 1 524 ? 106.518 98.136 116.774 1.00 54.31 524 TYR B N 1
ATOM 5637 C CA . TYR B 1 524 ? 107.420 98.293 115.640 1.00 54.31 524 TYR B CA 1
ATOM 5638 C C . TYR B 1 524 ? 106.751 98.019 114.299 1.00 54.31 524 TYR B C 1
ATOM 5639 O O . TYR B 1 524 ? 107.403 98.180 113.259 1.00 54.31 524 TYR B O 1
ATOM 5648 N N . LEU B 1 525 ? 105.477 97.618 114.290 1.00 52.09 525 LEU B N 1
ATOM 5649 C CA . LEU B 1 525 ? 104.786 97.396 113.024 1.00 52.09 525 LEU B CA 1
ATOM 5650 C C . LEU B 1 525 ? 104.685 98.688 112.224 1.00 52.09 525 LEU B C 1
ATOM 5651 O O . LEU B 1 525 ? 104.825 98.678 110.994 1.00 52.09 525 LEU B O 1
ATOM 5656 N N . VAL B 1 526 ? 104.453 99.812 112.907 1.00 52.91 526 VAL B N 1
ATOM 5657 C CA . VAL B 1 526 ? 104.405 101.102 112.224 1.00 52.91 526 VAL B CA 1
ATOM 5658 C C . VAL B 1 526 ? 105.740 101.400 111.561 1.00 52.91 526 VAL B C 1
ATOM 5659 O O . VAL B 1 526 ? 105.790 101.832 110.404 1.00 52.91 526 VAL B O 1
ATOM 5663 N N . ASP B 1 527 ? 106.842 101.171 112.278 1.00 55.20 527 ASP B N 1
ATOM 5664 C CA . ASP B 1 527 ? 108.159 101.437 111.711 1.00 55.20 527 ASP B CA 1
ATOM 5665 C C . ASP B 1 527 ? 108.430 100.552 110.503 1.00 55.20 527 ASP B C 1
ATOM 5666 O O . ASP B 1 527 ? 108.919 101.030 109.472 1.00 55.20 527 ASP B O 1
ATOM 5671 N N . LEU B 1 528 ? 108.112 99.258 110.606 1.00 40.00 528 LEU B N 1
ATOM 5672 C CA . LEU B 1 528 ? 108.351 98.352 109.487 1.00 40.00 528 LEU B CA 1
ATOM 5673 C C . LEU B 1 528 ? 107.547 98.768 108.261 1.00 40.00 528 LEU B C 1
ATOM 5674 O O . LEU B 1 528 ? 108.088 98.863 107.149 1.00 40.00 528 LEU B O 1
ATOM 5679 N N . ARG B 1 529 ? 106.251 99.037 108.446 1.00 57.30 529 ARG B N 1
ATOM 5680 C CA . ARG B 1 529 ? 105.415 99.428 107.318 1.00 57.30 529 ARG B CA 1
ATOM 5681 C C . ARG B 1 529 ? 105.883 100.744 106.712 1.00 57.30 529 ARG B C 1
ATOM 5682 O O . ARG B 1 529 ? 105.929 100.889 105.483 1.00 57.30 529 ARG B O 1
ATOM 5690 N N . HIS B 1 530 ? 106.243 101.713 107.557 1.00 43.47 530 HIS B N 1
ATOM 5691 C CA . HIS B 1 530 ? 106.682 103.010 107.060 1.00 43.47 530 HIS B CA 1
ATOM 5692 C C . HIS B 1 530 ? 107.952 102.879 106.235 1.00 43.47 530 HIS B C 1
ATOM 5693 O O . HIS B 1 530 ? 108.053 103.440 105.137 1.00 43.47 530 HIS B O 1
ATOM 5700 N N . VAL B 1 531 ? 108.933 102.129 106.742 1.00 60.22 531 VAL B N 1
ATOM 5701 C CA . VAL B 1 531 ? 110.185 101.971 106.009 1.00 60.22 531 VAL B CA 1
ATOM 5702 C C . VAL B 1 531 ? 109.939 101.266 104.684 1.00 60.22 531 VAL B C 1
ATOM 5703 O O . VAL B 1 531 ? 110.464 101.678 103.643 1.00 60.22 531 VAL B O 1
ATOM 5707 N N . SER B 1 532 ? 109.124 100.207 104.693 1.00 53.77 532 SER B N 1
ATOM 5708 C CA . SER B 1 532 ? 108.862 99.477 103.455 1.00 53.77 532 SER B CA 1
ATOM 5709 C C . SER B 1 532 ? 108.202 100.372 102.411 1.00 53.77 532 SER B C 1
ATOM 5710 O O . SER B 1 532 ? 108.645 100.431 101.257 1.00 53.77 532 SER B O 1
ATOM 5713 N N . VAL B 1 533 ? 107.154 101.099 102.808 1.00 44.69 533 VAL B N 1
ATOM 5714 C CA . VAL B 1 533 ? 106.427 101.938 101.858 1.00 44.69 533 VAL B CA 1
ATOM 5715 C C . VAL B 1 533 ? 107.315 103.056 101.326 1.00 44.69 533 VAL B C 1
ATOM 5716 O O . VAL B 1 533 ? 107.316 103.349 100.122 1.00 44.69 533 VAL B O 1
ATOM 5720 N N . TYR B 1 534 ? 108.084 103.699 102.206 1.00 60.22 534 TYR B N 1
ATOM 5721 C CA . TYR B 1 534 ? 108.873 104.849 101.783 1.00 60.22 534 TYR B CA 1
ATOM 5722 C C . TYR B 1 534 ? 110.041 104.422 100.900 1.00 60.22 534 TYR B C 1
ATOM 5723 O O . TYR B 1 534 ? 110.361 105.097 99.913 1.00 60.22 534 TYR B O 1
ATOM 5732 N N . GLY B 1 535 ? 110.652 103.272 101.197 1.00 44.77 535 GLY B N 1
ATOM 5733 C CA . GLY B 1 535 ? 111.654 102.734 100.294 1.00 44.77 535 GLY B CA 1
ATOM 5734 C C . GLY B 1 535 ? 111.082 102.364 98.939 1.00 44.77 535 GLY B C 1
ATOM 5735 O O . GLY B 1 535 ? 111.713 102.596 97.903 1.00 44.77 535 GLY B O 1
ATOM 5736 N N . SER B 1 536 ? 109.879 101.781 98.924 1.00 50.24 536 SER B N 1
ATOM 5737 C CA . SER B 1 536 ? 109.252 101.434 97.652 1.00 50.24 536 SER B CA 1
ATOM 5738 C C . SER B 1 536 ? 108.980 102.673 96.811 1.00 50.24 536 SER B C 1
ATOM 5739 O O . SER B 1 536 ? 109.219 102.672 95.598 1.00 50.24 536 SER B O 1
ATOM 5742 N N . VAL B 1 537 ? 108.478 103.742 97.435 1.00 45.26 537 VAL B N 1
ATOM 5743 C CA . VAL B 1 537 ? 108.209 104.974 96.694 1.00 45.26 537 VAL B CA 1
ATOM 5744 C C . VAL B 1 537 ? 109.505 105.579 96.168 1.00 45.26 537 VAL B C 1
ATOM 5745 O O . VAL B 1 537 ? 109.568 106.054 95.026 1.00 45.26 537 VAL B O 1
ATOM 5749 N N . TYR B 1 538 ? 110.559 105.577 96.991 1.00 48.83 538 TYR B N 1
ATOM 5750 C CA . TYR B 1 538 ? 111.860 106.072 96.548 1.00 48.83 538 TYR B CA 1
ATOM 5751 C C . TYR B 1 538 ? 112.357 105.311 95.321 1.00 48.83 538 TYR B C 1
ATOM 5752 O O . TYR B 1 538 ? 112.768 105.919 94.322 1.00 48.83 538 TYR B O 1
ATOM 5761 N N . ALA B 1 539 ? 112.310 103.977 95.373 1.00 51.94 539 ALA B N 1
ATOM 5762 C CA . ALA B 1 539 ? 112.793 103.171 94.256 1.00 51.94 539 ALA B CA 1
ATOM 5763 C C . ALA B 1 539 ? 111.942 103.373 93.007 1.00 51.94 539 ALA B C 1
ATOM 5764 O O . ALA B 1 539 ? 112.469 103.412 91.889 1.00 51.94 539 ALA B O 1
ATOM 5766 N N . ILE B 1 540 ? 110.621 103.488 93.174 1.00 56.30 540 ILE B N 1
ATOM 5767 C CA . ILE B 1 540 ? 109.746 103.707 92.025 1.00 56.30 540 ILE B CA 1
ATOM 5768 C C . ILE B 1 540 ? 110.046 105.048 91.371 1.00 56.30 540 ILE B C 1
ATOM 5769 O O . ILE B 1 540 ? 110.100 105.155 90.141 1.00 56.30 540 ILE B O 1
ATOM 5774 N N . ALA B 1 541 ? 110.244 106.093 92.178 1.00 63.82 541 ALA B N 1
ATOM 5775 C CA . ALA B 1 541 ? 110.601 107.388 91.610 1.00 63.82 541 ALA B CA 1
ATOM 5776 C C . ALA B 1 541 ? 111.916 107.304 90.849 1.00 63.82 541 ALA B C 1
ATOM 5777 O O . ALA B 1 541 ? 112.037 107.843 89.742 1.00 63.82 541 ALA B O 1
ATOM 5779 N N . ASP B 1 542 ? 112.906 106.614 91.419 1.00 75.94 542 ASP B N 1
ATOM 5780 C CA . ASP B 1 542 ? 114.200 106.498 90.751 1.00 75.94 542 ASP B CA 1
ATOM 5781 C C . ASP B 1 542 ? 114.070 105.779 89.409 1.00 75.94 542 ASP B C 1
ATOM 5782 O O . ASP B 1 542 ? 114.599 106.240 88.390 1.00 75.94 542 ASP B O 1
ATOM 5787 N N . VAL B 1 543 ? 113.356 104.649 89.386 1.00 79.40 543 VAL B N 1
ATOM 5788 C CA . VAL B 1 543 ? 113.261 103.871 88.151 1.00 79.40 543 VAL B CA 1
ATOM 5789 C C . VAL B 1 543 ? 112.418 104.604 87.113 1.00 79.40 543 VAL B C 1
ATOM 5790 O O . VAL B 1 543 ? 112.678 104.511 85.908 1.00 79.40 543 VAL B O 1
ATOM 5794 N N . ALA B 1 544 ? 111.394 105.339 87.556 1.00 89.39 544 ALA B N 1
ATOM 5795 C CA . ALA B 1 544 ? 110.606 106.134 86.621 1.00 89.39 544 ALA B CA 1
ATOM 5796 C C . ALA B 1 544 ? 111.443 107.247 86.008 1.00 89.39 544 ALA B C 1
ATOM 5797 O O . ALA B 1 544 ? 111.318 107.544 84.814 1.00 89.39 544 ALA B O 1
ATOM 5799 N N . PHE B 1 545 ? 112.301 107.879 86.812 1.00 98.99 545 PHE B N 1
ATOM 5800 C CA . PHE B 1 545 ? 113.204 108.890 86.272 1.00 98.99 545 PHE B CA 1
ATOM 5801 C C . PHE B 1 545 ? 114.212 108.266 85.315 1.00 98.99 545 PHE B C 1
ATOM 5802 O O . PHE B 1 545 ? 114.643 108.909 84.351 1.00 98.99 545 PHE B O 1
ATOM 5810 N N . CYS B 1 546 ? 114.590 107.007 85.559 1.00 110.40 546 CYS B N 1
ATOM 5811 C CA . CYS B 1 546 ? 115.633 106.374 84.756 1.00 110.40 546 CYS B CA 1
ATOM 5812 C C . CYS B 1 546 ? 115.245 106.297 83.284 1.00 110.40 546 CYS B C 1
ATOM 5813 O O . CYS B 1 546 ? 116.081 106.536 82.404 1.00 110.40 546 CYS B O 1
ATOM 5816 N N . MET B 1 547 ? 113.991 105.960 82.994 1.00 114.67 547 MET B N 1
ATOM 5817 C CA . MET B 1 547 ? 113.540 105.895 81.609 1.00 114.67 547 MET B CA 1
ATOM 5818 C C . MET B 1 547 ? 113.578 107.277 80.969 1.00 114.67 547 MET B C 1
ATOM 5819 O O . MET B 1 547 ? 113.183 108.272 81.584 1.00 114.67 547 MET B O 1
ATOM 5824 N N . GLY B 1 548 ? 114.054 107.334 79.730 1.00 126.97 548 GLY B N 1
ATOM 5825 C CA . GLY B 1 548 ? 114.134 108.587 79.002 1.00 126.97 548 GLY B CA 1
ATOM 5826 C C . GLY B 1 548 ? 115.419 109.352 79.251 1.00 126.97 548 GLY B C 1
ATOM 5827 O O . GLY B 1 548 ? 116.102 109.129 80.250 1.00 126.97 548 GLY B O 1
ATOM 5828 N N . ILE B 1 563 ? 103.551 101.673 82.986 1.00 97.23 563 ILE B N 1
ATOM 5829 C CA . ILE B 1 563 ? 104.048 100.491 83.676 1.00 97.23 563 ILE B CA 1
ATOM 5830 C C . ILE B 1 563 ? 102.990 99.952 84.627 1.00 97.23 563 ILE B C 1
ATOM 5831 O O . ILE B 1 563 ? 103.268 99.083 85.451 1.00 97.23 563 ILE B O 1
ATOM 5836 N N . GLY B 1 564 ? 101.779 100.471 84.510 1.00 97.60 564 GLY B N 1
ATOM 5837 C CA . GLY B 1 564 ? 100.696 100.025 85.372 1.00 97.60 564 GLY B CA 1
ATOM 5838 C C . GLY B 1 564 ? 100.553 100.884 86.611 1.00 97.60 564 GLY B C 1
ATOM 5839 O O . GLY B 1 564 ? 101.511 101.460 87.125 1.00 97.60 564 GLY B O 1
ATOM 5840 N N . PHE B 1 565 ? 99.324 100.965 87.103 1.00 83.25 565 PHE B N 1
ATOM 5841 C CA . PHE B 1 565 ? 98.996 101.786 88.266 1.00 83.25 565 PHE B CA 1
ATOM 5842 C C . PHE B 1 565 ? 98.471 100.907 89.390 1.00 83.25 565 PHE B C 1
ATOM 5843 O O . PHE B 1 565 ? 97.318 100.440 89.317 1.00 83.25 565 PHE B O 1
ATOM 5851 N N . PRO B 1 566 ? 99.259 100.641 90.432 1.00 74.11 566 PRO B N 1
ATOM 5852 C CA . PRO B 1 566 ? 98.758 99.824 91.542 1.00 74.11 566 PRO B CA 1
ATOM 5853 C C . PRO B 1 566 ? 97.613 100.523 92.256 1.00 74.11 566 PRO B C 1
ATOM 5854 O O . PRO B 1 566 ? 97.557 101.751 92.333 1.00 74.11 566 PRO B O 1
ATOM 5858 N N . TRP B 1 567 ? 96.691 99.722 92.785 1.00 60.74 567 TRP B N 1
ATOM 5859 C CA . TRP B 1 567 ? 95.492 100.250 93.424 1.00 60.74 567 TRP B CA 1
ATOM 5860 C C . TRP B 1 567 ? 95.581 100.252 94.944 1.00 60.74 567 TRP B C 1
ATOM 5861 O O . TRP B 1 567 ? 95.287 101.267 95.578 1.00 60.74 567 TRP B O 1
ATOM 5872 N N . LEU B 1 568 ? 95.977 99.132 95.546 1.00 51.71 568 LEU B N 1
ATOM 5873 C CA . LEU B 1 568 ? 96.026 99.054 97.001 1.00 51.71 568 LEU B CA 1
ATOM 5874 C C . LEU B 1 568 ? 97.236 99.786 97.566 1.00 51.71 568 LEU B C 1
ATOM 5875 O O . LEU B 1 568 ? 97.161 100.352 98.667 1.00 51.71 568 LEU B O 1
ATOM 5880 N N . MET B 1 569 ? 98.350 99.795 96.832 1.00 49.34 569 MET B N 1
ATOM 5881 C CA . MET B 1 569 ? 99.534 100.502 97.303 1.00 49.34 569 MET B CA 1
ATOM 5882 C C . MET B 1 569 ? 99.285 102.001 97.399 1.00 49.34 569 MET B C 1
ATOM 5883 O O . MET B 1 569 ? 99.860 102.668 98.263 1.00 49.34 569 MET B O 1
ATOM 5888 N N . THR B 1 570 ? 98.426 102.545 96.534 1.00 46.87 570 THR B N 1
ATOM 5889 C CA . THR B 1 570 ? 98.065 103.954 96.646 1.00 46.87 570 THR B CA 1
ATOM 5890 C C . THR B 1 570 ? 97.345 104.236 97.959 1.00 46.87 570 THR B C 1
ATOM 5891 O O . THR B 1 570 ? 97.630 105.235 98.632 1.00 46.87 570 THR B O 1
ATOM 5895 N N . ILE B 1 571 ? 96.409 103.364 98.342 1.00 41.99 571 ILE B N 1
ATOM 5896 C CA . ILE B 1 571 ? 95.699 103.537 99.606 1.00 41.99 571 ILE B CA 1
ATOM 5897 C C . ILE B 1 571 ? 96.669 103.441 100.775 1.00 41.99 571 ILE B C 1
ATOM 5898 O O . ILE B 1 571 ? 96.603 104.233 101.727 1.00 41.99 571 ILE B O 1
ATOM 5903 N N . ILE B 1 572 ? 97.580 102.466 100.726 1.00 40.76 572 ILE B N 1
ATOM 5904 C CA . ILE B 1 572 ? 98.559 102.321 101.800 1.00 40.76 572 ILE B CA 1
ATOM 5905 C C . ILE B 1 572 ? 99.427 103.567 101.905 1.00 40.76 572 ILE B C 1
ATOM 5906 O O . ILE B 1 572 ? 99.706 104.054 103.006 1.00 40.76 572 ILE B O 1
ATOM 5911 N N . GLY B 1 573 ? 99.868 104.101 100.765 1.00 38.61 573 GLY B N 1
ATOM 5912 C CA . GLY B 1 573 ? 100.681 105.304 100.788 1.00 38.61 573 GLY B CA 1
ATOM 5913 C C . GLY B 1 573 ? 99.944 106.505 101.348 1.00 38.61 573 GLY B C 1
ATOM 5914 O O . GLY B 1 573 ? 100.512 107.291 102.107 1.00 38.61 573 GLY B O 1
ATOM 5915 N N . ILE B 1 574 ? 98.672 106.668 100.976 1.00 33.19 574 ILE B N 1
ATOM 5916 C CA . ILE B 1 574 ? 97.883 107.784 101.496 1.00 33.19 574 ILE B CA 1
ATOM 5917 C C . ILE B 1 574 ? 97.755 107.682 103.010 1.00 33.19 574 ILE B C 1
ATOM 5918 O O . ILE B 1 574 ? 97.974 108.658 103.743 1.00 33.19 574 ILE B O 1
ATOM 5923 N N . ILE B 1 575 ? 97.408 106.489 103.501 1.00 33.04 575 ILE B N 1
ATOM 5924 C CA . ILE B 1 575 ? 97.260 106.293 104.940 1.00 33.04 575 ILE B CA 1
ATOM 5925 C C . ILE B 1 575 ? 98.578 106.562 105.652 1.00 33.04 575 ILE B C 1
ATOM 5926 O O . ILE B 1 575 ? 98.612 107.211 106.707 1.00 33.04 575 ILE B O 1
ATOM 5931 N N . ASP B 1 576 ? 99.684 106.077 105.083 1.00 43.81 576 ASP B N 1
ATOM 5932 C CA . ASP B 1 576 ? 100.990 106.274 105.700 1.00 43.81 576 ASP B CA 1
ATOM 5933 C C . ASP B 1 576 ? 101.340 107.754 105.781 1.00 43.81 576 ASP B C 1
ATOM 5934 O O . ASP B 1 576 ? 101.659 108.262 106.861 1.00 43.81 576 ASP B O 1
ATOM 5939 N N . ILE B 1 577 ? 101.256 108.465 104.650 1.00 39.93 577 ILE B N 1
ATOM 5940 C CA . ILE B 1 577 ? 101.484 109.910 104.642 1.00 39.93 577 ILE B CA 1
ATOM 5941 C C . ILE B 1 577 ? 100.699 110.581 105.756 1.00 39.93 577 ILE B C 1
ATOM 5942 O O . ILE B 1 577 ? 101.260 111.303 106.587 1.00 39.93 577 ILE B O 1
ATOM 5947 N N . LEU B 1 578 ? 99.385 110.354 105.789 1.00 31.64 578 LEU B N 1
ATOM 5948 C CA . LEU B 1 578 ? 98.549 111.142 106.688 1.00 31.64 578 LEU B CA 1
ATOM 5949 C C . LEU B 1 578 ? 98.799 110.803 108.152 1.00 31.64 578 LEU B C 1
ATOM 5950 O O . LEU B 1 578 ? 98.780 111.698 109.004 1.00 31.64 578 LEU B O 1
ATOM 5955 N N . PHE B 1 579 ? 99.037 109.532 108.479 1.00 45.60 579 PHE B N 1
ATOM 5956 C CA . PHE B 1 579 ? 98.953 109.131 109.878 1.00 45.60 579 PHE B CA 1
ATOM 5957 C C . PHE B 1 579 ? 100.243 108.603 110.490 1.00 45.60 579 PHE B C 1
ATOM 5958 O O . PHE B 1 579 ? 100.242 108.288 111.681 1.00 45.60 579 PHE B O 1
ATOM 5966 N N . ALA B 1 580 ? 101.339 108.480 109.740 1.00 51.77 580 ALA B N 1
ATOM 5967 C CA . ALA B 1 580 ? 102.598 108.104 110.379 1.00 51.77 580 ALA B CA 1
ATOM 5968 C C . ALA B 1 580 ? 103.319 109.288 111.018 1.00 51.77 580 ALA B C 1
ATOM 5969 O O . ALA B 1 580 ? 103.799 109.132 112.155 1.00 51.77 580 ALA B O 1
ATOM 5971 N N . PRO B 1 581 ? 103.457 110.459 110.375 1.00 54.57 581 PRO B N 1
ATOM 5972 C CA . PRO B 1 581 ? 104.027 111.609 111.102 1.00 54.57 581 PRO B CA 1
ATOM 5973 C C . PRO B 1 581 ? 103.260 111.962 112.362 1.00 54.57 581 PRO B C 1
ATOM 5974 O O . PRO B 1 581 ? 103.868 112.345 113.369 1.00 54.57 581 PRO B O 1
ATOM 5978 N N . LEU B 1 582 ? 101.931 111.853 112.327 1.00 61.90 582 LEU B N 1
ATOM 5979 C CA . LEU B 1 582 ? 101.129 112.129 113.514 1.00 61.90 582 LEU B CA 1
ATOM 5980 C C . LEU B 1 582 ? 101.430 111.131 114.625 1.00 61.90 582 LEU B C 1
ATOM 5981 O O . LEU B 1 582 ? 101.486 111.500 115.803 1.00 61.90 582 LEU B O 1
ATOM 5986 N N . CYS B 1 583 ? 101.623 109.859 114.268 1.00 66.28 583 CYS B N 1
ATOM 5987 C CA . CYS B 1 583 ? 101.868 108.831 115.275 1.00 66.28 583 CYS B CA 1
ATOM 5988 C C . CYS B 1 583 ? 103.219 109.021 115.953 1.00 66.28 583 CYS B C 1
ATOM 5989 O O . CYS B 1 583 ? 103.340 108.839 117.170 1.00 66.28 583 CYS B O 1
ATOM 5992 N N . PHE B 1 584 ? 104.246 109.374 115.187 1.00 63.02 584 PHE B N 1
ATOM 5993 C CA . PHE B 1 584 ? 105.577 109.578 115.751 1.00 63.02 584 PHE B CA 1
ATOM 5994 C C . PHE B 1 584 ? 105.602 110.790 116.674 1.00 63.02 584 PHE B C 1
ATOM 5995 O O . PHE B 1 584 ? 106.358 111.735 116.451 1.00 63.02 584 PHE B O 1
#

Solvent-accessible surface area: 38185 Å² total; per-residue (Å²): 187,155,54,62,122,38,8,33,91,2,0,55,31,3,0,23,2,7,7,12,4,6,4,0,15,9,21,19,16,57,54,111,82,221,146,28,12,41,10,14,8,0,1,2,10,0,15,28,37,4,9,18,16,22,0,12,59,6,96,184,94,20,75,82,117,3,0,78,64,0,8,55,47,0,68,98,0,0,42,65,20,10,142,28,219,51,83,62,121,22,7,80,0,3,0,33,4,0,12,0,0,0,9,1,3,2,0,1,4,4,22,2,36,67,53,12,108,68,112,106,55,103,40,99,5,59,8,86,0,0,14,1,10,1,68,0,11,19,55,0,19,28,53,0,6,38,36,58,67,136,83,64,104,47,22,0,18,71,56,0,3,53,64,2,94,102,0,6,35,53,14,95,142,95,40,196,204,131,128,123,49,49,28,62,25,48,147,34,2,11,26,14,1,60,95,34,67,43,55,98,132,78,20,96,100,16,12,45,66,65,27,73,36,23,8,69,1,6,50,29,0,16,101,0,25,101,91,0,50,89,38,17,18,91,70,6,166,163,55,66,47,106,56,87,92,100,79,91,101,64,67,125,141,113,133,92,48,58,88,115,66,178,120,81,106,92,100,104,12,9,108,87,49,126,111,135,102,28,77,57,58,44,31,110,60,90,22,100,158,26,60,48,82,25,23,99,120,11,2,69,95,2,35,99,32,7,16,123,10,8,130,71,17,63,144,18,152,90,19,138,32,22,60,79,12,0,89,20,1,0,53,0,26,0,4,22,21,19,0,3,73,96,71,20,46,34,19,15,20,5,42,2,9,10,0,4,4,6,21,55,10,62,11,56,24,35,49,34,106,104,154,29,63,42,14,6,22,29,0,12,3,8,2,2,7,20,33,6,13,74,70,56,220,141,61,88,134,30,8,32,94,2,1,62,32,2,0,23,1,6,7,18,4,6,3,1,9,8,23,3,9,72,38,85,97,233,154,32,8,42,16,13,9,0,2,3,9,0,16,28,36,5,9,17,19,22,0,11,67,7,97,187,100,18,76,81,118,3,0,74,64,0,8,55,47,1,73,96,0,2,41,70,5,10,143,23,218,53,95,69,118,15,10,80,0,3,0,33,4,0,11,0,0,0,8,2,2,2,0,0,5,4,23,2,38,68,52,17,99,68,111,104,64,101,41,99,5,63,10,88,0,0,13,1,10,1,66,0,9,16,46,0,16,27,50,0,8,37,39,70,88,129,84,61,85,50,24,0,11,69,55,0,2,49,64,2,100,105,0,7,34,55,14,96,143,90,37,199,200,129,130,126,53,52,27,67,28,47,146,30,2,11,28,16,1,62,102,44,69,56,69,97,157,81,17,64,119,23,22,47,66,72,27,69,38,29,9,72,2,8,51,27,0,16,101,0,23,103,92,0,52,94,41,17,18,90,62,12,161,157,67,79,39,92,90,97,99,101,65,93,72,45,95,128,180,88,110,93,33,24,38,148,109,61,94,90,112,70,69,97,12,5,111,106,34,116,145,133,103,28,84,40,54,36,49,104,60,107,48,108,153,26,61,50,79,18,22,98,121,10,3,71,96,2,33,101,31,7,16,122,9,8,129,76,15,43,154,19,171,89,18,136,35,19,57,77,14,0,87,21,0,0,54,1,26,0,4,22,15,18,0,2,66,97,72,21,52,36,16,14,18,6,40,2,9,10,1,4,4,6,23,54,8,45,14,44,16,22,69,43,90,92,82,39,56,40,23,6,22,27,0,13,4,8,2,3,7,22,33,6,12,72,80,55

Radius of gyration: 29.92 Å; Cα contacts (8 Å, |Δi|>4): 835; chains: 2; bounding box: 73×74×80 Å